Protein AF-0000000066262542 (afdb_homodimer)

Sequence (974 aa):
MKPSTEWWRYLAPLAVIAIIALIPVPAGLESHTWLYFAVFTGVIVGLILEPVPGAVVAMVGISIIAILSPWLLFSPEQLAQPGFKFTAKSLSWAVSGFSNSVIWLIFAAFMFGTGYEKNGLGRRIALILVKKMGHRTLFLGYAVMFSELILAPVTPSNSARGAGIIYPIIRNLPPLYQLQPNDSSSRSIGSYIMWIGIVADCVTSAIFLTAMAPNLLLIGLMKSASHATLSWGDWFLGMLPLSILLVLLVPRLAYVLYPPVLKSGDQVPRWAETELQAMGPLCSREKRMLGLMVGALVLWIFGGDYIDAAMVGYSVVALMLLLRIISWDDIVSNKAAWNVFFWLASLITLATGLNNTGFISWFGKLLAGSLSGYSPTMVMVALIVVFYLLRYFFASATAYTSALAPMMIAAALAMPEIPLPVFCLMVGAAIGLGSILTPYATGPSPIYYGSGYLPTADYWRLGAIFGLIFLVLLVITGLLWMPVVLLMKPSTEWWRYLAPLAVIAIIALIPVPAGLESHTWLYFAVFTGVIVGLILEPVPGAVVAMVGISIIAILSPWLLFSPEQLAQPGFKFTAKSLSWAVSGFSNSVIWLIFAAFMFGTGYEKNGLGRRIALILVKKMGHRTLFLGYAVMFSELILAPVTPSNSARGAGIIYPIIRNLPPLYQLQPNDSSSRSIGSYIMWIGIVADCVTSAIFLTAMAPNLLLIGLMKSASHATLSWGDWFLGMLPLSILLVLLVPRLAYVLYPPVLKSGDQVPRWAETELQAMGPLCSREKRMLGLMVGALVLWIFGGDYIDAAMVGYSVVALMLLLRIISWDDIVSNKAAWNVFFWLASLITLATGLNNTGFISWFGKLLAGSLSGYSPTMVMVALIVVFYLLRYFFASATAYTSALAPMMIAAALAMPEIPLPVFCLMVGAAIGLGSILTPYATGPSPIYYGSGYLPTADYWRLGAIFGLIFLVLLVITGLLWMPVVLL

pLDDT: mean 90.98, std 7.81, range [27.45, 98.5]

Radius of gyration: 30.6 Å; Cα contacts (8 Å, |Δi|>4): 1559; chains: 2; bounding box: 64×81×64 Å

Nearest PDB structures (foldseek):
  6wtw-assembly1_A  TM=5.558E-01  e=2.334E-24  Lactobacillus acidophilus
  8uvc-assembly1_A  TM=8.130E-01  e=3.502E-17  Homo sapiens
  7jsj-assembly1_A  TM=8.618E-01  e=4.309E-16  Homo sapiens
  4f35-assembly2_B  TM=8.814E-01  e=4.849E-12  Vibrio cholerae
  4r0c-assembly1_B  TM=6.297E-01  e=1.258E-06  Alcanivorax borkumensis SK2

Secondary structure (DSSP, 8-state):
---SGGGHHHHHHHHHHHHHHHSPPPTT--HHHHHHHHHHHHHHHHHHH-SS-HHHHHHHHHHHHHHTHHHHT--HHHHHSTT--HHHHHHHHHTGGGG-HHHHHHHHHHHHHHHHHHHTHHHHHHHHHHHHHTTBHHHHHHHHHHHHHHHGGG---HHIIIIIIIHHHHTTHHHHTTPPTT-GGGGTHHHHHHHHHHHHHHHHHHHSGGG-HHHHHHHHHHHHHH-----HHHHHHHHHHHHHHHHHHHHHHHHHHS--S--B-SHHHHHHHHHHHHH-SPPHHHHHHHHHHHHHHHHHHH-TTTS-HHHHHHHHHHHHHHTTSS-HHHHHT-HHHHHHHHHHHHHHHHHHHHHHTTHHHHHHHHHHHHHTTS-HHHHHHHHHHHHHHGGGG-S-HHHHHHHHHHHHHHHHHH-TTS-HHHHHHHHHHHHHHGGGGSTTSSTTHHHHHTTSSS-HHHHHHHHHHHHHHHHHHHHHHHHHTHHHHH-/---STTTHHHHHHHHHHHHHHHSPPPTT--HHHHHHHHHHHHHHHHHHH-SS-HHHHHHHHHHHHHHTHHHHT--HHHHHSTT--HHHHHHHHHTGGGG-HHHHHHHHHHHHHHHHHHHTHHHHHHHHHHHHHTTBHHHHHHHHHHHHHHHGGG---HHIIIIIIIHHHHTTHHHHTTPPTT-GGGTTHHHHHHHHHHHHHHHHHHHSGGG-HHHHHHHHHHHHHH-----HHHHHHHHHHHHHHHHHHHHHHHHHHS--S--B-SHHHHHHHHHHHHH-SPPHHHHHHHHHHHHHHHHHHH-TTTS-HHHHHHHHHHHHHHTTSS-HHHHHT-HHHHHHHHHHHHHHHHHHHHHHTTHHHHHHHHHHHHHTTS-HHHHHHHHHHHHHHGGGG-S-HHHHHHHHHHHHHHHHHH-TTS-HHHHHHHHHHHHHHGGGGSTTSSTTHHHHHTTSSS-HHHHHHHHHHHHHHHHHHHHHHHHHTHHHHH-

Solvent-accessible surface area (backbone atoms only — not comparable to full-atom values): 48150 Å² total; per-residue (Å²): 133,80,86,90,79,66,54,57,40,62,46,46,21,54,48,47,21,49,55,50,53,68,43,78,68,54,89,96,52,53,64,25,31,46,41,34,48,16,49,52,52,13,37,46,46,25,42,70,58,43,65,49,62,51,54,54,39,44,46,42,43,46,36,53,42,40,69,42,18,80,54,28,60,40,53,73,70,56,65,64,38,87,87,54,51,63,39,60,52,27,47,47,47,64,34,47,21,56,45,39,60,51,52,44,30,51,45,26,21,39,52,45,32,49,39,32,60,75,61,42,46,57,53,49,52,35,33,50,34,30,34,74,30,20,49,30,43,63,40,31,36,45,21,51,36,50,34,39,51,70,47,20,61,38,23,23,43,49,35,55,45,34,48,60,47,48,38,65,57,57,65,56,50,30,54,75,72,74,47,55,67,73,37,88,71,26,64,19,51,39,26,36,48,43,50,41,46,54,50,31,40,22,49,32,26,32,36,28,50,42,6,22,59,47,42,38,46,50,51,42,44,44,26,55,68,68,69,49,82,80,51,60,34,54,43,34,63,42,29,39,69,53,42,54,51,46,68,61,42,47,41,54,49,42,44,68,76,43,45,43,69,54,56,63,43,64,63,54,20,51,49,27,46,53,52,47,59,70,66,50,74,90,46,72,60,44,51,53,50,50,51,51,51,53,51,47,52,50,37,37,59,69,27,63,91,68,37,33,60,31,50,49,30,49,38,50,50,39,47,33,45,74,67,61,56,39,54,70,65,57,59,37,57,34,38,67,46,48,46,51,44,52,34,48,20,42,51,37,22,55,48,37,50,42,40,73,43,41,45,42,60,50,51,7,53,55,46,31,66,75,46,64,87,51,55,55,66,59,50,51,51,51,50,49,52,49,58,37,58,54,38,78,79,29,55,38,52,54,47,45,41,66,60,44,43,64,56,53,50,27,53,34,67,29,35,78,81,37,55,55,72,45,52,49,50,46,50,38,34,34,58,20,41,35,29,43,46,43,62,46,19,35,74,33,28,47,54,44,43,65,57,41,36,41,53,68,70,54,49,48,50,49,12,48,54,51,34,48,51,48,50,52,49,46,54,51,37,46,70,65,44,18,46,65,70,75,93,125,96,72,74,86,61,54,58,40,62,46,48,20,56,50,47,22,50,55,50,55,69,43,77,69,55,89,94,50,53,65,26,31,48,41,34,47,16,47,51,51,13,34,45,46,26,42,71,58,43,65,49,61,51,54,55,40,44,45,42,45,46,37,53,42,41,70,42,19,80,54,26,61,38,52,72,71,55,64,65,38,87,87,54,50,63,39,62,52,27,48,47,47,65,35,47,21,55,42,39,62,50,52,45,30,52,46,26,22,38,52,44,34,50,39,32,62,75,60,42,46,57,54,50,52,34,34,52,34,29,35,73,30,20,50,30,44,63,40,30,35,44,21,53,37,49,34,38,51,71,47,19,62,38,22,23,44,49,35,53,45,35,48,58,47,48,38,65,56,57,64,57,49,32,52,75,73,74,47,60,67,72,38,89,71,30,64,20,51,41,25,35,50,42,50,41,47,53,50,32,42,21,50,32,28,32,36,29,50,42,6,21,60,45,41,38,47,49,52,41,43,44,26,54,69,68,69,49,82,79,51,60,33,56,43,34,62,44,30,38,68,52,41,54,50,46,68,62,41,47,40,54,48,43,46,68,78,42,45,43,68,55,56,62,45,66,63,54,19,50,50,27,47,52,53,47,59,72,67,50,74,91,47,73,60,44,52,54,51,51,51,52,51,52,50,47,51,50,36,36,59,69,26,64,91,68,36,34,60,31,51,48,32,48,38,49,51,37,48,33,44,75,69,61,58,40,53,72,65,57,60,38,57,34,38,68,44,47,47,51,43,53,34,48,20,43,52,37,21,54,51,35,50,42,39,72,44,40,45,42,62,50,52,7,53,56,46,31,66,75,46,64,86,51,55,54,66,57,51,51,51,51,51,48,52,51,58,37,58,53,38,78,77,29,56,38,52,54,46,44,41,68,60,44,42,62,56,53,50,26,54,34,67,28,36,77,81,35,55,56,72,45,53,50,50,44,49,39,32,34,59,20,41,36,28,44,46,43,61,47,19,33,74,32,30,46,56,44,45,64,57,40,36,42,55,70,68,55,49,48,52,50,12,47,53,51,33,50,52,48,51,51,48,46,53,53,38,45,70,64,44,19,46,66,70,75,94

InterPro domains:
  IPR001898 Solute carrier family 13 [PF00939] (5-486)
  IPR001898 Solute carrier family 13 [TIGR00785] (24-482)
  IPR030676 Citrate carrier CitT-related [PIRSF002457] (5-485)
  IPR030676 Citrate carrier CitT-related [PTHR42826] (5-485)

Organism: Shigella dysenteriae serotype 1 (strain Sd197) (NCBI:txid300267)

Structure (mmCIF, N/CA/C/O backbone):
data_AF-0000000066262542-model_v1
#
loop_
_entity.id
_entity.type
_entity.pdbx_description
1 polymer 'L-tartrate/succinate antiporter'
#
loop_
_atom_site.group_PDB
_atom_site.id
_atom_site.type_symbol
_atom_site.label_atom_id
_atom_site.label_alt_id
_atom_site.label_comp_id
_atom_site.label_asym_id
_atom_site.label_entity_id
_atom_site.label_seq_id
_atom_site.pdbx_PDB_ins_code
_atom_site.Cartn_x
_atom_site.Cartn_y
_atom_site.Cartn_z
_atom_site.occupancy
_atom_site.B_iso_or_equiv
_atom_site.auth_seq_id
_atom_site.auth_comp_id
_atom_site.auth_asym_id
_atom_site.auth_atom_id
_atom_site.pdbx_PDB_model_num
ATOM 1 N N . MET A 1 1 ? -17.609 -17.094 17.469 1 27.45 1 MET A N 1
ATOM 2 C CA . MET A 1 1 ? -16.172 -17 17.703 1 27.45 1 MET A CA 1
ATOM 3 C C . MET A 1 1 ? -15.609 -18.359 18.094 1 27.45 1 MET A C 1
ATOM 5 O O . MET A 1 1 ? -15.82 -18.844 19.203 1 27.45 1 MET A O 1
ATOM 9 N N . LYS A 1 2 ? -15.742 -19.359 17.453 1 32.19 2 LYS A N 1
ATOM 10 C CA . LYS A 1 2 ? -15.68 -20.797 17.719 1 32.19 2 LYS A CA 1
ATOM 11 C C . LYS A 1 2 ? -14.531 -21.125 18.672 1 32.19 2 LYS A C 1
ATOM 13 O O . LYS A 1 2 ? -13.492 -20.453 18.656 1 32.19 2 LYS A O 1
ATOM 18 N N . PRO A 1 3 ? -14.258 -22.234 19.484 1 38.47 3 PRO A N 1
ATOM 19 C CA . PRO A 1 3 ? -13.711 -22.688 20.766 1 38.47 3 PRO A CA 1
ATOM 20 C C . PRO A 1 3 ? -12.234 -22.328 20.938 1 38.47 3 PRO A C 1
ATOM 22 O O . PRO A 1 3 ? -11.562 -21.984 19.969 1 38.47 3 PRO A O 1
ATOM 25 N N . SER A 1 4 ? -11.328 -22.391 22.297 1 44.78 4 SER A N 1
ATOM 26 C CA . SER A 1 4 ? -10.219 -22.391 23.25 1 44.78 4 SER A CA 1
ATOM 27 C C . SER A 1 4 ? -9.023 -23.156 22.688 1 44.78 4 SER A C 1
ATOM 29 O O . SER A 1 4 ? -7.91 -23.047 23.203 1 44.78 4 SER A O 1
ATOM 31 N N . THR A 1 5 ? -9.266 -24.203 21.859 1 52.88 5 THR A N 1
ATOM 32 C CA . THR A 1 5 ? -8.453 -25.375 21.594 1 52.88 5 THR A CA 1
ATOM 33 C C . THR A 1 5 ? -7.352 -25.062 20.594 1 52.88 5 THR A C 1
ATOM 35 O O . THR A 1 5 ? -6.43 -25.859 20.391 1 52.88 5 THR A O 1
ATOM 38 N N . GLU A 1 6 ? -7.391 -24.016 19.906 1 75.12 6 GLU A N 1
ATOM 39 C CA . GLU A 1 6 ? -6.391 -23.969 18.844 1 75.12 6 GLU A CA 1
ATOM 40 C C . GLU A 1 6 ? -5.266 -23 19.188 1 75.12 6 GLU A C 1
ATOM 42 O O . GLU A 1 6 ? -4.676 -22.375 18.312 1 75.12 6 GLU A O 1
ATOM 47 N N . TRP A 1 7 ? -5.043 -22.891 20.578 1 83.69 7 TRP A N 1
ATOM 48 C CA . TRP A 1 7 ? -3.975 -22.031 21.078 1 83.69 7 TRP A CA 1
ATOM 49 C C . TRP A 1 7 ? -2.609 -22.547 20.641 1 83.69 7 TRP A C 1
ATOM 51 O O . TRP A 1 7 ? -1.634 -21.797 20.609 1 83.69 7 TRP A O 1
ATOM 61 N N . TRP A 1 8 ? -2.596 -23.797 20.406 1 87 8 TRP A N 1
ATOM 62 C CA . TRP A 1 8 ? -1.317 -24.359 20 1 87 8 TRP A CA 1
ATOM 63 C C . TRP A 1 8 ? -0.829 -23.75 18.703 1 87 8 TRP A C 1
ATOM 65 O O . TRP A 1 8 ? 0.377 -23.688 18.453 1 87 8 TRP A O 1
ATOM 75 N N . ARG A 1 9 ? -1.654 -23.266 17.906 1 89.56 9 ARG A N 1
ATOM 76 C CA . ARG A 1 9 ? -1.275 -22.641 16.656 1 89.56 9 ARG A CA 1
ATOM 77 C C . ARG A 1 9 ? -0.517 -21.344 16.891 1 89.56 9 ARG A C 1
ATOM 79 O O . ARG A 1 9 ? 0.302 -20.922 16.062 1 89.56 9 ARG A O 1
ATOM 86 N N . TYR A 1 10 ? -0.833 -20.766 18.047 1 89.88 10 TYR A N 1
ATOM 87 C CA . TYR A 1 10 ? -0.13 -19.547 18.406 1 89.88 10 TYR A CA 1
ATOM 88 C C . TYR A 1 10 ? 1.23 -19.859 19.016 1 89.88 10 TYR A C 1
ATOM 90 O O . TYR A 1 10 ? 2.188 -19.094 18.828 1 89.88 10 TYR A O 1
ATOM 98 N N . LEU A 1 11 ? 1.329 -20.938 19.656 1 93 11 LEU A N 1
ATOM 99 C CA . LEU A 1 11 ? 2.531 -21.281 20.422 1 93 11 LEU A CA 1
ATOM 100 C C . LEU A 1 11 ? 3.537 -22.016 19.531 1 93 11 LEU A C 1
ATOM 102 O O . LEU A 1 11 ? 4.742 -21.953 19.781 1 93 11 LEU A O 1
ATOM 106 N N . ALA A 1 12 ? 3.064 -22.672 18.516 1 93.88 12 ALA A N 1
ATOM 107 C CA . ALA A 1 12 ? 3.926 -23.5 17.672 1 93.88 12 ALA A CA 1
ATOM 108 C C . ALA A 1 12 ? 5.023 -22.656 17.031 1 93.88 12 ALA A C 1
ATOM 110 O O . ALA A 1 12 ? 6.203 -23.016 17.094 1 93.88 12 ALA A O 1
ATOM 111 N N . PRO A 1 13 ? 4.695 -21.484 16.406 1 94.44 13 PRO A N 1
ATOM 112 C CA . PRO A 1 13 ? 5.766 -20.672 15.836 1 94.44 13 PRO A CA 1
ATOM 113 C C . PRO A 1 13 ? 6.793 -20.234 16.875 1 94.44 13 PRO A C 1
ATOM 115 O O . PRO A 1 13 ? 7.996 -20.281 16.609 1 94.44 13 PRO A O 1
ATOM 118 N N . LEU A 1 14 ? 6.336 -19.906 18.047 1 95 14 LEU A N 1
ATOM 119 C CA . LEU A 1 14 ? 7.23 -19.469 19.109 1 95 14 LEU A CA 1
ATOM 120 C C . LEU A 1 14 ? 8.102 -20.609 19.609 1 95 14 LEU A C 1
ATOM 122 O O . LEU A 1 14 ? 9.281 -20.422 19.906 1 95 14 LEU A O 1
ATOM 126 N N . ALA A 1 15 ? 7.48 -21.75 19.688 1 96.31 15 ALA A N 1
ATOM 127 C CA . ALA A 1 15 ? 8.227 -22.938 20.109 1 96.31 15 ALA A CA 1
ATOM 128 C C . ALA A 1 15 ? 9.32 -23.281 19.109 1 96.31 15 ALA A C 1
ATOM 130 O O . ALA A 1 15 ? 10.445 -23.625 19.5 1 96.31 15 ALA A O 1
ATOM 131 N N . VAL A 1 16 ? 9.008 -23.203 17.875 1 96.06 16 VAL A N 1
ATOM 132 C CA . VAL A 1 16 ? 9.984 -23.516 16.844 1 96.06 16 VAL A CA 1
ATOM 133 C C . VAL A 1 16 ? 11.141 -22.516 16.906 1 96.06 16 VAL A C 1
ATOM 135 O O . VAL A 1 16 ? 12.305 -22.906 16.781 1 96.06 16 VAL A O 1
ATOM 138 N N . ILE A 1 17 ? 10.867 -21.234 17.062 1 96.56 17 ILE A N 1
ATOM 139 C CA . ILE A 1 17 ? 11.898 -20.219 17.188 1 96.56 17 ILE A CA 1
ATOM 140 C C . ILE A 1 17 ? 12.812 -20.562 18.359 1 96.56 17 ILE A C 1
ATOM 142 O O . ILE A 1 17 ? 14.039 -20.562 18.234 1 96.56 17 ILE A O 1
ATOM 146 N N . ALA A 1 18 ? 12.188 -20.938 19.484 1 96.94 18 ALA A N 1
ATOM 147 C CA . ALA A 1 18 ? 12.945 -21.234 20.688 1 96.94 18 ALA A CA 1
ATOM 148 C C . ALA A 1 18 ? 13.805 -22.484 20.5 1 96.94 18 ALA A C 1
ATOM 150 O O . ALA A 1 18 ? 14.977 -22.516 20.891 1 96.94 18 ALA A O 1
ATOM 151 N N . ILE A 1 19 ? 13.266 -23.5 19.953 1 97.12 19 ILE A N 1
ATOM 152 C CA . ILE A 1 19 ? 13.969 -24.75 19.75 1 97.12 19 ILE A CA 1
ATOM 153 C C . ILE A 1 19 ? 15.195 -24.531 18.859 1 97.12 19 ILE A C 1
ATOM 155 O O . ILE A 1 19 ? 16.297 -24.953 19.203 1 97.12 19 ILE A O 1
ATOM 159 N N . ILE A 1 20 ? 15.031 -23.844 17.75 1 96.38 20 ILE A N 1
ATOM 160 C CA . ILE A 1 20 ? 16.141 -23.609 16.828 1 96.38 20 ILE A CA 1
ATOM 161 C C . ILE A 1 20 ? 17.172 -22.688 17.469 1 96.38 20 ILE A C 1
ATOM 163 O O . ILE A 1 20 ? 18.375 -22.922 17.344 1 96.38 20 ILE A O 1
ATOM 167 N N . ALA A 1 21 ? 16.688 -21.656 18.172 1 95.88 21 ALA A N 1
ATOM 168 C CA . ALA A 1 21 ? 17.578 -20.703 18.812 1 95.88 21 ALA A CA 1
ATOM 169 C C . ALA A 1 21 ? 18.453 -21.375 19.875 1 95.88 21 ALA A C 1
ATOM 171 O O . ALA A 1 21 ? 19.578 -20.953 20.125 1 95.88 21 ALA A O 1
ATOM 172 N N . LEU A 1 22 ? 17.891 -22.453 20.438 1 95.69 22 LEU A N 1
ATOM 173 C CA . LEU A 1 22 ? 18.609 -23.141 21.516 1 95.69 22 LEU A CA 1
ATOM 174 C C . LEU A 1 22 ? 19.578 -24.172 20.953 1 95.69 22 LEU A C 1
ATOM 176 O O . LEU A 1 22 ? 20.469 -24.641 21.672 1 95.69 22 LEU A O 1
ATOM 180 N N . ILE A 1 23 ? 19.438 -24.531 19.781 1 96.38 23 ILE A N 1
ATOM 181 C CA . ILE A 1 23 ? 20.406 -25.406 19.109 1 96.38 23 ILE A CA 1
ATOM 182 C C . ILE A 1 23 ? 21.688 -24.641 18.828 1 96.38 23 ILE A C 1
ATOM 184 O O . ILE A 1 23 ? 21.656 -23.469 18.422 1 96.38 23 ILE A O 1
ATOM 188 N N . PRO A 1 24 ? 22.812 -25.266 19.109 1 95.62 24 PRO A N 1
ATOM 189 C CA . PRO A 1 24 ? 24.062 -24.562 18.844 1 95.62 24 PRO A CA 1
ATOM 190 C C . PRO A 1 24 ? 24.219 -24.109 17.391 1 95.62 24 PRO A C 1
ATOM 192 O O . PRO A 1 24 ? 23.797 -24.828 16.484 1 95.62 24 PRO A O 1
ATOM 195 N N . VAL A 1 25 ? 24.766 -22.969 17.219 1 96.19 25 VAL A N 1
ATOM 196 C CA . VAL A 1 25 ? 24.984 -22.391 15.891 1 96.19 25 VAL A CA 1
ATOM 197 C C . VAL A 1 25 ? 25.828 -23.359 15.047 1 96.19 25 VAL A C 1
ATOM 199 O O . VAL A 1 25 ? 26.891 -23.797 15.477 1 96.19 25 VAL A O 1
ATOM 202 N N . PRO A 1 26 ? 25.328 -23.703 13.945 1 94.06 26 PRO A N 1
ATOM 203 C CA . PRO A 1 26 ? 26.109 -24.578 13.078 1 94.06 26 PRO A CA 1
ATOM 204 C C . PRO A 1 26 ? 27.453 -23.953 12.68 1 94.06 26 PRO A C 1
ATOM 206 O O . PRO A 1 26 ? 27.578 -22.734 12.617 1 94.06 26 PRO A O 1
ATOM 209 N N . ALA A 1 27 ? 28.391 -24.812 12.359 1 93.12 27 ALA A N 1
ATOM 210 C CA . ALA A 1 27 ? 29.703 -24.344 11.961 1 93.12 27 ALA A CA 1
ATOM 211 C C . ALA A 1 27 ? 29.641 -23.516 10.688 1 93.12 27 ALA A C 1
ATOM 213 O O . ALA A 1 27 ? 28.922 -23.859 9.742 1 93.12 27 ALA A O 1
ATOM 214 N N . GLY A 1 28 ? 30.281 -22.344 10.734 1 91.12 28 GLY A N 1
ATOM 215 C CA . GLY A 1 28 ? 30.359 -21.5 9.555 1 91.12 28 GLY A CA 1
ATOM 216 C C . GLY A 1 28 ? 29.266 -20.453 9.492 1 91.12 28 GLY A C 1
ATOM 217 O O . GLY A 1 28 ? 29.25 -19.625 8.578 1 91.12 28 GLY A O 1
ATOM 218 N N . LEU A 1 29 ? 28.469 -20.516 10.461 1 93.75 29 LEU A N 1
ATOM 219 C CA . LEU A 1 29 ? 27.359 -19.547 10.5 1 93.75 29 LEU A CA 1
ATOM 220 C C . LEU A 1 29 ? 27.516 -18.609 11.688 1 93.75 29 LEU A C 1
ATOM 222 O O . LEU A 1 29 ? 27.906 -19.031 12.773 1 93.75 29 LEU A O 1
ATOM 226 N N . GLU A 1 30 ? 27.25 -17.406 11.422 1 94.88 30 GLU A N 1
ATOM 227 C CA . GLU A 1 30 ? 27.266 -16.438 12.523 1 94.88 30 GLU A CA 1
ATOM 228 C C . GLU A 1 30 ? 26.016 -16.578 13.391 1 94.88 30 GLU A C 1
ATOM 230 O O . GLU A 1 30 ? 24.984 -17.047 12.93 1 94.88 30 GLU A O 1
ATOM 235 N N . SER A 1 31 ? 26.141 -16.141 14.625 1 95.69 31 SER A N 1
ATOM 236 C CA . SER A 1 31 ? 25.047 -16.266 15.586 1 95.69 31 SER A CA 1
ATOM 237 C C . SER A 1 31 ? 23.812 -15.508 15.133 1 95.69 31 SER A C 1
ATOM 239 O O . SER A 1 31 ? 22.688 -16.016 15.227 1 95.69 31 SER A O 1
ATOM 241 N N . HIS A 1 32 ? 24 -14.25 14.656 1 96.5 32 HIS A N 1
ATOM 242 C CA . HIS A 1 32 ? 22.859 -13.445 14.242 1 96.5 32 HIS A CA 1
ATOM 243 C C . HIS A 1 32 ? 22.125 -14.094 13.07 1 96.5 32 HIS A C 1
ATOM 245 O O . HIS A 1 32 ? 20.906 -14.039 12.984 1 96.5 32 HIS A O 1
ATOM 251 N N . THR A 1 33 ? 22.891 -14.727 12.164 1 96.19 33 THR A N 1
ATOM 252 C CA . THR A 1 33 ? 22.297 -15.414 11.023 1 96.19 33 THR A CA 1
ATOM 253 C C . THR A 1 33 ? 21.438 -16.578 11.477 1 96.19 33 THR A C 1
ATOM 255 O O . THR A 1 33 ? 20.328 -16.781 10.977 1 96.19 33 THR A O 1
ATOM 258 N N . TRP A 1 34 ? 21.938 -17.344 12.438 1 96.69 34 TRP A N 1
ATOM 259 C CA . TRP A 1 34 ? 21.219 -18.5 12.969 1 96.69 34 TRP A CA 1
ATOM 260 C C . TRP A 1 34 ? 19.938 -18.062 13.68 1 96.69 34 TRP A C 1
ATOM 262 O O . TRP A 1 34 ? 18.891 -18.688 13.516 1 96.69 34 TRP A O 1
ATOM 272 N N . LEU A 1 35 ? 20.047 -17.062 14.43 1 97.12 35 LEU A N 1
ATOM 273 C CA . LEU A 1 35 ? 18.875 -16.547 15.141 1 97.12 35 LEU A CA 1
ATOM 274 C C . LEU A 1 35 ? 17.859 -15.992 14.156 1 97.12 35 LEU A C 1
ATOM 276 O O . LEU A 1 35 ? 16.641 -16.125 14.375 1 97.12 35 LEU A O 1
ATOM 280 N N . TYR A 1 36 ? 18.375 -15.266 13.086 1 97.06 36 TYR A N 1
ATOM 281 C CA . TYR A 1 36 ? 17.453 -14.82 12.047 1 97.06 36 TYR A CA 1
ATOM 282 C C . TYR A 1 36 ? 16.688 -16 11.453 1 97.06 36 TYR A C 1
ATOM 284 O O . TYR A 1 36 ? 15.477 -15.938 11.281 1 97.06 36 TYR A O 1
ATOM 292 N N . PHE A 1 37 ? 17.422 -17.047 11.172 1 95.5 37 PHE A N 1
ATOM 293 C CA . PHE A 1 37 ? 16.812 -18.234 10.602 1 95.5 37 PHE A CA 1
ATOM 294 C C . PHE A 1 37 ? 15.758 -18.812 11.539 1 95.5 37 PHE A C 1
ATOM 296 O O . PHE A 1 37 ? 14.703 -19.266 11.094 1 95.5 37 PHE A O 1
ATOM 303 N N . ALA A 1 38 ? 16.031 -18.812 12.797 1 96.69 38 ALA A N 1
ATOM 304 C CA . ALA A 1 38 ? 15.07 -19.297 13.781 1 96.69 38 ALA A CA 1
ATOM 305 C C . ALA A 1 38 ? 13.758 -18.531 13.688 1 96.69 38 ALA A C 1
ATOM 307 O O . ALA A 1 38 ? 12.688 -19.125 13.609 1 96.69 38 ALA A O 1
ATOM 308 N N . VAL A 1 39 ? 13.852 -17.219 13.672 1 96.81 39 VAL A N 1
ATOM 309 C CA . VAL A 1 39 ? 12.656 -16.391 13.594 1 96.81 39 VAL A CA 1
ATOM 310 C C . VAL A 1 39 ? 11.969 -16.609 12.242 1 96.81 39 VAL A C 1
ATOM 312 O O . VAL A 1 39 ? 10.742 -16.719 12.18 1 96.81 39 VAL A O 1
ATOM 315 N N . PHE A 1 40 ? 12.773 -16.641 11.188 1 94.38 40 PHE A N 1
ATOM 316 C CA . PHE A 1 40 ? 12.234 -16.875 9.852 1 94.38 40 PHE A CA 1
ATOM 317 C C . PHE A 1 40 ? 11.438 -18.172 9.805 1 94.38 40 PHE A C 1
ATOM 319 O O . PHE A 1 40 ? 10.32 -18.203 9.281 1 94.38 40 PHE A O 1
ATOM 326 N N . THR A 1 41 ? 11.977 -19.203 10.336 1 93.19 41 THR A N 1
ATOM 327 C CA . THR A 1 41 ? 11.305 -20.516 10.359 1 93.19 41 THR A CA 1
ATOM 328 C C . THR A 1 41 ? 10.023 -20.438 11.188 1 93.19 41 THR A C 1
ATOM 330 O O . THR A 1 41 ? 9.016 -21.062 10.828 1 93.19 41 THR A O 1
ATOM 333 N N . GLY A 1 42 ? 10.094 -19.797 12.25 1 94.62 42 GLY A N 1
ATOM 334 C CA . GLY A 1 42 ? 8.883 -19.578 13.023 1 94.62 42 GLY A CA 1
ATOM 335 C C . GLY A 1 42 ? 7.785 -18.891 12.234 1 94.62 42 GLY A C 1
ATOM 336 O O . GLY A 1 42 ? 6.613 -19.266 12.328 1 94.62 42 GLY A O 1
ATOM 337 N N . VAL A 1 43 ? 8.164 -17.859 11.461 1 93.5 43 VAL A N 1
ATOM 338 C CA . VAL A 1 43 ? 7.203 -17.156 10.625 1 93.5 43 VAL A CA 1
ATOM 339 C C . VAL A 1 43 ? 6.586 -18.109 9.609 1 93.5 43 VAL A C 1
ATOM 341 O O . VAL A 1 43 ? 5.371 -18.094 9.391 1 93.5 43 VAL A O 1
ATOM 344 N N . ILE A 1 44 ? 7.402 -18.969 9.047 1 88.62 44 ILE A N 1
ATOM 345 C CA . ILE A 1 44 ? 6.922 -19.938 8.07 1 88.62 44 ILE A CA 1
ATOM 346 C C . ILE A 1 44 ? 5.922 -20.875 8.727 1 88.62 44 ILE A C 1
ATOM 348 O O . ILE A 1 44 ? 4.863 -21.172 8.164 1 88.62 44 ILE A O 1
ATOM 352 N N . VAL A 1 45 ? 6.215 -21.328 9.914 1 91.06 45 VAL A N 1
ATOM 353 C CA . VAL A 1 45 ? 5.301 -22.188 10.656 1 91.06 45 VAL A CA 1
ATOM 354 C C . VAL A 1 45 ? 3.988 -21.453 10.906 1 91.06 45 VAL A C 1
ATOM 356 O O . VAL A 1 45 ? 2.908 -22.047 10.781 1 91.06 45 VAL A O 1
ATOM 359 N N . GLY A 1 46 ? 4.117 -20.234 11.281 1 91.12 46 GLY A N 1
ATOM 360 C CA . GLY A 1 46 ? 2.924 -19.438 11.469 1 91.12 46 GLY A CA 1
ATOM 361 C C . GLY A 1 46 ? 2.104 -19.281 10.203 1 91.12 46 GLY A C 1
ATOM 362 O O . GLY A 1 46 ? 0.872 -19.266 10.25 1 91.12 46 GLY A O 1
ATOM 363 N N . LEU A 1 47 ? 2.74 -19.172 9.117 1 86.25 47 LEU A N 1
ATOM 364 C CA . LEU A 1 47 ? 2.053 -19.016 7.84 1 86.25 47 LEU A CA 1
ATOM 365 C C . LEU A 1 47 ? 1.331 -20.297 7.457 1 86.25 47 LEU A C 1
ATOM 367 O O . LEU A 1 47 ? 0.268 -20.266 6.832 1 86.25 47 LEU A O 1
ATOM 371 N N . ILE A 1 48 ? 1.893 -21.391 7.809 1 83.81 48 ILE A N 1
ATOM 372 C CA . ILE A 1 48 ? 1.307 -22.688 7.5 1 83.81 48 ILE A CA 1
ATOM 373 C C . ILE A 1 48 ? 0.108 -22.938 8.406 1 83.81 48 ILE A C 1
ATOM 375 O O . ILE A 1 48 ? -0.963 -23.328 7.941 1 83.81 48 ILE A O 1
ATOM 379 N N . LEU A 1 49 ? 0.265 -22.547 9.719 1 85.56 49 LEU A N 1
ATOM 380 C CA . LEU A 1 49 ? -0.764 -22.859 10.703 1 85.56 49 LEU A CA 1
ATOM 381 C C . LEU A 1 49 ? -1.855 -21.797 10.703 1 85.56 49 LEU A C 1
ATOM 383 O O . LEU A 1 49 ? -2.971 -22.047 11.164 1 85.56 49 LEU A O 1
ATOM 387 N N . GLU A 1 50 ? -1.546 -20.625 10.305 1 85.75 50 GLU A N 1
ATOM 388 C CA . GLU A 1 50 ? -2.445 -19.484 10.156 1 85.75 50 GLU A CA 1
ATOM 389 C C . GLU A 1 50 ? -3.26 -19.25 11.422 1 85.75 50 GLU A C 1
ATOM 391 O O . GLU A 1 50 ? -4.488 -19.172 11.375 1 85.75 50 GLU A O 1
ATOM 396 N N . PRO A 1 51 ? -2.543 -19.109 12.547 1 87.69 51 PRO A N 1
ATOM 397 C CA . PRO A 1 51 ? -3.289 -18.688 13.742 1 87.69 51 PRO A CA 1
ATOM 398 C C . PRO A 1 51 ? -3.967 -17.328 13.57 1 87.69 51 PRO A C 1
ATOM 400 O O . PRO A 1 51 ? -4.984 -17.062 14.219 1 87.69 51 PRO A O 1
ATOM 403 N N . VAL A 1 52 ? -3.354 -16.5 12.812 1 89.75 52 VAL A N 1
ATOM 404 C CA . VAL A 1 52 ? -3.834 -15.203 12.328 1 89.75 52 VAL A CA 1
ATOM 405 C C . VAL A 1 52 ? -3.57 -15.078 10.828 1 89.75 52 VAL A C 1
ATOM 407 O O . VAL A 1 52 ? -2.84 -15.883 10.25 1 89.75 52 VAL A O 1
ATOM 410 N N . PRO A 1 53 ? -4.266 -14.164 10.219 1 87.56 53 PRO A N 1
ATOM 411 C CA . PRO A 1 53 ? -4.004 -14.016 8.789 1 87.56 53 PRO A CA 1
ATOM 412 C C . PRO A 1 53 ? -2.514 -13.906 8.469 1 87.56 53 PRO A C 1
ATOM 414 O O . PRO A 1 53 ? -1.748 -13.352 9.266 1 87.56 53 PRO A O 1
ATOM 417 N N . GLY A 1 54 ? -2.172 -14.461 7.426 1 86.75 54 GLY A N 1
ATOM 418 C CA . GLY A 1 54 ? -0.781 -14.539 7.012 1 86.75 54 GLY A CA 1
ATOM 419 C C . GLY A 1 54 ? -0.066 -13.203 7.051 1 86.75 54 GLY A C 1
ATOM 420 O O . GLY A 1 54 ? 1.083 -13.125 7.492 1 86.75 54 GLY A O 1
ATOM 421 N N . ALA A 1 55 ? -0.753 -12.188 6.617 1 89.62 55 ALA A N 1
ATOM 422 C CA . ALA A 1 55 ? -0.156 -10.859 6.617 1 89.62 55 ALA A CA 1
ATOM 423 C C . ALA A 1 55 ? 0.24 -10.43 8.031 1 89.62 55 ALA A C 1
ATOM 425 O O . ALA A 1 55 ? 1.271 -9.781 8.219 1 89.62 55 ALA A O 1
ATOM 426 N N . VAL A 1 56 ? -0.536 -10.797 8.969 1 93.5 56 VAL A N 1
ATOM 427 C CA . VAL A 1 56 ? -0.28 -10.438 10.359 1 93.5 56 VAL A CA 1
ATOM 428 C C . VAL A 1 56 ? 0.93 -11.211 10.875 1 93.5 56 VAL A C 1
ATOM 430 O O . VAL A 1 56 ? 1.777 -10.648 11.578 1 93.5 56 VAL A O 1
ATOM 433 N N . VAL A 1 57 ? 0.997 -12.484 10.508 1 93.19 57 VAL A N 1
ATOM 434 C CA . VAL A 1 57 ? 2.137 -13.305 10.906 1 93.19 57 VAL A CA 1
ATOM 435 C C . VAL A 1 57 ? 3.43 -12.68 10.383 1 93.19 57 VAL A C 1
ATOM 437 O O . VAL A 1 57 ? 4.406 -12.547 11.125 1 93.19 57 VAL A O 1
ATOM 440 N N . ALA A 1 58 ? 3.369 -12.336 9.141 1 93.19 58 ALA A N 1
ATOM 441 C CA . ALA A 1 58 ? 4.551 -11.742 8.523 1 93.19 58 ALA A CA 1
ATOM 442 C C . ALA A 1 58 ? 4.906 -10.414 9.188 1 93.19 58 ALA A C 1
ATOM 444 O O . ALA A 1 58 ? 6.082 -10.125 9.43 1 93.19 58 ALA A O 1
ATOM 445 N N . MET A 1 59 ? 3.939 -9.625 9.5 1 94.69 59 MET A N 1
ATOM 446 C CA . MET A 1 59 ? 4.16 -8.336 10.141 1 94.69 59 MET A CA 1
ATOM 447 C C . MET A 1 59 ? 4.797 -8.508 11.516 1 94.69 59 MET A C 1
ATOM 449 O O . MET A 1 59 ? 5.703 -7.762 11.891 1 94.69 59 MET A O 1
ATOM 453 N N . VAL A 1 60 ? 4.328 -9.43 12.234 1 96.06 60 VAL A N 1
ATOM 454 C CA . VAL A 1 60 ? 4.867 -9.703 13.562 1 96.06 60 VAL A CA 1
ATOM 455 C C . VAL A 1 60 ? 6.316 -10.164 13.445 1 96.06 60 VAL A C 1
ATOM 457 O O . VAL A 1 60 ? 7.18 -9.711 14.203 1 96.06 60 VAL A O 1
ATOM 460 N N . GLY A 1 61 ? 6.531 -11.055 12.523 1 96.19 61 GLY A N 1
ATOM 461 C CA . GLY A 1 61 ? 7.895 -11.5 12.289 1 96.19 61 GLY A CA 1
ATOM 462 C C . GLY A 1 61 ? 8.844 -10.375 11.953 1 96.19 61 GLY A C 1
ATOM 463 O O . GLY A 1 61 ? 9.938 -10.281 12.516 1 96.19 61 GLY A O 1
ATOM 464 N N . ILE A 1 62 ? 8.445 -9.5 11.086 1 96.62 62 ILE A N 1
ATOM 465 C CA . ILE A 1 62 ? 9.266 -8.359 10.672 1 96.62 62 ILE A CA 1
ATOM 466 C C . ILE A 1 62 ? 9.508 -7.441 11.867 1 96.62 62 ILE A C 1
ATOM 468 O O . ILE A 1 62 ? 10.625 -6.957 12.07 1 96.62 62 ILE A O 1
ATOM 472 N N . SER A 1 63 ? 8.492 -7.242 12.656 1 96.62 63 SER A N 1
ATOM 473 C CA . SER A 1 63 ? 8.625 -6.406 13.844 1 96.62 63 SER A CA 1
ATOM 474 C C . SER A 1 63 ? 9.656 -6.98 14.812 1 96.62 63 SER A C 1
ATOM 476 O O . SER A 1 63 ? 10.516 -6.258 15.305 1 96.62 63 SER A O 1
ATOM 478 N N . ILE A 1 64 ? 9.57 -8.242 15.047 1 96.62 64 ILE A N 1
ATOM 479 C CA . ILE A 1 64 ? 10.484 -8.914 15.961 1 96.62 64 ILE A CA 1
ATOM 480 C C . ILE A 1 64 ? 11.922 -8.766 15.453 1 96.62 64 ILE A C 1
ATOM 482 O O . ILE A 1 64 ? 12.812 -8.375 16.203 1 96.62 64 ILE A O 1
ATOM 486 N N . ILE A 1 65 ? 12.078 -9.008 14.219 1 97.12 65 ILE A N 1
ATOM 487 C CA . ILE A 1 65 ? 13.414 -8.977 13.633 1 97.12 65 ILE A CA 1
ATOM 488 C C . ILE A 1 65 ? 13.945 -7.547 13.641 1 97.12 65 ILE A C 1
ATOM 490 O O . ILE A 1 65 ? 15.109 -7.316 13.992 1 97.12 65 ILE A O 1
ATOM 494 N N . ALA A 1 66 ? 13.133 -6.621 13.273 1 95.81 66 ALA A N 1
ATOM 495 C CA . ALA A 1 66 ? 13.562 -5.23 13.195 1 95.81 66 ALA A CA 1
ATOM 496 C C . ALA A 1 66 ? 13.922 -4.691 14.578 1 95.81 66 ALA A C 1
ATOM 498 O O . ALA A 1 66 ? 14.922 -3.994 14.742 1 95.81 66 ALA A O 1
ATOM 499 N N . ILE A 1 67 ? 13.133 -4.988 15.578 1 95.19 67 ILE A N 1
ATOM 500 C CA . ILE A 1 67 ? 13.359 -4.508 16.938 1 95.19 67 ILE A CA 1
ATOM 501 C C . ILE A 1 67 ? 14.617 -5.152 17.5 1 95.19 67 ILE A C 1
ATOM 503 O O . ILE A 1 67 ? 15.422 -4.488 18.156 1 95.19 67 ILE A O 1
ATOM 507 N N . LEU A 1 68 ? 14.836 -6.418 17.188 1 96.5 68 LEU A N 1
ATOM 508 C CA . LEU A 1 68 ? 16 -7.145 17.703 1 96.5 68 LEU A CA 1
ATOM 509 C C . LEU A 1 68 ? 17.094 -7.215 16.641 1 96.5 68 LEU A C 1
ATOM 511 O O . LEU A 1 68 ? 17.906 -8.148 16.641 1 96.5 68 LEU A O 1
ATOM 515 N N . SER A 1 69 ? 17.125 -6.199 15.812 1 96.19 69 SER A N 1
ATOM 516 C CA . SER A 1 69 ? 17.984 -6.211 14.633 1 96.19 69 SER A CA 1
ATOM 517 C C . SER A 1 69 ? 19.453 -6.305 15.008 1 96.19 69 SER A C 1
ATOM 519 O O . SER A 1 69 ? 20.234 -6.938 14.297 1 96.19 69 SER A O 1
ATOM 521 N N . PRO A 1 70 ? 19.922 -5.75 16.172 1 95.94 70 PRO A N 1
ATOM 522 C CA . PRO A 1 70 ? 21.344 -5.887 16.516 1 95.94 70 PRO A CA 1
ATOM 523 C C . PRO A 1 70 ? 21.766 -7.336 16.734 1 95.94 70 PRO A C 1
ATOM 525 O O . PRO A 1 70 ? 22.938 -7.676 16.594 1 95.94 70 PRO A O 1
ATOM 528 N N . TRP A 1 71 ? 20.766 -8.188 16.953 1 96 71 TRP A N 1
ATOM 529 C CA . TRP A 1 71 ? 21.078 -9.578 17.266 1 96 71 TRP A CA 1
ATOM 530 C C . TRP A 1 71 ? 20.625 -10.508 16.141 1 96 71 TRP A C 1
ATOM 532 O O . TRP A 1 71 ? 21.047 -11.664 16.078 1 96 71 TRP A O 1
ATOM 542 N N . LEU A 1 72 ? 19.812 -9.984 15.234 1 96.62 72 LEU A N 1
ATOM 543 C CA . LEU A 1 72 ? 19.188 -10.875 14.258 1 96.62 72 LEU A CA 1
ATOM 544 C C . LEU A 1 72 ? 19.578 -10.484 12.836 1 96.62 72 LEU A C 1
ATOM 546 O O . LEU A 1 72 ? 19.641 -11.336 11.945 1 96.62 72 LEU A O 1
ATOM 550 N N . LEU A 1 73 ? 19.844 -9.211 12.57 1 95.62 73 LEU A N 1
ATOM 551 C CA . LEU A 1 73 ? 19.953 -8.734 11.195 1 95.62 73 LEU A CA 1
ATOM 552 C C . LEU A 1 73 ? 21.391 -8.336 10.875 1 95.62 73 LEU A C 1
ATOM 554 O O . LEU A 1 73 ? 21.828 -8.453 9.727 1 95.62 73 LEU A O 1
ATOM 558 N N . PHE A 1 74 ? 22.047 -7.777 11.867 1 96.81 74 PHE A N 1
ATOM 559 C CA . PHE A 1 74 ? 23.344 -7.164 11.578 1 96.81 74 PHE A CA 1
ATOM 560 C C . PHE A 1 74 ? 24.469 -7.906 12.281 1 96.81 74 PHE A C 1
ATOM 562 O O . PHE A 1 74 ? 24.297 -8.352 13.422 1 96.81 74 PHE A O 1
ATOM 569 N N . SER A 1 75 ? 25.594 -7.98 11.625 1 95.44 75 SER A N 1
ATOM 570 C CA . SER A 1 75 ? 26.781 -8.578 12.211 1 95.44 75 SER A CA 1
ATOM 571 C C . SER A 1 75 ? 27.469 -7.605 13.172 1 95.44 75 SER A C 1
ATOM 573 O O . SER A 1 75 ? 27.25 -6.395 13.102 1 95.44 75 SER A O 1
ATOM 575 N N . PRO A 1 76 ? 28.219 -8.195 14.047 1 93.88 76 PRO A N 1
ATOM 576 C CA . PRO A 1 76 ? 29 -7.312 14.922 1 93.88 76 PRO A CA 1
ATOM 577 C C . PRO A 1 76 ? 29.906 -6.359 14.148 1 93.88 76 PRO A C 1
ATOM 579 O O . PRO A 1 76 ? 30.109 -5.219 14.578 1 93.88 76 PRO A O 1
ATOM 582 N N . GLU A 1 77 ? 30.422 -6.773 13.031 1 94.12 77 GLU A N 1
ATOM 583 C CA . GLU A 1 77 ? 31.266 -5.941 12.195 1 94.12 77 GLU A CA 1
ATOM 584 C C . GLU A 1 77 ? 30.5 -4.75 11.625 1 94.12 77 GLU A C 1
ATOM 586 O O . GLU A 1 77 ? 31.016 -3.633 11.586 1 94.12 77 GLU A O 1
ATOM 591 N N . GLN A 1 78 ? 29.281 -5.016 11.211 1 94 78 GLN A N 1
ATOM 592 C CA . GLN A 1 78 ? 28.438 -3.949 10.695 1 94 78 GLN A CA 1
ATOM 593 C C . GLN A 1 78 ? 28.078 -2.943 11.781 1 94 78 GLN A C 1
ATOM 595 O O . GLN A 1 78 ? 28.156 -1.732 11.57 1 94 78 GLN A O 1
ATOM 600 N N . LEU A 1 79 ? 27.766 -3.424 12.969 1 94.56 79 LEU A N 1
ATOM 601 C CA . LEU A 1 79 ? 27.344 -2.58 14.078 1 94.56 79 LEU A CA 1
ATOM 602 C C . LEU A 1 79 ? 28.5 -1.693 14.547 1 94.56 79 LEU A C 1
ATOM 604 O O . LEU A 1 79 ? 28.266 -0.61 15.094 1 94.56 79 LEU A O 1
ATOM 608 N N . ALA A 1 80 ? 29.734 -2.137 14.227 1 94.06 80 ALA A N 1
ATOM 609 C CA . ALA A 1 80 ? 30.922 -1.419 14.688 1 94.06 80 ALA A CA 1
ATOM 610 C C . ALA A 1 80 ? 31.312 -0.326 13.695 1 94.06 80 ALA A C 1
ATOM 612 O O . ALA A 1 80 ? 32.125 0.536 14.016 1 94.06 80 ALA A O 1
ATOM 613 N N . GLN A 1 81 ? 30.75 -0.281 12.547 1 93.81 81 GLN A N 1
ATOM 614 C CA . GLN A 1 81 ? 31.078 0.729 11.547 1 93.81 81 GLN A CA 1
ATOM 615 C C . GLN A 1 81 ? 30.656 2.121 12.008 1 93.81 81 GLN A C 1
ATOM 617 O O . GLN A 1 81 ? 29.562 2.291 12.555 1 93.81 81 GLN A O 1
ATOM 622 N N . PRO A 1 82 ? 31.562 3.039 11.781 1 91.31 82 PRO A N 1
ATOM 623 C CA . PRO A 1 82 ? 31.219 4.402 12.188 1 91.31 82 PRO A CA 1
ATOM 624 C C . PRO A 1 82 ? 30 4.941 11.453 1 91.31 82 PRO A C 1
ATOM 626 O O . PRO A 1 82 ? 29.891 4.785 10.227 1 91.31 82 PRO A O 1
ATOM 629 N N . GLY A 1 83 ? 29.047 5.453 12.195 1 88.75 83 GLY A N 1
ATOM 630 C CA . GLY A 1 83 ? 27.875 6.066 11.602 1 88.75 83 GLY A CA 1
ATOM 631 C C . GLY A 1 83 ? 26.75 5.078 11.336 1 88.75 83 GLY A C 1
ATOM 632 O O . GLY A 1 83 ? 25.703 5.449 10.812 1 88.75 83 GLY A O 1
ATOM 633 N N . PHE A 1 84 ? 27.016 3.789 11.719 1 91.38 84 PHE A N 1
ATOM 634 C CA . PHE A 1 84 ? 26 2.766 11.484 1 91.38 84 PHE A CA 1
ATOM 635 C C . PHE A 1 84 ? 24.828 2.941 12.445 1 91.38 84 PHE A C 1
ATOM 637 O O . PHE A 1 84 ? 24.969 2.734 13.648 1 91.38 84 PHE A O 1
ATOM 644 N N . LYS A 1 85 ? 23.75 3.387 11.914 1 90.56 85 LYS A N 1
ATOM 645 C CA . LYS A 1 85 ? 22.531 3.527 12.695 1 90.56 85 LYS A CA 1
ATOM 646 C C . LYS A 1 85 ? 21.594 2.342 12.477 1 90.56 85 LYS A C 1
ATOM 648 O O . LYS A 1 85 ? 20.797 2.342 11.539 1 90.56 85 LYS A O 1
ATOM 653 N N . PHE A 1 86 ? 21.656 1.398 13.352 1 93.5 86 PHE A N 1
ATOM 654 C CA . PHE A 1 86 ? 20.906 0.157 13.156 1 93.5 86 PHE A CA 1
ATOM 655 C C . PHE A 1 86 ? 19.406 0.419 13.133 1 93.5 86 PHE A C 1
ATOM 657 O O . PHE A 1 86 ? 18.656 -0.309 12.477 1 93.5 86 PHE A O 1
ATOM 664 N N . THR A 1 87 ? 18.906 1.502 13.789 1 91.69 87 THR A N 1
ATOM 665 C CA . THR A 1 87 ? 17.484 1.818 13.805 1 91.69 87 THR A CA 1
ATOM 666 C C . THR A 1 87 ? 17 2.193 12.406 1 91.69 87 THR A C 1
ATOM 668 O O . THR A 1 87 ? 15.992 1.676 11.938 1 91.69 87 THR A O 1
ATOM 671 N N . ALA A 1 88 ? 17.797 2.982 11.758 1 88.62 88 ALA A N 1
ATOM 672 C CA . ALA A 1 88 ? 17.438 3.408 10.406 1 88.62 88 ALA A CA 1
ATOM 673 C C . ALA A 1 88 ? 17.578 2.258 9.414 1 88.62 88 ALA A C 1
ATOM 675 O O . ALA A 1 88 ? 16.734 2.094 8.523 1 88.62 88 ALA A O 1
ATOM 676 N N . LYS A 1 89 ? 18.609 1.513 9.578 1 92.81 89 LYS A N 1
ATOM 677 C CA . LYS A 1 89 ? 18.875 0.413 8.656 1 92.81 89 LYS A CA 1
ATOM 678 C C . LYS A 1 89 ? 17.844 -0.699 8.82 1 92.81 89 LYS A C 1
ATOM 680 O O . LYS A 1 89 ? 17.453 -1.34 7.84 1 92.81 89 LYS A O 1
ATOM 685 N N . SER A 1 90 ? 17.484 -0.971 10.055 1 94.62 90 SER A N 1
ATOM 686 C CA . SER A 1 90 ? 16.469 -1.989 10.297 1 94.62 90 SER A CA 1
ATOM 687 C C . SER A 1 90 ? 15.125 -1.594 9.68 1 94.62 90 SER A C 1
ATOM 689 O O . SER A 1 90 ? 14.406 -2.441 9.141 1 94.62 90 SER A O 1
ATOM 691 N N . LEU A 1 91 ? 14.781 -0.385 9.781 1 92.19 91 LEU A N 1
ATOM 692 C CA . LEU A 1 91 ? 13.555 0.086 9.156 1 92.19 91 LEU A CA 1
ATOM 693 C C . LEU A 1 91 ? 13.641 -0.034 7.637 1 92.19 91 LEU A C 1
ATOM 695 O O . LEU A 1 91 ? 12.68 -0.456 6.984 1 92.19 91 LEU A O 1
ATOM 699 N N . SER A 1 92 ? 14.75 0.376 7.129 1 90.62 92 SER A N 1
ATOM 700 C CA . SER A 1 92 ? 14.953 0.255 5.691 1 90.62 92 SER A CA 1
ATOM 701 C C . SER A 1 92 ? 14.773 -1.187 5.227 1 90.62 92 SER A C 1
ATOM 703 O O . SER A 1 92 ? 14.141 -1.438 4.199 1 90.62 92 SER A O 1
ATOM 705 N N . TRP A 1 93 ? 15.281 -2.068 5.938 1 93.81 93 TRP A N 1
ATOM 706 C CA . TRP A 1 93 ? 15.102 -3.484 5.637 1 93.81 93 TRP A CA 1
ATOM 707 C C . TRP A 1 93 ? 13.625 -3.873 5.727 1 93.81 93 TRP A C 1
ATOM 709 O O . TRP A 1 93 ? 13.094 -4.52 4.824 1 93.81 93 TRP A O 1
ATOM 719 N N . ALA A 1 94 ? 12.953 -3.439 6.781 1 94.12 94 ALA A N 1
ATOM 720 C CA . ALA A 1 94 ? 11.586 -3.84 7.074 1 94.12 94 ALA A CA 1
ATOM 721 C C . ALA A 1 94 ? 10.641 -3.453 5.938 1 94.12 94 ALA A C 1
ATOM 723 O O . ALA A 1 94 ? 9.633 -4.121 5.703 1 94.12 94 ALA A O 1
ATOM 724 N N . VAL A 1 95 ? 11 -2.428 5.215 1 90.25 95 VAL A N 1
ATOM 725 C CA . VAL A 1 95 ? 10.062 -1.94 4.207 1 90.25 95 VAL A CA 1
ATOM 726 C C . VAL A 1 95 ? 10.656 -2.141 2.814 1 90.25 95 VAL A C 1
ATOM 728 O O . VAL A 1 95 ? 10.117 -1.631 1.826 1 90.25 95 VAL A O 1
ATOM 731 N N . SER A 1 96 ? 11.734 -2.809 2.67 1 88.56 96 SER A N 1
ATOM 732 C CA . SER A 1 96 ? 12.461 -2.969 1.414 1 88.56 96 SER A CA 1
ATOM 733 C C . SER A 1 96 ? 11.633 -3.744 0.393 1 88.56 96 SER A C 1
ATOM 735 O O . SER A 1 96 ? 11.75 -3.512 -0.812 1 88.56 96 SER A O 1
ATOM 737 N N . GLY A 1 97 ? 10.781 -4.648 0.886 1 88.25 97 GLY A N 1
ATOM 738 C CA . GLY A 1 97 ? 9.961 -5.434 -0.022 1 88.25 97 GLY A CA 1
ATOM 739 C C . GLY A 1 97 ? 8.969 -4.594 -0.804 1 88.25 97 GLY A C 1
ATOM 740 O O . GLY A 1 97 ? 8.555 -4.977 -1.9 1 88.25 97 GLY A O 1
ATOM 741 N N . PHE A 1 98 ? 8.648 -3.459 -0.332 1 87.81 98 PHE A N 1
ATOM 742 C CA . PHE A 1 98 ? 7.59 -2.648 -0.918 1 87.81 98 PHE A CA 1
ATOM 743 C C . PHE A 1 98 ? 8.117 -1.846 -2.104 1 87.81 98 PHE A C 1
ATOM 745 O O . PHE A 1 98 ? 7.336 -1.253 -2.852 1 87.81 98 PHE A O 1
ATOM 752 N N . SER A 1 99 ? 9.367 -1.901 -2.309 1 84 99 SER A N 1
ATOM 753 C CA . SER A 1 99 ? 9.953 -1.264 -3.486 1 84 99 SER A CA 1
ATOM 754 C C . SER A 1 99 ? 10.344 -2.297 -4.539 1 84 99 SER A C 1
ATOM 756 O O . SER A 1 99 ? 10.992 -1.963 -5.531 1 84 99 SER A O 1
ATOM 758 N N . ASN A 1 100 ? 9.992 -3.543 -4.211 1 85.75 100 ASN A N 1
ATOM 759 C CA . ASN A 1 100 ? 10.242 -4.59 -5.191 1 85.75 100 ASN A CA 1
ATOM 760 C C . ASN A 1 100 ? 9.367 -4.43 -6.43 1 85.75 100 ASN A C 1
ATOM 762 O O . ASN A 1 100 ? 8.141 -4.324 -6.312 1 85.75 100 ASN A O 1
ATOM 766 N N . SER A 1 101 ? 9.969 -4.469 -7.574 1 84.06 101 SER A N 1
ATOM 767 C CA . SER A 1 101 ? 9.281 -4.188 -8.828 1 84.06 101 SER A CA 1
ATOM 768 C C . SER A 1 101 ? 8.211 -5.234 -9.117 1 84.06 101 SER A C 1
ATOM 770 O O . SER A 1 101 ? 7.184 -4.93 -9.727 1 84.06 101 SER A O 1
ATOM 772 N N . VAL A 1 102 ? 8.414 -6.422 -8.68 1 83.25 102 VAL A N 1
ATOM 773 C CA . VAL A 1 102 ? 7.527 -7.531 -9.023 1 83.25 102 VAL A CA 1
ATOM 774 C C . VAL A 1 102 ? 6.184 -7.355 -8.328 1 83.25 102 VAL A C 1
ATOM 776 O O . VAL A 1 102 ? 5.137 -7.703 -8.883 1 83.25 102 VAL A O 1
ATOM 779 N N . ILE A 1 103 ? 6.234 -6.762 -7.18 1 86.5 103 ILE A N 1
ATOM 780 C CA . ILE A 1 103 ? 5.008 -6.59 -6.41 1 86.5 103 ILE A CA 1
ATOM 781 C C . ILE A 1 103 ? 4.105 -5.562 -7.098 1 86.5 103 ILE A C 1
ATOM 783 O O . ILE A 1 103 ? 2.879 -5.664 -7.031 1 86.5 103 ILE A O 1
ATOM 787 N N . TRP A 1 104 ? 4.633 -4.688 -7.785 1 89.12 104 TRP A N 1
ATOM 788 C CA . TRP A 1 104 ? 3.854 -3.66 -8.469 1 89.12 104 TRP A CA 1
ATOM 789 C C . TRP A 1 104 ? 3.211 -4.219 -9.734 1 89.12 104 TRP A C 1
ATOM 791 O O . TRP A 1 104 ? 2.154 -3.746 -10.164 1 89.12 104 TRP A O 1
ATOM 801 N N . LEU A 1 105 ? 3.887 -5.18 -10.32 1 89 105 LEU A N 1
ATOM 802 C CA . LEU A 1 105 ? 3.262 -5.883 -11.438 1 89 105 LEU A CA 1
ATOM 803 C C . LEU A 1 105 ? 1.997 -6.605 -10.984 1 89 105 LEU A C 1
ATOM 805 O O . LEU A 1 105 ? 0.98 -6.582 -11.68 1 89 105 LEU A O 1
ATOM 809 N N . ILE A 1 106 ? 2.088 -7.191 -9.883 1 87.25 106 ILE A N 1
ATOM 810 C CA . ILE A 1 106 ? 0.926 -7.91 -9.367 1 87.25 106 ILE A CA 1
ATOM 811 C C . ILE A 1 106 ? -0.181 -6.918 -9.016 1 87.25 106 ILE A C 1
ATOM 813 O O . ILE A 1 106 ? -1.362 -7.191 -9.242 1 87.25 106 ILE A O 1
ATOM 817 N N . PHE A 1 107 ? 0.231 -5.82 -8.383 1 89.56 107 PHE A N 1
ATOM 818 C CA . PHE A 1 107 ? -0.735 -4.781 -8.055 1 89.56 107 PHE A CA 1
ATOM 819 C C . PHE A 1 107 ? -1.471 -4.309 -9.297 1 89.56 107 PHE A C 1
ATOM 821 O O . PHE A 1 107 ? -2.699 -4.203 -9.297 1 89.56 107 PHE A O 1
ATOM 828 N N . ALA A 1 108 ? -0.776 -4.086 -10.352 1 91.94 108 ALA A N 1
ATOM 829 C CA . ALA A 1 108 ? -1.369 -3.664 -11.617 1 91.94 108 ALA A CA 1
ATOM 830 C C . ALA A 1 108 ? -2.303 -4.738 -12.164 1 91.94 108 ALA A C 1
ATOM 832 O O . ALA A 1 108 ? -3.389 -4.43 -12.664 1 91.94 108 ALA A O 1
ATOM 833 N N . ALA A 1 109 ? -1.888 -5.93 -12.023 1 89.94 109 ALA A N 1
ATOM 834 C CA . ALA A 1 109 ? -2.689 -7.035 -12.547 1 89.94 109 ALA A CA 1
ATOM 835 C C . ALA A 1 109 ? -4.031 -7.125 -11.82 1 89.94 109 ALA A C 1
ATOM 837 O O . ALA A 1 109 ? -5.062 -7.391 -12.445 1 89.94 109 ALA A O 1
ATOM 838 N N . PHE A 1 110 ? -4.051 -6.91 -10.586 1 90.38 110 PHE A N 1
ATOM 839 C CA . PHE A 1 110 ? -5.297 -6.914 -9.836 1 90.38 110 PHE A CA 1
ATOM 840 C C . PHE A 1 110 ? -6.223 -5.797 -10.305 1 90.38 110 PHE A C 1
ATOM 842 O O . PHE A 1 110 ? -7.441 -5.973 -10.352 1 90.38 110 PHE A O 1
ATOM 849 N N . MET A 1 111 ? -5.59 -4.676 -10.633 1 93.38 111 MET A N 1
ATOM 850 C CA . MET A 1 111 ? -6.41 -3.574 -11.125 1 93.38 111 MET A CA 1
ATOM 851 C C . MET A 1 111 ? -6.984 -3.9 -12.5 1 93.38 111 MET A C 1
ATOM 853 O O . MET A 1 111 ? -8.109 -3.512 -12.82 1 93.38 111 MET A O 1
ATOM 857 N N . PHE A 1 112 ? -6.195 -4.598 -13.305 1 91.94 112 PHE A N 1
ATOM 858 C CA . PHE A 1 112 ? -6.719 -5.086 -14.578 1 91.94 112 PHE A CA 1
ATOM 859 C C . PHE A 1 112 ? -7.938 -5.973 -14.352 1 91.94 112 PHE A C 1
ATOM 861 O O . PHE A 1 112 ? -8.953 -5.824 -15.039 1 91.94 112 PHE A O 1
ATOM 868 N N . GLY A 1 113 ? -7.777 -6.848 -13.406 1 88.44 113 GLY A N 1
ATOM 869 C CA . GLY A 1 113 ? -8.891 -7.723 -13.07 1 88.44 113 GLY A CA 1
ATOM 870 C C . GLY A 1 113 ? -10.141 -6.973 -12.656 1 88.44 113 GLY A C 1
ATOM 871 O O . GLY A 1 113 ? -11.242 -7.328 -13.055 1 88.44 113 GLY A O 1
ATOM 872 N N . THR A 1 114 ? -9.945 -5.922 -11.891 1 89.38 114 THR A N 1
ATOM 873 C CA . THR A 1 114 ? -11.062 -5.078 -11.477 1 89.38 114 THR A CA 1
ATOM 874 C C . THR A 1 114 ? -11.742 -4.445 -12.68 1 89.38 114 THR A C 1
ATOM 876 O O . THR A 1 114 ? -12.969 -4.34 -12.727 1 89.38 114 THR A O 1
ATOM 879 N N . GLY A 1 115 ? -10.992 -4.023 -13.617 1 89.75 115 GLY A N 1
ATOM 880 C CA . GLY A 1 115 ? -11.555 -3.48 -14.836 1 89.75 115 GLY A CA 1
ATOM 881 C C . GLY A 1 115 ? -12.406 -4.48 -15.602 1 89.75 115 GLY A C 1
ATOM 882 O O . GLY A 1 115 ? -13.5 -4.148 -16.062 1 89.75 115 GLY A O 1
ATOM 883 N N . TYR A 1 116 ? -11.945 -5.684 -15.633 1 87.19 116 TYR A N 1
ATOM 884 C CA . TYR A 1 116 ? -12.68 -6.746 -16.312 1 87.19 116 TYR A CA 1
ATOM 885 C C . TYR A 1 116 ? -13.992 -7.047 -15.602 1 87.19 116 TYR A C 1
ATOM 887 O O . TYR A 1 116 ? -15.023 -7.254 -16.25 1 87.19 116 TYR A O 1
ATOM 895 N N . GLU A 1 117 ? -13.875 -7.086 -14.398 1 83.31 117 GLU A N 1
ATOM 896 C CA . GLU A 1 117 ? -15.055 -7.422 -13.609 1 83.31 117 GLU A CA 1
ATOM 897 C C . GLU A 1 117 ? -16.109 -6.32 -13.688 1 83.31 117 GLU A C 1
ATOM 899 O O . GLU A 1 117 ? -17.297 -6.602 -13.875 1 83.31 117 GLU A O 1
ATOM 904 N N . LYS A 1 118 ? -15.68 -5.156 -13.562 1 86.12 118 LYS A N 1
ATOM 905 C CA . LYS A 1 118 ? -16.609 -4.031 -13.508 1 86.12 118 LYS A CA 1
ATOM 906 C C . LYS A 1 118 ? -17.281 -3.809 -14.859 1 86.12 118 LYS A C 1
ATOM 908 O O . LYS A 1 118 ? -18.438 -3.387 -14.922 1 86.12 118 LYS A O 1
ATOM 913 N N . ASN A 1 119 ? -16.609 -4.145 -15.914 1 87.38 119 ASN A N 1
ATOM 914 C CA . ASN A 1 119 ? -17.188 -3.863 -17.219 1 87.38 119 ASN A CA 1
ATOM 915 C C . ASN A 1 119 ? -17.797 -5.113 -17.844 1 87.38 119 ASN A C 1
ATOM 917 O O . ASN A 1 119 ? -18.375 -5.055 -18.938 1 87.38 119 ASN A O 1
ATOM 921 N N . GLY A 1 120 ? -17.703 -6.254 -17.172 1 87.06 120 GLY A N 1
ATOM 922 C CA . GLY A 1 120 ? -18.344 -7.48 -17.625 1 87.06 120 GLY A CA 1
ATOM 923 C C . GLY A 1 120 ? -17.625 -8.125 -18.797 1 87.06 120 GLY A C 1
ATOM 924 O O . GLY A 1 120 ? -18.141 -9.07 -19.406 1 87.06 120 GLY A O 1
ATOM 925 N N . LEU A 1 121 ? -16.516 -7.672 -19.109 1 89.69 121 LEU A N 1
ATOM 926 C CA . LEU A 1 121 ? -15.789 -8.164 -20.266 1 89.69 121 LEU A CA 1
ATOM 927 C C . LEU A 1 121 ? -15.406 -9.625 -20.094 1 89.69 121 LEU A C 1
ATOM 929 O O . LEU A 1 121 ? -15.422 -10.398 -21.047 1 89.69 121 LEU A O 1
ATOM 933 N N . GLY A 1 122 ? -15.008 -10.008 -18.906 1 88.19 122 GLY A N 1
ATOM 934 C CA . GLY A 1 122 ? -14.68 -11.398 -18.656 1 88.19 122 GLY A CA 1
ATOM 935 C C . GLY A 1 122 ? -15.844 -12.344 -18.906 1 88.19 122 GLY A C 1
ATOM 936 O O . GLY A 1 122 ? -15.688 -13.359 -19.594 1 88.19 122 GLY A O 1
ATOM 937 N N . ARG A 1 123 ? -16.906 -12 -18.375 1 91.38 123 ARG A N 1
ATOM 938 C CA . ARG A 1 123 ? -18.125 -12.781 -18.578 1 91.38 123 ARG A CA 1
ATOM 939 C C . ARG A 1 123 ? -18.5 -12.828 -20.062 1 91.38 123 ARG A C 1
ATOM 941 O O . ARG A 1 123 ? -18.891 -13.875 -20.578 1 91.38 123 ARG A O 1
ATOM 948 N N . ARG A 1 124 ? -18.406 -11.75 -20.719 1 93.69 124 ARG A N 1
ATOM 949 C CA . ARG A 1 124 ? -18.75 -11.656 -22.125 1 93.69 124 ARG A CA 1
ATOM 950 C C . ARG A 1 124 ? -17.859 -12.578 -22.969 1 93.69 124 ARG A C 1
ATOM 952 O O . ARG A 1 124 ? -18.359 -13.297 -23.844 1 93.69 124 ARG A O 1
ATOM 959 N N . ILE A 1 125 ? -16.609 -12.539 -22.703 1 92.19 125 ILE A N 1
ATOM 960 C CA . ILE A 1 125 ? -15.664 -13.367 -23.438 1 92.19 125 ILE A CA 1
ATOM 961 C C . ILE A 1 125 ? -16 -14.844 -23.25 1 92.19 125 ILE A C 1
ATOM 963 O O . ILE A 1 125 ? -16.078 -15.602 -24.219 1 92.19 125 ILE A O 1
ATOM 967 N N . ALA A 1 126 ? -16.234 -15.203 -22.047 1 92.06 126 ALA A N 1
ATOM 968 C CA . ALA A 1 126 ? -16.562 -16.594 -21.734 1 92.06 126 ALA A CA 1
ATOM 969 C C . ALA A 1 126 ? -17.859 -17.016 -22.438 1 92.06 126 ALA A C 1
ATOM 971 O O . ALA A 1 126 ? -17.922 -18.109 -23 1 92.06 126 ALA A O 1
ATOM 972 N N . LEU A 1 127 ? -18.875 -16.156 -22.438 1 93.88 127 LEU A N 1
ATOM 973 C CA . LEU A 1 127 ? -20.172 -16.469 -23.047 1 93.88 127 LEU A CA 1
ATOM 974 C C . LEU A 1 127 ? -20.047 -16.562 -24.562 1 93.88 127 LEU A C 1
ATOM 976 O O . LEU A 1 127 ? -20.719 -17.375 -25.188 1 93.88 127 LEU A O 1
ATOM 980 N N . ILE A 1 128 ? -19.25 -15.773 -25.125 1 95.25 128 ILE A N 1
ATOM 981 C CA . ILE A 1 128 ? -19.031 -15.82 -26.578 1 95.25 128 ILE A CA 1
ATOM 982 C C . ILE A 1 128 ? -18.438 -17.172 -26.969 1 95.25 128 ILE A C 1
ATOM 984 O O . ILE A 1 128 ? -18.859 -17.797 -27.938 1 95.25 128 ILE A O 1
ATOM 988 N N . LEU A 1 129 ? -17.484 -17.594 -26.172 1 94.62 129 LEU A N 1
ATOM 989 C CA . LEU A 1 129 ? -16.828 -18.859 -26.469 1 94.62 129 LEU A CA 1
ATOM 990 C C . LEU A 1 129 ? -17.781 -20.031 -26.266 1 94.62 129 LEU A C 1
ATOM 992 O O . LEU A 1 129 ? -17.797 -20.969 -27.062 1 94.62 129 LEU A O 1
ATOM 996 N N . VAL A 1 130 ? -18.547 -19.922 -25.234 1 93 130 VAL A N 1
ATOM 997 C CA . VAL A 1 130 ? -19.531 -20.969 -24.969 1 93 130 VAL A CA 1
ATOM 998 C C . VAL A 1 130 ? -20.578 -20.984 -26.094 1 93 130 VAL A C 1
ATOM 1000 O O . VAL A 1 130 ? -21 -22.062 -26.531 1 93 130 VAL A O 1
ATOM 1003 N N . LYS A 1 131 ? -21 -19.859 -26.484 1 94.94 131 LYS A N 1
ATOM 1004 C CA . LYS A 1 131 ? -21.984 -19.766 -27.562 1 94.94 131 LYS A CA 1
ATOM 1005 C C . LYS A 1 131 ? -21.422 -20.375 -28.859 1 94.94 131 LYS A C 1
ATOM 1007 O O . LYS A 1 131 ? -22.109 -21.156 -29.531 1 94.94 131 LYS A O 1
ATOM 1012 N N . LYS A 1 132 ? -20.234 -20.109 -29.141 1 95.44 132 LYS A N 1
ATOM 1013 C CA . LYS A 1 132 ? -19.641 -20.516 -30.422 1 95.44 132 LYS A CA 1
ATOM 1014 C C . LYS A 1 132 ? -19.234 -21.984 -30.406 1 95.44 132 LYS A C 1
ATOM 1016 O O . LYS A 1 132 ? -19.297 -22.672 -31.422 1 95.44 132 LYS A O 1
ATOM 1021 N N . MET A 1 133 ? -18.859 -22.453 -29.234 1 93.81 133 MET A N 1
ATOM 1022 C CA . MET A 1 133 ? -18.234 -23.766 -29.188 1 93.81 133 MET A CA 1
ATOM 1023 C C . MET A 1 133 ? -19.094 -24.75 -28.406 1 93.81 133 MET A C 1
ATOM 1025 O O . MET A 1 133 ? -18.844 -25.953 -28.422 1 93.81 133 MET A O 1
ATOM 1029 N N . GLY A 1 134 ? -20.141 -24.328 -27.844 1 89.81 134 GLY A N 1
ATOM 1030 C CA . GLY A 1 134 ? -20.875 -25.125 -26.875 1 89.81 134 GLY A CA 1
ATOM 1031 C C . GLY A 1 134 ? -21.812 -26.125 -27.5 1 89.81 134 GLY A C 1
ATOM 1032 O O . GLY A 1 134 ? -22.625 -26.734 -26.812 1 89.81 134 GLY A O 1
ATOM 1033 N N . HIS A 1 135 ? -21.688 -26.391 -28.781 1 91.81 135 HIS A N 1
ATOM 1034 C CA . HIS A 1 135 ? -22.562 -27.344 -29.453 1 91.81 135 HIS A CA 1
ATOM 1035 C C . HIS A 1 135 ? -22.125 -28.781 -29.172 1 91.81 135 HIS A C 1
ATOM 1037 O O . HIS A 1 135 ? -22.938 -29.703 -29.266 1 91.81 135 HIS A O 1
ATOM 1043 N N . ARG A 1 136 ? -20.922 -28.938 -28.969 1 93.19 136 ARG A N 1
ATOM 1044 C CA . ARG A 1 136 ? -20.359 -30.234 -28.562 1 93.19 136 ARG A CA 1
ATOM 1045 C C . ARG A 1 136 ? -19.688 -30.125 -27.188 1 93.19 136 ARG A C 1
ATOM 1047 O O . ARG A 1 136 ? -19.031 -29.125 -26.891 1 93.19 136 ARG A O 1
ATOM 1054 N N . THR A 1 137 ? -19.891 -31.219 -26.469 1 91.31 137 THR A N 1
ATOM 1055 C CA . THR A 1 137 ? -19.422 -31.188 -25.094 1 91.31 137 THR A CA 1
ATOM 1056 C C . THR A 1 137 ? -17.906 -31.047 -25.031 1 91.31 137 THR A C 1
ATOM 1058 O O . THR A 1 137 ? -17.359 -30.359 -24.156 1 91.31 137 THR A O 1
ATOM 1061 N N . LEU A 1 138 ? -17.203 -31.734 -25.891 1 94.12 138 LEU A N 1
ATOM 1062 C CA . LEU A 1 138 ? -15.742 -31.594 -25.953 1 94.12 138 LEU A CA 1
ATOM 1063 C C . LEU A 1 138 ? -15.352 -30.141 -26.203 1 94.12 138 LEU A C 1
ATOM 1065 O O . LEU A 1 138 ? -14.461 -29.609 -25.531 1 94.12 138 LEU A O 1
ATOM 1069 N N . PHE A 1 139 ? -16.016 -29.484 -27.109 1 95.12 139 PHE A N 1
ATOM 1070 C CA . PHE A 1 139 ? -15.695 -28.109 -27.453 1 95.12 139 PHE A CA 1
ATOM 1071 C C . PHE A 1 139 ? -16.156 -27.156 -26.359 1 95.12 139 PHE A C 1
ATOM 1073 O O . PHE A 1 139 ? -15.594 -26.062 -26.188 1 95.12 139 PHE A O 1
ATOM 1080 N N . LEU A 1 140 ? -17.172 -27.609 -25.672 1 93.62 140 LEU A N 1
ATOM 1081 C CA . LEU A 1 140 ? -17.531 -26.859 -24.469 1 93.62 140 LEU A CA 1
ATOM 1082 C C . LEU A 1 140 ? -16.375 -26.844 -23.469 1 93.62 140 LEU A C 1
ATOM 1084 O O . LEU A 1 140 ? -16.109 -25.812 -22.844 1 93.62 140 LEU A O 1
ATOM 1088 N N . GLY A 1 141 ? -15.711 -27.984 -23.312 1 95.19 141 GLY A N 1
ATOM 1089 C CA . GLY A 1 141 ? -14.516 -28.031 -22.5 1 95.19 141 GLY A CA 1
ATOM 1090 C C . GLY A 1 141 ? -13.422 -27.078 -22.969 1 95.19 141 GLY A C 1
ATOM 1091 O O . GLY A 1 141 ? -12.789 -26.391 -22.172 1 95.19 141 GLY A O 1
ATOM 1092 N N . TYR A 1 142 ? -13.242 -27.031 -24.297 1 97.25 142 TYR A N 1
ATOM 1093 C CA . TYR A 1 142 ? -12.266 -26.109 -24.859 1 97.25 142 TYR A CA 1
ATOM 1094 C C . TYR A 1 142 ? -12.688 -24.656 -24.641 1 97.25 142 TYR A C 1
ATOM 1096 O O . TYR A 1 142 ? -11.844 -23.781 -24.469 1 97.25 142 TYR A O 1
ATOM 1104 N N . ALA A 1 143 ? -13.977 -24.406 -24.672 1 96.25 143 ALA A N 1
ATOM 1105 C CA . ALA A 1 143 ? -14.469 -23.047 -24.422 1 96.25 143 ALA A CA 1
ATOM 1106 C C . ALA A 1 143 ? -14.086 -22.594 -23.016 1 96.25 143 ALA A C 1
ATOM 1108 O O . ALA A 1 143 ? -13.672 -21.453 -22.812 1 96.25 143 ALA A O 1
ATOM 1109 N N . VAL A 1 144 ? -14.242 -23.484 -22.094 1 95.56 144 VAL A N 1
ATOM 1110 C CA . VAL A 1 144 ? -13.875 -23.188 -20.719 1 95.56 144 VAL A CA 1
ATOM 1111 C C . VAL A 1 144 ? -12.367 -22.953 -20.625 1 95.56 144 VAL A C 1
ATOM 1113 O O . VAL A 1 144 ? -11.922 -21.969 -20.016 1 95.56 144 VAL A O 1
ATOM 1116 N N . MET A 1 145 ? -11.594 -23.781 -21.234 1 97.56 145 MET A N 1
ATOM 1117 C CA . MET A 1 145 ? -10.141 -23.672 -21.234 1 97.56 145 MET A CA 1
ATOM 1118 C C . MET A 1 145 ? -9.68 -22.375 -21.859 1 97.56 145 MET A C 1
ATOM 1120 O O . MET A 1 145 ? -8.844 -21.656 -21.297 1 97.56 145 MET A O 1
ATOM 1124 N N . PHE A 1 146 ? -10.266 -22.031 -22.969 1 97.25 146 PHE A N 1
ATOM 1125 C CA . PHE A 1 146 ? -9.875 -20.812 -23.672 1 97.25 146 PHE A CA 1
ATOM 1126 C C . PHE A 1 146 ? -10.328 -19.562 -22.922 1 97.25 146 PHE A C 1
ATOM 1128 O O . PHE A 1 146 ? -9.656 -18.547 -22.938 1 97.25 146 PHE A O 1
ATOM 1135 N N . SER A 1 147 ? -11.461 -19.656 -22.312 1 95.56 147 SER A N 1
ATOM 1136 C CA . SER A 1 147 ? -11.898 -18.531 -21.484 1 95.56 147 SER A CA 1
ATOM 1137 C C . SER A 1 147 ? -10.898 -18.25 -20.375 1 95.56 147 SER A C 1
ATOM 1139 O O . SER A 1 147 ? -10.508 -17.109 -20.156 1 95.56 147 SER A O 1
ATOM 1141 N N . GLU A 1 148 ? -10.477 -19.328 -19.734 1 96.12 148 GLU A N 1
ATOM 1142 C CA . GLU A 1 148 ? -9.453 -19.203 -18.703 1 96.12 148 GLU A CA 1
ATOM 1143 C C . GLU A 1 148 ? -8.164 -18.625 -19.281 1 96.12 148 GLU A C 1
ATOM 1145 O O . GLU A 1 148 ? -7.539 -17.75 -18.672 1 96.12 148 GLU A O 1
ATOM 1150 N N . LEU A 1 149 ? -7.797 -19.125 -20.375 1 96.12 149 LEU A N 1
ATOM 1151 C CA . LEU A 1 149 ? -6.543 -18.75 -21.016 1 96.12 149 LEU A CA 1
ATOM 1152 C C . LEU A 1 149 ? -6.539 -17.266 -21.359 1 96.12 149 LEU A C 1
ATOM 1154 O O . LEU A 1 149 ? -5.543 -16.562 -21.141 1 96.12 149 LEU A O 1
ATOM 1158 N N . ILE A 1 150 ? -7.621 -16.766 -21.844 1 94.12 150 ILE A N 1
ATOM 1159 C CA . ILE A 1 150 ? -7.715 -15.383 -22.297 1 94.12 150 ILE A CA 1
ATOM 1160 C C . ILE A 1 150 ? -7.73 -14.445 -21.094 1 94.12 150 ILE A C 1
ATOM 1162 O O . ILE A 1 150 ? -7.16 -13.359 -21.141 1 94.12 150 ILE A O 1
ATOM 1166 N N . LEU A 1 151 ? -8.258 -14.891 -20 1 92.81 151 LEU A N 1
ATOM 1167 C CA . LEU A 1 151 ? -8.406 -14.039 -18.828 1 92.81 151 LEU A CA 1
ATOM 1168 C C . LEU A 1 151 ? -7.16 -14.102 -17.953 1 92.81 151 LEU A C 1
ATOM 1170 O O . LEU A 1 151 ? -6.887 -13.172 -17.188 1 92.81 151 LEU A O 1
ATOM 1174 N N . ALA A 1 152 ? -6.406 -15.094 -18.062 1 95.06 152 ALA A N 1
ATOM 1175 C CA . ALA A 1 152 ? -5.355 -15.461 -17.125 1 95.06 152 ALA A CA 1
ATOM 1176 C C . ALA A 1 152 ? -4.242 -14.414 -17.109 1 95.06 152 ALA A C 1
ATOM 1178 O O . ALA A 1 152 ? -3.693 -14.094 -16.047 1 95.06 152 ALA A O 1
ATOM 1179 N N . PRO A 1 153 ? -3.854 -13.828 -18.219 1 91.88 153 PRO A N 1
ATOM 1180 C CA . PRO A 1 153 ? -2.709 -12.914 -18.219 1 91.88 153 PRO A CA 1
ATOM 1181 C C . PRO A 1 153 ? -2.971 -11.648 -17.406 1 91.88 153 PRO A C 1
ATOM 1183 O O . PRO A 1 153 ? -2.025 -10.984 -16.969 1 91.88 153 PRO A O 1
ATOM 1186 N N . VAL A 1 154 ? -4.223 -11.336 -17.125 1 87.38 154 VAL A N 1
ATOM 1187 C CA . VAL A 1 154 ? -4.5 -10.039 -16.516 1 87.38 154 VAL A CA 1
ATOM 1188 C C . VAL A 1 154 ? -5.297 -10.234 -15.219 1 87.38 154 VAL A C 1
ATOM 1190 O O . VAL A 1 154 ? -5.887 -9.289 -14.703 1 87.38 154 VAL A O 1
ATOM 1193 N N . THR A 1 155 ? -5.469 -11.43 -14.781 1 87.81 155 THR A N 1
ATOM 1194 C CA . THR A 1 155 ? -6.168 -11.734 -13.539 1 87.81 155 THR A CA 1
ATOM 1195 C C . THR A 1 155 ? -5.301 -12.602 -12.625 1 87.81 155 THR A C 1
ATOM 1197 O O . THR A 1 155 ? -5.438 -13.82 -12.609 1 87.81 155 THR A O 1
ATOM 1200 N N . PRO A 1 156 ? -4.602 -11.898 -11.805 1 88.75 156 PRO A N 1
ATOM 1201 C CA . PRO A 1 156 ? -3.605 -12.625 -11.016 1 88.75 156 PRO A CA 1
ATOM 1202 C C . PRO A 1 156 ? -4.238 -13.492 -9.93 1 88.75 156 PRO A C 1
ATOM 1204 O O . PRO A 1 156 ? -3.557 -14.328 -9.328 1 88.75 156 PRO A O 1
ATOM 1207 N N . SER A 1 157 ? -5.504 -13.328 -9.703 1 86.81 157 SER A N 1
ATOM 1208 C CA . SER A 1 157 ? -6.227 -14.188 -8.773 1 86.81 157 SER A CA 1
ATOM 1209 C C . SER A 1 157 ? -6.918 -15.336 -9.5 1 86.81 157 SER A C 1
ATOM 1211 O O . SER A 1 157 ? -7.949 -15.141 -10.148 1 86.81 157 SER A O 1
ATOM 1213 N N . ASN A 1 158 ? -6.336 -16.453 -9.305 1 91.25 158 ASN A N 1
ATOM 1214 C CA . ASN A 1 158 ? -6.961 -17.594 -9.961 1 91.25 158 ASN A CA 1
ATOM 1215 C C . ASN A 1 158 ? -8.328 -17.906 -9.352 1 91.25 158 ASN A C 1
ATOM 1217 O O . ASN A 1 158 ? -9.195 -18.453 -10.031 1 91.25 158 ASN A O 1
ATOM 1221 N N . SER A 1 159 ? -8.516 -17.453 -8.102 1 88.44 159 SER A N 1
ATOM 1222 C CA . SER A 1 159 ? -9.828 -17.594 -7.488 1 88.44 159 SER A CA 1
ATOM 1223 C C . SER A 1 159 ? -10.836 -16.656 -8.141 1 88.44 159 SER A C 1
ATOM 1225 O O . SER A 1 159 ? -11.977 -17.047 -8.406 1 88.44 159 SER A O 1
ATOM 1227 N N . ALA A 1 160 ? -10.398 -15.508 -8.352 1 87.31 160 ALA A N 1
ATOM 1228 C CA . ALA A 1 160 ? -11.289 -14.539 -8.992 1 87.31 160 ALA A CA 1
ATOM 1229 C C . ALA A 1 160 ? -11.648 -14.977 -10.406 1 87.31 160 ALA A C 1
ATOM 1231 O O . ALA A 1 160 ? -12.781 -14.797 -10.852 1 87.31 160 ALA A O 1
ATOM 1232 N N . ARG A 1 161 ? -10.719 -15.508 -11.039 1 91.12 161 ARG A N 1
ATOM 1233 C CA . ARG A 1 161 ? -10.93 -15.953 -12.414 1 91.12 161 ARG A CA 1
ATOM 1234 C C . ARG A 1 161 ? -11.75 -17.234 -12.453 1 91.12 161 ARG A C 1
ATOM 1236 O O . ARG A 1 161 ? -12.844 -17.266 -13.023 1 91.12 161 ARG A O 1
ATOM 1243 N N . GLY A 1 162 ? -11.328 -18.25 -11.773 1 92 162 GLY A N 1
ATOM 1244 C CA . GLY A 1 162 ? -11.969 -19.562 -11.797 1 92 162 GLY A CA 1
ATOM 1245 C C . GLY A 1 162 ? -13.297 -19.594 -11.055 1 92 162 GLY A C 1
ATOM 1246 O O . GLY A 1 162 ? -14.312 -19.984 -11.617 1 92 162 GLY A O 1
ATOM 1247 N N . ALA A 1 163 ? -13.258 -19.109 -9.852 1 89.44 163 ALA A N 1
ATOM 1248 C CA . ALA A 1 163 ? -14.445 -19.172 -9.008 1 89.44 163 ALA A CA 1
ATOM 1249 C C . ALA A 1 163 ? -15.352 -17.969 -9.25 1 89.44 163 ALA A C 1
ATOM 1251 O O . ALA A 1 163 ? -16.578 -18.078 -9.133 1 89.44 163 ALA A O 1
ATOM 1252 N N . GLY A 1 164 ? -14.812 -16.969 -9.641 1 88.19 164 GLY A N 1
ATOM 1253 C CA . GLY A 1 164 ? -15.594 -15.75 -9.711 1 88.19 164 GLY A CA 1
ATOM 1254 C C . GLY A 1 164 ? -16.203 -15.516 -11.078 1 88.19 164 GLY A C 1
ATOM 1255 O O . GLY A 1 164 ? -17.312 -14.961 -11.188 1 88.19 164 GLY A O 1
ATOM 1256 N N . ILE A 1 165 ? -15.492 -15.844 -12.078 1 90 165 ILE A N 1
ATOM 1257 C CA . ILE A 1 165 ? -15.969 -15.516 -13.414 1 90 165 ILE A CA 1
ATOM 1258 C C . ILE A 1 165 ? -16.438 -16.781 -14.125 1 90 165 ILE A C 1
ATOM 1260 O O . ILE A 1 165 ? -17.562 -16.844 -14.617 1 90 165 ILE A O 1
ATOM 1264 N N . ILE A 1 166 ? -15.688 -17.812 -14.078 1 93.31 166 ILE A N 1
ATOM 1265 C CA . ILE A 1 166 ? -15.938 -18.984 -14.914 1 93.31 166 ILE A CA 1
ATOM 1266 C C . ILE A 1 166 ? -16.969 -19.875 -14.242 1 93.31 166 ILE A C 1
ATOM 1268 O O . ILE A 1 166 ? -17.938 -20.312 -14.875 1 93.31 166 ILE A O 1
ATOM 1272 N N . TYR A 1 167 ? -16.891 -20.062 -12.961 1 93.88 167 TYR A N 1
ATOM 1273 C CA . TYR A 1 167 ? -17.734 -21 -12.234 1 93.88 167 TYR A CA 1
ATOM 1274 C C . TYR A 1 167 ? -19.203 -20.625 -12.352 1 93.88 167 TYR A C 1
ATOM 1276 O O . TYR A 1 167 ? -20.047 -21.469 -12.664 1 93.88 167 TYR A O 1
ATOM 1284 N N . PRO A 1 168 ? -19.516 -19.375 -12.18 1 90.69 168 PRO A N 1
ATOM 1285 C CA . PRO A 1 168 ? -20.938 -19.016 -12.297 1 90.69 168 PRO A CA 1
ATOM 1286 C C . PRO A 1 168 ? -21.5 -19.281 -13.688 1 90.69 168 PRO A C 1
ATOM 1288 O O . PRO A 1 168 ? -22.703 -19.547 -13.828 1 90.69 168 PRO A O 1
ATOM 1291 N N . ILE A 1 169 ? -20.719 -19.25 -14.594 1 91.38 169 ILE A N 1
ATOM 1292 C CA . ILE A 1 169 ? -21.156 -19.516 -15.961 1 91.38 169 ILE A CA 1
ATOM 1293 C C . ILE A 1 169 ? -21.375 -21.016 -16.156 1 91.38 169 ILE A C 1
ATOM 1295 O O . ILE A 1 169 ? -22.438 -21.438 -16.609 1 91.38 169 ILE A O 1
ATOM 1299 N N . ILE A 1 170 ? -20.5 -21.766 -15.734 1 90.88 170 ILE A N 1
ATOM 1300 C CA . ILE A 1 170 ? -20.547 -23.188 -16.047 1 90.88 170 ILE A CA 1
ATOM 1301 C C . ILE A 1 170 ? -21.516 -23.875 -15.078 1 90.88 170 ILE A C 1
ATOM 1303 O O . ILE A 1 170 ? -22.078 -24.922 -15.406 1 90.88 170 ILE A O 1
ATOM 1307 N N . ARG A 1 171 ? -21.688 -23.328 -13.93 1 90.38 171 ARG A N 1
ATOM 1308 C CA . ARG A 1 171 ? -22.609 -23.922 -12.961 1 90.38 171 ARG A CA 1
ATOM 1309 C C . ARG A 1 171 ? -24.031 -23.891 -13.484 1 90.38 171 ARG A C 1
ATOM 1311 O O . ARG A 1 171 ? -24.875 -24.672 -13.055 1 90.38 171 ARG A O 1
ATOM 1318 N N . ASN A 1 172 ? -24.344 -23.062 -14.375 1 87.81 172 ASN A N 1
ATOM 1319 C CA . ASN A 1 172 ? -25.672 -22.922 -14.938 1 87.81 172 ASN A CA 1
ATOM 1320 C C . ASN A 1 172 ? -25.922 -23.906 -16.062 1 87.81 172 ASN A C 1
ATOM 1322 O O . ASN A 1 172 ? -27.047 -24.062 -16.547 1 87.81 172 ASN A O 1
ATOM 1326 N N . LEU A 1 173 ? -24.969 -24.594 -16.375 1 85.31 173 LEU A N 1
ATOM 1327 C CA . LEU A 1 173 ? -25.078 -25.422 -17.578 1 85.31 173 LEU A CA 1
ATOM 1328 C C . LEU A 1 173 ? -25.75 -26.75 -17.266 1 85.31 173 LEU A C 1
ATOM 1330 O O . LEU A 1 173 ? -26.656 -27.188 -17.984 1 85.31 173 LEU A O 1
ATOM 1334 N N . PRO A 1 174 ? -25.438 -27.359 -16.172 1 81.62 174 PRO A N 1
ATOM 1335 C CA . PRO A 1 174 ? -26.031 -28.672 -15.891 1 81.62 174 PRO A CA 1
ATOM 1336 C C . PRO A 1 174 ? -27.547 -28.594 -15.719 1 81.62 174 PRO A C 1
ATOM 1338 O O . PRO A 1 174 ? -28.281 -29.453 -16.234 1 81.62 174 PRO A O 1
ATOM 1341 N N . PRO A 1 175 ? -28.016 -27.578 -15.078 1 79.25 175 PRO A N 1
ATOM 1342 C CA . PRO A 1 175 ? -29.469 -27.484 -14.922 1 79.25 175 PRO A CA 1
ATOM 1343 C C . PRO A 1 175 ? -30.188 -27.375 -16.25 1 79.25 175 PRO A C 1
ATOM 1345 O O . PRO A 1 175 ? -31.375 -27.734 -16.359 1 79.25 175 PRO A O 1
ATOM 1348 N N . LEU A 1 176 ? -29.531 -26.938 -17.234 1 82.12 176 LEU A N 1
ATOM 1349 C CA . LEU A 1 176 ? -30.141 -26.844 -18.562 1 82.12 176 LEU A CA 1
ATOM 1350 C C . LEU A 1 176 ? -30.516 -28.219 -19.094 1 82.12 176 LEU A C 1
ATOM 1352 O O . LEU A 1 176 ? -31.422 -28.359 -19.906 1 82.12 176 LEU A O 1
ATOM 1356 N N . TYR A 1 177 ? -29.828 -29.203 -18.625 1 78.69 177 TYR A N 1
ATOM 1357 C CA . TYR A 1 177 ? -30.078 -30.578 -19.031 1 78.69 177 TYR A CA 1
ATOM 1358 C C . TYR A 1 177 ? -30.781 -31.375 -17.938 1 78.69 177 TYR A C 1
ATOM 1360 O O . TYR A 1 177 ? -30.75 -32.594 -17.922 1 78.69 177 TYR A O 1
ATOM 1368 N N . GLN A 1 178 ? -31.297 -30.672 -16.938 1 73.31 178 GLN A N 1
ATOM 1369 C CA . GLN A 1 178 ? -32.094 -31.219 -15.828 1 73.31 178 GLN A CA 1
ATOM 1370 C C . GLN A 1 178 ? -31.219 -32.125 -14.953 1 73.31 178 GLN A C 1
ATOM 1372 O O . GLN A 1 178 ? -31.688 -33.156 -14.477 1 73.31 178 GLN A O 1
ATOM 1377 N N . LEU A 1 179 ? -30.031 -31.719 -15 1 74.69 179 LEU A N 1
ATOM 1378 C CA . LEU A 1 179 ? -29.125 -32.438 -14.109 1 74.69 179 LEU A CA 1
ATOM 1379 C C . LEU A 1 179 ? -28.953 -31.703 -12.789 1 74.69 179 LEU A C 1
ATOM 1381 O O . LEU A 1 179 ? -28.797 -30.484 -12.766 1 74.69 179 LEU A O 1
ATOM 1385 N N . GLN A 1 180 ? -29.25 -32.469 -11.625 1 73.25 180 GLN A N 1
ATOM 1386 C CA . GLN A 1 180 ? -29.141 -31.859 -10.305 1 73.25 180 GLN A CA 1
ATOM 1387 C C . GLN A 1 180 ? -27.859 -32.281 -9.602 1 73.25 180 GLN A C 1
ATOM 1389 O O . GLN A 1 180 ? -27.328 -33.344 -9.859 1 73.25 180 GLN A O 1
ATOM 1394 N N . PRO A 1 181 ? -27.438 -31.516 -8.703 1 74.88 181 PRO A N 1
ATOM 1395 C CA . PRO A 1 181 ? -26.25 -31.891 -7.926 1 74.88 181 PRO A CA 1
ATOM 1396 C C . PRO A 1 181 ? -26.469 -33.125 -7.062 1 74.88 181 PRO A C 1
ATOM 1398 O O . PRO A 1 181 ? -27.562 -33.344 -6.539 1 74.88 181 PRO A O 1
ATOM 1401 N N . ASN A 1 182 ? -25.469 -33.938 -6.906 1 69.5 182 ASN A N 1
ATOM 1402 C CA . ASN A 1 182 ? -25.453 -35.094 -6.039 1 69.5 182 ASN A CA 1
ATOM 1403 C C . ASN A 1 182 ? -26.375 -36.188 -6.566 1 69.5 182 ASN A C 1
ATOM 1405 O O . ASN A 1 182 ? -26.875 -37.031 -5.793 1 69.5 182 ASN A O 1
ATOM 1409 N N . ASP A 1 183 ? -26.922 -36 -7.793 1 66.06 183 ASP A N 1
ATOM 1410 C CA . ASP A 1 183 ? -27.688 -37.094 -8.406 1 66.06 183 ASP A CA 1
ATOM 1411 C C . ASP A 1 183 ? -26.781 -38.062 -9.133 1 66.06 183 ASP A C 1
ATOM 1413 O O . ASP A 1 183 ? -25.688 -37.719 -9.57 1 66.06 183 ASP A O 1
ATOM 1417 N N . SER A 1 184 ? -27.047 -39.375 -8.969 1 60.03 184 SER A N 1
ATOM 1418 C CA . SER A 1 184 ? -26.266 -40.469 -9.539 1 60.03 184 SER A CA 1
ATOM 1419 C C . SER A 1 184 ? -25.984 -40.25 -11.023 1 60.03 184 SER A C 1
ATOM 1421 O O . SER A 1 184 ? -25.016 -40.75 -11.562 1 60.03 184 SER A O 1
ATOM 1423 N N . SER A 1 185 ? -26.859 -39.531 -11.641 1 56.16 185 SER A N 1
ATOM 1424 C CA . SER A 1 185 ? -26.656 -39.25 -13.062 1 56.16 185 SER A CA 1
ATOM 1425 C C . SER A 1 185 ? -25.609 -38.156 -13.258 1 56.16 185 SER A C 1
ATOM 1427 O O . SER A 1 185 ? -25.484 -37.594 -14.344 1 56.16 185 SER A O 1
ATOM 1429 N N . SER A 1 186 ? -24.953 -37.875 -12.18 1 54.09 186 SER A N 1
ATOM 1430 C CA . SER A 1 186 ? -24 -36.781 -12.164 1 54.09 186 SER A CA 1
ATOM 1431 C C . SER A 1 186 ? -22.812 -37.062 -13.086 1 54.09 186 SER A C 1
ATOM 1433 O O . SER A 1 186 ? -22.031 -36.156 -13.391 1 54.09 186 SER A O 1
ATOM 1435 N N . ARG A 1 187 ? -22.547 -38.344 -13.367 1 60.62 187 ARG A N 1
ATOM 1436 C CA . ARG A 1 187 ? -21.547 -38.594 -14.398 1 60.62 187 ARG A CA 1
ATOM 1437 C C . ARG A 1 187 ? -21.922 -37.938 -15.719 1 60.62 187 ARG A C 1
ATOM 1439 O O . ARG A 1 187 ? -21.25 -38.125 -16.734 1 60.62 187 ARG A O 1
ATOM 1446 N N . SER A 1 188 ? -22.672 -36.938 -15.508 1 72 188 SER A N 1
ATOM 1447 C CA . SER A 1 188 ? -23.328 -36.125 -16.531 1 72 188 SER A CA 1
ATOM 1448 C C . SER A 1 188 ? -22.453 -34.969 -16.938 1 72 188 SER A C 1
ATOM 1450 O O . SER A 1 188 ? -21.281 -34.875 -16.562 1 72 188 SER A O 1
ATOM 1452 N N . ILE A 1 189 ? -22.75 -34.25 -17.766 1 82.19 189 ILE A N 1
ATOM 1453 C CA . ILE A 1 189 ? -22.141 -33.031 -18.281 1 82.19 189 ILE A CA 1
ATOM 1454 C C . ILE A 1 189 ? -21.625 -32.156 -17.141 1 82.19 189 ILE A C 1
ATOM 1456 O O . ILE A 1 189 ? -20.625 -31.453 -17.281 1 82.19 189 ILE A O 1
ATOM 1460 N N . GLY A 1 190 ? -22.188 -32.375 -15.953 1 86.75 190 GLY A N 1
ATOM 1461 C CA . GLY A 1 190 ? -21.812 -31.594 -14.789 1 86.75 190 GLY A CA 1
ATOM 1462 C C . GLY A 1 190 ? -20.438 -31.938 -14.258 1 86.75 190 GLY A C 1
ATOM 1463 O O . GLY A 1 190 ? -19.625 -31.031 -13.992 1 86.75 190 GLY A O 1
ATOM 1464 N N . SER A 1 191 ? -20.172 -33.219 -14.133 1 90.38 191 SER A N 1
ATOM 1465 C CA . SER A 1 191 ? -18.891 -33.656 -13.617 1 90.38 191 SER A CA 1
ATOM 1466 C C . SER A 1 191 ? -17.75 -33.281 -14.562 1 90.38 191 SER A C 1
ATOM 1468 O O . SER A 1 191 ? -16.703 -32.812 -14.125 1 90.38 191 SER A O 1
ATOM 1470 N N . TYR A 1 192 ? -18.031 -33.438 -15.812 1 92.12 192 TYR A N 1
ATOM 1471 C CA . TYR A 1 192 ? -17.016 -33.125 -16.828 1 92.12 192 TYR A CA 1
ATOM 1472 C C . TYR A 1 192 ? -16.688 -31.625 -16.828 1 92.12 192 TYR A C 1
ATOM 1474 O O . TYR A 1 192 ? -15.523 -31.234 -16.781 1 92.12 192 TYR A O 1
ATOM 1482 N N . ILE A 1 193 ? -17.656 -30.812 -16.766 1 92 193 ILE A N 1
ATOM 1483 C CA . ILE A 1 193 ? -17.453 -29.391 -16.922 1 92 193 ILE A CA 1
ATOM 1484 C C . ILE A 1 193 ? -16.844 -28.797 -15.656 1 92 193 ILE A C 1
ATOM 1486 O O . ILE A 1 193 ? -16.016 -27.891 -15.727 1 92 193 ILE A O 1
ATOM 1490 N N . MET A 1 194 ? -17.234 -29.328 -14.523 1 93.94 194 MET A N 1
ATOM 1491 C CA . MET A 1 194 ? -16.641 -28.875 -13.273 1 93.94 194 MET A CA 1
ATOM 1492 C C . MET A 1 194 ? -15.164 -29.25 -13.195 1 93.94 194 MET A C 1
ATOM 1494 O O . MET A 1 194 ? -14.336 -28.438 -12.773 1 93.94 194 MET A O 1
ATOM 1498 N N . TRP A 1 195 ? -14.914 -30.453 -13.633 1 95.56 195 TRP A N 1
ATOM 1499 C CA . TRP A 1 195 ? -13.523 -30.891 -13.625 1 95.56 195 TRP A CA 1
ATOM 1500 C C . TRP A 1 195 ? -12.68 -30.031 -14.578 1 95.56 195 TRP A C 1
ATOM 1502 O O . TRP A 1 195 ? -11.586 -29.609 -14.227 1 95.56 195 TRP A O 1
ATOM 1512 N N . ILE A 1 196 ? -13.219 -29.719 -15.734 1 95.69 196 ILE A N 1
ATOM 1513 C CA . ILE A 1 196 ? -12.5 -28.906 -16.703 1 95.69 196 ILE A CA 1
ATOM 1514 C C . ILE A 1 196 ? -12.297 -27.5 -16.156 1 95.69 196 ILE A C 1
ATOM 1516 O O . ILE A 1 196 ? -11.266 -26.875 -16.406 1 95.69 196 ILE A O 1
ATOM 1520 N N . GLY A 1 197 ? -13.273 -27.062 -15.461 1 96 197 GLY A N 1
ATOM 1521 C CA . GLY A 1 197 ? -13.148 -25.75 -14.859 1 96 197 GLY A CA 1
ATOM 1522 C C . GLY A 1 197 ? -11.953 -25.625 -13.938 1 96 197 GLY A C 1
ATOM 1523 O O . GLY A 1 197 ? -11.133 -24.719 -14.094 1 96 197 GLY A O 1
ATOM 1524 N N . ILE A 1 198 ? -11.82 -26.594 -13.031 1 96.88 198 ILE A N 1
ATOM 1525 C CA . ILE A 1 198 ? -10.758 -26.5 -12.039 1 96.88 198 ILE A CA 1
ATOM 1526 C C . ILE A 1 198 ? -9.414 -26.812 -12.695 1 96.88 198 ILE A C 1
ATOM 1528 O O . ILE A 1 198 ? -8.406 -26.172 -12.398 1 96.88 198 ILE A O 1
ATOM 1532 N N . VAL A 1 199 ? -9.367 -27.781 -13.617 1 97.56 199 VAL A N 1
ATOM 1533 C CA . VAL A 1 199 ? -8.102 -28.156 -14.242 1 97.56 199 VAL A CA 1
ATOM 1534 C C . VAL A 1 199 ? -7.621 -27.016 -15.148 1 97.56 199 VAL A C 1
ATOM 1536 O O . VAL A 1 199 ? -6.426 -26.734 -15.195 1 97.56 199 VAL A O 1
ATOM 1539 N N . ALA A 1 200 ? -8.547 -26.406 -15.844 1 97.38 200 ALA A N 1
ATOM 1540 C CA . ALA A 1 200 ? -8.188 -25.281 -16.688 1 97.38 200 ALA A CA 1
ATOM 1541 C C . ALA A 1 200 ? -7.582 -24.141 -15.867 1 97.38 200 ALA A C 1
ATOM 1543 O O . ALA A 1 200 ? -6.598 -23.516 -16.281 1 97.38 200 ALA A O 1
ATOM 1544 N N . ASP A 1 201 ? -8.164 -23.875 -14.773 1 97.19 201 ASP A N 1
ATOM 1545 C CA . ASP A 1 201 ? -7.672 -22.828 -13.883 1 97.19 201 ASP A CA 1
ATOM 1546 C C . ASP A 1 201 ? -6.25 -23.125 -13.414 1 97.19 201 ASP A C 1
ATOM 1548 O O . ASP A 1 201 ? -5.395 -22.25 -13.398 1 97.19 201 ASP A O 1
ATOM 1552 N N . CYS A 1 202 ? -5.973 -24.375 -13.078 1 97.12 202 CYS A N 1
ATOM 1553 C CA . CYS A 1 202 ? -4.652 -24.766 -12.602 1 97.12 202 CYS A CA 1
ATOM 1554 C C . CYS A 1 202 ? -3.619 -24.656 -13.719 1 97.12 202 CYS A C 1
ATOM 1556 O O . CYS A 1 202 ? -2.51 -24.172 -13.5 1 97.12 202 CYS A O 1
ATOM 1558 N N . VAL A 1 203 ? -4.004 -25.062 -14.875 1 97.69 203 VAL A N 1
ATOM 1559 C CA . VAL A 1 203 ? -3.098 -25.047 -16.016 1 97.69 203 VAL A CA 1
ATOM 1560 C C . VAL A 1 203 ? -2.768 -23.609 -16.391 1 97.69 203 VAL A C 1
ATOM 1562 O O . VAL A 1 203 ? -1.597 -23.25 -16.547 1 97.69 203 VAL A O 1
ATOM 1565 N N . THR A 1 204 ? -3.758 -22.781 -16.531 1 97.06 204 THR A N 1
ATOM 1566 C CA . THR A 1 204 ? -3.547 -21.422 -16.984 1 97.06 204 THR A CA 1
ATOM 1567 C C . THR A 1 204 ? -2.811 -20.594 -15.93 1 97.06 204 THR A C 1
ATOM 1569 O O . THR A 1 204 ? -2.191 -19.578 -16.234 1 97.06 204 THR A O 1
ATOM 1572 N N . SER A 1 205 ? -2.873 -21.047 -14.672 1 96.44 205 SER A N 1
ATOM 1573 C CA . SER A 1 205 ? -2.158 -20.375 -13.594 1 96.44 205 SER A CA 1
ATOM 1574 C C . SER A 1 205 ? -0.649 -20.516 -13.75 1 96.44 205 SER A C 1
ATOM 1576 O O . SER A 1 205 ? 0.117 -19.734 -13.195 1 96.44 205 SER A O 1
ATOM 1578 N N . ALA A 1 206 ? -0.242 -21.484 -14.516 1 96.38 206 ALA A N 1
ATOM 1579 C CA . ALA A 1 206 ? 1.184 -21.719 -14.734 1 96.38 206 ALA A CA 1
ATOM 1580 C C . ALA A 1 206 ? 1.676 -21 -15.977 1 96.38 206 ALA A C 1
ATOM 1582 O O . ALA A 1 206 ? 2.871 -20.719 -16.109 1 96.38 206 ALA A O 1
ATOM 1583 N N . ILE A 1 207 ? 0.809 -20.625 -16.875 1 96.31 207 ILE A N 1
ATOM 1584 C CA . ILE A 1 207 ? 1.179 -20.203 -18.219 1 96.31 207 ILE A CA 1
ATOM 1585 C C . ILE A 1 207 ? 1.749 -18.797 -18.172 1 96.31 207 ILE A C 1
ATOM 1587 O O . ILE A 1 207 ? 2.771 -18.516 -18.812 1 96.31 207 ILE A O 1
ATOM 1591 N N . PHE A 1 208 ? 1.084 -17.906 -17.438 1 95.44 208 PHE A N 1
ATOM 1592 C CA . PHE A 1 208 ? 1.494 -16.5 -17.406 1 95.44 208 PHE A CA 1
ATOM 1593 C C . PHE A 1 208 ? 2.012 -16.125 -16.031 1 95.44 208 PHE A C 1
ATOM 1595 O O . PHE A 1 208 ? 1.474 -16.562 -15.016 1 95.44 208 PHE A O 1
ATOM 1602 N N . LEU A 1 209 ? 3.014 -15.289 -16.016 1 94.75 209 LEU A N 1
ATOM 1603 C CA . LEU A 1 209 ? 3.586 -14.797 -14.773 1 94.75 209 LEU A CA 1
ATOM 1604 C C . LEU A 1 209 ? 2.52 -14.125 -13.914 1 94.75 209 LEU A C 1
ATOM 1606 O O . LEU A 1 209 ? 2.469 -14.336 -12.703 1 94.75 209 LEU A O 1
ATOM 1610 N N . THR A 1 210 ? 1.571 -13.422 -14.555 1 93.69 210 THR A N 1
ATOM 1611 C CA . THR A 1 210 ? 0.578 -12.617 -13.852 1 93.69 210 THR A CA 1
ATOM 1612 C C . THR A 1 210 ? -0.712 -13.406 -13.648 1 93.69 210 THR A C 1
ATOM 1614 O O . THR A 1 210 ? -1.751 -12.828 -13.312 1 93.69 210 THR A O 1
ATOM 1617 N N . ALA A 1 211 ? -0.642 -14.719 -13.852 1 95.12 211 ALA A N 1
ATOM 1618 C CA . ALA A 1 211 ? -1.872 -15.5 -13.773 1 95.12 211 ALA A CA 1
ATOM 1619 C C . ALA A 1 211 ? -2.164 -15.922 -12.336 1 95.12 211 ALA A C 1
ATOM 1621 O O . ALA A 1 211 ? -3.287 -16.312 -12.016 1 95.12 211 ALA A O 1
ATOM 1622 N N . MET A 1 212 ? -1.091 -15.867 -11.562 1 93.38 212 MET A N 1
ATOM 1623 C CA . MET A 1 212 ? -1.239 -16.266 -10.164 1 93.38 212 MET A CA 1
ATOM 1624 C C . MET A 1 212 ? -0.234 -15.523 -9.281 1 93.38 212 MET A C 1
ATOM 1626 O O . MET A 1 212 ? 0.931 -15.375 -9.656 1 93.38 212 MET A O 1
ATOM 1630 N N . ALA A 1 213 ? -0.68 -15.133 -8.125 1 90.94 213 ALA A N 1
ATOM 1631 C CA . ALA A 1 213 ? 0.131 -14.328 -7.215 1 90.94 213 ALA A CA 1
ATOM 1632 C C . ALA A 1 213 ? 1.39 -15.078 -6.789 1 90.94 213 ALA A C 1
ATOM 1634 O O . ALA A 1 213 ? 2.48 -14.508 -6.762 1 90.94 213 ALA A O 1
ATOM 1635 N N . PRO A 1 214 ? 1.366 -16.344 -6.535 1 94.19 214 PRO A N 1
ATOM 1636 C CA . PRO A 1 214 ? 2.559 -17.062 -6.094 1 94.19 214 PRO A CA 1
ATOM 1637 C C . PRO A 1 214 ? 3.66 -17.094 -7.152 1 94.19 214 PRO A C 1
ATOM 1639 O O . PRO A 1 214 ? 4.84 -17.219 -6.816 1 94.19 214 PRO A O 1
ATOM 1642 N N . ASN A 1 215 ? 3.289 -16.984 -8.469 1 95.81 215 ASN A N 1
ATOM 1643 C CA . ASN A 1 215 ? 4.312 -16.875 -9.5 1 95.81 215 ASN A CA 1
ATOM 1644 C C . ASN A 1 215 ? 5.195 -15.648 -9.289 1 95.81 215 ASN A C 1
ATOM 1646 O O . ASN A 1 215 ? 6.422 -15.734 -9.383 1 95.81 215 ASN A O 1
ATOM 1650 N N . LEU A 1 216 ? 4.535 -14.672 -9.008 1 92.19 216 LEU A N 1
ATOM 1651 C CA . LEU A 1 216 ? 5.238 -13.414 -8.797 1 92.19 216 LEU A CA 1
ATOM 1652 C C . LEU A 1 216 ? 6.055 -13.453 -7.512 1 92.19 216 LEU A C 1
ATOM 1654 O O . LEU A 1 216 ? 7.141 -12.875 -7.441 1 92.19 216 LEU A O 1
ATOM 1658 N N . LEU A 1 217 ? 5.496 -14.062 -6.535 1 91.69 217 LEU A N 1
ATOM 1659 C CA . LEU A 1 217 ? 6.25 -14.258 -5.301 1 91.69 217 LEU A CA 1
ATOM 1660 C C . LEU A 1 217 ? 7.551 -15.008 -5.566 1 91.69 217 LEU A C 1
ATOM 1662 O O . LEU A 1 217 ? 8.609 -14.602 -5.094 1 91.69 217 LEU A O 1
ATOM 1666 N N . LEU A 1 218 ? 7.461 -16.016 -6.336 1 95.25 218 LEU A N 1
ATOM 1667 C CA . LEU A 1 218 ? 8.641 -16.812 -6.68 1 95.25 218 LEU A CA 1
ATOM 1668 C C . LEU A 1 218 ? 9.703 -15.945 -7.348 1 95.25 218 LEU A C 1
ATOM 1670 O O . LEU A 1 218 ? 10.867 -15.984 -6.961 1 95.25 218 LEU A O 1
ATOM 1674 N N . ILE A 1 219 ? 9.312 -15.148 -8.281 1 94 219 ILE A N 1
ATOM 1675 C CA . ILE A 1 219 ? 10.258 -14.344 -9.039 1 94 219 ILE A CA 1
ATOM 1676 C C . ILE A 1 219 ? 10.82 -13.234 -8.148 1 94 219 ILE A C 1
ATOM 1678 O O . ILE A 1 219 ? 11.992 -12.867 -8.273 1 94 219 ILE A O 1
ATOM 1682 N N . GLY A 1 220 ? 9.977 -12.734 -7.32 1 90.5 220 GLY A N 1
ATOM 1683 C CA . GLY A 1 220 ? 10.477 -11.781 -6.348 1 90.5 220 GLY A CA 1
ATOM 1684 C C . GLY A 1 220 ? 11.531 -12.359 -5.426 1 90.5 220 GLY A C 1
ATOM 1685 O O . GLY A 1 220 ? 12.539 -11.711 -5.129 1 90.5 220 GLY A O 1
ATOM 1686 N N . LEU A 1 221 ? 11.289 -13.562 -4.992 1 91.25 221 LEU A N 1
ATOM 1687 C CA . LEU A 1 221 ? 12.234 -14.258 -4.121 1 91.25 221 LEU A CA 1
ATOM 1688 C C . LEU A 1 221 ? 13.523 -14.578 -4.867 1 91.25 221 LEU A C 1
ATOM 1690 O O . LEU A 1 221 ? 14.617 -14.461 -4.309 1 91.25 221 LEU A O 1
ATOM 1694 N N . MET A 1 222 ? 13.398 -14.953 -6.066 1 93.38 222 MET A N 1
ATOM 1695 C CA . MET A 1 222 ? 14.562 -15.219 -6.902 1 93.38 222 MET A CA 1
ATOM 1696 C C . MET A 1 222 ? 15.43 -13.977 -7.035 1 93.38 222 MET A C 1
ATOM 1698 O O . MET A 1 222 ? 16.656 -14.039 -6.867 1 93.38 222 MET A O 1
ATOM 1702 N N . LYS A 1 223 ? 14.766 -12.93 -7.285 1 89.38 223 LYS A N 1
ATOM 1703 C CA . LYS A 1 223 ? 15.477 -11.664 -7.445 1 89.38 223 LYS A CA 1
ATOM 1704 C C . LYS A 1 223 ? 16.172 -11.258 -6.148 1 89.38 223 LYS A C 1
ATOM 1706 O O . LYS A 1 223 ? 17.312 -10.781 -6.176 1 89.38 223 LYS A O 1
ATOM 1711 N N . SER A 1 224 ? 15.547 -11.469 -5.145 1 85.44 224 SER A N 1
ATOM 1712 C CA . SER A 1 224 ? 16.094 -11.094 -3.846 1 85.44 224 SER A CA 1
ATOM 1713 C C . SER A 1 224 ? 17.312 -11.961 -3.492 1 85.44 224 SER A C 1
ATOM 1715 O O . SER A 1 224 ? 18.266 -11.484 -2.879 1 85.44 224 SER A O 1
ATOM 1717 N N . ALA A 1 225 ? 17.281 -13.18 -3.904 1 86.94 225 ALA A N 1
ATOM 1718 C CA . ALA A 1 225 ? 18.312 -14.141 -3.514 1 86.94 225 ALA A CA 1
ATOM 1719 C C . ALA A 1 225 ? 19.516 -14.062 -4.449 1 86.94 225 ALA A C 1
ATOM 1721 O O . ALA A 1 225 ? 20.641 -14.344 -4.043 1 86.94 225 ALA A O 1
ATOM 1722 N N . SER A 1 226 ? 19.312 -13.703 -5.676 1 88.62 226 SER A N 1
ATOM 1723 C CA . SER A 1 226 ? 20.391 -13.859 -6.645 1 88.62 226 SER A CA 1
ATOM 1724 C C . SER A 1 226 ? 20.531 -12.609 -7.508 1 88.62 226 SER A C 1
ATOM 1726 O O . SER A 1 226 ? 21.469 -12.508 -8.305 1 88.62 226 SER A O 1
ATOM 1728 N N . HIS A 1 227 ? 19.547 -11.648 -7.434 1 83.81 227 HIS A N 1
ATOM 1729 C CA . HIS A 1 227 ? 19.5 -10.445 -8.266 1 83.81 227 HIS A CA 1
ATOM 1730 C C . HIS A 1 227 ? 19.188 -10.789 -9.719 1 83.81 227 HIS A C 1
ATOM 1732 O O . HIS A 1 227 ? 19.125 -9.906 -10.57 1 83.81 227 HIS A O 1
ATOM 1738 N N . ALA A 1 228 ? 19 -12.133 -9.953 1 87.06 228 ALA A N 1
ATOM 1739 C CA . ALA A 1 228 ? 18.562 -12.539 -11.289 1 87.06 228 ALA A CA 1
ATOM 1740 C C . ALA A 1 228 ? 17.094 -12.188 -11.508 1 87.06 228 ALA A C 1
ATOM 1742 O O . ALA A 1 228 ? 16.328 -12.062 -10.555 1 87.06 228 ALA A O 1
ATOM 1743 N N . THR A 1 229 ? 16.828 -11.922 -12.773 1 86.62 229 THR A N 1
ATOM 1744 C CA . THR A 1 229 ? 15.453 -11.562 -13.102 1 86.62 229 THR A CA 1
ATOM 1745 C C . THR A 1 229 ? 14.922 -12.453 -14.219 1 86.62 229 THR A C 1
ATOM 1747 O O . THR A 1 229 ? 15.688 -12.961 -15.039 1 86.62 229 THR A O 1
ATOM 1750 N N . LEU A 1 230 ? 13.719 -12.789 -14.109 1 90.94 230 LEU A N 1
ATOM 1751 C CA . LEU A 1 230 ? 12.945 -13.445 -15.156 1 90.94 230 LEU A CA 1
ATOM 1752 C C . LEU A 1 230 ? 11.812 -12.547 -15.641 1 90.94 230 LEU A C 1
ATOM 1754 O O . LEU A 1 230 ? 10.859 -12.289 -14.898 1 90.94 230 LEU A O 1
ATOM 1758 N N . SER A 1 231 ? 11.898 -12.078 -16.859 1 90.06 231 SER A N 1
ATOM 1759 C CA . SER A 1 231 ? 10.898 -11.156 -17.391 1 90.06 231 SER A CA 1
ATOM 1760 C C . SER A 1 231 ? 9.578 -11.867 -17.672 1 90.06 231 SER A C 1
ATOM 1762 O O . SER A 1 231 ? 9.531 -13.102 -17.703 1 90.06 231 SER A O 1
ATOM 1764 N N . TRP A 1 232 ? 8.555 -11.117 -17.844 1 91.94 232 TRP A N 1
ATOM 1765 C CA . TRP A 1 232 ? 7.254 -11.656 -18.219 1 91.94 232 TRP A CA 1
ATOM 1766 C C . TRP A 1 232 ? 7.352 -12.438 -19.531 1 91.94 232 TRP A C 1
ATOM 1768 O O . TRP A 1 232 ? 6.801 -13.531 -19.656 1 91.94 232 TRP A O 1
ATOM 1778 N N . GLY A 1 233 ? 8.078 -11.852 -20.5 1 91.38 233 GLY A N 1
ATOM 1779 C CA . GLY A 1 233 ? 8.25 -12.508 -21.781 1 91.38 233 GLY A CA 1
ATOM 1780 C C . GLY A 1 233 ? 9.023 -13.812 -21.672 1 91.38 233 GLY A C 1
ATOM 1781 O O . GLY A 1 233 ? 8.664 -14.797 -22.328 1 91.38 233 GLY A O 1
ATOM 1782 N N . ASP A 1 234 ? 10.062 -13.805 -20.844 1 93.06 234 ASP A N 1
ATOM 1783 C CA . ASP A 1 234 ? 10.828 -15.031 -20.625 1 93.06 234 ASP A CA 1
ATOM 1784 C C . ASP A 1 234 ? 9.945 -16.141 -20.047 1 93.06 234 ASP A C 1
ATOM 1786 O O . ASP A 1 234 ? 10.031 -17.297 -20.469 1 93.06 234 ASP A O 1
ATOM 1790 N N . TRP A 1 235 ? 9.141 -15.75 -19.109 1 95.56 235 TRP A N 1
ATOM 1791 C CA . TRP A 1 235 ? 8.219 -16.703 -18.5 1 95.56 235 TRP A CA 1
ATOM 1792 C C . TRP A 1 235 ? 7.273 -17.281 -19.562 1 95.56 235 TRP A C 1
ATOM 1794 O O . TRP A 1 235 ? 7.109 -18.5 -19.641 1 95.56 235 TRP A O 1
ATOM 1804 N N . PHE A 1 236 ? 6.738 -16.422 -20.359 1 94.94 236 PHE A N 1
ATOM 1805 C CA . PHE A 1 236 ? 5.758 -16.828 -21.359 1 94.94 236 PHE A CA 1
ATOM 1806 C C . PHE A 1 236 ? 6.395 -17.719 -22.406 1 94.94 236 PHE A C 1
ATOM 1808 O O . PHE A 1 236 ? 5.871 -18.797 -22.703 1 94.94 236 PHE A O 1
ATOM 1815 N N . LEU A 1 237 ? 7.543 -17.328 -22.891 1 94.94 237 LEU A N 1
ATOM 1816 C CA . LEU A 1 237 ? 8.219 -18.094 -23.938 1 94.94 237 LEU A CA 1
ATOM 1817 C C . LEU A 1 237 ? 8.695 -19.438 -23.391 1 94.94 237 LEU A C 1
ATOM 1819 O O . LEU A 1 237 ? 8.648 -20.453 -24.078 1 94.94 237 LEU A O 1
ATOM 1823 N N . GLY A 1 238 ? 9.133 -19.406 -22.156 1 96.44 238 GLY A N 1
ATOM 1824 C CA . GLY A 1 238 ? 9.57 -20.641 -21.531 1 96.44 238 GLY A CA 1
ATOM 1825 C C . GLY A 1 238 ? 8.445 -21.641 -21.344 1 96.44 238 GLY A C 1
ATOM 1826 O O . GLY A 1 238 ? 8.656 -22.859 -21.453 1 96.44 238 GLY A O 1
ATOM 1827 N N . MET A 1 239 ? 7.262 -21.156 -21.094 1 97.38 239 MET A N 1
ATOM 1828 C CA . MET A 1 239 ? 6.117 -22 -20.781 1 97.38 239 MET A CA 1
ATOM 1829 C C . MET A 1 239 ? 5.402 -22.438 -22.062 1 97.38 239 MET A C 1
ATOM 1831 O O . MET A 1 239 ? 4.52 -23.297 -22.016 1 97.38 239 MET A O 1
ATOM 1835 N N . LEU A 1 240 ? 5.773 -21.969 -23.141 1 96.56 240 LEU A N 1
ATOM 1836 C CA . LEU A 1 240 ? 4.977 -22.031 -24.359 1 96.56 240 LEU A CA 1
ATOM 1837 C C . LEU A 1 240 ? 4.68 -23.469 -24.75 1 96.56 240 LEU A C 1
ATOM 1839 O O . LEU A 1 240 ? 3.516 -23.844 -24.891 1 96.56 240 LEU A O 1
ATOM 1843 N N . PRO A 1 241 ? 5.695 -24.328 -24.953 1 97.12 241 PRO A N 1
ATOM 1844 C CA . PRO A 1 241 ? 5.359 -25.688 -25.359 1 97.12 241 PRO A CA 1
ATOM 1845 C C . PRO A 1 241 ? 4.523 -26.422 -24.312 1 97.12 241 PRO A C 1
ATOM 1847 O O . PRO A 1 241 ? 3.611 -27.172 -24.672 1 97.12 241 PRO A O 1
ATOM 1850 N N . LEU A 1 242 ? 4.848 -26.266 -23.078 1 97.69 242 LEU A N 1
ATOM 1851 C CA . LEU A 1 242 ? 4.055 -26.875 -22.016 1 97.69 242 LEU A CA 1
ATOM 1852 C C . LEU A 1 242 ? 2.613 -26.391 -22.062 1 97.69 242 LEU A C 1
ATOM 1854 O O . LEU A 1 242 ? 1.678 -27.172 -21.922 1 97.69 242 LEU A O 1
ATOM 1858 N N . SER A 1 243 ? 2.467 -25.078 -22.266 1 97 243 SER A N 1
ATOM 1859 C CA . SER A 1 243 ? 1.148 -24.453 -22.297 1 97 243 SER A CA 1
ATOM 1860 C C . SER A 1 243 ? 0.327 -24.984 -23.484 1 97 243 SER A C 1
ATOM 1862 O O . SER A 1 243 ? -0.842 -25.328 -23.312 1 97 243 SER A O 1
ATOM 1864 N N . ILE A 1 244 ? 0.913 -25.031 -24.625 1 97.38 244 ILE A N 1
ATOM 1865 C CA . ILE A 1 244 ? 0.211 -25.484 -25.812 1 97.38 244 ILE A CA 1
ATOM 1866 C C . ILE A 1 244 ? -0.228 -26.938 -25.641 1 97.38 244 ILE A C 1
ATOM 1868 O O . ILE A 1 244 ? -1.383 -27.281 -25.891 1 97.38 244 ILE A O 1
ATOM 1872 N N . LEU A 1 245 ? 0.63 -27.734 -25.156 1 97.56 245 LEU A N 1
ATOM 1873 C CA . LEU A 1 245 ? 0.334 -29.141 -24.953 1 97.56 245 LEU A CA 1
ATOM 1874 C C . LEU A 1 245 ? -0.813 -29.312 -23.953 1 97.56 245 LEU A C 1
ATOM 1876 O O . LEU A 1 245 ? -1.754 -30.062 -24.219 1 97.56 245 LEU A O 1
ATOM 1880 N N . LEU A 1 246 ? -0.75 -28.609 -22.906 1 98.06 246 LEU A N 1
ATOM 1881 C CA . LEU A 1 246 ? -1.744 -28.797 -21.844 1 98.06 246 LEU A CA 1
ATOM 1882 C C . LEU A 1 246 ? -3.092 -28.219 -22.266 1 98.06 246 LEU A C 1
ATOM 1884 O O . LEU A 1 246 ? -4.141 -28.812 -21.984 1 98.06 246 LEU A O 1
ATOM 1888 N N . VAL A 1 247 ? -3.068 -27.047 -22.922 1 97.5 247 VAL A N 1
ATOM 1889 C CA . VAL A 1 247 ? -4.309 -26.422 -23.359 1 97.5 247 VAL A CA 1
ATOM 1890 C C . VAL A 1 247 ? -5.035 -27.328 -24.344 1 97.5 247 VAL A C 1
ATOM 1892 O O . VAL A 1 247 ? -6.266 -27.438 -24.312 1 97.5 247 VAL A O 1
ATOM 1895 N N . LEU A 1 248 ? -4.285 -28.047 -25.141 1 97.19 248 LEU A N 1
ATOM 1896 C CA . LEU A 1 248 ? -4.879 -28.938 -26.125 1 97.19 248 LEU A CA 1
ATOM 1897 C C . LEU A 1 248 ? -5.207 -30.297 -25.516 1 97.19 248 LEU A C 1
ATOM 1899 O O . LEU A 1 248 ? -6.25 -30.875 -25.828 1 97.19 248 LEU A O 1
ATOM 1903 N N . LEU A 1 249 ? -4.449 -30.719 -24.625 1 97.31 249 LEU A N 1
ATOM 1904 C CA . LEU A 1 249 ? -4.543 -32.094 -24.125 1 97.31 249 LEU A CA 1
ATOM 1905 C C . LEU A 1 249 ? -5.574 -32.188 -23 1 97.31 249 LEU A C 1
ATOM 1907 O O . LEU A 1 249 ? -6.273 -33.188 -22.891 1 97.31 249 LEU A O 1
ATOM 1911 N N . VAL A 1 250 ? -5.742 -31.203 -22.203 1 97 250 VAL A N 1
ATOM 1912 C CA . VAL A 1 250 ? -6.477 -31.297 -20.953 1 97 250 VAL A CA 1
ATOM 1913 C C . VAL A 1 250 ? -7.957 -31.531 -21.234 1 97 250 VAL A C 1
ATOM 1915 O O . VAL A 1 250 ? -8.562 -32.469 -20.703 1 97 250 VAL A O 1
ATOM 1918 N N . PRO A 1 251 ? -8.578 -30.703 -22.109 1 95.88 251 PRO A N 1
ATOM 1919 C CA . PRO A 1 251 ? -9.992 -30.984 -22.375 1 95.88 251 PRO A CA 1
ATOM 1920 C C . PRO A 1 251 ? -10.211 -32.344 -23.016 1 95.88 251 PRO A C 1
ATOM 1922 O O . PRO A 1 251 ? -11.188 -33.031 -22.703 1 95.88 251 PRO A O 1
ATOM 1925 N N . ARG A 1 252 ? -9.289 -32.781 -23.875 1 95.88 252 ARG A N 1
ATOM 1926 C CA . ARG A 1 252 ? -9.398 -34.094 -24.531 1 95.88 252 ARG A CA 1
ATOM 1927 C C . ARG A 1 252 ? -9.219 -35.219 -23.516 1 95.88 252 ARG A C 1
ATOM 1929 O O . ARG A 1 252 ? -9.945 -36.188 -23.547 1 95.88 252 ARG A O 1
ATOM 1936 N N . LEU A 1 253 ? -8.273 -35.094 -22.688 1 95.94 253 LEU A N 1
ATOM 1937 C CA . LEU A 1 253 ? -8.008 -36.094 -21.672 1 95.94 253 LEU A CA 1
ATOM 1938 C C . LEU A 1 253 ? -9.18 -36.219 -20.719 1 95.94 253 LEU A C 1
ATOM 1940 O O . LEU A 1 253 ? -9.547 -37.344 -20.312 1 95.94 253 LEU A O 1
ATOM 1944 N N . ALA A 1 254 ? -9.711 -35.094 -20.297 1 95 254 ALA A N 1
ATOM 1945 C CA . ALA A 1 254 ? -10.883 -35.125 -19.422 1 95 254 ALA A CA 1
ATOM 1946 C C . ALA A 1 254 ? -12.062 -35.812 -20.094 1 95 254 ALA A C 1
ATOM 1948 O O . ALA A 1 254 ? -12.812 -36.562 -19.453 1 95 254 ALA A O 1
ATOM 1949 N N . TYR A 1 255 ? -12.195 -35.562 -21.359 1 93.44 255 TYR A N 1
ATOM 1950 C CA . TYR A 1 255 ? -13.281 -36.125 -22.141 1 93.44 255 TYR A CA 1
ATOM 1951 C C . TYR A 1 255 ? -13.164 -37.656 -22.203 1 93.44 255 TYR A C 1
ATOM 1953 O O . TYR A 1 255 ? -14.18 -38.344 -22.203 1 93.44 255 TYR A O 1
ATOM 1961 N N . VAL A 1 256 ? -11.977 -38.125 -22.172 1 93.44 256 VAL A N 1
ATOM 1962 C CA . VAL A 1 256 ? -11.742 -39.562 -22.297 1 93.44 256 VAL A CA 1
ATOM 1963 C C . VAL A 1 256 ? -11.781 -40.188 -20.906 1 93.44 256 VAL A C 1
ATOM 1965 O O . VAL A 1 256 ? -12.375 -41.25 -20.734 1 93.44 256 VAL A O 1
ATOM 1968 N N . LEU A 1 257 ? -11.266 -39.594 -19.922 1 92.31 257 LEU A N 1
ATOM 1969 C CA . LEU A 1 257 ? -11.125 -40.188 -18.594 1 92.31 257 LEU A CA 1
ATOM 1970 C C . LEU A 1 257 ? -12.383 -39.969 -17.766 1 92.31 257 LEU A C 1
ATOM 1972 O O . LEU A 1 257 ? -12.664 -40.75 -16.844 1 92.31 257 LEU A O 1
ATOM 1976 N N . TYR A 1 258 ? -13.023 -38.938 -18.047 1 90.44 258 TYR A N 1
ATOM 1977 C CA . TYR A 1 258 ? -14.273 -38.594 -17.375 1 90.44 258 TYR A CA 1
ATOM 1978 C C . TYR A 1 258 ? -15.352 -38.188 -18.375 1 90.44 258 TYR A C 1
ATOM 1980 O O . TYR A 1 258 ? -15.836 -37.062 -18.359 1 90.44 258 TYR A O 1
ATOM 1988 N N . PRO A 1 259 ? -15.75 -39.125 -19.156 1 88.06 259 PRO A N 1
ATOM 1989 C CA . PRO A 1 259 ? -16.625 -38.844 -20.297 1 88.06 259 PRO A CA 1
ATOM 1990 C C . PRO A 1 259 ? -18 -38.375 -19.875 1 88.06 259 PRO A C 1
ATOM 1992 O O . PRO A 1 259 ? -18.625 -38.938 -18.984 1 88.06 259 PRO A O 1
ATOM 1995 N N . PRO A 1 260 ? -18.359 -37.281 -20.578 1 86.31 260 PRO A N 1
ATOM 1996 C CA . PRO A 1 260 ? -19.734 -36.844 -20.359 1 86.31 260 PRO A CA 1
ATOM 1997 C C . PRO A 1 260 ? -20.781 -37.75 -21 1 86.31 260 PRO A C 1
ATOM 1999 O O . PRO A 1 260 ? -20.5 -38.375 -22.016 1 86.31 260 PRO A O 1
ATOM 2002 N N . VAL A 1 261 ? -21.906 -37.781 -20.375 1 81.75 261 VAL A N 1
ATOM 2003 C CA . VAL A 1 261 ? -22.969 -38.594 -20.922 1 81.75 261 VAL A CA 1
ATOM 2004 C C . VAL A 1 261 ? -23.594 -37.906 -22.141 1 81.75 261 VAL A C 1
ATOM 2006 O O . VAL A 1 261 ? -23.859 -38.531 -23.156 1 81.75 261 VAL A O 1
ATOM 2009 N N . LEU A 1 262 ? -23.781 -36.656 -21.984 1 81.38 262 LEU A N 1
ATOM 2010 C CA . LEU A 1 262 ? -24.281 -35.844 -23.094 1 81.38 262 LEU A CA 1
ATOM 2011 C C . LEU A 1 262 ? -23.125 -35.344 -23.969 1 81.38 262 LEU A C 1
ATOM 2013 O O . LEU A 1 262 ? -22.219 -34.656 -23.469 1 81.38 262 LEU A O 1
ATOM 2017 N N . LYS A 1 263 ? -23.203 -35.594 -25.219 1 85.19 263 LYS A N 1
ATOM 2018 C CA . LYS A 1 263 ? -22.047 -35.25 -26.062 1 85.19 263 LYS A CA 1
ATOM 2019 C C . LYS A 1 263 ? -22.344 -34.062 -26.953 1 85.19 263 LYS A C 1
ATOM 2021 O O . LYS A 1 263 ? -21.438 -33.438 -27.469 1 85.19 263 LYS A O 1
ATOM 2026 N N . SER A 1 264 ? -23.641 -33.844 -27.172 1 85.94 264 SER A N 1
ATOM 2027 C CA . SER A 1 264 ? -24.016 -32.688 -27.984 1 85.94 264 SER A CA 1
ATOM 2028 C C . SER A 1 264 ? -25.359 -32.094 -27.531 1 85.94 264 SER A C 1
ATOM 2030 O O . SER A 1 264 ? -26.109 -32.75 -26.828 1 85.94 264 SER A O 1
ATOM 2032 N N . GLY A 1 265 ? -25.469 -30.875 -27.719 1 83.12 265 GLY A N 1
ATOM 2033 C CA . GLY A 1 265 ? -26.719 -30.219 -27.406 1 83.12 265 GLY A CA 1
ATOM 2034 C C . GLY A 1 265 ? -26.719 -28.734 -27.766 1 83.12 265 GLY A C 1
ATOM 2035 O O . GLY A 1 265 ? -25.672 -28.094 -27.734 1 83.12 265 GLY A O 1
ATOM 2036 N N . ASP A 1 266 ? -27.891 -28.234 -28.078 1 89.81 266 ASP A N 1
ATOM 2037 C CA . ASP A 1 266 ? -28.016 -26.844 -28.484 1 89.81 266 ASP A CA 1
ATOM 2038 C C . ASP A 1 266 ? -28.484 -25.969 -27.328 1 89.81 266 ASP A C 1
ATOM 2040 O O . ASP A 1 266 ? -28.516 -24.734 -27.453 1 89.81 266 ASP A O 1
ATOM 2044 N N . GLN A 1 267 ? -28.688 -26.531 -26.266 1 89.19 267 GLN A N 1
ATOM 2045 C CA . GLN A 1 267 ? -29.219 -25.781 -25.141 1 89.19 267 GLN A CA 1
ATOM 2046 C C . GLN A 1 267 ? -28.188 -24.797 -24.578 1 89.19 267 GLN A C 1
ATOM 2048 O O . GLN A 1 267 ? -28.531 -23.672 -24.219 1 89.19 267 GLN A O 1
ATOM 2053 N N . VAL A 1 268 ? -26.984 -25.203 -24.578 1 90.62 268 VAL A N 1
ATOM 2054 C CA . VAL A 1 268 ? -25.906 -24.406 -24 1 90.62 268 VAL A CA 1
ATOM 2055 C C . VAL A 1 268 ? -25.641 -23.188 -24.859 1 90.62 268 VAL A C 1
ATOM 2057 O O . VAL A 1 268 ? -25.641 -22.047 -24.359 1 90.62 268 VAL A O 1
ATOM 2060 N N . PRO A 1 269 ? -25.484 -23.344 -26.156 1 93.81 269 PRO A N 1
ATOM 2061 C CA . PRO A 1 269 ? -25.281 -22.156 -26.984 1 93.81 269 PRO A CA 1
ATOM 2062 C C . PRO A 1 269 ? -26.469 -21.219 -26.984 1 93.81 269 PRO A C 1
ATOM 2064 O O . PRO A 1 269 ? -26.312 -20 -27.047 1 93.81 269 PRO A O 1
ATOM 2067 N N . ARG A 1 270 ? -27.641 -21.719 -26.906 1 94.12 270 ARG A N 1
ATOM 2068 C CA . ARG A 1 270 ? -28.844 -20.891 -26.875 1 94.12 270 ARG A CA 1
ATOM 2069 C C . ARG A 1 270 ? -28.906 -20.078 -25.578 1 94.12 270 ARG A C 1
ATOM 2071 O O . ARG A 1 270 ? -29.297 -18.906 -25.594 1 94.12 270 ARG A O 1
ATOM 2078 N N . TRP A 1 271 ? -28.625 -20.75 -24.562 1 93.44 271 TRP A N 1
ATOM 2079 C CA . TRP A 1 271 ? -28.578 -20.047 -23.281 1 93.44 271 TRP A CA 1
ATOM 2080 C C . TRP A 1 271 ? -27.547 -18.938 -23.297 1 93.44 271 TRP A C 1
ATOM 2082 O O . TRP A 1 271 ? -27.812 -17.812 -22.844 1 93.44 271 TRP A O 1
ATOM 2092 N N . ALA A 1 272 ? -26.375 -19.234 -23.766 1 95.19 272 ALA A N 1
ATOM 2093 C CA . ALA A 1 272 ? -25.312 -18.25 -23.844 1 95.19 272 ALA A CA 1
ATOM 2094 C C . ALA A 1 272 ? -25.719 -17.062 -24.719 1 95.19 272 ALA A C 1
ATOM 2096 O O . ALA A 1 272 ? -25.375 -15.922 -24.422 1 95.19 272 ALA A O 1
ATOM 2097 N N . GLU A 1 273 ? -26.375 -17.391 -25.766 1 95.25 273 GLU A N 1
ATOM 2098 C CA . GLU A 1 273 ? -26.859 -16.328 -26.656 1 95.25 273 GLU A CA 1
ATOM 2099 C C . GLU A 1 273 ? -27.859 -15.422 -25.938 1 95.25 273 GLU A C 1
ATOM 2101 O O . GLU A 1 273 ? -27.828 -14.203 -26.109 1 95.25 273 GLU A O 1
ATOM 2106 N N . THR A 1 274 ? -28.703 -16 -25.203 1 95.06 274 THR A N 1
ATOM 2107 C CA . THR A 1 274 ? -29.688 -15.234 -24.453 1 95.06 274 THR A CA 1
ATOM 2108 C C . THR A 1 274 ? -29 -14.352 -23.422 1 95.06 274 THR A C 1
ATOM 2110 O O . THR A 1 274 ? -29.391 -13.188 -23.234 1 95.06 274 THR A O 1
ATOM 2113 N N . GLU A 1 275 ? -28.047 -14.938 -22.781 1 94.38 275 GLU A N 1
ATOM 2114 C CA . GLU A 1 275 ? -27.297 -14.172 -21.797 1 94.38 275 GLU A CA 1
ATOM 2115 C C . GLU A 1 275 ? -26.562 -13 -22.438 1 94.38 275 GLU A C 1
ATOM 2117 O O . GLU A 1 275 ? -26.516 -11.906 -21.891 1 94.38 275 GLU A O 1
ATOM 2122 N N . LEU A 1 276 ? -25.969 -13.195 -23.609 1 95 276 LEU A N 1
ATOM 2123 C CA . LEU A 1 276 ? -25.219 -12.164 -24.328 1 95 276 LEU A CA 1
ATOM 2124 C C . LEU A 1 276 ? -26.156 -11.055 -24.797 1 95 276 LEU A C 1
ATOM 2126 O O . LEU A 1 276 ? -25.781 -9.883 -24.781 1 95 276 LEU A O 1
ATOM 2130 N N . GLN A 1 277 ? -27.281 -11.445 -25.219 1 94.69 277 GLN A N 1
ATOM 2131 C CA . GLN A 1 277 ? -28.281 -10.461 -25.641 1 94.69 277 GLN A CA 1
ATOM 2132 C C . GLN A 1 277 ? -28.719 -9.578 -24.469 1 94.69 277 GLN A C 1
ATOM 2134 O O . GLN A 1 277 ? -28.922 -8.375 -24.641 1 94.69 277 GLN A O 1
ATOM 2139 N N . ALA A 1 278 ? -28.797 -10.242 -23.406 1 93.62 278 ALA A N 1
ATOM 2140 C CA . ALA A 1 278 ? -29.172 -9.508 -22.203 1 93.62 278 ALA A CA 1
ATOM 2141 C C . ALA A 1 278 ? -28.094 -8.508 -21.797 1 93.62 278 ALA A C 1
ATOM 2143 O O . ALA A 1 278 ? -28.391 -7.438 -21.266 1 93.62 278 ALA A O 1
ATOM 2144 N N . MET A 1 279 ? -26.859 -8.781 -22.094 1 92.19 279 MET A N 1
ATOM 2145 C CA . MET A 1 279 ? -25.734 -7.91 -21.766 1 92.19 279 MET A CA 1
ATOM 2146 C C . MET A 1 279 ? -25.672 -6.727 -22.734 1 92.19 279 MET A C 1
ATOM 2148 O O . MET A 1 279 ? -25.094 -5.684 -22.406 1 92.19 279 MET A O 1
ATOM 2152 N N . GLY A 1 280 ? -26.203 -6.863 -23.922 1 90.69 280 GLY A N 1
ATOM 2153 C CA . GLY A 1 280 ? -26.172 -5.789 -24.891 1 90.69 280 GLY A CA 1
ATOM 2154 C C . GLY A 1 280 ? -24.891 -5.746 -25.703 1 90.69 280 GLY A C 1
ATOM 2155 O O . GLY A 1 280 ? -24.016 -6.605 -25.531 1 90.69 280 GLY A O 1
ATOM 2156 N N . PRO A 1 281 ? -24.781 -4.82 -26.547 1 90 281 PRO A N 1
ATOM 2157 C CA . PRO A 1 281 ? -23.578 -4.719 -27.375 1 90 281 PRO A CA 1
ATOM 2158 C C . PRO A 1 281 ? -22.359 -4.234 -26.594 1 90 281 PRO A C 1
ATOM 2160 O O . PRO A 1 281 ? -22.5 -3.766 -25.453 1 90 281 PRO A O 1
ATOM 2163 N N . LEU A 1 282 ? -21.219 -4.512 -27.219 1 89.44 282 LEU A N 1
ATOM 2164 C CA . LEU A 1 282 ? -19.969 -4.07 -26.609 1 89.44 282 LEU A CA 1
ATOM 2165 C C . LEU A 1 282 ? -19.984 -2.562 -26.375 1 89.44 282 LEU A C 1
ATOM 2167 O O . LEU A 1 282 ? -20.156 -1.789 -27.328 1 89.44 282 LEU A O 1
ATOM 2171 N N . CYS A 1 283 ? -19.812 -2.16 -25.172 1 87.88 283 CYS A N 1
ATOM 2172 C CA . CYS A 1 283 ? -19.812 -0.747 -24.812 1 87.88 283 CYS A CA 1
ATOM 2173 C C . CYS A 1 283 ? -18.422 -0.134 -25.016 1 87.88 283 CYS A C 1
ATOM 2175 O O . CYS A 1 283 ? -17.438 -0.856 -25.156 1 87.88 283 CYS A O 1
ATOM 2177 N N . SER A 1 284 ? -18.359 1.194 -25.078 1 90.88 284 SER A N 1
ATOM 2178 C CA . SER A 1 284 ? -17.125 1.932 -25.297 1 90.88 284 SER A CA 1
ATOM 2179 C C . SER A 1 284 ? -16.094 1.625 -24.203 1 90.88 284 SER A C 1
ATOM 2181 O O . SER A 1 284 ? -14.906 1.532 -24.484 1 90.88 284 SER A O 1
ATOM 2183 N N . ARG A 1 285 ? -16.547 1.481 -23.062 1 90.12 285 ARG A N 1
ATOM 2184 C CA . ARG A 1 285 ? -15.656 1.171 -21.953 1 90.12 285 ARG A CA 1
ATOM 2185 C C . ARG A 1 285 ? -15.023 -0.206 -22.125 1 90.12 285 ARG A C 1
ATOM 2187 O O . ARG A 1 285 ? -13.852 -0.4 -21.797 1 90.12 285 ARG A O 1
ATOM 2194 N N . GLU A 1 286 ? -15.789 -1.168 -22.594 1 91.94 286 GLU A N 1
ATOM 2195 C CA . GLU A 1 286 ? -15.273 -2.51 -22.859 1 91.94 286 GLU A CA 1
ATOM 2196 C C . GLU A 1 286 ? -14.219 -2.494 -23.953 1 91.94 286 GLU A C 1
ATOM 2198 O O . GLU A 1 286 ? -13.203 -3.182 -23.859 1 91.94 286 GLU A O 1
ATOM 2203 N N . LYS A 1 287 ? -14.453 -1.733 -24.969 1 93.62 287 LYS A N 1
ATOM 2204 C CA . LYS A 1 287 ? -13.508 -1.638 -26.062 1 93.62 287 LYS A CA 1
ATOM 2205 C C . LYS A 1 287 ? -12.188 -1.021 -25.609 1 93.62 287 LYS A C 1
ATOM 2207 O O . LYS A 1 287 ? -11.109 -1.494 -25.984 1 93.62 287 LYS A O 1
ATOM 2212 N N . ARG A 1 288 ? -12.289 0.022 -24.859 1 94.5 288 ARG A N 1
ATOM 2213 C CA . ARG A 1 288 ? -11.086 0.662 -24.344 1 94.5 288 ARG A CA 1
ATOM 2214 C C . ARG A 1 288 ? -10.305 -0.291 -23.438 1 94.5 288 ARG A C 1
ATOM 2216 O O . ARG A 1 288 ? -9.078 -0.344 -23.5 1 94.5 288 ARG A O 1
ATOM 2223 N N . MET A 1 289 ? -11.07 -1.028 -22.641 1 93.56 289 MET A N 1
ATOM 2224 C CA . MET A 1 289 ? -10.43 -2.006 -21.766 1 93.56 289 MET A CA 1
ATOM 2225 C C . MET A 1 289 ? -9.703 -3.07 -22.578 1 93.56 289 MET A C 1
ATOM 2227 O O . MET A 1 289 ? -8.562 -3.416 -22.266 1 93.56 289 MET A O 1
ATOM 2231 N N . LEU A 1 290 ? -10.336 -3.559 -23.594 1 92.94 290 LEU A N 1
ATOM 2232 C CA . LEU A 1 290 ? -9.727 -4.57 -24.453 1 92.94 290 LEU A CA 1
ATOM 2233 C C . LEU A 1 290 ? -8.477 -4.027 -25.125 1 92.94 290 LEU A C 1
ATOM 2235 O O . LEU A 1 290 ? -7.461 -4.723 -25.219 1 92.94 290 LEU A O 1
ATOM 2239 N N . GLY A 1 291 ? -8.578 -2.822 -25.641 1 94.69 291 GLY A N 1
ATOM 2240 C CA . GLY A 1 291 ? -7.418 -2.191 -26.25 1 94.69 291 GLY A CA 1
ATOM 2241 C C . GLY A 1 291 ? -6.234 -2.064 -25.312 1 94.69 291 GLY A C 1
ATOM 2242 O O . GLY A 1 291 ? -5.098 -2.332 -25.703 1 94.69 291 GLY A O 1
ATOM 2243 N N . LEU A 1 292 ? -6.453 -1.646 -24.109 1 95.19 292 LEU A N 1
ATOM 2244 C CA . LEU A 1 292 ? -5.398 -1.485 -23.125 1 95.19 292 LEU A CA 1
ATOM 2245 C C . LEU A 1 292 ? -4.785 -2.832 -22.75 1 95.19 292 LEU A C 1
ATOM 2247 O O . LEU A 1 292 ? -3.568 -2.941 -22.594 1 95.19 292 LEU A O 1
ATOM 2251 N N . MET A 1 293 ? -5.641 -3.855 -22.688 1 92.44 293 MET A N 1
ATOM 2252 C CA . MET A 1 293 ? -5.145 -5.18 -22.344 1 92.44 293 MET A CA 1
ATOM 2253 C C . MET A 1 293 ? -4.262 -5.746 -23.453 1 92.44 293 MET A C 1
ATOM 2255 O O . MET A 1 293 ? -3.205 -6.316 -23.172 1 92.44 293 MET A O 1
ATOM 2259 N N . VAL A 1 294 ? -4.703 -5.617 -24.609 1 94.06 294 VAL A N 1
ATOM 2260 C CA . VAL A 1 294 ? -3.91 -6.074 -25.734 1 94.06 294 VAL A CA 1
ATOM 2261 C C . VAL A 1 294 ? -2.6 -5.297 -25.797 1 94.06 294 VAL A C 1
ATOM 2263 O O . VAL A 1 294 ? -1.538 -5.871 -26.047 1 94.06 294 VAL A O 1
ATOM 2266 N N . GLY A 1 295 ? -2.699 -3.998 -25.594 1 95.06 295 GLY A N 1
ATOM 2267 C CA . GLY A 1 295 ? -1.498 -3.178 -25.531 1 95.06 295 GLY A CA 1
ATOM 2268 C C . GLY A 1 295 ? -0.513 -3.625 -24.469 1 95.06 295 GLY A C 1
ATOM 2269 O O . GLY A 1 295 ? 0.689 -3.717 -24.734 1 95.06 295 GLY A O 1
ATOM 2270 N N . ALA A 1 296 ? -1.023 -3.93 -23.312 1 94 296 ALA A N 1
ATOM 2271 C CA . ALA A 1 296 ? -0.172 -4.398 -22.219 1 94 296 ALA A CA 1
ATOM 2272 C C . ALA A 1 296 ? 0.502 -5.719 -22.578 1 94 296 ALA A C 1
ATOM 2274 O O . ALA A 1 296 ? 1.704 -5.891 -22.359 1 94 296 ALA A O 1
ATOM 2275 N N . LEU A 1 297 ? -0.262 -6.617 -23.172 1 92.81 297 LEU A N 1
ATOM 2276 C CA . LEU A 1 297 ? 0.276 -7.922 -23.562 1 92.81 297 LEU A CA 1
ATOM 2277 C C . LEU A 1 297 ? 1.371 -7.773 -24.609 1 92.81 297 LEU A C 1
ATOM 2279 O O . LEU A 1 297 ? 2.418 -8.414 -24.516 1 92.81 297 LEU A O 1
ATOM 2283 N N . VAL A 1 298 ? 1.137 -6.941 -25.531 1 94.44 298 VAL A N 1
ATOM 2284 C CA . VAL A 1 298 ? 2.115 -6.707 -26.594 1 94.44 298 VAL A CA 1
ATOM 2285 C C . VAL A 1 298 ? 3.4 -6.141 -25.984 1 94.44 298 VAL A C 1
ATOM 2287 O O . VAL A 1 298 ? 4.5 -6.582 -26.328 1 94.44 298 VAL A O 1
ATOM 2290 N N . LEU A 1 299 ? 3.258 -5.234 -25.094 1 94.38 299 LEU A N 1
ATOM 2291 C CA . LEU A 1 299 ? 4.426 -4.621 -24.469 1 94.38 299 LEU A CA 1
ATOM 2292 C C . LEU A 1 299 ? 5.133 -5.602 -23.547 1 94.38 299 LEU A C 1
ATOM 2294 O O . LEU A 1 299 ? 6.359 -5.566 -23.422 1 94.38 299 LEU A O 1
ATOM 2298 N N . TRP A 1 300 ? 4.363 -6.457 -22.906 1 91.88 300 TRP A N 1
ATOM 2299 C CA . TRP A 1 300 ? 4.961 -7.453 -22.031 1 91.88 300 TRP A CA 1
ATOM 2300 C C . TRP A 1 300 ? 5.777 -8.469 -22.828 1 91.88 300 TRP A C 1
ATOM 2302 O O . TRP A 1 300 ? 6.832 -8.914 -22.375 1 91.88 300 TRP A O 1
ATOM 2312 N N . ILE A 1 301 ? 5.328 -8.75 -23.953 1 89.12 301 ILE A N 1
ATOM 2313 C CA . ILE A 1 301 ? 5.988 -9.766 -24.766 1 89.12 301 ILE A CA 1
ATOM 2314 C C . ILE A 1 301 ? 7.16 -9.141 -25.531 1 89.12 301 ILE A C 1
ATOM 2316 O O . ILE A 1 301 ? 8.258 -9.695 -25.547 1 89.12 301 ILE A O 1
ATOM 2320 N N . PHE A 1 302 ? 6.984 -7.867 -26.062 1 90.62 302 PHE A N 1
ATOM 2321 C CA . PHE A 1 302 ? 7.957 -7.348 -27 1 90.62 302 PHE A CA 1
ATOM 2322 C C . PHE A 1 302 ? 8.633 -6.094 -26.453 1 90.62 302 PHE A C 1
ATOM 2324 O O . PHE A 1 302 ? 9.617 -5.617 -27.016 1 90.62 302 PHE A O 1
ATOM 2331 N N . GLY A 1 303 ? 8.156 -5.547 -25.453 1 90.38 303 GLY A N 1
ATOM 2332 C CA . GLY A 1 303 ? 8.609 -4.227 -25.031 1 90.38 303 GLY A CA 1
ATOM 2333 C C . GLY A 1 303 ? 9.664 -4.277 -23.938 1 90.38 303 GLY A C 1
ATOM 2334 O O . GLY A 1 303 ? 9.984 -3.256 -23.328 1 90.38 303 GLY A O 1
ATOM 2335 N N . GLY A 1 304 ? 10.242 -5.406 -23.625 1 86.62 304 GLY A N 1
ATOM 2336 C CA . GLY A 1 304 ? 11.156 -5.594 -22.5 1 86.62 304 GLY A CA 1
ATOM 2337 C C . GLY A 1 304 ? 12.359 -4.676 -22.562 1 86.62 304 GLY A C 1
ATOM 2338 O O . GLY A 1 304 ? 12.867 -4.25 -21.516 1 86.62 304 GLY A O 1
ATOM 2339 N N . ASP A 1 305 ? 12.812 -4.289 -23.75 1 87.62 305 ASP A N 1
ATOM 2340 C CA . ASP A 1 305 ? 13.992 -3.447 -23.922 1 87.62 305 ASP A CA 1
ATOM 2341 C C . ASP A 1 305 ? 13.656 -1.975 -23.703 1 87.62 305 ASP A C 1
ATOM 2343 O O . ASP A 1 305 ? 14.547 -1.152 -23.484 1 87.62 305 ASP A O 1
ATOM 2347 N N . TYR A 1 306 ? 12.352 -1.676 -23.656 1 90.88 306 TYR A N 1
ATOM 2348 C CA . TYR A 1 306 ? 12 -0.26 -23.656 1 90.88 306 TYR A CA 1
ATOM 2349 C C . TYR A 1 306 ? 11.234 0.114 -22.391 1 90.88 306 TYR A C 1
ATOM 2351 O O . TYR A 1 306 ? 11.219 1.28 -22 1 90.88 306 TYR A O 1
ATOM 2359 N N . ILE A 1 307 ? 10.586 -0.855 -21.844 1 93.31 307 ILE A N 1
ATOM 2360 C CA . ILE A 1 307 ? 9.773 -0.559 -20.656 1 93.31 307 ILE A CA 1
ATOM 2361 C C . ILE A 1 307 ? 9.672 -1.802 -19.781 1 93.31 307 ILE A C 1
ATOM 2363 O O . ILE A 1 307 ? 9.453 -2.908 -20.281 1 93.31 307 ILE A O 1
ATOM 2367 N N . ASP A 1 308 ? 9.898 -1.586 -18.5 1 92.19 308 ASP A N 1
ATOM 2368 C CA . ASP A 1 308 ? 9.75 -2.676 -17.547 1 92.19 308 ASP A CA 1
ATOM 2369 C C . ASP A 1 308 ? 8.305 -3.15 -17.469 1 92.19 308 ASP A C 1
ATOM 2371 O O . ASP A 1 308 ? 7.375 -2.35 -17.609 1 92.19 308 ASP A O 1
ATOM 2375 N N . ALA A 1 309 ? 8.141 -4.445 -17.266 1 91.31 309 ALA A N 1
ATOM 2376 C CA . ALA A 1 309 ? 6.805 -5.031 -17.234 1 91.31 309 ALA A CA 1
ATOM 2377 C C . ALA A 1 309 ? 5.941 -4.375 -16.172 1 91.31 309 ALA A C 1
ATOM 2379 O O . ALA A 1 309 ? 4.754 -4.117 -16.391 1 91.31 309 ALA A O 1
ATOM 2380 N N . ALA A 1 310 ? 6.539 -4.156 -15.016 1 92.44 310 ALA A N 1
ATOM 2381 C CA . ALA A 1 310 ? 5.793 -3.516 -13.938 1 92.44 310 ALA A CA 1
ATOM 2382 C C . ALA A 1 310 ? 5.383 -2.096 -14.32 1 92.44 310 ALA A C 1
ATOM 2384 O O . ALA A 1 310 ? 4.297 -1.636 -13.953 1 92.44 310 ALA A O 1
ATOM 2385 N N . MET A 1 311 ? 6.215 -1.406 -15.016 1 94.81 311 MET A N 1
ATOM 2386 C CA . MET A 1 311 ? 5.91 -0.042 -15.438 1 94.81 311 MET A CA 1
ATOM 2387 C C . MET A 1 311 ? 4.797 -0.029 -16.469 1 94.81 311 MET A C 1
ATOM 2389 O O . MET A 1 311 ? 3.982 0.896 -16.5 1 94.81 311 MET A O 1
ATOM 2393 N N . VAL A 1 312 ? 4.836 -1.045 -17.359 1 95.19 312 VAL A N 1
ATOM 2394 C CA . VAL A 1 312 ? 3.711 -1.196 -18.281 1 95.19 312 VAL A CA 1
ATOM 2395 C C . VAL A 1 312 ? 2.408 -1.277 -17.484 1 95.19 312 VAL A C 1
ATOM 2397 O O . VAL A 1 312 ? 1.455 -0.548 -17.766 1 95.19 312 VAL A O 1
ATOM 2400 N N . GLY A 1 313 ? 2.412 -2.164 -16.547 1 94.5 313 GLY A N 1
ATOM 2401 C CA . GLY A 1 313 ? 1.229 -2.312 -15.711 1 94.5 313 GLY A CA 1
ATOM 2402 C C . GLY A 1 313 ? 0.809 -1.021 -15.039 1 94.5 313 GLY A C 1
ATOM 2403 O O . GLY A 1 313 ? -0.361 -0.636 -15.102 1 94.5 313 GLY A O 1
ATOM 2404 N N . TYR A 1 314 ? 1.773 -0.369 -14.398 1 95.31 314 TYR A N 1
ATOM 2405 C CA . TYR A 1 314 ? 1.532 0.89 -13.703 1 95.31 314 TYR A CA 1
ATOM 2406 C C . TYR A 1 314 ? 0.921 1.924 -14.641 1 95.31 314 TYR A C 1
ATOM 2408 O O . TYR A 1 314 ? -0.052 2.594 -14.289 1 95.31 314 TYR A O 1
ATOM 2416 N N . SER A 1 315 ? 1.411 2.057 -15.836 1 96.62 315 SER A N 1
ATOM 2417 C CA . SER A 1 315 ? 0.975 3.051 -16.812 1 96.62 315 SER A CA 1
ATOM 2418 C C . SER A 1 315 ? -0.413 2.725 -17.344 1 96.62 315 SER A C 1
ATOM 2420 O O . SER A 1 315 ? -1.228 3.625 -17.562 1 96.62 315 SER A O 1
ATOM 2422 N N . VAL A 1 316 ? -0.625 1.507 -17.562 1 96.44 316 VAL A N 1
ATOM 2423 C CA . VAL A 1 316 ? -1.932 1.102 -18.078 1 96.44 316 VAL A CA 1
ATOM 2424 C C . VAL A 1 316 ? -3.004 1.377 -17.016 1 96.44 316 VAL A C 1
ATOM 2426 O O . VAL A 1 316 ? -4.109 1.807 -17.344 1 96.44 316 VAL A O 1
ATOM 2429 N N . VAL A 1 317 ? -2.684 1.125 -15.781 1 96.12 317 VAL A N 1
ATOM 2430 C CA . VAL A 1 317 ? -3.635 1.431 -14.719 1 96.12 317 VAL A CA 1
ATOM 2431 C C . VAL A 1 317 ? -3.93 2.928 -14.703 1 96.12 317 VAL A C 1
ATOM 2433 O O . VAL A 1 317 ? -5.086 3.338 -14.562 1 96.12 317 VAL A O 1
ATOM 2436 N N . ALA A 1 318 ? -2.902 3.715 -14.844 1 96 318 ALA A N 1
ATOM 2437 C CA . ALA A 1 318 ? -3.094 5.16 -14.922 1 96 318 ALA A CA 1
ATOM 2438 C C . ALA A 1 318 ? -4.031 5.535 -16.062 1 96 318 ALA A C 1
ATOM 2440 O O . ALA A 1 318 ? -4.918 6.375 -15.898 1 96 318 ALA A O 1
ATOM 2441 N N . LEU A 1 319 ? -3.885 4.906 -17.156 1 96.44 319 LEU A N 1
ATOM 2442 C CA . LEU A 1 319 ? -4.734 5.172 -18.312 1 96.44 319 LEU A CA 1
ATOM 2443 C C . LEU A 1 319 ? -6.164 4.719 -18.062 1 96.44 319 LEU A C 1
ATOM 2445 O O . LEU A 1 319 ? -7.117 5.371 -18.5 1 96.44 319 LEU A O 1
ATOM 2449 N N . MET A 1 320 ? -6.27 3.582 -17.422 1 96.31 320 MET A N 1
ATOM 2450 C CA . MET A 1 320 ? -7.602 3.096 -17.078 1 96.31 320 MET A CA 1
ATOM 2451 C C . MET A 1 320 ? -8.344 4.113 -16.219 1 96.31 320 MET A C 1
ATOM 2453 O O . MET A 1 320 ? -9.555 4.281 -16.344 1 96.31 320 MET A O 1
ATOM 2457 N N . LEU A 1 321 ? -7.641 4.742 -15.344 1 95.75 321 LEU A N 1
ATOM 2458 C CA . LEU A 1 321 ? -8.234 5.754 -14.477 1 95.75 321 LEU A CA 1
ATOM 2459 C C . LEU A 1 321 ? -8.617 6.996 -15.273 1 95.75 321 LEU A C 1
ATOM 2461 O O . LEU A 1 321 ? -9.703 7.551 -15.086 1 95.75 321 LEU A O 1
ATOM 2465 N N . LEU A 1 322 ? -7.801 7.414 -16.203 1 93.81 322 LEU A N 1
ATOM 2466 C CA . LEU A 1 322 ? -8.062 8.586 -17.031 1 93.81 322 LEU A CA 1
ATOM 2467 C C . LEU A 1 322 ? -9.258 8.352 -17.938 1 93.81 322 LEU A C 1
ATOM 2469 O O . LEU A 1 322 ? -10.039 9.273 -18.203 1 93.81 322 LEU A O 1
ATOM 2473 N N . LEU A 1 323 ? -9.344 7.117 -18.375 1 94.19 323 LEU A N 1
ATOM 2474 C CA . LEU A 1 323 ? -10.414 6.785 -19.312 1 94.19 323 LEU A CA 1
ATOM 2475 C C . LEU A 1 323 ? -11.672 6.355 -18.562 1 94.19 323 LEU A C 1
ATOM 2477 O O . LEU A 1 323 ? -12.648 5.918 -19.172 1 94.19 323 LEU A O 1
ATOM 2481 N N . ARG A 1 324 ? -11.656 6.344 -17.25 1 92.81 324 ARG A N 1
ATOM 2482 C CA . ARG A 1 324 ? -12.789 6.086 -16.359 1 92.81 324 ARG A CA 1
ATOM 2483 C C . ARG A 1 324 ? -13.289 4.656 -16.531 1 92.81 324 ARG A C 1
ATOM 2485 O O . ARG A 1 324 ? -14.5 4.41 -16.469 1 92.81 324 ARG A O 1
ATOM 2492 N N . ILE A 1 325 ? -12.336 3.818 -16.875 1 94.38 325 ILE A N 1
ATOM 2493 C CA . ILE A 1 325 ? -12.648 2.395 -16.875 1 94.38 325 ILE A CA 1
ATOM 2494 C C . ILE A 1 325 ? -12.852 1.924 -15.43 1 94.38 325 ILE A C 1
ATOM 2496 O O . ILE A 1 325 ? -13.758 1.13 -15.156 1 94.38 325 ILE A O 1
ATOM 2500 N N . ILE A 1 326 ? -11.953 2.361 -14.594 1 94.69 326 ILE A N 1
ATOM 2501 C CA . ILE A 1 326 ? -12.086 2.203 -13.148 1 94.69 326 ILE A CA 1
ATOM 2502 C C . ILE A 1 326 ? -11.93 3.559 -12.461 1 94.69 326 ILE A C 1
ATOM 2504 O O . ILE A 1 326 ? -11.461 4.52 -13.078 1 94.69 326 ILE A O 1
ATOM 2508 N N . SER A 1 327 ? -12.406 3.613 -11.234 1 95 327 SER A N 1
ATOM 2509 C CA . SER A 1 327 ? -12.266 4.828 -10.438 1 95 327 SER A CA 1
ATOM 2510 C C . SER A 1 327 ? -11.188 4.664 -9.367 1 95 327 SER A C 1
ATOM 2512 O O . SER A 1 327 ? -10.742 3.551 -9.094 1 95 327 SER A O 1
ATOM 2514 N N . TRP A 1 328 ? -10.703 5.746 -8.867 1 93.94 328 TRP A N 1
ATOM 2515 C CA . TRP A 1 328 ? -9.734 5.695 -7.777 1 93.94 328 TRP A CA 1
ATOM 2516 C C . TRP A 1 328 ? -10.312 4.961 -6.57 1 93.94 328 TRP A C 1
ATOM 2518 O O . TRP A 1 328 ? -9.586 4.262 -5.855 1 93.94 328 TRP A O 1
ATOM 2528 N N . ASP A 1 329 ? -11.562 5.113 -6.371 1 94.25 329 ASP A N 1
ATOM 2529 C CA . ASP A 1 329 ? -12.227 4.41 -5.281 1 94.25 329 ASP A CA 1
ATOM 2530 C C . ASP A 1 329 ? -12.117 2.896 -5.457 1 94.25 329 ASP A C 1
ATOM 2532 O O . ASP A 1 329 ? -12 2.158 -4.477 1 94.25 329 ASP A O 1
ATOM 2536 N N . ASP A 1 330 ? -12.133 2.457 -6.688 1 93.94 330 ASP A N 1
ATOM 2537 C CA . ASP A 1 330 ? -11.992 1.031 -6.969 1 93.94 330 ASP A CA 1
ATOM 2538 C C . ASP A 1 330 ? -10.625 0.521 -6.527 1 93.94 330 ASP A C 1
ATOM 2540 O O . ASP A 1 330 ? -10.492 -0.625 -6.09 1 93.94 330 ASP A O 1
ATOM 2544 N N . ILE A 1 331 ? -9.656 1.374 -6.648 1 93.56 331 ILE A N 1
ATOM 2545 C CA . ILE A 1 331 ? -8.289 0.983 -6.309 1 93.56 331 ILE A CA 1
ATOM 2546 C C . ILE A 1 331 ? -8.133 0.93 -4.789 1 93.56 331 ILE A C 1
ATOM 2548 O O . ILE A 1 331 ? -7.699 -0.084 -4.238 1 93.56 331 ILE A O 1
ATOM 2552 N N . VAL A 1 332 ? -8.555 1.913 -4.102 1 93.12 332 VAL A N 1
ATOM 2553 C CA . VAL A 1 332 ? -8.305 2 -2.668 1 93.12 332 VAL A CA 1
ATOM 2554 C C . VAL A 1 332 ? -9.227 1.036 -1.922 1 93.12 332 VAL A C 1
ATOM 2556 O O . VAL A 1 332 ? -8.961 0.684 -0.77 1 93.12 332 VAL A O 1
ATOM 2559 N N . SER A 1 333 ? -10.297 0.574 -2.613 1 92.56 333 SER A N 1
ATOM 2560 C CA . SER A 1 333 ? -11.25 -0.332 -1.975 1 92.56 333 SER A CA 1
ATOM 2561 C C . SER A 1 333 ? -10.945 -1.785 -2.326 1 92.56 333 SER A C 1
ATOM 2563 O O . SER A 1 333 ? -11.664 -2.693 -1.906 1 92.56 333 SER A O 1
ATOM 2565 N N . ASN A 1 334 ? -9.938 -1.973 -3.107 1 92.38 334 ASN A N 1
ATOM 2566 C CA . ASN A 1 334 ? -9.625 -3.33 -3.541 1 92.38 334 ASN A CA 1
ATOM 2567 C C . ASN A 1 334 ? -8.914 -4.121 -2.447 1 92.38 334 ASN A C 1
ATOM 2569 O O . ASN A 1 334 ? -7.688 -4.227 -2.449 1 92.38 334 ASN A O 1
ATOM 2573 N N . LYS A 1 335 ? -9.617 -4.789 -1.609 1 90.62 335 LYS A N 1
ATOM 2574 C CA . LYS A 1 335 ? -9.086 -5.477 -0.435 1 90.62 335 LYS A CA 1
ATOM 2575 C C . LYS A 1 335 ? -8.125 -6.594 -0.839 1 90.62 335 LYS A C 1
ATOM 2577 O O . LYS A 1 335 ? -7.074 -6.766 -0.222 1 90.62 335 LYS A O 1
ATOM 2582 N N . ALA A 1 336 ? -8.5 -7.281 -1.898 1 86.81 336 ALA A N 1
ATOM 2583 C CA . ALA A 1 336 ? -7.699 -8.414 -2.344 1 86.81 336 ALA A CA 1
ATOM 2584 C C . ALA A 1 336 ? -6.32 -7.957 -2.814 1 86.81 336 ALA A C 1
ATOM 2586 O O . ALA A 1 336 ? -5.305 -8.57 -2.475 1 86.81 336 ALA A O 1
ATOM 2587 N N . ALA A 1 337 ? -6.305 -6.891 -3.559 1 89.69 337 ALA A N 1
ATOM 2588 C CA . ALA A 1 337 ? -5.047 -6.363 -4.086 1 89.69 337 ALA A CA 1
ATOM 2589 C C . ALA A 1 337 ? -4.121 -5.922 -2.953 1 89.69 337 ALA A C 1
ATOM 2591 O O . ALA A 1 337 ? -2.934 -6.25 -2.949 1 89.69 337 ALA A O 1
ATOM 2592 N N . TRP A 1 338 ? -4.645 -5.254 -1.989 1 90.81 338 TRP A N 1
ATOM 2593 C CA . TRP A 1 338 ? -3.834 -4.734 -0.893 1 90.81 338 TRP A CA 1
ATOM 2594 C C . TRP A 1 338 ? -3.355 -5.863 0.011 1 90.81 338 TRP A C 1
ATOM 2596 O O . TRP A 1 338 ? -2.254 -5.805 0.561 1 90.81 338 TRP A O 1
ATOM 2606 N N . ASN A 1 339 ? -4.199 -6.848 0.16 1 89.56 339 ASN A N 1
ATOM 2607 C CA . ASN A 1 339 ? -3.797 -8.023 0.92 1 89.56 339 ASN A CA 1
ATOM 2608 C C . ASN A 1 339 ? -2.582 -8.703 0.295 1 89.56 339 ASN A C 1
ATOM 2610 O O . ASN A 1 339 ? -1.594 -8.969 0.98 1 89.56 339 ASN A O 1
ATOM 2614 N N . VAL A 1 340 ? -2.73 -8.953 -0.948 1 86.31 340 VAL A N 1
ATOM 2615 C CA . VAL A 1 340 ? -1.649 -9.641 -1.652 1 86.31 340 VAL A CA 1
ATOM 2616 C C . VAL A 1 340 ? -0.414 -8.742 -1.698 1 86.31 340 VAL A C 1
ATOM 2618 O O . VAL A 1 340 ? 0.711 -9.219 -1.522 1 86.31 340 VAL A O 1
ATOM 2621 N N . PHE A 1 341 ? -0.617 -7.461 -1.948 1 88.75 341 PHE A N 1
ATOM 2622 C CA . PHE A 1 341 ? 0.462 -6.48 -2 1 88.75 341 PHE A CA 1
ATOM 2623 C C . PHE A 1 341 ? 1.283 -6.512 -0.717 1 88.75 341 PHE A C 1
ATOM 2625 O O . PHE A 1 341 ? 2.51 -6.633 -0.761 1 88.75 341 PHE A O 1
ATOM 2632 N N . PHE A 1 342 ? 0.65 -6.461 0.414 1 88.38 342 PHE A N 1
ATOM 2633 C CA . PHE A 1 342 ? 1.313 -6.418 1.711 1 88.38 342 PHE A CA 1
ATOM 2634 C C . PHE A 1 342 ? 1.959 -7.758 2.035 1 88.38 342 PHE A C 1
ATOM 2636 O O . PHE A 1 342 ? 3.08 -7.809 2.545 1 88.38 342 PHE A O 1
ATOM 2643 N N . TRP A 1 343 ? 1.286 -8.734 1.662 1 85.88 343 TRP A N 1
ATOM 2644 C CA . TRP A 1 343 ? 1.765 -10.086 1.942 1 85.88 343 TRP A CA 1
ATOM 2645 C C . TRP A 1 343 ? 3.045 -10.383 1.17 1 85.88 343 TRP A C 1
ATOM 2647 O O . TRP A 1 343 ? 4.039 -10.828 1.749 1 85.88 343 TRP A O 1
ATOM 2657 N N . LEU A 1 344 ? 2.996 -10.148 -0.042 1 87.19 344 LEU A N 1
ATOM 2658 C CA . LEU A 1 344 ? 4.141 -10.469 -0.889 1 87.19 344 LEU A CA 1
ATOM 2659 C C . LEU A 1 344 ? 5.34 -9.594 -0.526 1 87.19 344 LEU A C 1
ATOM 2661 O O . LEU A 1 344 ? 6.473 -10.086 -0.46 1 87.19 344 LEU A O 1
ATOM 2665 N N . ALA A 1 345 ? 5.062 -8.344 -0.306 1 90.69 345 ALA A N 1
ATOM 2666 C CA . ALA A 1 345 ? 6.141 -7.438 0.076 1 90.69 345 ALA A CA 1
ATOM 2667 C C . ALA A 1 345 ? 6.809 -7.895 1.371 1 90.69 345 ALA A C 1
ATOM 2669 O O . ALA A 1 345 ? 8.039 -7.859 1.49 1 90.69 345 ALA A O 1
ATOM 2670 N N . SER A 1 346 ? 6.047 -8.352 2.336 1 92 346 SER A N 1
ATOM 2671 C CA . SER A 1 346 ? 6.566 -8.789 3.627 1 92 346 SER A CA 1
ATOM 2672 C C . SER A 1 346 ? 7.406 -10.055 3.488 1 92 346 SER A C 1
ATOM 2674 O O . SER A 1 346 ? 8.461 -10.18 4.113 1 92 346 SER A O 1
ATOM 2676 N N . LEU A 1 347 ? 6.957 -10.938 2.635 1 89.12 347 LEU A N 1
ATOM 2677 C CA . LEU A 1 347 ? 7.684 -12.188 2.459 1 89.12 347 LEU A CA 1
ATOM 2678 C C . LEU A 1 347 ? 9 -11.953 1.729 1 89.12 347 LEU A C 1
ATOM 2680 O O . LEU A 1 347 ? 10.016 -12.578 2.047 1 89.12 347 LEU A O 1
ATOM 2684 N N . ILE A 1 348 ? 8.906 -11.094 0.805 1 88.62 348 ILE A N 1
ATOM 2685 C CA . ILE A 1 348 ? 10.133 -10.734 0.1 1 88.62 348 ILE A CA 1
ATOM 2686 C C . ILE A 1 348 ? 11.117 -10.086 1.072 1 88.62 348 ILE A C 1
ATOM 2688 O O . ILE A 1 348 ? 12.312 -10.375 1.037 1 88.62 348 ILE A O 1
ATOM 2692 N N . THR A 1 349 ? 10.617 -9.219 1.946 1 93.06 349 THR A N 1
ATOM 2693 C CA . THR A 1 349 ? 11.445 -8.594 2.971 1 93.06 349 THR A CA 1
ATOM 2694 C C . THR A 1 349 ? 12.117 -9.656 3.842 1 93.06 349 THR A C 1
ATOM 2696 O O . THR A 1 349 ? 13.328 -9.609 4.062 1 93.06 349 THR A O 1
ATOM 2699 N N . LEU A 1 350 ? 11.406 -10.617 4.27 1 92.88 350 LEU A N 1
ATOM 2700 C CA . LEU A 1 350 ? 11.93 -11.68 5.121 1 92.88 350 LEU A CA 1
ATOM 2701 C C . LEU A 1 350 ? 12.977 -12.508 4.379 1 92.88 350 LEU A C 1
ATOM 2703 O O . LEU A 1 350 ? 14 -12.875 4.957 1 92.88 350 LEU A O 1
ATOM 2707 N N . ALA A 1 351 ? 12.695 -12.711 3.162 1 88.25 351 ALA A N 1
ATOM 2708 C CA . ALA A 1 351 ? 13.641 -13.469 2.35 1 88.25 351 ALA A CA 1
ATOM 2709 C C . ALA A 1 351 ? 14.93 -12.68 2.129 1 88.25 351 ALA A C 1
ATOM 2711 O O . ALA A 1 351 ? 16.016 -13.258 2.119 1 88.25 351 ALA A O 1
ATOM 2712 N N . THR A 1 352 ? 14.797 -11.414 1.9 1 89.31 352 THR A N 1
ATOM 2713 C CA . THR A 1 352 ? 15.977 -10.562 1.731 1 89.31 352 THR A CA 1
ATOM 2714 C C . THR A 1 352 ? 16.844 -10.586 2.986 1 89.31 352 THR A C 1
ATOM 2716 O O . THR A 1 352 ? 18.078 -10.57 2.898 1 89.31 352 THR A O 1
ATOM 2719 N N . GLY A 1 353 ? 16.203 -10.578 4.129 1 92.94 353 GLY A N 1
ATOM 2720 C CA . GLY A 1 353 ? 16.953 -10.695 5.363 1 92.94 353 GLY A CA 1
ATOM 2721 C C . GLY A 1 353 ? 17.734 -12 5.469 1 92.94 353 GLY A C 1
ATOM 2722 O O . GLY A 1 353 ? 18.875 -12.016 5.934 1 92.94 353 GLY A O 1
ATOM 2723 N N . LEU A 1 354 ? 17.109 -13.023 5.07 1 90.38 354 LEU A N 1
ATOM 2724 C CA . LEU A 1 354 ? 17.766 -14.336 5.082 1 90.38 354 LEU A CA 1
ATOM 2725 C C . LEU A 1 354 ? 18.984 -14.336 4.176 1 90.38 354 LEU A C 1
ATOM 2727 O O . LEU A 1 354 ? 20.016 -14.922 4.523 1 90.38 354 LEU A O 1
ATOM 2731 N N . ASN A 1 355 ? 18.875 -13.68 3.09 1 88.25 355 ASN A N 1
ATOM 2732 C CA . ASN A 1 355 ? 19.984 -13.547 2.154 1 88.25 355 ASN A CA 1
ATOM 2733 C C . ASN A 1 355 ? 21.078 -12.633 2.703 1 88.25 355 ASN A C 1
ATOM 2735 O O . ASN A 1 355 ? 22.266 -12.977 2.652 1 88.25 355 ASN A O 1
ATOM 2739 N N . ASN A 1 356 ? 20.672 -11.508 3.23 1 91.62 356 ASN A N 1
ATOM 2740 C CA . ASN A 1 356 ? 21.609 -10.492 3.711 1 91.62 356 ASN A CA 1
ATOM 2741 C C . ASN A 1 356 ? 22.453 -11.016 4.879 1 91.62 356 ASN A C 1
ATOM 2743 O O . ASN A 1 356 ? 23.609 -10.617 5.043 1 91.62 356 ASN A O 1
ATOM 2747 N N . THR A 1 357 ? 21.859 -11.891 5.668 1 93.88 357 THR A N 1
ATOM 2748 C CA . THR A 1 357 ? 22.562 -12.406 6.836 1 93.88 357 THR A CA 1
ATOM 2749 C C . THR A 1 357 ? 23.547 -13.5 6.434 1 93.88 357 THR A C 1
ATOM 2751 O O . THR A 1 357 ? 24.406 -13.898 7.23 1 93.88 357 THR A O 1
ATOM 2754 N N . GLY A 1 358 ? 23.422 -14.062 5.203 1 89.25 358 GLY A N 1
ATOM 2755 C CA . GLY A 1 358 ? 24.375 -15.039 4.699 1 89.25 358 GLY A CA 1
ATOM 2756 C C . GLY A 1 358 ? 23.891 -16.469 4.84 1 89.25 358 GLY A C 1
ATOM 2757 O O . GLY A 1 358 ? 24.641 -17.406 4.555 1 89.25 358 GLY A O 1
ATOM 2758 N N . PHE A 1 359 ? 22.672 -16.641 5.258 1 91.12 359 PHE A N 1
ATOM 2759 C CA . PHE A 1 359 ? 22.172 -18 5.469 1 91.12 359 PHE A CA 1
ATOM 2760 C C . PHE A 1 359 ? 22.094 -18.766 4.148 1 91.12 359 PHE A C 1
ATOM 2762 O O . PHE A 1 359 ? 22.469 -19.938 4.078 1 91.12 359 PHE A O 1
ATOM 2769 N N . ILE A 1 360 ? 21.594 -18.141 3.141 1 85.56 360 ILE A N 1
ATOM 2770 C CA . ILE A 1 360 ? 21.375 -18.797 1.855 1 85.56 360 ILE A CA 1
ATOM 2771 C C . ILE A 1 360 ? 22.703 -19.281 1.284 1 85.56 360 ILE A C 1
ATOM 2773 O O . ILE A 1 360 ? 22.797 -20.406 0.789 1 85.56 360 ILE A O 1
ATOM 2777 N N . SER A 1 361 ? 23.719 -18.422 1.401 1 84.62 361 SER A N 1
ATOM 2778 C CA . SER A 1 361 ? 25.047 -18.797 0.932 1 84.62 361 SER A CA 1
ATOM 2779 C C . SER A 1 361 ? 25.578 -20 1.715 1 84.62 361 SER A C 1
ATOM 2781 O O . SER A 1 361 ? 26.125 -20.938 1.128 1 84.62 361 SER A O 1
ATOM 2783 N N . TRP A 1 362 ? 25.453 -19.953 2.971 1 88.5 362 TRP A N 1
ATOM 2784 C CA . TRP A 1 362 ? 25.906 -21.031 3.836 1 88.5 362 TRP A CA 1
ATOM 2785 C C . TRP A 1 362 ? 25.172 -22.328 3.523 1 88.5 362 TRP A C 1
ATOM 2787 O O . TRP A 1 362 ? 25.797 -23.391 3.371 1 88.5 362 TRP A O 1
ATOM 2797 N N . PHE A 1 363 ? 23.875 -22.25 3.488 1 86.31 363 PHE A N 1
ATOM 2798 C CA . PHE A 1 363 ? 23.031 -23.406 3.217 1 86.31 363 PHE A CA 1
ATOM 2799 C C . PHE A 1 363 ? 23.359 -24 1.847 1 86.31 363 PHE A C 1
ATOM 2801 O O . PHE A 1 363 ? 23.375 -25.219 1.68 1 86.31 363 PHE A O 1
ATOM 2808 N N . GLY A 1 364 ? 23.531 -23.172 0.888 1 80.88 364 GLY A N 1
ATOM 2809 C CA . GLY A 1 364 ? 23.922 -23.625 -0.438 1 80.88 364 GLY A CA 1
ATOM 2810 C C . GLY A 1 364 ? 25.219 -24.406 -0.439 1 80.88 364 GLY A C 1
ATOM 2811 O O . GLY A 1 364 ? 25.328 -25.438 -1.093 1 80.88 364 GLY A O 1
ATOM 2812 N N . LYS A 1 365 ? 26.156 -23.891 0.276 1 82.94 365 LYS A N 1
ATOM 2813 C CA . LYS A 1 365 ? 27.453 -24.578 0.373 1 82.94 365 LYS A CA 1
ATOM 2814 C C . LYS A 1 365 ? 27.297 -25.953 1.036 1 82.94 365 LYS A C 1
ATOM 2816 O O . LYS A 1 365 ? 27.938 -26.922 0.631 1 82.94 365 LYS A O 1
ATOM 2821 N N . LEU A 1 366 ? 26.484 -25.969 2.016 1 83.25 366 LEU A N 1
ATOM 2822 C CA . LEU A 1 366 ? 26.219 -27.234 2.699 1 83.25 366 LEU A CA 1
ATOM 2823 C C . LEU A 1 366 ? 25.594 -28.234 1.743 1 83.25 366 LEU A C 1
ATOM 2825 O O . LEU A 1 366 ? 25.984 -29.406 1.741 1 83.25 366 LEU A O 1
ATOM 2829 N N . LEU A 1 367 ? 24.656 -27.781 0.956 1 81.19 367 LEU A N 1
ATOM 2830 C CA . LEU A 1 367 ? 23.969 -28.656 0.014 1 81.19 367 LEU A CA 1
ATOM 2831 C C . LEU A 1 367 ? 24.906 -29.078 -1.117 1 81.19 367 LEU A C 1
ATOM 2833 O O . LEU A 1 367 ? 24.828 -30.203 -1.598 1 81.19 367 LEU A O 1
ATOM 2837 N N . ALA A 1 368 ? 25.641 -28.141 -1.546 1 80.31 368 ALA A N 1
ATOM 2838 C CA . ALA A 1 368 ? 26.609 -28.453 -2.605 1 80.31 368 ALA A CA 1
ATOM 2839 C C . ALA A 1 368 ? 27.5 -29.609 -2.215 1 80.31 368 ALA A C 1
ATOM 2841 O O . ALA A 1 368 ? 27.797 -30.484 -3.041 1 80.31 368 ALA A O 1
ATOM 2842 N N . GLY A 1 369 ? 27.906 -29.578 -1.03 1 80 369 GLY A N 1
ATOM 2843 C CA . GLY A 1 369 ? 28.734 -30.672 -0.542 1 80 369 GLY A CA 1
ATOM 2844 C C . GLY A 1 369 ? 28.016 -32 -0.525 1 80 369 GLY A C 1
ATOM 2845 O O . GLY A 1 369 ? 28.578 -33.031 -0.9 1 80 369 GLY A O 1
ATOM 2846 N N . SER A 1 370 ? 26.75 -32.031 -0.229 1 81.38 370 SER A N 1
ATOM 2847 C CA . SER A 1 370 ? 25.969 -33.25 -0.105 1 81.38 370 SER A CA 1
ATOM 2848 C C . SER A 1 370 ? 25.531 -33.75 -1.472 1 81.38 370 SER A C 1
ATOM 2850 O O . SER A 1 370 ? 25.234 -34.938 -1.626 1 81.38 370 SER A O 1
ATOM 2852 N N . LEU A 1 371 ? 25.453 -32.875 -2.461 1 80.69 371 LEU A N 1
ATOM 2853 C CA . LEU A 1 371 ? 24.922 -33.25 -3.77 1 80.69 371 LEU A CA 1
ATOM 2854 C C . LEU A 1 371 ? 26.047 -33.406 -4.789 1 80.69 371 LEU A C 1
ATOM 2856 O O . LEU A 1 371 ? 25.781 -33.625 -5.973 1 80.69 371 LEU A O 1
ATOM 2860 N N . SER A 1 372 ? 27.25 -33.219 -4.391 1 77.88 372 SER A N 1
ATOM 2861 C CA . SER A 1 372 ? 28.406 -33.219 -5.281 1 77.88 372 SER A CA 1
ATOM 2862 C C . SER A 1 372 ? 28.469 -34.531 -6.09 1 77.88 372 SER A C 1
ATOM 2864 O O . SER A 1 372 ? 28.953 -34.531 -7.223 1 77.88 372 SER A O 1
ATOM 2866 N N . GLY A 1 373 ? 27.859 -35.531 -5.711 1 80.31 373 GLY A N 1
ATOM 2867 C CA . GLY A 1 373 ? 27.984 -36.781 -6.426 1 80.31 373 GLY A CA 1
ATOM 2868 C C . GLY A 1 373 ? 26.859 -37 -7.426 1 80.31 373 GLY A C 1
ATOM 2869 O O . GLY A 1 373 ? 26.906 -37.969 -8.211 1 80.31 373 GLY A O 1
ATOM 2870 N N . TYR A 1 374 ? 26.016 -36.125 -7.555 1 87.5 374 TYR A N 1
ATOM 2871 C CA . TYR A 1 374 ? 24.859 -36.281 -8.438 1 87.5 374 TYR A CA 1
ATOM 2872 C C . TYR A 1 374 ? 24.906 -35.281 -9.586 1 87.5 374 TYR A C 1
ATOM 2874 O O . TYR A 1 374 ? 25.469 -34.219 -9.461 1 87.5 374 TYR A O 1
ATOM 2882 N N . SER A 1 375 ? 24.422 -35.781 -10.695 1 92 375 SER A N 1
ATOM 2883 C CA . SER A 1 375 ? 24.328 -34.875 -11.836 1 92 375 SER A CA 1
ATOM 2884 C C . SER A 1 375 ? 23.359 -33.719 -11.555 1 92 375 SER A C 1
ATOM 2886 O O . SER A 1 375 ? 22.328 -33.906 -10.922 1 92 375 SER A O 1
ATOM 2888 N N . PRO A 1 376 ? 23.734 -32.531 -11.984 1 91.5 376 PRO A N 1
ATOM 2889 C CA . PRO A 1 376 ? 22.859 -31.375 -11.773 1 91.5 376 PRO A CA 1
ATOM 2890 C C . PRO A 1 376 ? 21.453 -31.594 -12.312 1 91.5 376 PRO A C 1
ATOM 2892 O O . PRO A 1 376 ? 20.469 -31.156 -11.688 1 91.5 376 PRO A O 1
ATOM 2895 N N . THR A 1 377 ? 21.344 -32.25 -13.383 1 93.81 377 THR A N 1
ATOM 2896 C CA . THR A 1 377 ? 20.047 -32.5 -13.969 1 93.81 377 THR A CA 1
ATOM 2897 C C . THR A 1 377 ? 19.203 -33.406 -13.055 1 93.81 377 THR A C 1
ATOM 2899 O O . THR A 1 377 ? 18.016 -33.156 -12.867 1 93.81 377 THR A O 1
ATOM 2902 N N . MET A 1 378 ? 19.812 -34.375 -12.516 1 93.38 378 MET A N 1
ATOM 2903 C CA . MET A 1 378 ? 19.109 -35.281 -11.602 1 93.38 378 MET A CA 1
ATOM 2904 C C . MET A 1 378 ? 18.656 -34.562 -10.352 1 93.38 378 MET A C 1
ATOM 2906 O O . MET A 1 378 ? 17.562 -34.812 -9.844 1 93.38 378 MET A O 1
ATOM 2910 N N . VAL A 1 379 ? 19.531 -33.75 -9.906 1 92.88 379 VAL A N 1
ATOM 2911 C CA . VAL A 1 379 ? 19.203 -32.969 -8.711 1 92.88 379 VAL A CA 1
ATOM 2912 C C . VAL A 1 379 ? 18.031 -32.031 -9.008 1 92.88 379 VAL A C 1
ATOM 2914 O O . VAL A 1 379 ? 17.094 -31.922 -8.211 1 92.88 379 VAL A O 1
ATOM 2917 N N . MET A 1 380 ? 18.094 -31.375 -10.109 1 94.38 380 MET A N 1
ATOM 2918 C CA . MET A 1 380 ? 17.031 -30.469 -10.508 1 94.38 380 MET A CA 1
ATOM 2919 C C . MET A 1 380 ? 15.695 -31.188 -10.578 1 94.38 380 MET A C 1
ATOM 2921 O O . MET A 1 380 ? 14.695 -30.719 -10.039 1 94.38 380 MET A O 1
ATOM 2925 N N . VAL A 1 381 ? 15.688 -32.312 -11.195 1 95.62 381 VAL A N 1
ATOM 2926 C CA . VAL A 1 381 ? 14.461 -33.094 -11.367 1 95.62 381 VAL A CA 1
ATOM 2927 C C . VAL A 1 381 ? 13.953 -33.594 -10.016 1 95.62 381 VAL A C 1
ATOM 2929 O O . VAL A 1 381 ? 12.758 -33.5 -9.727 1 95.62 381 VAL A O 1
ATOM 2932 N N . ALA A 1 382 ? 14.859 -34.062 -9.211 1 94.25 382 ALA A N 1
ATOM 2933 C CA . ALA A 1 382 ? 14.477 -34.531 -7.879 1 94.25 382 ALA A CA 1
ATOM 2934 C C . ALA A 1 382 ? 13.852 -33.406 -7.055 1 94.25 382 ALA A C 1
ATOM 2936 O O . ALA A 1 382 ? 12.836 -33.625 -6.379 1 94.25 382 ALA A O 1
ATOM 2937 N N . LEU A 1 383 ? 14.453 -32.281 -7.125 1 94.44 383 LEU A N 1
ATOM 2938 C CA . LEU A 1 383 ? 13.945 -31.141 -6.363 1 94.44 383 LEU A CA 1
ATOM 2939 C C . LEU A 1 383 ? 12.57 -30.734 -6.859 1 94.44 383 LEU A C 1
ATOM 2941 O O . LEU A 1 383 ? 11.68 -30.422 -6.059 1 94.44 383 LEU A O 1
ATOM 2945 N N . ILE A 1 384 ? 12.359 -30.766 -8.133 1 97.12 384 ILE A N 1
ATOM 2946 C CA . ILE A 1 384 ? 11.07 -30.375 -8.703 1 97.12 384 ILE A CA 1
ATOM 2947 C C . ILE A 1 384 ? 10.008 -31.391 -8.273 1 97.12 384 ILE A C 1
ATOM 2949 O O . ILE A 1 384 ? 8.891 -31 -7.902 1 97.12 384 ILE A O 1
ATOM 2953 N N . VAL A 1 385 ? 10.383 -32.625 -8.305 1 96.62 385 VAL A N 1
ATOM 2954 C CA . VAL A 1 385 ? 9.438 -33.688 -7.934 1 96.62 385 VAL A CA 1
ATOM 2955 C C . VAL A 1 385 ? 9.062 -33.531 -6.461 1 96.62 385 VAL A C 1
ATOM 2957 O O . VAL A 1 385 ? 7.883 -33.625 -6.105 1 96.62 385 VAL A O 1
ATOM 2960 N N . VAL A 1 386 ? 10.031 -33.281 -5.676 1 94.31 386 VAL A N 1
ATOM 2961 C CA . VAL A 1 386 ? 9.789 -33.125 -4.246 1 94.31 386 VAL A CA 1
ATOM 2962 C C . VAL A 1 386 ? 8.93 -31.891 -4 1 94.31 386 VAL A C 1
ATOM 2964 O O . VAL A 1 386 ? 7.957 -31.938 -3.25 1 94.31 386 VAL A O 1
ATOM 2967 N N . PHE A 1 387 ? 9.312 -30.812 -4.613 1 95.75 387 PHE A N 1
ATOM 2968 C CA . PHE A 1 387 ? 8.555 -29.578 -4.504 1 95.75 387 PHE A CA 1
ATOM 2969 C C . PHE A 1 387 ? 7.102 -29.797 -4.918 1 95.75 387 PHE A C 1
ATOM 2971 O O . PHE A 1 387 ? 6.18 -29.391 -4.203 1 95.75 387 PHE A O 1
ATOM 2978 N N . TYR A 1 388 ? 6.953 -30.484 -5.992 1 97.19 388 TYR A N 1
ATOM 2979 C CA . TYR A 1 388 ? 5.637 -30.75 -6.562 1 97.19 388 TYR A CA 1
ATOM 2980 C C . TYR A 1 388 ? 4.797 -31.594 -5.625 1 97.19 388 TYR A C 1
ATOM 2982 O O . TYR A 1 388 ? 3.629 -31.297 -5.379 1 97.19 388 TYR A O 1
ATOM 2990 N N . LEU A 1 389 ? 5.332 -32.594 -5.004 1 94.5 389 LEU A N 1
ATOM 2991 C CA . LEU A 1 389 ? 4.605 -33.531 -4.172 1 94.5 389 LEU A CA 1
ATOM 2992 C C . LEU A 1 389 ? 4.305 -32.938 -2.801 1 94.5 389 LEU A C 1
ATOM 2994 O O . LEU A 1 389 ? 3.293 -33.281 -2.182 1 94.5 389 LEU A O 1
ATOM 2998 N N . LEU A 1 390 ? 5.082 -32 -2.398 1 93.31 390 LEU A N 1
ATOM 2999 C CA . LEU A 1 390 ? 4.859 -31.391 -1.099 1 93.31 390 LEU A CA 1
ATOM 3000 C C . LEU A 1 390 ? 3.627 -30.484 -1.13 1 93.31 390 LEU A C 1
ATOM 3002 O O . LEU A 1 390 ? 3.113 -30.094 -0.081 1 93.31 390 LEU A O 1
ATOM 3006 N N . ARG A 1 391 ? 3.178 -30.266 -2.316 1 93.5 391 ARG A N 1
ATOM 3007 C CA . ARG A 1 391 ? 1.955 -29.484 -2.465 1 93.5 391 ARG A CA 1
ATOM 3008 C C . ARG A 1 391 ? 0.787 -30.141 -1.748 1 93.5 391 ARG A C 1
ATOM 3010 O O . ARG A 1 391 ? -0.136 -29.469 -1.288 1 93.5 391 ARG A O 1
ATOM 3017 N N . TYR A 1 392 ? 0.832 -31.438 -1.538 1 90.56 392 TYR A N 1
ATOM 3018 C CA . TYR A 1 392 ? -0.228 -32.219 -0.907 1 90.56 392 TYR A CA 1
ATOM 3019 C C . TYR A 1 392 ? -0.486 -31.734 0.515 1 90.56 392 TYR A C 1
ATOM 3021 O O . TYR A 1 392 ? -1.596 -31.875 1.034 1 90.56 392 TYR A O 1
ATOM 3029 N N . PHE A 1 393 ? 0.447 -31.062 1.025 1 86.5 393 PHE A N 1
ATOM 3030 C CA . PHE A 1 393 ? 0.341 -30.719 2.441 1 86.5 393 PHE A CA 1
ATOM 3031 C C . PHE A 1 393 ? -0.057 -29.266 2.629 1 86.5 393 PHE A C 1
ATOM 3033 O O . PHE A 1 393 ? -0.17 -28.781 3.76 1 86.5 393 PHE A O 1
ATOM 3040 N N . PHE A 1 394 ? -0.205 -28.594 1.516 1 88.75 394 PHE A N 1
ATOM 3041 C CA . PHE A 1 394 ? -0.495 -27.172 1.604 1 88.75 394 PHE A CA 1
ATOM 3042 C C . PHE A 1 394 ? -1.848 -26.859 0.978 1 88.75 394 PHE A C 1
ATOM 3044 O O . PHE A 1 394 ? -2.125 -27.266 -0.152 1 88.75 394 PHE A O 1
ATOM 3051 N N . ALA A 1 395 ? -2.639 -26.141 1.736 1 85.31 395 ALA A N 1
ATOM 3052 C CA . ALA A 1 395 ? -3.939 -25.719 1.223 1 85.31 395 ALA A CA 1
ATOM 3053 C C . ALA A 1 395 ? -3.84 -24.359 0.524 1 85.31 395 ALA A C 1
ATOM 3055 O O . ALA A 1 395 ? -4.742 -23.969 -0.219 1 85.31 395 ALA A O 1
ATOM 3056 N N . SER A 1 396 ? -2.715 -23.719 0.737 1 85.12 396 SER A N 1
ATOM 3057 C CA . SER A 1 396 ? -2.494 -22.391 0.179 1 85.12 396 SER A CA 1
ATOM 3058 C C . SER A 1 396 ? -1.263 -22.359 -0.722 1 85.12 396 SER A C 1
ATOM 3060 O O . SER A 1 396 ? -0.168 -22.734 -0.296 1 85.12 396 SER A O 1
ATOM 3062 N N . ALA A 1 397 ? -1.54 -21.906 -1.944 1 90.12 397 ALA A N 1
ATOM 3063 C CA . ALA A 1 397 ? -0.424 -21.797 -2.881 1 90.12 397 ALA A CA 1
ATOM 3064 C C . ALA A 1 397 ? 0.593 -20.766 -2.408 1 90.12 397 ALA A C 1
ATOM 3066 O O . ALA A 1 397 ? 1.799 -20.938 -2.6 1 90.12 397 ALA A O 1
ATOM 3067 N N . THR A 1 398 ? 0.095 -19.781 -1.81 1 86.31 398 THR A N 1
ATOM 3068 C CA . THR A 1 398 ? 0.973 -18.734 -1.306 1 86.31 398 THR A CA 1
ATOM 3069 C C . THR A 1 398 ? 1.835 -19.25 -0.158 1 86.31 398 THR A C 1
ATOM 3071 O O . THR A 1 398 ? 3.039 -19 -0.115 1 86.31 398 THR A O 1
ATOM 3074 N N . ALA A 1 399 ? 1.192 -19.953 0.733 1 83.38 399 ALA A N 1
ATOM 3075 C CA . ALA A 1 399 ? 1.937 -20.547 1.837 1 83.38 399 ALA A CA 1
ATOM 3076 C C . ALA A 1 399 ? 2.963 -21.562 1.324 1 83.38 399 ALA A C 1
ATOM 3078 O O . ALA A 1 399 ? 4.105 -21.578 1.786 1 83.38 399 ALA A O 1
ATOM 3079 N N . TYR A 1 400 ? 2.516 -22.328 0.399 1 91.12 400 TYR A N 1
ATOM 3080 C CA . TYR A 1 400 ? 3.346 -23.344 -0.243 1 91.12 400 TYR A CA 1
ATOM 3081 C C . TYR A 1 400 ? 4.59 -22.703 -0.86 1 91.12 400 TYR A C 1
ATOM 3083 O O . TYR A 1 400 ? 5.711 -23.141 -0.587 1 91.12 400 TYR A O 1
ATOM 3091 N N . THR A 1 401 ? 4.477 -21.656 -1.546 1 93.31 401 THR A N 1
ATOM 3092 C CA . THR A 1 401 ? 5.57 -20.984 -2.238 1 93.31 401 THR A CA 1
ATOM 3093 C C . THR A 1 401 ? 6.469 -20.25 -1.246 1 93.31 401 THR A C 1
ATOM 3095 O O . THR A 1 401 ? 7.695 -20.312 -1.353 1 93.31 401 THR A O 1
ATOM 3098 N N . SER A 1 402 ? 5.867 -19.641 -0.321 1 87.94 402 SER A N 1
ATOM 3099 C CA . SER A 1 402 ? 6.625 -18.906 0.68 1 87.94 402 SER A CA 1
ATOM 3100 C C . SER A 1 402 ? 7.523 -19.828 1.49 1 87.94 402 SER A C 1
ATOM 3102 O O . SER A 1 402 ? 8.641 -19.453 1.853 1 87.94 402 SER A O 1
ATOM 3104 N N . ALA A 1 403 ? 7.02 -21 1.761 1 85.44 403 ALA A N 1
ATOM 3105 C CA . ALA A 1 403 ? 7.734 -21.922 2.627 1 85.44 403 ALA A CA 1
ATOM 3106 C C . ALA A 1 403 ? 8.852 -22.641 1.866 1 85.44 403 ALA A C 1
ATOM 3108 O O . ALA A 1 403 ? 9.945 -22.844 2.4 1 85.44 403 ALA A O 1
ATOM 3109 N N . LEU A 1 404 ? 8.609 -22.922 0.636 1 90 404 LEU A N 1
ATOM 3110 C CA . LEU A 1 404 ? 9.5 -23.891 0.001 1 90 404 LEU A CA 1
ATOM 3111 C C . LEU A 1 404 ? 10.359 -23.219 -1.061 1 90 404 LEU A C 1
ATOM 3113 O O . LEU A 1 404 ? 11.469 -23.688 -1.35 1 90 404 LEU A O 1
ATOM 3117 N N . ALA A 1 405 ? 9.898 -22.156 -1.637 1 93.31 405 ALA A N 1
ATOM 3118 C CA . ALA A 1 405 ? 10.609 -21.547 -2.756 1 93.31 405 ALA A CA 1
ATOM 3119 C C . ALA A 1 405 ? 12 -21.078 -2.336 1 93.31 405 ALA A C 1
ATOM 3121 O O . ALA A 1 405 ? 12.977 -21.297 -3.053 1 93.31 405 ALA A O 1
ATOM 3122 N N . PRO A 1 406 ? 12.125 -20.406 -1.195 1 88.06 406 PRO A N 1
ATOM 3123 C CA . PRO A 1 406 ? 13.469 -20 -0.794 1 88.06 406 PRO A CA 1
ATOM 3124 C C . PRO A 1 406 ? 14.453 -21.156 -0.691 1 88.06 406 PRO A C 1
ATOM 3126 O O . PRO A 1 406 ? 15.625 -21.016 -1.049 1 88.06 406 PRO A O 1
ATOM 3129 N N . MET A 1 407 ? 13.93 -22.266 -0.231 1 86 407 MET A N 1
ATOM 3130 C CA . MET A 1 407 ? 14.766 -23.453 -0.105 1 86 407 MET A CA 1
ATOM 3131 C C . MET A 1 407 ? 15.156 -24 -1.478 1 86 407 MET A C 1
ATOM 3133 O O . MET A 1 407 ? 16.297 -24.422 -1.682 1 86 407 MET A O 1
ATOM 3137 N N . MET A 1 408 ? 14.25 -23.969 -2.391 1 92.5 408 MET A N 1
ATOM 3138 C CA . MET A 1 408 ? 14.531 -24.422 -3.754 1 92.5 408 MET A CA 1
ATOM 3139 C C . MET A 1 408 ? 15.57 -23.516 -4.41 1 92.5 408 MET A C 1
ATOM 3141 O O . MET A 1 408 ? 16.5 -24.016 -5.059 1 92.5 408 MET A O 1
ATOM 3145 N N . ILE A 1 409 ? 15.406 -22.266 -4.211 1 92.44 409 ILE A N 1
ATOM 3146 C CA . ILE A 1 409 ? 16.328 -21.297 -4.801 1 92.44 409 ILE A CA 1
ATOM 3147 C C . ILE A 1 409 ? 17.719 -21.469 -4.199 1 92.44 409 ILE A C 1
ATOM 3149 O O . ILE A 1 409 ? 18.719 -21.469 -4.922 1 92.44 409 ILE A O 1
ATOM 3153 N N . ALA A 1 410 ? 17.734 -21.672 -2.945 1 86.5 410 ALA A N 1
ATOM 3154 C CA . ALA A 1 410 ? 19.016 -21.875 -2.27 1 86.5 410 ALA A CA 1
ATOM 3155 C C . ALA A 1 410 ? 19.719 -23.125 -2.797 1 86.5 410 ALA A C 1
ATOM 3157 O O . ALA A 1 410 ? 20.938 -23.109 -3.014 1 86.5 410 ALA A O 1
ATOM 3158 N N . ALA A 1 411 ? 18.953 -24.125 -2.965 1 86.25 411 ALA A N 1
ATOM 3159 C CA . ALA A 1 411 ? 19.516 -25.375 -3.479 1 86.25 411 ALA A CA 1
ATOM 3160 C C . ALA A 1 411 ? 20.094 -25.172 -4.879 1 86.25 411 ALA A C 1
ATOM 3162 O O . ALA A 1 411 ? 21.172 -25.703 -5.191 1 86.25 411 ALA A O 1
ATOM 3163 N N . ALA A 1 412 ? 19.391 -24.484 -5.676 1 90.81 412 ALA A N 1
ATOM 3164 C CA . ALA A 1 412 ? 19.859 -24.234 -7.035 1 90.81 412 ALA A CA 1
ATOM 3165 C C . ALA A 1 412 ? 21.125 -23.375 -7.02 1 90.81 412 ALA A C 1
ATOM 3167 O O . ALA A 1 412 ? 22.047 -23.609 -7.812 1 90.81 412 ALA A O 1
ATOM 3168 N N . LEU A 1 413 ? 21.172 -22.453 -6.168 1 87.69 413 LEU A N 1
ATOM 3169 C CA . LEU A 1 413 ? 22.312 -21.547 -6.09 1 87.69 413 LEU A CA 1
ATOM 3170 C C . LEU A 1 413 ? 23.547 -22.297 -5.586 1 87.69 413 LEU A C 1
ATOM 3172 O O . LEU A 1 413 ? 24.688 -21.875 -5.852 1 87.69 413 LEU A O 1
ATOM 3176 N N . ALA A 1 414 ? 23.312 -23.328 -4.93 1 84.06 414 ALA A N 1
ATOM 3177 C CA . ALA A 1 414 ? 24.406 -24.141 -4.391 1 84.06 414 ALA A CA 1
ATOM 3178 C C . ALA A 1 414 ? 25.094 -24.938 -5.496 1 84.06 414 ALA A C 1
ATOM 3180 O O . ALA A 1 414 ? 26.25 -25.359 -5.344 1 84.06 414 ALA A O 1
ATOM 3181 N N . MET A 1 415 ? 24.438 -25.172 -6.531 1 88 415 MET A N 1
ATOM 3182 C CA . MET A 1 415 ? 24.984 -25.875 -7.684 1 88 415 MET A CA 1
ATOM 3183 C C . MET A 1 415 ? 24.969 -25 -8.93 1 88 415 MET A C 1
ATOM 3185 O O . MET A 1 415 ? 24.047 -25.062 -9.734 1 88 415 MET A O 1
ATOM 3189 N N . PRO A 1 416 ? 26.031 -24.375 -9.148 1 85 416 PRO A N 1
ATOM 3190 C CA . PRO A 1 416 ? 26.094 -23.375 -10.227 1 85 416 PRO A CA 1
ATOM 3191 C C . PRO A 1 416 ? 25.734 -23.969 -11.586 1 85 416 PRO A C 1
ATOM 3193 O O . PRO A 1 416 ? 25.344 -23.234 -12.5 1 85 416 PRO A O 1
ATOM 3196 N N . GLU A 1 417 ? 25.844 -25.25 -11.664 1 88.56 417 GLU A N 1
ATOM 3197 C CA . GLU A 1 417 ? 25.531 -25.906 -12.93 1 88.56 417 GLU A CA 1
ATOM 3198 C C . GLU A 1 417 ? 24.031 -25.922 -13.18 1 88.56 417 GLU A C 1
ATOM 3200 O O . GLU A 1 417 ? 23.578 -26.141 -14.305 1 88.56 417 GLU A O 1
ATOM 3205 N N . ILE A 1 418 ? 23.297 -25.703 -12.211 1 91.69 418 ILE A N 1
ATOM 3206 C CA . ILE A 1 418 ? 21.844 -25.594 -12.367 1 91.69 418 ILE A CA 1
ATOM 3207 C C . ILE A 1 418 ? 21.484 -24.172 -12.812 1 91.69 418 ILE A C 1
ATOM 3209 O O . ILE A 1 418 ? 21.719 -23.203 -12.078 1 91.69 418 ILE A O 1
ATOM 3213 N N . PRO A 1 419 ? 20.984 -24.125 -14.008 1 94.56 419 PRO A N 1
ATOM 3214 C CA . PRO A 1 419 ? 20.547 -22.781 -14.422 1 94.56 419 PRO A CA 1
ATOM 3215 C C . PRO A 1 419 ? 19.359 -22.281 -13.617 1 94.56 419 PRO A C 1
ATOM 3217 O O . PRO A 1 419 ? 18.234 -22.781 -13.781 1 94.56 419 PRO A O 1
ATOM 3220 N N . LEU A 1 420 ? 19.578 -21.25 -12.883 1 94.5 420 LEU A N 1
ATOM 3221 C CA . LEU A 1 420 ? 18.594 -20.766 -11.914 1 94.5 420 LEU A CA 1
ATOM 3222 C C . LEU A 1 420 ? 17.312 -20.328 -12.609 1 94.5 420 LEU A C 1
ATOM 3224 O O . LEU A 1 420 ? 16.219 -20.688 -12.172 1 94.5 420 LEU A O 1
ATOM 3228 N N . PRO A 1 421 ? 17.375 -19.578 -13.773 1 95.06 421 PRO A N 1
ATOM 3229 C CA . PRO A 1 421 ? 16.141 -19.156 -14.43 1 95.06 421 PRO A CA 1
ATOM 3230 C C . PRO A 1 421 ? 15.289 -20.328 -14.906 1 95.06 421 PRO A C 1
ATOM 3232 O O . PRO A 1 421 ? 14.062 -20.297 -14.789 1 95.06 421 PRO A O 1
ATOM 3235 N N . VAL A 1 422 ? 15.961 -21.375 -15.375 1 96.38 422 VAL A N 1
ATOM 3236 C CA . VAL A 1 422 ? 15.258 -22.562 -15.844 1 96.38 422 VAL A CA 1
ATOM 3237 C C . VAL A 1 422 ? 14.602 -23.281 -14.664 1 96.38 422 VAL A C 1
ATOM 3239 O O . VAL A 1 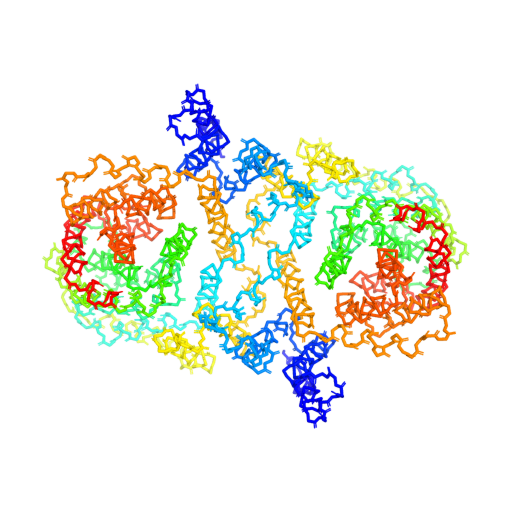422 ? 13.422 -23.625 -14.719 1 96.38 422 VAL A O 1
ATOM 3242 N N . PHE A 1 423 ? 15.383 -23.438 -13.656 1 96.94 423 PHE A N 1
ATOM 3243 C CA . PHE A 1 423 ? 14.891 -24.125 -12.469 1 96.94 423 PHE A CA 1
ATOM 3244 C C . PHE A 1 423 ? 13.711 -23.375 -11.859 1 96.94 423 PHE A C 1
ATOM 3246 O O . PHE A 1 423 ? 12.703 -24 -11.492 1 96.94 423 PHE A O 1
ATOM 3253 N N . CYS A 1 424 ? 13.781 -22.078 -11.773 1 96.94 424 CYS A N 1
ATOM 3254 C CA . CYS A 1 424 ? 12.703 -21.281 -11.195 1 96.94 424 CYS A CA 1
ATOM 3255 C C . CYS A 1 424 ? 11.461 -21.328 -12.078 1 96.94 424 CYS A C 1
ATOM 3257 O O . CYS A 1 424 ? 10.336 -21.297 -11.578 1 96.94 424 CYS A O 1
ATOM 3259 N N . LEU A 1 425 ? 11.664 -21.359 -13.367 1 97.56 425 LEU A N 1
ATOM 3260 C CA . LEU A 1 425 ? 10.516 -21.516 -14.266 1 97.56 425 LEU A CA 1
ATOM 3261 C C . LEU A 1 425 ? 9.82 -22.844 -14.023 1 97.56 425 LEU A C 1
ATOM 3263 O O . LEU A 1 425 ? 8.586 -22.922 -14.031 1 97.56 425 LEU A O 1
ATOM 3267 N N . MET A 1 426 ? 10.617 -23.859 -13.789 1 98 426 MET A N 1
ATOM 3268 C CA . MET A 1 426 ? 10.039 -25.172 -13.492 1 98 426 MET A CA 1
ATOM 3269 C C . MET A 1 426 ? 9.289 -25.156 -12.172 1 98 426 MET A C 1
ATOM 3271 O O . MET A 1 426 ? 8.195 -25.703 -12.07 1 98 426 MET A O 1
ATOM 3275 N N . VAL A 1 427 ? 9.875 -24.516 -11.227 1 97.69 427 VAL A N 1
ATOM 3276 C CA . VAL A 1 427 ? 9.219 -24.375 -9.938 1 97.69 427 VAL A CA 1
ATOM 3277 C C . VAL A 1 427 ? 7.906 -23.594 -10.109 1 97.69 427 VAL A C 1
ATOM 3279 O O . VAL A 1 427 ? 6.879 -23.984 -9.539 1 97.69 427 VAL A O 1
ATOM 3282 N N . GLY A 1 428 ? 7.988 -22.531 -10.875 1 97.5 428 GLY A N 1
ATOM 3283 C CA . GLY A 1 428 ? 6.797 -21.75 -11.156 1 97.5 428 GLY A CA 1
ATOM 3284 C C . GLY A 1 428 ? 5.688 -22.562 -11.805 1 97.5 428 GLY A C 1
ATOM 3285 O O . GLY A 1 428 ? 4.52 -22.438 -11.43 1 97.5 428 GLY A O 1
ATOM 3286 N N . ALA A 1 429 ? 6.066 -23.375 -12.742 1 98 429 ALA A N 1
ATOM 3287 C CA . ALA A 1 429 ? 5.094 -24.266 -13.383 1 98 429 ALA A CA 1
ATOM 3288 C C . ALA A 1 429 ? 4.469 -25.219 -12.375 1 98 429 ALA A C 1
ATOM 3290 O O . ALA A 1 429 ? 3.26 -25.453 -12.398 1 98 429 ALA A O 1
ATOM 3291 N N . ALA A 1 430 ? 5.277 -25.688 -11.5 1 98 430 ALA A N 1
ATOM 3292 C CA . ALA A 1 430 ? 4.836 -26.656 -10.508 1 98 430 ALA A CA 1
ATOM 3293 C C . ALA A 1 430 ? 3.82 -26.047 -9.547 1 98 430 ALA A C 1
ATOM 3295 O O . ALA A 1 430 ? 2.912 -26.719 -9.07 1 98 430 ALA A O 1
ATOM 3296 N N . ILE A 1 431 ? 3.945 -24.781 -9.297 1 97.12 431 ILE A N 1
ATOM 3297 C CA . ILE A 1 431 ? 3.049 -24.109 -8.367 1 97.12 431 ILE A CA 1
ATOM 3298 C C . ILE A 1 431 ? 1.614 -24.172 -8.883 1 97.12 431 ILE A C 1
ATOM 3300 O O . ILE A 1 431 ? 0.706 -24.594 -8.164 1 97.12 431 ILE A O 1
ATOM 3304 N N . GLY A 1 432 ? 1.449 -23.812 -10.109 1 96.44 432 GLY A N 1
ATOM 3305 C CA . GLY A 1 432 ? 0.122 -23.828 -10.703 1 96.44 432 GLY A CA 1
ATOM 3306 C C . GLY A 1 432 ? -0.384 -25.219 -11 1 96.44 432 GLY A C 1
ATOM 3307 O O . GLY A 1 432 ? -1.499 -25.578 -10.609 1 96.44 432 GLY A O 1
ATOM 3308 N N . LEU A 1 433 ? 0.456 -26.047 -11.594 1 97.69 433 LEU A N 1
ATOM 3309 C CA . LEU A 1 433 ? 0.058 -27.375 -12.031 1 97.69 433 LEU A CA 1
ATOM 3310 C C . LEU A 1 433 ? -0.202 -28.281 -10.828 1 97.69 433 LEU A C 1
ATOM 3312 O O . LEU A 1 433 ? -1.13 -29.094 -10.852 1 97.69 433 LEU A O 1
ATOM 3316 N N . GLY A 1 434 ? 0.561 -28.062 -9.82 1 96.56 434 GLY A N 1
ATOM 3317 C CA . GLY A 1 434 ? 0.439 -28.906 -8.633 1 96.56 434 GLY A CA 1
ATOM 3318 C C . GLY A 1 434 ? -0.821 -28.625 -7.836 1 96.56 434 GLY A C 1
ATOM 3319 O O . GLY A 1 434 ? -1.202 -29.422 -6.977 1 96.56 434 GLY A O 1
ATOM 3320 N N . SER A 1 435 ? -1.451 -27.562 -8.18 1 95.38 435 SER A N 1
ATOM 3321 C CA . SER A 1 435 ? -2.662 -27.203 -7.457 1 95.38 435 SER A CA 1
ATOM 3322 C C . SER A 1 435 ? -3.809 -28.156 -7.773 1 95.38 435 SER A C 1
ATOM 3324 O O . SER A 1 435 ? -4.828 -28.156 -7.082 1 95.38 435 SER A O 1
ATOM 3326 N N . ILE A 1 436 ? -3.66 -29.047 -8.727 1 96.62 436 ILE A N 1
ATOM 3327 C CA . ILE A 1 436 ? -4.715 -29.953 -9.148 1 96.62 436 ILE A CA 1
ATOM 3328 C C . ILE A 1 436 ? -4.715 -31.188 -8.25 1 96.62 436 ILE A C 1
ATOM 3330 O O . ILE A 1 436 ? -5.672 -31.969 -8.258 1 96.62 436 ILE A O 1
ATOM 3334 N N . LEU A 1 437 ? -3.734 -31.344 -7.402 1 95.12 437 LEU A N 1
ATOM 3335 C CA . LEU A 1 437 ? -3.463 -32.594 -6.695 1 95.12 437 LEU A CA 1
ATOM 3336 C C . LEU A 1 437 ? -4.504 -32.844 -5.609 1 95.12 437 LEU A C 1
ATOM 3338 O O . LEU A 1 437 ? -4.793 -33.969 -5.273 1 95.12 437 LEU A O 1
ATOM 3342 N N . THR A 1 438 ? -5.031 -31.734 -5.012 1 93.5 438 THR A N 1
ATOM 3343 C CA . THR A 1 438 ? -5.961 -31.906 -3.898 1 93.5 438 THR A CA 1
ATOM 3344 C C . THR A 1 438 ? -7.16 -30.969 -4.051 1 93.5 438 THR A C 1
ATOM 3346 O O . THR A 1 438 ? -7.086 -29.969 -4.766 1 93.5 438 THR A O 1
ATOM 3349 N N . PRO A 1 439 ? -8.242 -31.281 -3.445 1 93.56 439 PRO A N 1
ATOM 3350 C CA . PRO A 1 439 ? -9.445 -30.453 -3.559 1 93.56 439 PRO A CA 1
ATOM 3351 C C . PRO A 1 439 ? -9.359 -29.188 -2.711 1 93.56 439 PRO A C 1
ATOM 3353 O O . PRO A 1 439 ? -10.312 -28.406 -2.674 1 93.56 439 PRO A O 1
ATOM 3356 N N . TYR A 1 440 ? -8.211 -28.953 -2.113 1 89.88 440 TYR A N 1
ATOM 3357 C CA . TYR A 1 440 ? -8.086 -27.766 -1.261 1 89.88 440 TYR A CA 1
ATOM 3358 C C . TYR A 1 440 ? -6.844 -26.969 -1.625 1 89.88 440 TYR A C 1
ATOM 3360 O O . TYR A 1 440 ? -6.551 -25.953 -0.991 1 89.88 440 TYR A O 1
ATOM 3368 N N . ALA A 1 441 ? -6.098 -27.297 -2.639 1 89.56 441 ALA A N 1
ATOM 3369 C CA . ALA A 1 441 ? -4.754 -26.797 -2.896 1 89.56 441 ALA A CA 1
ATOM 3370 C C . ALA A 1 441 ? -4.805 -25.359 -3.439 1 89.56 441 ALA A C 1
ATOM 3372 O O . ALA A 1 441 ? -3.787 -24.672 -3.463 1 89.56 441 ALA A O 1
ATOM 3373 N N . THR A 1 442 ? -5.938 -24.922 -3.891 1 90 442 THR A N 1
ATOM 3374 C CA . THR A 1 442 ? -6.059 -23.562 -4.418 1 90 442 THR A CA 1
ATOM 3375 C C . THR A 1 442 ? -7.449 -23 -4.137 1 90 442 THR A C 1
ATOM 3377 O O . THR A 1 442 ? -8.352 -23.734 -3.73 1 90 442 THR A O 1
ATOM 3380 N N . GLY A 1 443 ? -7.648 -21.828 -4.234 1 86.44 443 GLY A N 1
ATOM 3381 C CA . GLY A 1 443 ? -8.859 -21.109 -3.881 1 86.44 443 GLY A CA 1
ATOM 3382 C C . GLY A 1 443 ? -10.102 -21.641 -4.566 1 86.44 443 GLY A C 1
ATOM 3383 O O . GLY A 1 443 ? -11.125 -21.875 -3.922 1 86.44 443 GLY A O 1
ATOM 3384 N N . PRO A 1 444 ? -9.977 -21.891 -5.809 1 92.81 444 PRO A N 1
ATOM 3385 C CA . PRO A 1 444 ? -11.164 -22.359 -6.531 1 92.81 444 PRO A CA 1
ATOM 3386 C C . PRO A 1 444 ? -11.477 -23.828 -6.273 1 92.81 444 PRO A C 1
ATOM 3388 O O . PRO A 1 444 ? -12.594 -24.281 -6.547 1 92.81 444 PRO A O 1
ATOM 3391 N N . SER A 1 445 ? -10.586 -24.594 -5.762 1 93.38 445 SER A N 1
ATOM 3392 C CA . SER A 1 445 ? -10.75 -26.047 -5.629 1 93.38 445 SER A CA 1
ATOM 3393 C C . SER A 1 445 ? -11.953 -26.391 -4.762 1 93.38 445 SER A C 1
ATOM 3395 O O . SER A 1 445 ? -12.797 -27.188 -5.152 1 93.38 445 SER A O 1
ATOM 3397 N N . PRO A 1 446 ? -12.094 -25.688 -3.641 1 90.94 446 PRO A N 1
ATOM 3398 C CA . PRO A 1 446 ? -13.25 -26.016 -2.807 1 90.94 446 PRO A CA 1
ATOM 3399 C C . PRO A 1 446 ? -14.578 -25.641 -3.465 1 90.94 446 PRO A C 1
ATOM 3401 O O . PRO A 1 446 ? -15.609 -26.266 -3.193 1 90.94 446 PRO A O 1
ATOM 3404 N N . ILE A 1 447 ? -14.562 -24.719 -4.293 1 91.5 447 ILE A N 1
ATOM 3405 C CA . ILE A 1 447 ? -15.781 -24.266 -4.961 1 91.5 447 ILE A CA 1
ATOM 3406 C C . ILE A 1 447 ? -16.219 -25.312 -5.988 1 91.5 447 ILE A C 1
ATOM 3408 O O . ILE A 1 447 ? -17.391 -25.703 -6.02 1 91.5 447 ILE A O 1
ATOM 3412 N N . TYR A 1 448 ? -15.328 -25.75 -6.734 1 93.56 448 TYR A N 1
ATOM 3413 C CA . TYR A 1 448 ? -15.633 -26.781 -7.727 1 93.56 448 TYR A CA 1
ATOM 3414 C C . TYR A 1 448 ? -15.945 -28.109 -7.062 1 93.56 448 TYR A C 1
ATOM 3416 O O . TYR A 1 448 ? -16.891 -28.797 -7.445 1 93.56 448 TYR A O 1
ATOM 3424 N N . TYR A 1 449 ? -15.148 -28.406 -6.066 1 91.56 449 TYR A N 1
ATOM 3425 C CA . TYR A 1 449 ? -15.344 -29.641 -5.305 1 91.56 449 TYR A CA 1
ATOM 3426 C C . TYR A 1 449 ? -16.703 -29.641 -4.613 1 91.56 449 TYR A C 1
ATOM 3428 O O . TYR A 1 449 ? -17.375 -30.672 -4.555 1 91.56 449 TYR A O 1
ATOM 3436 N N . GLY A 1 450 ? -17.109 -28.516 -4.137 1 89.94 450 GLY A N 1
ATOM 3437 C CA . GLY A 1 450 ? -18.375 -28.375 -3.41 1 89.94 450 GLY A CA 1
ATOM 3438 C C . GLY A 1 450 ? -19.562 -28.125 -4.312 1 89.94 450 GLY A C 1
ATOM 3439 O O . GLY A 1 450 ? -20.672 -27.859 -3.832 1 89.94 450 GLY A O 1
ATOM 3440 N N . SER A 1 451 ? -19.328 -28.172 -5.57 1 89.12 451 SER A N 1
ATOM 3441 C CA . SER A 1 451 ? -20.391 -27.891 -6.535 1 89.12 451 SER A CA 1
ATOM 3442 C C . SER A 1 451 ? -21.484 -28.953 -6.48 1 89.12 451 SER A C 1
ATOM 3444 O O . SER A 1 451 ? -22.609 -28.734 -6.938 1 89.12 451 SER A O 1
ATOM 3446 N N . GLY A 1 452 ? -21.078 -30.156 -5.934 1 87.38 452 GLY A N 1
ATOM 3447 C CA . GLY A 1 452 ? -22 -31.281 -5.91 1 87.38 452 GLY A CA 1
ATOM 3448 C C . GLY A 1 452 ? -21.891 -32.188 -7.125 1 87.38 452 GLY A C 1
ATOM 3449 O O . GLY A 1 452 ? -22.516 -33.25 -7.184 1 87.38 452 GLY A O 1
ATOM 3450 N N . TYR A 1 453 ? -20.969 -31.828 -8.008 1 89.81 453 TYR A N 1
ATOM 3451 C CA . TYR A 1 453 ? -20.859 -32.594 -9.234 1 89.81 453 TYR A CA 1
ATOM 3452 C C . TYR A 1 453 ? -19.531 -33.344 -9.273 1 89.81 453 TYR A C 1
ATOM 3454 O O . TYR A 1 453 ? -19.297 -34.156 -10.188 1 89.81 453 TYR A O 1
ATOM 3462 N N . LEU A 1 454 ? -18.703 -33.125 -8.297 1 90.75 454 LEU A N 1
ATOM 3463 C CA . LEU A 1 454 ? -17.406 -33.781 -8.25 1 90.75 454 LEU A CA 1
ATOM 3464 C C . LEU A 1 454 ? -17.25 -34.625 -6.984 1 90.75 454 LEU A C 1
ATOM 3466 O O . LEU A 1 454 ? -16.828 -34.094 -5.949 1 90.75 454 LEU A O 1
ATOM 3470 N N . PRO A 1 455 ? -17.547 -35.844 -7.137 1 89.56 455 PRO A N 1
ATOM 3471 C CA . PRO A 1 455 ? -17.344 -36.688 -5.953 1 89.56 455 PRO A CA 1
ATOM 3472 C C . PRO A 1 455 ? -15.898 -36.719 -5.48 1 89.56 455 PRO A C 1
ATOM 3474 O O . PRO A 1 455 ? -14.977 -36.625 -6.301 1 89.56 455 PRO A O 1
ATOM 3477 N N . THR A 1 456 ? -15.727 -36.938 -4.219 1 91.19 456 THR A N 1
ATOM 3478 C CA . THR A 1 456 ? -14.422 -36.875 -3.57 1 91.19 456 THR A CA 1
ATOM 3479 C C . THR A 1 456 ? -13.461 -37.875 -4.191 1 91.19 456 THR A C 1
ATOM 3481 O O . THR A 1 456 ? -12.32 -37.562 -4.508 1 91.19 456 THR A O 1
ATOM 3484 N N . ALA A 1 457 ? -13.945 -39.062 -4.387 1 91.19 457 ALA A N 1
ATOM 3485 C CA . ALA A 1 457 ? -13.109 -40.125 -4.926 1 91.19 457 ALA A CA 1
ATOM 3486 C C . ALA A 1 457 ? -12.633 -39.781 -6.336 1 91.19 457 ALA A C 1
ATOM 3488 O O . ALA A 1 457 ? -11.484 -40.094 -6.699 1 91.19 457 ALA A O 1
ATOM 3489 N N . ASP A 1 458 ? -13.477 -39.188 -7.07 1 92.25 458 ASP A N 1
ATOM 3490 C CA . ASP A 1 458 ? -13.133 -38.844 -8.445 1 92.25 458 ASP A CA 1
ATOM 3491 C C . ASP A 1 458 ? -12.117 -37.688 -8.477 1 92.25 458 ASP A C 1
ATOM 3493 O O . ASP A 1 458 ? -11.211 -37.688 -9.312 1 92.25 458 ASP A O 1
ATOM 3497 N N . TYR A 1 459 ? -12.336 -36.781 -7.57 1 94.31 459 TYR A N 1
ATOM 3498 C CA . TYR A 1 459 ? -11.391 -35.656 -7.527 1 94.31 459 TYR A CA 1
ATOM 3499 C C . TYR A 1 459 ? -9.977 -36.188 -7.246 1 94.31 459 TYR A C 1
ATOM 3501 O O . TYR A 1 459 ? -9.023 -35.781 -7.922 1 94.31 459 TYR A O 1
ATOM 3509 N N . TRP A 1 460 ? -9.828 -37.062 -6.277 1 94.62 460 TRP A N 1
ATOM 3510 C CA . TRP A 1 460 ? -8.516 -37.562 -5.902 1 94.62 460 TRP A CA 1
ATOM 3511 C C . TRP A 1 460 ? -7.922 -38.406 -7.027 1 94.62 460 TRP A C 1
ATOM 3513 O O . TRP A 1 460 ? -6.727 -38.312 -7.32 1 94.62 460 TRP A O 1
ATOM 3523 N N . ARG A 1 461 ? -8.734 -39.188 -7.629 1 95.5 461 ARG A N 1
ATOM 3524 C CA . ARG A 1 461 ? -8.273 -40.031 -8.727 1 95.5 461 ARG A CA 1
ATOM 3525 C C . ARG A 1 461 ? -7.812 -39.188 -9.914 1 95.5 461 ARG A C 1
ATOM 3527 O O . ARG A 1 461 ? -6.699 -39.375 -10.414 1 95.5 461 ARG A O 1
ATOM 3534 N N . LEU A 1 462 ? -8.68 -38.344 -10.336 1 96.12 462 LEU A N 1
ATOM 3535 C CA . LEU A 1 462 ? -8.359 -37.5 -11.484 1 96.12 462 LEU A CA 1
ATOM 3536 C C . LEU A 1 462 ? -7.203 -36.562 -11.156 1 96.12 462 LEU A C 1
ATOM 3538 O O . LEU A 1 462 ? -6.348 -36.281 -12.008 1 96.12 462 LEU A O 1
ATOM 3542 N N . GLY A 1 463 ? -7.223 -36.031 -9.922 1 96.81 463 GLY A N 1
ATOM 3543 C CA . GLY A 1 463 ? -6.109 -35.188 -9.5 1 96.81 463 GLY A CA 1
ATOM 3544 C C . GLY A 1 463 ? -4.766 -35.875 -9.586 1 96.81 463 GLY A C 1
ATOM 3545 O O . GLY A 1 463 ? -3.773 -35.281 -10 1 96.81 463 GLY A O 1
ATOM 3546 N N . ALA A 1 464 ? -4.789 -37.125 -9.203 1 96.5 464 ALA A N 1
ATOM 3547 C CA . ALA A 1 464 ? -3.555 -37.906 -9.266 1 96.5 464 ALA A CA 1
ATOM 3548 C C . ALA A 1 464 ? -3.133 -38.156 -10.711 1 96.5 464 ALA A C 1
ATOM 3550 O O . ALA A 1 464 ? -1.954 -38.031 -11.047 1 96.5 464 ALA A O 1
ATOM 3551 N N . ILE A 1 465 ? -4.047 -38.5 -11.562 1 97.44 465 ILE A N 1
ATOM 3552 C CA . ILE A 1 465 ? -3.754 -38.812 -12.953 1 97.44 465 ILE A CA 1
ATOM 3553 C C . ILE A 1 465 ? -3.273 -37.562 -13.688 1 97.44 465 ILE A C 1
ATOM 3555 O O . ILE A 1 465 ? -2.207 -37.562 -14.305 1 97.44 465 ILE A O 1
ATOM 3559 N N . PHE A 1 466 ? -4.07 -36.531 -13.609 1 98 466 PHE A N 1
ATOM 3560 C CA . PHE A 1 466 ? -3.689 -35.281 -14.266 1 98 466 PHE A CA 1
ATOM 3561 C C . PHE A 1 466 ? -2.412 -34.719 -13.656 1 98 466 PHE A C 1
ATOM 3563 O O . PHE A 1 466 ? -1.539 -34.219 -14.375 1 98 466 PHE A O 1
ATOM 3570 N N . GLY A 1 467 ? -2.371 -34.812 -12.32 1 97.69 467 GLY A N 1
ATOM 3571 C CA . GLY A 1 467 ? -1.159 -34.344 -11.656 1 97.69 467 GLY A CA 1
ATOM 3572 C C . GLY A 1 467 ? 0.096 -35.031 -12.172 1 97.69 467 GLY A C 1
ATOM 3573 O O . GLY A 1 467 ? 1.117 -34.375 -12.391 1 97.69 467 GLY A O 1
ATOM 3574 N N . LEU A 1 468 ? -0.031 -36.281 -12.336 1 97.75 468 LEU A N 1
ATOM 3575 C CA . LEU A 1 468 ? 1.117 -37.031 -12.828 1 97.75 468 LEU A CA 1
ATOM 3576 C C . LEU A 1 468 ? 1.457 -36.625 -14.266 1 97.75 468 LEU A C 1
ATOM 3578 O O . LEU A 1 468 ? 2.631 -36.469 -14.602 1 97.75 468 LEU A O 1
ATOM 3582 N N . ILE A 1 469 ? 0.478 -36.5 -15.07 1 97.94 469 ILE A N 1
ATOM 3583 C CA . ILE A 1 469 ? 0.685 -36.094 -16.453 1 97.94 469 ILE A CA 1
ATOM 3584 C C . ILE A 1 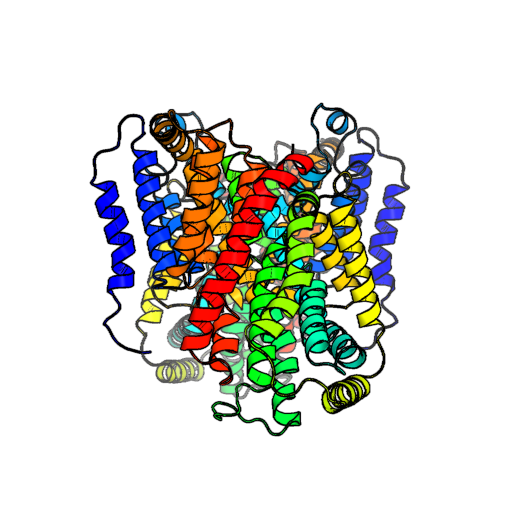469 ? 1.329 -34.719 -16.5 1 97.94 469 ILE A C 1
ATOM 3586 O O . ILE A 1 469 ? 2.266 -34.469 -17.266 1 97.94 469 ILE A O 1
ATOM 3590 N N . PHE A 1 470 ? 0.817 -33.812 -15.68 1 98.5 470 PHE A N 1
ATOM 3591 C CA . PHE A 1 470 ? 1.371 -32.469 -15.602 1 98.5 470 PHE A CA 1
ATOM 3592 C C . PHE A 1 470 ? 2.842 -32.5 -15.195 1 98.5 470 PHE A C 1
ATOM 3594 O O . PHE A 1 470 ? 3.674 -31.812 -15.797 1 98.5 470 PHE A O 1
ATOM 3601 N N . LEU A 1 471 ? 3.156 -33.312 -14.211 1 98.19 471 LEU A N 1
ATOM 3602 C CA . LEU A 1 471 ? 4.523 -33.406 -13.719 1 98.19 471 LEU A CA 1
ATOM 3603 C C . LEU A 1 471 ? 5.461 -33.938 -14.797 1 98.19 471 LEU A C 1
ATOM 3605 O O . LEU A 1 471 ? 6.555 -33.406 -15 1 98.19 471 LEU A O 1
ATOM 3609 N N . VAL A 1 472 ? 5.031 -34.969 -15.5 1 98.12 472 VAL A N 1
ATOM 3610 C CA . VAL A 1 472 ? 5.848 -35.562 -16.547 1 98.12 472 VAL A CA 1
ATOM 3611 C C . VAL A 1 472 ? 6.098 -34.562 -17.656 1 98.12 472 VAL A C 1
ATOM 3613 O O . VAL A 1 472 ? 7.234 -34.375 -18.109 1 98.12 472 VAL A O 1
ATOM 3616 N N . LEU A 1 473 ? 5.055 -33.906 -18.109 1 98.25 473 LEU A N 1
ATOM 3617 C CA . LEU A 1 473 ? 5.195 -32.938 -19.172 1 98.25 473 LEU A CA 1
ATOM 3618 C C . LEU A 1 473 ? 6.051 -31.766 -18.734 1 98.25 473 LEU A C 1
ATOM 3620 O O . LEU A 1 473 ? 6.801 -31.188 -19.531 1 98.25 473 LEU A O 1
ATOM 3624 N N . LEU A 1 474 ? 5.898 -31.391 -17.469 1 98.38 474 LEU A N 1
ATOM 3625 C CA . LEU A 1 474 ? 6.707 -30.312 -16.922 1 98.38 474 LEU A CA 1
ATOM 3626 C C . LEU A 1 474 ? 8.188 -30.672 -16.969 1 98.38 474 LEU A C 1
ATOM 3628 O O . LEU A 1 474 ? 9.008 -29.875 -17.438 1 98.38 474 LEU A O 1
ATOM 3632 N N . VAL A 1 475 ? 8.508 -31.859 -16.5 1 97.88 475 VAL A N 1
ATOM 3633 C CA . VAL A 1 475 ? 9.906 -32.281 -16.453 1 97.88 475 VAL A CA 1
ATOM 3634 C C . VAL A 1 475 ? 10.469 -32.375 -17.875 1 97.88 475 VAL A C 1
ATOM 3636 O O . VAL A 1 475 ? 11.57 -31.906 -18.141 1 97.88 475 VAL A O 1
ATOM 3639 N N . ILE A 1 476 ? 9.688 -32.875 -18.812 1 97.81 476 ILE A N 1
ATOM 3640 C CA . ILE A 1 476 ? 10.133 -33.031 -20.188 1 97.81 476 ILE A CA 1
ATOM 3641 C C . ILE A 1 476 ? 10.375 -31.656 -20.812 1 97.81 476 ILE A C 1
ATOM 3643 O O . ILE A 1 476 ? 11.445 -31.406 -21.375 1 97.81 476 ILE A O 1
ATOM 3647 N N . THR A 1 477 ? 9.438 -30.812 -20.734 1 97.62 477 THR A N 1
ATOM 3648 C CA . THR A 1 477 ? 9.562 -29.5 -21.359 1 97.62 477 THR A CA 1
ATOM 3649 C C . THR A 1 477 ? 10.594 -28.656 -20.625 1 97.62 477 THR A C 1
ATOM 3651 O O . THR A 1 477 ? 11.266 -27.812 -21.219 1 97.62 477 THR A O 1
ATOM 3654 N N . GLY A 1 478 ? 10.648 -28.828 -19.281 1 97.12 478 GLY A N 1
ATOM 3655 C CA . GLY A 1 478 ? 11.648 -28.109 -18.5 1 97.12 478 GLY A CA 1
ATOM 3656 C C . GLY A 1 478 ? 13.07 -28.438 -18.906 1 97.12 478 GLY A C 1
ATOM 3657 O O . GLY A 1 478 ? 13.938 -27.562 -18.938 1 97.12 478 GLY A O 1
ATOM 3658 N N . LEU A 1 479 ? 13.32 -29.672 -19.25 1 96.25 479 LEU A N 1
ATOM 3659 C CA . LEU A 1 479 ? 14.664 -30.125 -19.578 1 96.25 479 LEU A CA 1
ATOM 3660 C C . LEU A 1 479 ? 14.977 -29.844 -21.047 1 96.25 479 LEU A C 1
ATOM 3662 O O . LEU A 1 479 ? 16.125 -29.531 -21.406 1 96.25 479 LEU A O 1
ATOM 3666 N N . LEU A 1 480 ? 13.938 -29.812 -21.891 1 96.38 480 LEU A N 1
ATOM 3667 C CA . LEU A 1 480 ? 14.203 -29.781 -23.328 1 96.38 480 LEU A CA 1
ATOM 3668 C C . LEU A 1 480 ? 14.016 -28.375 -23.875 1 96.38 480 LEU A C 1
ATOM 3670 O O . LEU A 1 480 ? 14.734 -27.969 -24.797 1 96.38 480 LEU A O 1
ATOM 3674 N N . TRP A 1 481 ? 13.109 -27.641 -23.391 1 97.62 481 TRP A N 1
ATOM 3675 C CA . TRP A 1 481 ? 12.727 -26.391 -24.047 1 97.62 481 TRP A CA 1
ATOM 3676 C C . TRP A 1 481 ? 13.188 -25.188 -23.219 1 97.62 481 TRP A C 1
ATOM 3678 O O . TRP A 1 481 ? 13.773 -24.25 -23.766 1 97.62 481 TRP A O 1
ATOM 3688 N N . MET A 1 482 ? 12.977 -25.219 -21.906 1 96.75 482 MET A N 1
ATOM 3689 C CA . MET A 1 482 ? 13.188 -24.031 -21.078 1 96.75 482 MET A CA 1
ATOM 3690 C C . MET A 1 482 ? 14.648 -23.578 -21.141 1 96.75 482 MET A C 1
ATOM 3692 O O . MET A 1 482 ? 14.938 -22.391 -21.203 1 96.75 482 MET A O 1
ATOM 3696 N N . PRO A 1 483 ? 15.617 -24.531 -21.25 1 95.25 483 PRO A N 1
ATOM 3697 C CA . PRO A 1 483 ? 17.016 -24.109 -21.391 1 95.25 483 PRO A CA 1
ATOM 3698 C C . PRO A 1 483 ? 17.281 -23.438 -22.734 1 95.25 483 PRO A C 1
ATOM 3700 O O . PRO A 1 483 ? 18.141 -22.562 -22.844 1 95.25 483 PRO A O 1
ATOM 3703 N N . VAL A 1 484 ? 16.562 -23.781 -23.75 1 94.31 484 VAL A N 1
ATOM 3704 C CA . VAL A 1 484 ? 16.766 -23.25 -25.094 1 94.31 484 VAL A CA 1
ATOM 3705 C C . VAL A 1 484 ? 16.359 -21.766 -25.125 1 94.31 484 VAL A C 1
ATOM 3707 O O . VAL A 1 484 ? 17 -20.969 -25.812 1 94.31 484 VAL A O 1
ATOM 3710 N N . VAL A 1 485 ? 15.391 -21.453 -24.375 1 92.88 485 VAL A N 1
ATOM 3711 C CA . VAL A 1 485 ? 14.844 -20.109 -24.438 1 92.88 485 VAL A CA 1
ATOM 3712 C C . VAL A 1 485 ? 15.562 -19.203 -23.438 1 92.88 485 VAL A C 1
ATOM 3714 O O . VAL A 1 485 ? 15.727 -18.016 -23.672 1 92.88 485 VAL A O 1
ATOM 3717 N N . LEU A 1 486 ? 15.961 -19.734 -22.359 1 91.38 486 LEU A N 1
ATOM 3718 C CA . LEU A 1 486 ? 16.453 -18.906 -21.266 1 91.38 486 LEU A CA 1
ATOM 3719 C C . LEU A 1 486 ? 17.969 -18.875 -21.234 1 91.38 486 LEU A C 1
ATOM 3721 O O . LEU A 1 486 ? 18.562 -18.047 -20.547 1 91.38 486 LEU A O 1
ATOM 3725 N N . LEU A 1 487 ? 18.578 -19.859 -21.859 1 84.75 487 LEU A N 1
ATOM 3726 C CA . LEU A 1 487 ? 20.031 -19.891 -21.906 1 84.75 487 LEU A CA 1
ATOM 3727 C C . LEU A 1 487 ? 20.547 -19.578 -23.312 1 84.75 487 LEU A C 1
ATOM 3729 O O . LEU A 1 487 ? 19.875 -19.875 -24.297 1 84.75 487 LEU A O 1
ATOM 3733 N N . MET B 1 1 ? -24.016 14.539 -13.539 1 30.16 1 MET B N 1
ATOM 3734 C CA . MET B 1 1 ? -22.672 15.062 -13.352 1 30.16 1 MET B CA 1
ATOM 3735 C C . MET B 1 1 ? -22.344 16.109 -14.414 1 30.16 1 MET B C 1
ATOM 3737 O O . MET B 1 1 ? -22.391 15.812 -15.609 1 30.16 1 MET B O 1
ATOM 3741 N N . LYS B 1 2 ? -22.688 17.281 -14.297 1 39.47 2 LYS B N 1
ATOM 3742 C CA . LYS B 1 2 ? -22.578 18.453 -15.164 1 39.47 2 LYS B CA 1
ATOM 3743 C C . LYS B 1 2 ? -21.219 18.531 -15.828 1 39.47 2 LYS B C 1
ATOM 3745 O O . LYS B 1 2 ? -20.219 18.844 -15.188 1 39.47 2 LYS B O 1
ATOM 3750 N N . PRO B 1 3 ? -20.672 17.703 -16.672 1 42.44 3 PRO B N 1
ATOM 3751 C CA . PRO B 1 3 ? -19.469 17.109 -17.266 1 42.44 3 PRO B CA 1
ATOM 3752 C C . PRO B 1 3 ? -18.641 18.141 -18.047 1 42.44 3 PRO B C 1
ATOM 3754 O O . PRO B 1 3 ? -17.469 17.891 -18.344 1 42.44 3 PRO B O 1
ATOM 3757 N N . SER B 1 4 ? -19.062 18.891 -18.906 1 45.41 4 SER B N 1
ATOM 3758 C CA . SER B 1 4 ? -18.578 19.422 -20.172 1 45.41 4 SER B CA 1
ATOM 3759 C C . SER B 1 4 ? -17.547 20.516 -19.969 1 45.41 4 SER B C 1
ATOM 3761 O O . SER B 1 4 ? -16.609 20.641 -20.75 1 45.41 4 SER B O 1
ATOM 3763 N N . THR B 1 5 ? -17.828 21.516 -19.125 1 53.78 5 THR B N 1
ATOM 3764 C CA . THR B 1 5 ? -17.281 22.859 -19.031 1 53.78 5 THR B CA 1
ATOM 3765 C C . THR B 1 5 ? -15.914 22.828 -18.344 1 53.78 5 THR B C 1
ATOM 3767 O O . THR B 1 5 ? -15.18 23.812 -18.375 1 53.78 5 THR B O 1
ATOM 3770 N N . GLU B 1 6 ? -15.484 21.734 -17.703 1 75.5 6 GLU B N 1
ATOM 3771 C CA . GLU B 1 6 ? -14.258 21.922 -16.922 1 75.5 6 GLU B CA 1
ATOM 3772 C C . GLU B 1 6 ? -13.086 21.172 -17.547 1 75.5 6 GLU B C 1
ATOM 3774 O O . GLU B 1 6 ? -12.203 20.703 -16.844 1 75.5 6 GLU B O 1
ATOM 3779 N N . TRP B 1 7 ? -13.156 21.078 -19 1 83.94 7 TRP B N 1
ATOM 3780 C CA . TRP B 1 7 ? -12.094 20.391 -19.734 1 83.94 7 TRP B CA 1
ATOM 3781 C C . TRP B 1 7 ? -10.773 21.141 -19.609 1 83.94 7 TRP B C 1
ATOM 3783 O O . TRP B 1 7 ? -9.703 20.578 -19.797 1 83.94 7 TRP B O 1
ATOM 3793 N N . TRP B 1 8 ? -10.906 22.375 -19.375 1 87.38 8 TRP B N 1
ATOM 3794 C CA . TRP B 1 8 ? -9.688 23.172 -19.266 1 87.38 8 TRP B CA 1
ATOM 3795 C C . TRP B 1 8 ? -8.828 22.672 -18.109 1 87.38 8 TRP B C 1
ATOM 3797 O O . TRP B 1 8 ? -7.602 22.812 -18.125 1 87.38 8 TRP B O 1
ATOM 3807 N N . ARG B 1 9 ? -9.383 22.078 -17.156 1 89.56 9 ARG B N 1
ATOM 3808 C CA . ARG B 1 9 ? -8.633 21.547 -16.031 1 89.56 9 ARG B CA 1
ATOM 3809 C C . ARG B 1 9 ? -7.738 20.391 -16.453 1 89.56 9 ARG B C 1
ATOM 3811 O O . ARG B 1 9 ? -6.699 20.141 -15.836 1 89.56 9 ARG B O 1
ATOM 3818 N N . TYR B 1 10 ? -8.188 19.734 -17.531 1 90.06 10 TYR B N 1
ATOM 3819 C CA . TYR B 1 10 ? -7.383 18.641 -18.047 1 90.06 10 TYR B CA 1
ATOM 3820 C C . TYR B 1 10 ? -6.258 19.156 -18.938 1 90.06 10 TYR B C 1
ATOM 3822 O O . TYR B 1 10 ? -5.172 18.562 -18.969 1 90.06 10 TYR B O 1
ATOM 3830 N N . LEU B 1 11 ? -6.488 20.219 -19.562 1 93.25 11 LEU B N 1
ATOM 3831 C CA . LEU B 1 11 ? -5.555 20.734 -20.562 1 93.25 11 LEU B CA 1
ATOM 3832 C C . LEU B 1 11 ? -4.52 21.641 -19.906 1 93.25 11 LEU B C 1
ATOM 3834 O O . LEU B 1 11 ? -3.396 21.766 -20.406 1 93.25 11 LEU B O 1
ATOM 3838 N N . ALA B 1 12 ? -4.852 22.25 -18.797 1 93.94 12 ALA B N 1
ATOM 3839 C CA . ALA B 1 12 ? -3.975 23.219 -18.141 1 93.94 12 ALA B CA 1
ATOM 3840 C C . ALA B 1 12 ? -2.639 22.594 -17.766 1 93.94 12 ALA B C 1
ATOM 3842 O O . ALA B 1 12 ? -1.577 23.141 -18.078 1 93.94 12 ALA B O 1
ATOM 3843 N N . PRO B 1 13 ? -2.633 21.391 -17.109 1 94.44 13 PRO B N 1
ATOM 3844 C CA . PRO B 1 13 ? -1.344 20.766 -16.797 1 94.44 13 PRO B CA 1
ATOM 3845 C C . PRO B 1 13 ? -0.508 20.484 -18.047 1 94.44 13 PRO B C 1
ATOM 3847 O O . PRO B 1 13 ? 0.701 20.734 -18.062 1 94.44 13 PRO B O 1
ATOM 3850 N N . LEU B 1 14 ? -1.153 20.062 -19.094 1 95.19 14 LEU B N 1
ATOM 3851 C CA . LEU B 1 14 ? -0.451 19.75 -20.344 1 95.19 14 LEU B CA 1
ATOM 3852 C C . LEU B 1 14 ? 0.089 21.031 -20.984 1 95.19 14 LEU B C 1
ATOM 3854 O O . LEU B 1 14 ? 1.19 21.016 -21.547 1 95.19 14 LEU B O 1
ATOM 3858 N N . ALA B 1 15 ? -0.704 22.047 -20.922 1 96.38 15 ALA B N 1
ATOM 3859 C CA . ALA B 1 15 ? -0.277 23.328 -21.469 1 96.38 15 ALA B CA 1
ATOM 3860 C C . ALA B 1 15 ? 0.941 23.859 -20.719 1 96.38 15 ALA B C 1
ATOM 3862 O O . ALA B 1 15 ? 1.877 24.375 -21.344 1 96.38 15 ALA B O 1
ATOM 3863 N N . VAL B 1 16 ? 0.927 23.75 -19.469 1 96 16 VAL B N 1
ATOM 3864 C CA . VAL B 1 16 ? 2.043 24.234 -18.656 1 96 16 VAL B CA 1
ATOM 3865 C C . VAL B 1 16 ? 3.305 23.453 -18.984 1 96 16 VAL B C 1
ATOM 3867 O O . VAL B 1 16 ? 4.391 24.016 -19.109 1 96 16 VAL B O 1
ATOM 3870 N N . ILE B 1 17 ? 3.211 22.125 -19.094 1 96.69 17 ILE B N 1
ATOM 3871 C CA . ILE B 1 17 ? 4.348 21.297 -19.469 1 96.69 17 ILE B CA 1
ATOM 3872 C C . ILE B 1 17 ? 4.91 21.766 -20.812 1 96.69 17 ILE B C 1
ATOM 3874 O O . ILE B 1 17 ? 6.117 21.969 -20.953 1 96.69 17 ILE B O 1
ATOM 3878 N N . ALA B 1 18 ? 4.012 22.016 -21.75 1 97 18 ALA B N 1
ATOM 3879 C CA . ALA B 1 18 ? 4.426 22.406 -23.094 1 97 18 ALA B CA 1
ATOM 3880 C C . ALA B 1 18 ? 5.086 23.781 -23.078 1 97 18 ALA B C 1
ATOM 3882 O O . ALA B 1 18 ? 6.121 23.984 -23.719 1 97 18 ALA B O 1
ATOM 3883 N N . ILE B 1 19 ? 4.527 24.703 -22.406 1 97.12 19 ILE B N 1
ATOM 3884 C CA . ILE B 1 19 ? 5.035 26.062 -22.344 1 97.12 19 ILE B CA 1
ATOM 3885 C C . ILE B 1 19 ? 6.445 26.062 -21.75 1 97.12 19 ILE B C 1
ATOM 3887 O O . ILE B 1 19 ? 7.359 26.656 -22.328 1 97.12 19 ILE B O 1
ATOM 3891 N N . ILE B 1 20 ? 6.648 25.359 -20.641 1 96.31 20 ILE B N 1
ATOM 3892 C CA . ILE B 1 20 ? 7.949 25.344 -19.984 1 96.31 20 ILE B CA 1
ATOM 3893 C C . ILE B 1 20 ? 8.953 24.594 -20.859 1 96.31 20 ILE B C 1
ATOM 3895 O O . ILE B 1 20 ? 10.102 25.016 -21 1 96.31 20 ILE B O 1
ATOM 3899 N N . ALA B 1 21 ? 8.508 23.484 -21.438 1 95.88 21 ALA B N 1
ATOM 3900 C CA . ALA B 1 21 ? 9.391 22.672 -22.281 1 95.88 21 ALA B CA 1
ATOM 3901 C C . ALA B 1 21 ? 9.883 23.453 -23.484 1 95.88 21 ALA B C 1
ATOM 3903 O O . ALA B 1 21 ? 10.984 23.219 -23.984 1 95.88 21 ALA B O 1
ATOM 3904 N N . LEU B 1 22 ? 9.039 24.422 -23.922 1 95.75 22 LEU B N 1
ATOM 3905 C CA . LEU B 1 22 ? 9.375 25.188 -25.109 1 95.75 22 LEU B CA 1
ATOM 3906 C C . LEU B 1 22 ? 10.273 26.375 -24.766 1 95.75 22 LEU B C 1
ATOM 3908 O O . LEU B 1 22 ? 10.891 26.969 -25.656 1 95.75 22 LEU B O 1
ATOM 3912 N N . ILE B 1 23 ? 10.336 26.734 -23.562 1 96.31 23 ILE B N 1
ATOM 3913 C CA . ILE B 1 23 ? 11.258 27.766 -23.109 1 96.31 23 ILE B CA 1
ATOM 3914 C C . ILE B 1 23 ? 12.688 27.234 -23.141 1 96.31 23 ILE B C 1
ATOM 3916 O O . ILE B 1 23 ? 12.93 26.078 -22.75 1 96.31 23 ILE B O 1
ATOM 3920 N N . PRO B 1 24 ? 13.594 28.016 -23.641 1 95.56 24 PRO B N 1
ATOM 3921 C CA . PRO B 1 24 ? 14.984 27.547 -23.672 1 95.56 24 PRO B CA 1
ATOM 3922 C C . PRO B 1 24 ? 15.508 27.156 -22.297 1 95.56 24 PRO B C 1
ATOM 3924 O O . PRO B 1 24 ? 15.195 27.812 -21.297 1 95.56 24 PRO B O 1
ATOM 3927 N N . VAL B 1 25 ? 16.281 26.109 -22.266 1 96.25 25 VAL B N 1
ATOM 3928 C CA . VAL B 1 25 ? 16.875 25.609 -21.031 1 96.25 25 VAL B CA 1
ATOM 3929 C C . VAL B 1 25 ? 17.703 26.703 -20.375 1 96.25 25 VAL B C 1
ATOM 3931 O O . VAL B 1 25 ? 18.562 27.312 -21.016 1 96.25 25 VAL B O 1
ATOM 3934 N N . PRO B 1 26 ? 17.406 27 -19.172 1 93.94 26 PRO B N 1
ATOM 3935 C CA . PRO B 1 26 ? 18.203 28.016 -18.484 1 93.94 26 PRO B CA 1
ATOM 3936 C C . PRO B 1 26 ? 19.688 27.625 -18.391 1 93.94 26 PRO B C 1
ATOM 3938 O O . PRO B 1 26 ? 20.016 26.438 -18.375 1 93.94 26 PRO B O 1
ATOM 3941 N N . ALA B 1 27 ? 20.5 28.625 -18.281 1 93.12 27 ALA B N 1
ATOM 3942 C CA . ALA B 1 27 ? 21.953 28.391 -18.188 1 93.12 27 ALA B CA 1
ATOM 3943 C C . ALA B 1 27 ? 22.297 27.578 -16.953 1 93.12 27 ALA B C 1
ATOM 3945 O O . ALA B 1 27 ? 21.75 27.828 -15.859 1 93.12 27 ALA B O 1
ATOM 3946 N N . GLY B 1 28 ? 23.094 26.547 -17.156 1 91.19 28 GLY B N 1
ATOM 3947 C CA . GLY B 1 28 ? 23.578 25.75 -16.031 1 91.19 28 GLY B CA 1
ATOM 3948 C C . GLY B 1 28 ? 22.719 24.531 -15.758 1 91.19 28 GLY B C 1
ATOM 3949 O O . GLY B 1 28 ? 23.031 23.719 -14.875 1 91.19 28 GLY B O 1
ATOM 3950 N N . LEU B 1 29 ? 21.719 24.438 -16.516 1 93.75 29 LEU B N 1
ATOM 3951 C CA . LEU B 1 29 ? 20.812 23.297 -16.344 1 93.75 29 LEU B CA 1
ATOM 3952 C C . LEU B 1 29 ? 20.844 22.375 -17.547 1 93.75 29 LEU B C 1
ATOM 3954 O O . LEU B 1 29 ? 20.922 22.844 -18.688 1 93.75 29 LEU B O 1
ATOM 3958 N N . GLU B 1 30 ? 20.844 21.141 -17.25 1 95 30 GLU B N 1
ATOM 3959 C CA . GLU B 1 30 ? 20.781 20.188 -18.344 1 95 30 GLU B CA 1
ATOM 3960 C C . GLU B 1 30 ? 19.359 20.094 -18.922 1 95 30 GLU B C 1
ATOM 3962 O O . GLU B 1 30 ? 18.391 20.391 -18.219 1 95 30 GLU B O 1
ATOM 3967 N N . SER B 1 31 ? 19.281 19.641 -20.156 1 95.75 31 SER B N 1
ATOM 3968 C CA . SER B 1 31 ? 18 19.578 -20.859 1 95.75 31 SER B CA 1
ATOM 3969 C C . SER B 1 31 ? 17.047 18.625 -20.141 1 95.75 31 SER B C 1
ATOM 3971 O O . SER B 1 31 ? 15.859 18.922 -19.984 1 95.75 31 SER B O 1
ATOM 3973 N N . HIS B 1 32 ? 17.531 17.422 -19.75 1 96.56 32 HIS B N 1
ATOM 3974 C CA . HIS B 1 32 ? 16.656 16.453 -19.094 1 96.56 32 HIS B CA 1
ATOM 3975 C C . HIS B 1 32 ? 16.109 17 -17.781 1 96.56 32 HIS B C 1
ATOM 3977 O O . HIS B 1 32 ? 14.953 16.75 -17.438 1 96.56 32 HIS B O 1
ATOM 3983 N N . THR B 1 33 ? 16.938 17.781 -17.062 1 96.25 33 THR B N 1
ATOM 3984 C CA . THR B 1 33 ? 16.516 18.391 -15.805 1 96.25 33 THR B CA 1
ATOM 3985 C C . THR B 1 33 ? 15.383 19.375 -16.047 1 96.25 33 THR B C 1
ATOM 3987 O O . THR B 1 33 ? 14.398 19.406 -15.305 1 96.25 33 THR B O 1
ATOM 3990 N N . TRP B 1 34 ? 15.523 20.188 -17.078 1 96.69 34 TRP B N 1
ATOM 3991 C CA . TRP B 1 34 ? 14.531 21.203 -17.422 1 96.69 34 TRP B CA 1
ATOM 3992 C C . TRP B 1 34 ? 13.211 20.547 -17.844 1 96.69 34 TRP B C 1
ATOM 3994 O O . TRP B 1 34 ? 12.133 21 -17.453 1 96.69 34 TRP B O 1
ATOM 4004 N N . LEU B 1 35 ? 13.32 19.562 -18.609 1 97.12 35 LEU B N 1
ATOM 4005 C CA . LEU B 1 35 ? 12.125 18.844 -19.062 1 97.12 35 LEU B CA 1
ATOM 4006 C C . LEU B 1 35 ? 11.445 18.156 -17.891 1 97.12 35 LEU B C 1
ATOM 4008 O O . LEU B 1 35 ? 10.211 18.078 -17.828 1 97.12 35 LEU B O 1
ATOM 4012 N N . TYR B 1 36 ? 12.297 17.547 -16.969 1 97.12 36 TYR B N 1
ATOM 4013 C CA . TYR B 1 36 ? 11.711 16.984 -15.758 1 97.12 36 TYR B CA 1
ATOM 4014 C C . TYR B 1 36 ? 10.914 18.031 -14.992 1 97.12 36 TYR B C 1
ATOM 4016 O O . TYR B 1 36 ? 9.789 17.766 -14.562 1 97.12 36 TYR B O 1
ATOM 4024 N N . PHE B 1 37 ? 11.5 19.172 -14.859 1 95.5 37 PHE B N 1
ATOM 4025 C CA . PHE B 1 37 ? 10.844 20.281 -14.156 1 95.5 37 PHE B CA 1
ATOM 4026 C C . PHE B 1 37 ? 9.531 20.641 -14.836 1 95.5 37 PHE B C 1
ATOM 4028 O O . PHE B 1 37 ? 8.539 20.938 -14.156 1 95.5 37 PHE B O 1
ATOM 4035 N N . ALA B 1 38 ? 9.516 20.672 -16.109 1 96.69 38 ALA B N 1
ATOM 4036 C CA . ALA B 1 38 ? 8.297 20.969 -16.859 1 96.69 38 ALA B CA 1
ATOM 4037 C C . ALA B 1 38 ? 7.18 20 -16.5 1 96.69 38 ALA B C 1
ATOM 4039 O O . ALA B 1 38 ? 6.062 20.422 -16.172 1 96.69 38 ALA B O 1
ATOM 4040 N N . VAL B 1 39 ? 7.492 18.719 -16.516 1 96.88 39 VAL B N 1
ATOM 4041 C CA . VAL B 1 39 ? 6.488 17.719 -16.188 1 96.88 39 VAL B CA 1
ATOM 4042 C C . VAL B 1 39 ? 6.086 17.828 -14.727 1 96.88 39 VAL B C 1
ATOM 4044 O O . VAL B 1 39 ? 4.902 17.75 -14.391 1 96.88 39 VAL B O 1
ATOM 4047 N N . PHE B 1 40 ? 7.09 18.031 -13.867 1 94.38 40 PHE B N 1
ATOM 4048 C CA . PHE B 1 40 ? 6.824 18.203 -12.438 1 94.38 40 PHE B CA 1
ATOM 4049 C C . PHE B 1 40 ? 5.855 19.344 -12.203 1 94.38 40 PHE B C 1
ATOM 4051 O O . PHE B 1 40 ? 4.891 19.203 -11.445 1 94.38 40 PHE B O 1
ATOM 4058 N N . THR B 1 41 ? 6.082 20.453 -12.82 1 93.12 41 THR B N 1
ATOM 4059 C CA . THR B 1 41 ? 5.223 21.625 -12.68 1 93.12 41 THR B CA 1
ATOM 4060 C C . THR B 1 41 ? 3.818 21.344 -13.203 1 93.12 41 THR B C 1
ATOM 4062 O O . THR B 1 41 ? 2.828 21.797 -12.625 1 93.12 41 THR B O 1
ATOM 4065 N N . GLY B 1 42 ? 3.758 20.688 -14.266 1 94.69 42 GLY B N 1
ATOM 4066 C CA . GLY B 1 42 ? 2.459 20.25 -14.758 1 94.69 42 GLY B CA 1
ATOM 4067 C C . GLY B 1 42 ? 1.688 19.406 -13.758 1 94.69 42 GLY B C 1
ATOM 4068 O O . GLY B 1 42 ? 0.479 19.578 -13.602 1 94.69 42 GLY B O 1
ATOM 4069 N N . VAL B 1 43 ? 2.389 18.469 -13.109 1 93.56 43 VAL B N 1
ATOM 4070 C CA . VAL B 1 43 ? 1.762 17.641 -12.094 1 93.56 43 VAL B CA 1
ATOM 4071 C C . VAL B 1 43 ? 1.23 18.5 -10.961 1 93.56 43 VAL B C 1
ATOM 4073 O O . VAL B 1 43 ? 0.116 18.297 -10.477 1 93.56 43 VAL B O 1
ATOM 4076 N N . ILE B 1 44 ? 2.008 19.484 -10.562 1 88.38 44 ILE B N 1
ATOM 4077 C CA . ILE B 1 44 ? 1.599 20.375 -9.484 1 88.38 44 ILE B CA 1
ATOM 4078 C C . ILE B 1 44 ? 0.337 21.141 -9.898 1 88.38 44 ILE B C 1
ATOM 4080 O O . ILE B 1 44 ? -0.604 21.25 -9.109 1 88.38 44 ILE B O 1
ATOM 4084 N N . VAL B 1 45 ? 0.282 21.609 -11.109 1 91 45 VAL B N 1
ATOM 4085 C CA . VAL B 1 45 ? -0.899 22.297 -11.617 1 91 45 VAL B CA 1
ATOM 4086 C C . VAL B 1 45 ? -2.098 21.344 -11.594 1 91 45 VAL B C 1
ATOM 4088 O O . VAL B 1 45 ? -3.205 21.75 -11.227 1 91 45 VAL B O 1
ATOM 4091 N N . GLY B 1 46 ? -1.86 20.156 -12 1 91.19 46 GLY B N 1
ATOM 4092 C CA . GLY B 1 46 ? -2.916 19.156 -11.938 1 91.19 46 GLY B CA 1
ATOM 4093 C C . GLY B 1 46 ? -3.402 18.906 -10.523 1 91.19 46 GLY B C 1
ATOM 4094 O O . GLY B 1 46 ? -4.598 18.688 -10.297 1 91.19 46 GLY B O 1
ATOM 4095 N N . LEU B 1 47 ? -2.537 18.922 -9.602 1 86.12 47 LEU B N 1
ATOM 4096 C CA . LEU B 1 47 ? -2.895 18.688 -8.211 1 86.12 47 LEU B CA 1
ATOM 4097 C C . LEU B 1 47 ? -3.717 19.844 -7.66 1 86.12 47 LEU B C 1
ATOM 4099 O O . LEU B 1 47 ? -4.598 19.641 -6.82 1 86.12 47 LEU B O 1
ATOM 4103 N N . ILE B 1 48 ? -3.426 21 -8.109 1 83.69 48 ILE B N 1
ATOM 4104 C CA . ILE B 1 48 ? -4.137 22.188 -7.656 1 83.69 48 ILE B CA 1
ATOM 4105 C C . ILE B 1 48 ? -5.527 22.234 -8.281 1 83.69 48 ILE B C 1
ATOM 4107 O O . ILE B 1 48 ? -6.52 22.453 -7.582 1 83.69 48 ILE B O 1
ATOM 4111 N N . LEU B 1 49 ? -5.605 21.844 -9.594 1 85.38 49 LEU B N 1
ATOM 4112 C CA . LEU B 1 49 ? -6.863 21.953 -10.328 1 85.38 49 LEU B CA 1
ATOM 4113 C C . LEU B 1 49 ? -7.738 20.734 -10.102 1 85.38 49 LEU B C 1
ATOM 4115 O O . LEU B 1 49 ? -8.953 20.781 -10.312 1 85.38 49 LEU B O 1
ATOM 4119 N N . GLU B 1 50 ? -7.156 19.625 -9.812 1 85.69 50 GLU B N 1
ATOM 4120 C CA . GLU B 1 50 ? -7.801 18.359 -9.484 1 85.69 50 GLU B CA 1
ATOM 4121 C C . GLU B 1 50 ? -8.82 17.969 -10.555 1 85.69 50 GLU B C 1
ATOM 4123 O O . GLU B 1 50 ? -9.977 17.688 -10.234 1 85.69 50 GLU B O 1
ATOM 4128 N N . PRO B 1 51 ? -8.367 17.922 -11.805 1 87.75 51 PRO B N 1
ATOM 4129 C CA . PRO B 1 51 ? -9.273 17.359 -12.812 1 87.75 51 PRO B CA 1
ATOM 4130 C C . PRO B 1 51 ? -9.664 15.914 -12.523 1 87.75 51 PRO B C 1
ATOM 4132 O O . PRO B 1 51 ? -10.734 15.469 -12.938 1 87.75 51 PRO B O 1
ATOM 4135 N N . VAL B 1 52 ? -8.766 15.203 -11.914 1 89.88 52 VAL B N 1
ATOM 4136 C CA . VAL B 1 52 ? -8.906 13.859 -11.367 1 89.88 52 VAL B CA 1
ATOM 4137 C C . VAL B 1 52 ? -8.305 13.812 -9.961 1 89.88 52 VAL B C 1
ATOM 4139 O O . VAL B 1 52 ? -7.613 14.742 -9.547 1 89.88 52 VAL B O 1
ATOM 4142 N N . PRO B 1 53 ? -8.68 12.805 -9.242 1 87.62 53 PRO B N 1
ATOM 4143 C CA . PRO B 1 53 ? -8.094 12.742 -7.898 1 87.62 53 PRO B CA 1
ATOM 4144 C C . PRO B 1 53 ? -6.574 12.883 -7.914 1 87.62 53 PRO B C 1
ATOM 4146 O O . PRO B 1 53 ? -5.918 12.445 -8.867 1 87.62 53 PRO B O 1
ATOM 4149 N N . GLY B 1 54 ? -6.109 13.508 -6.953 1 86.75 54 GLY B N 1
ATOM 4150 C CA . GLY B 1 54 ? -4.695 13.828 -6.852 1 86.75 54 GLY B CA 1
ATOM 4151 C C . GLY B 1 54 ? -3.797 12.625 -7.074 1 86.75 54 GLY B C 1
ATOM 4152 O O . GLY B 1 54 ? -2.779 12.727 -7.762 1 86.75 54 GLY B O 1
ATOM 4153 N N . ALA B 1 55 ? -4.195 11.516 -6.52 1 89.88 55 ALA B N 1
ATOM 4154 C CA . ALA B 1 55 ? -3.398 10.305 -6.672 1 89.88 55 ALA B CA 1
ATOM 4155 C C . ALA B 1 55 ? -3.258 9.922 -8.141 1 89.88 55 ALA B C 1
ATOM 4157 O O . ALA B 1 55 ? -2.203 9.445 -8.57 1 89.88 55 ALA B O 1
ATOM 4158 N N . VAL B 1 56 ? -4.27 10.133 -8.875 1 93.62 56 VAL B N 1
ATOM 4159 C CA . VAL B 1 56 ? -4.27 9.789 -10.297 1 93.62 56 VAL B CA 1
ATOM 4160 C C . VAL B 1 56 ? -3.35 10.742 -11.055 1 93.62 56 VAL B C 1
ATOM 4162 O O . VAL B 1 56 ? -2.596 10.312 -11.938 1 93.62 56 VAL B O 1
ATOM 4165 N N . VAL B 1 57 ? -3.416 12.016 -10.695 1 93.19 57 VAL B N 1
ATOM 4166 C CA . VAL B 1 57 ? -2.543 13 -11.328 1 93.19 57 VAL B CA 1
ATOM 4167 C C . VAL B 1 57 ? -1.082 12.609 -11.109 1 93.19 57 VAL B C 1
ATOM 4169 O O . VAL B 1 57 ? -0.283 12.625 -12.047 1 93.19 57 VAL B O 1
ATOM 4172 N N . ALA B 1 58 ? -0.806 12.281 -9.883 1 93.25 58 ALA B N 1
ATOM 4173 C CA . ALA B 1 58 ? 0.564 11.898 -9.547 1 93.25 58 ALA B CA 1
ATOM 4174 C C . ALA B 1 58 ? 0.979 10.641 -10.297 1 93.25 58 ALA B C 1
ATOM 4176 O O . ALA B 1 58 ? 2.104 10.547 -10.797 1 93.25 58 ALA B O 1
ATOM 4177 N N . MET B 1 59 ? 0.11 9.703 -10.406 1 94.75 59 MET B N 1
ATOM 4178 C CA . MET B 1 59 ? 0.395 8.453 -11.102 1 94.75 59 MET B CA 1
ATOM 4179 C C . MET B 1 59 ? 0.679 8.703 -12.586 1 94.75 59 MET B C 1
ATOM 4181 O O . MET B 1 59 ? 1.59 8.102 -13.156 1 94.75 59 MET B O 1
ATOM 4185 N N . VAL B 1 60 ? -0.078 9.523 -13.164 1 96.19 60 VAL B N 1
ATOM 4186 C CA . VAL B 1 60 ? 0.105 9.852 -14.57 1 96.19 60 VAL B CA 1
ATOM 4187 C C . VAL B 1 60 ? 1.452 10.547 -14.773 1 96.19 60 VAL B C 1
ATOM 4189 O O . VAL B 1 60 ? 2.188 10.227 -15.711 1 96.19 60 VAL B O 1
ATOM 4192 N N . GLY B 1 61 ? 1.711 11.477 -13.906 1 96.19 61 GLY B N 1
ATOM 4193 C CA . GLY B 1 61 ? 3 12.148 -13.969 1 96.19 61 GLY B CA 1
ATOM 4194 C C . GLY B 1 61 ? 4.172 11.188 -13.867 1 96.19 61 GLY B C 1
ATOM 4195 O O . GLY B 1 61 ? 5.113 11.266 -14.656 1 96.19 61 GLY B O 1
ATOM 4196 N N . ILE B 1 62 ? 4.125 10.273 -12.945 1 96.69 62 ILE B N 1
ATOM 4197 C CA . ILE B 1 62 ? 5.184 9.297 -12.742 1 96.69 62 ILE B CA 1
ATOM 4198 C C . ILE B 1 62 ? 5.309 8.406 -13.977 1 96.69 62 ILE B C 1
ATOM 4200 O O . ILE B 1 62 ? 6.418 8.102 -14.422 1 96.69 62 ILE B O 1
ATOM 4204 N N . SER B 1 63 ? 4.191 8.031 -14.523 1 96.69 63 SER B N 1
ATOM 4205 C CA . SER B 1 63 ? 4.203 7.203 -15.727 1 96.69 63 SER B CA 1
ATOM 4206 C C . SER B 1 63 ? 4.883 7.918 -16.891 1 96.69 63 SER B C 1
ATOM 4208 O O . SER B 1 63 ? 5.727 7.336 -17.562 1 96.69 63 SER B O 1
ATOM 4210 N N . ILE B 1 64 ? 4.547 9.148 -17.078 1 96.69 64 ILE B N 1
ATOM 4211 C CA . ILE B 1 64 ? 5.121 9.938 -18.172 1 96.69 64 ILE B CA 1
ATOM 4212 C C . ILE B 1 64 ? 6.633 10.047 -17.984 1 96.69 64 ILE B C 1
ATOM 4214 O O . ILE B 1 64 ? 7.395 9.789 -18.922 1 96.69 64 ILE B O 1
ATOM 4218 N N . ILE B 1 65 ? 7.016 10.328 -16.812 1 97.19 65 ILE B N 1
ATOM 4219 C CA . ILE B 1 65 ? 8.43 10.523 -16.531 1 97.19 65 ILE B CA 1
ATOM 4220 C C . ILE B 1 65 ? 9.18 9.203 -16.672 1 97.19 65 ILE B C 1
ATOM 4222 O O . ILE B 1 65 ? 10.258 9.156 -17.281 1 97.19 65 ILE B O 1
ATOM 4226 N N . ALA B 1 66 ? 8.625 8.156 -16.156 1 95.88 66 ALA B N 1
ATOM 4227 C CA . ALA B 1 66 ? 9.281 6.855 -16.203 1 95.88 66 ALA B CA 1
ATOM 4228 C C . ALA B 1 66 ? 9.414 6.355 -17.625 1 95.88 66 ALA B C 1
ATOM 4230 O O . ALA B 1 66 ? 10.453 5.828 -18.016 1 95.88 66 ALA B O 1
ATOM 4231 N N . ILE B 1 67 ? 8.391 6.504 -18.422 1 95.31 67 ILE B N 1
ATOM 4232 C CA . ILE B 1 67 ? 8.391 6.043 -19.797 1 95.31 67 ILE B CA 1
ATOM 4233 C C . ILE B 1 67 ? 9.375 6.871 -20.625 1 95.31 67 ILE B C 1
ATOM 4235 O O . ILE B 1 67 ? 10.117 6.332 -21.453 1 95.31 67 ILE B O 1
ATOM 4239 N N . LEU B 1 68 ? 9.445 8.164 -20.344 1 96.62 68 LEU B N 1
ATOM 4240 C CA . LEU B 1 68 ? 10.328 9.062 -21.078 1 96.62 68 LEU B CA 1
ATOM 4241 C C . LEU B 1 68 ? 11.609 9.336 -20.297 1 96.62 68 LEU B C 1
ATOM 4243 O O . LEU B 1 68 ? 12.227 10.383 -20.453 1 96.62 68 LEU B O 1
ATOM 4247 N N . SER B 1 69 ? 11.992 8.344 -19.516 1 96.25 69 SER B N 1
ATOM 4248 C CA . SER B 1 69 ? 13.062 8.523 -18.531 1 96.25 69 SER B CA 1
ATOM 4249 C C . SER B 1 69 ? 14.383 8.844 -19.219 1 96.25 69 SER B C 1
ATOM 4251 O O . SER B 1 69 ? 15.195 9.609 -18.703 1 96.25 69 SER B O 1
ATOM 4253 N N . PRO B 1 70 ? 14.68 8.352 -20.484 1 95.94 70 PRO B N 1
ATOM 4254 C CA . PRO B 1 70 ? 15.945 8.711 -21.109 1 95.94 70 PRO B CA 1
ATOM 4255 C C . PRO B 1 70 ? 16.062 10.211 -21.391 1 95.94 70 PRO B C 1
ATOM 4257 O O . PRO B 1 70 ? 17.172 10.734 -21.5 1 95.94 70 PRO B O 1
ATOM 4260 N N . TRP B 1 71 ? 14.922 10.883 -21.375 1 96 71 TRP B N 1
ATOM 4261 C CA . TRP B 1 71 ? 14.922 12.305 -21.734 1 96 71 TRP B CA 1
ATOM 4262 C C . TRP B 1 71 ? 14.594 13.164 -20.516 1 96 71 TRP B C 1
ATOM 4264 O O . TRP B 1 71 ? 14.82 14.375 -20.531 1 96 71 TRP B O 1
ATOM 4274 N N . LEU B 1 72 ? 14.086 12.523 -19.469 1 96.69 72 LEU B N 1
ATOM 4275 C CA . LEU B 1 72 ? 13.547 13.32 -18.375 1 96.69 72 LEU B CA 1
ATOM 4276 C C . LEU B 1 72 ? 14.289 13.031 -17.062 1 96.69 72 LEU B C 1
ATOM 4278 O O . LEU B 1 72 ? 14.398 13.898 -16.203 1 96.69 72 LEU B O 1
ATOM 4282 N N . LEU B 1 73 ? 14.812 11.82 -16.891 1 95.69 73 LEU B N 1
ATOM 4283 C CA . LEU B 1 73 ? 15.289 11.398 -15.578 1 95.69 73 LEU B CA 1
ATOM 4284 C C . LEU B 1 73 ? 16.812 11.242 -15.578 1 95.69 73 LEU B C 1
ATOM 4286 O O . LEU B 1 73 ? 17.469 11.445 -14.555 1 95.69 73 LEU B O 1
ATOM 4290 N N . PHE B 1 74 ? 17.328 10.797 -16.719 1 96.94 74 PHE B N 1
ATOM 4291 C CA . PHE B 1 74 ? 18.734 10.406 -16.719 1 96.94 74 PHE B CA 1
ATOM 4292 C C . PHE B 1 74 ? 19.531 11.305 -17.641 1 96.94 74 PHE B C 1
ATOM 4294 O O . PHE B 1 74 ? 19.062 11.703 -18.703 1 96.94 74 PHE B O 1
ATOM 4301 N N . SER B 1 75 ? 20.75 11.586 -17.234 1 95.5 75 SER B N 1
ATOM 4302 C CA . SER B 1 75 ? 21.672 12.352 -18.062 1 95.5 75 SER B CA 1
ATOM 4303 C C . SER B 1 75 ? 22.281 11.492 -19.156 1 95.5 75 SER B C 1
ATOM 4305 O O . SER B 1 75 ? 22.281 10.266 -19.062 1 95.5 75 SER B O 1
ATOM 4307 N N . PRO B 1 76 ? 22.719 12.18 -20.156 1 93.94 76 PRO B N 1
ATOM 4308 C CA . PRO B 1 76 ? 23.422 11.422 -21.203 1 93.94 76 PRO B CA 1
ATOM 4309 C C . PRO B 1 76 ? 24.609 10.641 -20.656 1 93.94 76 PRO B C 1
ATOM 4311 O O . PRO B 1 76 ? 24.906 9.547 -21.141 1 93.94 76 PRO B O 1
ATOM 4314 N N . GLU B 1 77 ? 25.281 11.148 -19.672 1 94.19 77 GLU B N 1
ATOM 4315 C CA . GLU B 1 77 ? 26.422 10.477 -19.062 1 94.19 77 GLU B CA 1
ATOM 4316 C C . GLU B 1 77 ? 26 9.188 -18.359 1 94.19 77 GLU B C 1
ATOM 4318 O O . GLU B 1 77 ? 26.688 8.172 -18.453 1 94.19 77 GLU B O 1
ATOM 4323 N N . GLN B 1 78 ? 24.875 9.258 -17.688 1 94.12 78 GLN B N 1
ATOM 4324 C CA . GLN B 1 78 ? 24.344 8.07 -17.016 1 94.12 78 GLN B CA 1
ATOM 4325 C C . GLN B 1 78 ? 23.938 7.004 -18.016 1 94.12 78 GLN B C 1
ATOM 4327 O O . GLN B 1 78 ? 24.25 5.824 -17.844 1 94.12 78 GLN B O 1
ATOM 4332 N N . LEU B 1 79 ? 23.281 7.41 -19.094 1 94.69 79 LEU B N 1
ATOM 4333 C CA . LEU B 1 79 ? 22.781 6.492 -20.109 1 94.69 79 LEU B CA 1
ATOM 4334 C C . LEU B 1 79 ? 23.922 5.797 -20.828 1 94.69 79 LEU B C 1
ATOM 4336 O O . LEU B 1 79 ? 23.766 4.676 -21.328 1 94.69 79 LEU B O 1
ATOM 4340 N N . ALA B 1 80 ? 25.125 6.449 -20.781 1 94.25 80 ALA B N 1
ATOM 4341 C CA . ALA B 1 80 ? 26.281 5.926 -21.5 1 94.25 80 ALA B CA 1
ATOM 4342 C C . ALA B 1 80 ? 27.062 4.93 -20.641 1 94.25 80 ALA B C 1
ATOM 4344 O O . ALA B 1 80 ? 27.922 4.203 -21.141 1 94.25 80 ALA B O 1
ATOM 4345 N N . GLN B 1 81 ? 26.766 4.805 -19.391 1 93.81 81 GLN B N 1
ATOM 4346 C CA . GLN B 1 81 ? 27.453 3.881 -18.516 1 93.81 81 GLN B CA 1
ATOM 4347 C C . GLN B 1 81 ? 27.172 2.432 -18.891 1 93.81 81 GLN B C 1
ATOM 4349 O O . GLN B 1 81 ? 26.031 2.076 -19.172 1 93.81 81 GLN B O 1
ATOM 4354 N N . PRO B 1 82 ? 28.25 1.668 -18.891 1 91.5 82 PRO B N 1
ATOM 4355 C CA . PRO B 1 82 ? 28.047 0.259 -19.219 1 91.5 82 PRO B CA 1
ATOM 4356 C C . PRO B 1 82 ? 27.125 -0.457 -18.234 1 91.5 82 PRO B C 1
ATOM 4358 O O . PRO B 1 82 ? 27.266 -0.295 -17.016 1 91.5 82 PRO B O 1
ATOM 4361 N N . GLY B 1 83 ? 26.125 -1.131 -18.766 1 88.81 83 GLY B N 1
ATOM 4362 C CA . GLY B 1 83 ? 25.219 -1.911 -17.922 1 88.81 83 GLY B CA 1
ATOM 4363 C C . GLY B 1 83 ? 24.047 -1.113 -17.406 1 88.81 83 GLY B C 1
ATOM 4364 O O . GLY B 1 83 ? 23.203 -1.638 -16.672 1 88.81 83 GLY B O 1
ATOM 4365 N N . PHE B 1 84 ? 24.016 0.194 -17.812 1 91.5 84 PHE B N 1
ATOM 4366 C CA . PHE B 1 84 ? 22.922 1.042 -17.359 1 91.5 84 PHE B CA 1
ATOM 4367 C C . PHE B 1 84 ? 21.609 0.659 -18.031 1 91.5 84 PHE B C 1
ATOM 4369 O O . PHE B 1 84 ? 21.453 0.865 -19.25 1 91.5 84 PHE B O 1
ATOM 4376 N N . LYS B 1 85 ? 20.766 0.055 -17.297 1 90.75 85 LYS B N 1
ATOM 4377 C CA . LYS B 1 85 ? 19.438 -0.301 -17.797 1 90.75 85 LYS B CA 1
ATOM 4378 C C . LYS B 1 85 ? 18.406 0.722 -17.359 1 90.75 85 LYS B C 1
ATOM 4380 O O . LYS B 1 85 ? 17.828 0.616 -16.281 1 90.75 85 LYS B O 1
ATOM 4385 N N . PHE B 1 86 ? 18.109 1.639 -18.219 1 93.5 86 PHE B N 1
ATOM 4386 C CA . PHE B 1 86 ? 17.234 2.746 -17.844 1 93.5 86 PHE B CA 1
ATOM 4387 C C . PHE B 1 86 ? 15.844 2.244 -17.5 1 93.5 86 PHE B C 1
ATOM 4389 O O . PHE B 1 86 ? 15.141 2.85 -16.688 1 93.5 86 PHE B O 1
ATOM 4396 N N . THR B 1 87 ? 15.398 1.085 -18.047 1 91.75 87 THR B N 1
ATOM 4397 C CA . THR B 1 87 ? 14.078 0.542 -17.766 1 91.75 87 THR B CA 1
ATOM 4398 C C . THR B 1 87 ? 13.977 0.12 -16.297 1 91.75 87 THR B C 1
ATOM 4400 O O . THR B 1 87 ? 13.016 0.473 -15.609 1 91.75 87 THR B O 1
ATOM 4403 N N . ALA B 1 88 ? 15 -0.521 -15.844 1 88.62 88 ALA B N 1
ATOM 4404 C CA . ALA B 1 88 ? 15.023 -0.973 -14.453 1 88.62 88 ALA B CA 1
ATOM 4405 C C . ALA B 1 88 ? 15.18 0.204 -13.5 1 88.62 88 ALA B C 1
ATOM 4407 O O . ALA B 1 88 ? 14.539 0.249 -12.445 1 88.62 88 ALA B O 1
ATOM 4408 N N . LYS B 1 89 ? 16.047 1.109 -13.875 1 92.81 89 LYS B N 1
ATOM 4409 C CA . LYS B 1 89 ? 16.312 2.256 -13.016 1 92.81 89 LYS B CA 1
ATOM 4410 C C . LYS B 1 89 ? 15.102 3.182 -12.93 1 92.81 89 LYS B C 1
ATOM 4412 O O . LYS B 1 89 ? 14.836 3.77 -11.883 1 92.81 89 LYS B O 1
ATOM 4417 N N . SER B 1 90 ? 14.43 3.363 -14.062 1 94.69 90 SER B N 1
ATOM 4418 C CA . SER B 1 90 ? 13.227 4.195 -14.055 1 94.69 90 SER B CA 1
ATOM 4419 C C . SER B 1 90 ? 12.148 3.6 -13.164 1 94.69 90 SER B C 1
ATOM 4421 O O . SER B 1 90 ? 11.438 4.328 -12.469 1 94.69 90 SER B O 1
ATOM 4423 N N . LEU B 1 91 ? 11.992 2.342 -13.203 1 92.31 91 LEU B N 1
ATOM 4424 C CA . LEU B 1 91 ? 11.023 1.688 -12.336 1 92.31 91 LEU B CA 1
ATOM 4425 C C . LEU B 1 91 ? 11.422 1.852 -10.867 1 92.31 91 LEU B C 1
ATOM 4427 O O . LEU B 1 91 ? 10.57 2.123 -10.016 1 92.31 91 LEU B O 1
ATOM 4431 N N . SER B 1 92 ? 12.656 1.642 -10.625 1 90.69 92 SER B N 1
ATOM 4432 C CA . SER B 1 92 ? 13.148 1.824 -9.258 1 90.69 92 SER B CA 1
ATOM 4433 C C . SER B 1 92 ? 12.844 3.225 -8.742 1 90.69 92 SER B C 1
ATOM 4435 O O . SER B 1 92 ? 12.414 3.389 -7.602 1 90.69 92 SER B O 1
ATOM 4437 N N . TRP B 1 93 ? 13.031 4.16 -9.531 1 93.81 93 TRP B N 1
ATOM 4438 C CA . TRP B 1 93 ? 12.688 5.535 -9.18 1 93.81 93 TRP B CA 1
ATOM 4439 C C . TRP B 1 93 ? 11.188 5.676 -8.938 1 93.81 93 TRP B C 1
ATOM 4441 O O . TRP B 1 93 ? 10.766 6.242 -7.93 1 93.81 93 TRP B O 1
ATOM 4451 N N . ALA B 1 94 ? 10.383 5.109 -9.828 1 94.19 94 ALA B N 1
ATOM 4452 C CA . ALA B 1 94 ? 8.938 5.273 -9.812 1 94.19 94 ALA B CA 1
ATOM 4453 C C . ALA B 1 94 ? 8.344 4.758 -8.5 1 94.19 94 ALA B C 1
ATOM 4455 O O . ALA B 1 94 ? 7.312 5.258 -8.039 1 94.19 94 ALA B O 1
ATOM 4456 N N . VAL B 1 95 ? 9.016 3.824 -7.887 1 90.38 95 VAL B N 1
ATOM 4457 C CA . VAL B 1 95 ? 8.414 3.213 -6.703 1 90.38 95 VAL B CA 1
ATOM 4458 C C . VAL B 1 95 ? 9.258 3.537 -5.473 1 90.38 95 VAL B C 1
ATOM 4460 O O . VAL B 1 95 ? 9.047 2.965 -4.402 1 90.38 95 VAL B O 1
ATOM 4463 N N . SER B 1 96 ? 10.211 4.383 -5.562 1 88.62 96 SER B N 1
ATOM 4464 C CA . SER B 1 96 ? 11.164 4.684 -4.5 1 88.62 96 SER B CA 1
ATOM 4465 C C . SER B 1 96 ? 10.469 5.328 -3.305 1 88.62 96 SER B C 1
ATOM 4467 O O . SER B 1 96 ? 10.883 5.141 -2.16 1 88.62 96 SER B O 1
ATOM 4469 N N . GLY B 1 97 ? 9.391 6.078 -3.574 1 88.25 97 GLY B N 1
ATOM 4470 C CA . GLY B 1 97 ? 8.672 6.734 -2.49 1 88.25 97 GLY B CA 1
ATOM 4471 C C . GLY B 1 97 ? 8.031 5.758 -1.523 1 88.25 97 GLY B C 1
ATOM 4472 O O . GLY B 1 97 ? 7.809 6.086 -0.356 1 88.25 97 GLY B O 1
ATOM 4473 N N . PHE B 1 98 ? 7.809 4.566 -1.938 1 87.81 98 PHE B N 1
ATOM 4474 C CA . PHE B 1 98 ? 7.055 3.605 -1.146 1 87.81 98 PHE B CA 1
ATOM 4475 C C . PHE B 1 98 ? 7.953 2.926 -0.118 1 87.81 98 PHE B C 1
ATOM 4477 O O . PHE B 1 98 ? 7.465 2.234 0.779 1 87.81 98 PHE B O 1
ATOM 4484 N N . SER B 1 99 ? 9.188 3.186 -0.19 1 83.94 99 SER B N 1
ATOM 4485 C CA . SER B 1 99 ? 10.117 2.68 0.819 1 83.94 99 SER B CA 1
ATOM 4486 C C . SER B 1 99 ? 10.547 3.783 1.78 1 83.94 99 SER B C 1
ATOM 4488 O O . SER B 1 99 ? 11.438 3.584 2.604 1 83.94 99 SER B O 1
ATOM 4490 N N . ASN B 1 100 ? 9.93 4.949 1.568 1 85.69 100 ASN B N 1
ATOM 4491 C CA . ASN B 1 100 ? 10.219 6.043 2.488 1 85.69 100 ASN B CA 1
ATOM 4492 C C . ASN B 1 100 ? 9.664 5.766 3.881 1 85.69 100 ASN B C 1
ATOM 4494 O O . ASN B 1 100 ? 8.477 5.457 4.035 1 85.69 100 ASN B O 1
ATOM 4498 N N . SER B 1 101 ? 10.492 5.93 4.871 1 84.06 101 SER B N 1
ATOM 4499 C CA . SER B 1 101 ? 10.141 5.566 6.238 1 84.06 101 SER B CA 1
ATOM 4500 C C . SER B 1 101 ? 9 6.43 6.77 1 84.06 101 SER B C 1
ATOM 4502 O O . SER B 1 101 ? 8.195 5.973 7.582 1 84.06 101 SER B O 1
ATOM 4504 N N . VAL B 1 102 ? 8.906 7.621 6.324 1 82.94 102 VAL B N 1
ATOM 4505 C CA . VAL B 1 102 ? 7.949 8.578 6.871 1 82.94 102 VAL B CA 1
ATOM 4506 C C . VAL B 1 102 ? 6.531 8.172 6.473 1 82.94 102 VAL B C 1
ATOM 4508 O O . VAL B 1 102 ? 5.586 8.352 7.246 1 82.94 102 VAL B O 1
ATOM 4511 N N . ILE B 1 103 ? 6.43 7.559 5.332 1 86.38 103 ILE B N 1
ATOM 4512 C CA . ILE B 1 103 ? 5.109 7.176 4.844 1 86.38 103 ILE B CA 1
ATOM 4513 C C . ILE B 1 103 ? 4.562 6.027 5.691 1 86.38 103 ILE B C 1
ATOM 4515 O O . ILE B 1 103 ? 3.35 5.926 5.895 1 86.38 103 ILE B O 1
ATOM 4519 N N . TRP B 1 104 ? 5.363 5.27 6.227 1 89.12 104 TRP B N 1
ATOM 4520 C CA . TRP B 1 104 ? 4.934 4.141 7.047 1 89.12 104 TRP B CA 1
ATOM 4521 C C . TRP B 1 104 ? 4.5 4.609 8.43 1 89.12 104 TRP B C 1
ATOM 4523 O O . TRP B 1 104 ? 3.654 3.977 9.07 1 89.12 104 TRP B O 1
ATOM 4533 N N . LEU B 1 105 ? 5.117 5.684 8.883 1 88.94 105 LEU B N 1
ATOM 4534 C CA . LEU B 1 105 ? 4.648 6.293 10.125 1 88.94 105 LEU B CA 1
ATOM 4535 C C . LEU B 1 105 ? 3.213 6.789 9.969 1 88.94 105 LEU B C 1
ATOM 4537 O O . LEU B 1 105 ? 2.393 6.613 10.875 1 88.94 105 LEU B O 1
ATOM 4541 N N . ILE B 1 106 ? 2.957 7.355 8.883 1 87 106 ILE B N 1
ATOM 4542 C CA . ILE B 1 106 ? 1.61 7.863 8.656 1 87 106 ILE B CA 1
ATOM 4543 C C . ILE B 1 106 ? 0.632 6.699 8.531 1 87 106 ILE B C 1
ATOM 4545 O O . ILE B 1 106 ? -0.5 6.777 9.016 1 87 106 ILE B O 1
ATOM 4549 N N . PHE B 1 107 ? 1.074 5.68 7.797 1 89.38 107 PHE B N 1
ATOM 4550 C CA . PHE B 1 107 ? 0.243 4.488 7.664 1 89.38 107 PHE B CA 1
ATOM 4551 C C . PHE B 1 107 ? -0.112 3.922 9.031 1 89.38 107 PHE B C 1
ATOM 4553 O O . PHE B 1 107 ? -1.274 3.607 9.297 1 89.38 107 PHE B O 1
ATOM 4560 N N . ALA B 1 108 ? 0.823 3.83 9.898 1 91.81 108 ALA B N 1
ATOM 4561 C CA . ALA B 1 108 ? 0.601 3.34 11.25 1 91.81 108 ALA B CA 1
ATOM 4562 C C . ALA B 1 108 ? -0.353 4.254 12.016 1 91.81 108 ALA B C 1
ATOM 4564 O O . ALA B 1 108 ? -1.239 3.777 12.734 1 91.81 108 ALA B O 1
ATOM 4565 N N . ALA B 1 109 ? -0.186 5.5 11.82 1 89.88 109 ALA B N 1
ATOM 4566 C CA . ALA B 1 109 ? -1.026 6.465 12.523 1 89.88 109 ALA B CA 1
ATOM 4567 C C . ALA B 1 109 ? -2.49 6.32 12.117 1 89.88 109 ALA B C 1
ATOM 4569 O O . ALA B 1 109 ? -3.387 6.422 12.961 1 89.88 109 ALA B O 1
ATOM 4570 N N . PHE B 1 110 ? -2.742 6.078 10.906 1 90.31 110 PHE B N 1
ATOM 4571 C CA . PHE B 1 110 ? -4.109 5.859 10.445 1 90.31 110 PHE B CA 1
ATOM 4572 C C . PHE B 1 110 ? -4.707 4.613 11.086 1 90.31 110 PHE B C 1
ATOM 4574 O O . PHE B 1 110 ? -5.898 4.586 11.406 1 90.31 110 PHE B O 1
ATOM 4581 N N . MET B 1 111 ? -3.832 3.621 11.242 1 93.38 111 MET B N 1
ATOM 4582 C CA . MET B 1 111 ? -4.328 2.408 11.891 1 93.38 111 MET B CA 1
ATOM 4583 C C . MET B 1 111 ? -4.633 2.66 13.359 1 93.38 111 MET B C 1
ATOM 4585 O O . MET B 1 111 ? -5.582 2.098 13.906 1 93.38 111 MET B O 1
ATOM 4589 N N . PHE B 1 112 ? -3.818 3.49 13.992 1 91.94 112 PHE B N 1
ATOM 4590 C CA . PHE B 1 112 ? -4.121 3.91 15.352 1 91.94 112 PHE B CA 1
ATOM 4591 C C . PHE B 1 112 ? -5.492 4.578 15.422 1 91.94 112 PHE B C 1
ATOM 4593 O O . PHE B 1 112 ? -6.293 4.273 16.297 1 91.94 112 PHE B O 1
ATOM 4600 N N . GLY B 1 113 ? -5.695 5.457 14.477 1 88.44 113 GLY B N 1
ATOM 4601 C CA . GLY B 1 113 ? -6.98 6.133 14.406 1 88.44 113 GLY B CA 1
ATOM 4602 C C . GLY B 1 113 ? -8.148 5.18 14.258 1 88.44 113 GLY B C 1
ATOM 4603 O O . GLY B 1 113 ? -9.188 5.355 14.898 1 88.44 113 GLY B O 1
ATOM 4604 N N . THR B 1 114 ? -7.957 4.156 13.453 1 89.38 114 THR B N 1
ATOM 4605 C CA . THR B 1 114 ? -8.984 3.135 13.273 1 89.38 114 THR B CA 1
ATOM 4606 C C . THR B 1 114 ? -9.266 2.418 14.586 1 89.38 114 THR B C 1
ATOM 4608 O O . THR B 1 114 ? -10.422 2.107 14.898 1 89.38 114 THR B O 1
ATOM 4611 N N . GLY B 1 115 ? -8.266 2.154 15.328 1 89.69 115 GLY B N 1
ATOM 4612 C CA . GLY B 1 115 ? -8.453 1.548 16.641 1 89.69 115 GLY B CA 1
ATOM 4613 C C . GLY B 1 115 ? -9.266 2.406 17.578 1 89.69 115 GLY B C 1
ATOM 4614 O O . GLY B 1 115 ? -10.164 1.903 18.266 1 89.69 115 GLY B O 1
ATOM 4615 N N . TYR B 1 116 ? -9.023 3.67 17.547 1 87.12 116 TYR B N 1
ATOM 4616 C CA . TYR B 1 116 ? -9.758 4.605 18.391 1 87.12 116 TYR B CA 1
ATOM 4617 C C . TYR B 1 116 ? -11.227 4.672 17.984 1 87.12 116 TYR B C 1
ATOM 4619 O O . TYR B 1 116 ? -12.109 4.719 18.844 1 87.12 116 TYR B O 1
ATOM 4627 N N . GLU B 1 117 ? -11.383 4.711 16.781 1 83.25 117 GLU B N 1
ATOM 4628 C CA . GLU B 1 117 ? -12.75 4.828 16.266 1 83.25 117 GLU B CA 1
ATOM 4629 C C . GLU B 1 117 ? -13.562 3.572 16.562 1 83.25 117 GLU B C 1
ATOM 4631 O O . GLU B 1 117 ? -14.711 3.656 17 1 83.25 117 GLU B O 1
ATOM 4636 N N . LYS B 1 118 ? -12.977 2.49 16.328 1 86.06 118 LYS B N 1
ATOM 4637 C CA . LYS B 1 118 ? -13.695 1.228 16.453 1 86.06 118 LYS B CA 1
ATOM 4638 C C . LYS B 1 118 ? -14.008 0.921 17.922 1 86.06 118 LYS B C 1
ATOM 4640 O O . LYS B 1 118 ? -15.039 0.315 18.234 1 86.06 118 LYS B O 1
ATOM 4645 N N . ASN B 1 119 ? -13.203 1.376 18.797 1 87.19 119 ASN B N 1
ATOM 4646 C CA . ASN B 1 119 ? -13.414 1.034 20.203 1 87.19 119 ASN B CA 1
ATOM 4647 C C . ASN B 1 119 ? -14.078 2.182 20.969 1 87.19 119 ASN B C 1
ATOM 4649 O O . ASN B 1 119 ? -14.375 2.051 22.156 1 87.19 119 ASN B O 1
ATOM 4653 N N . GLY B 1 120 ? -14.312 3.307 20.312 1 86.94 120 GLY B N 1
ATOM 4654 C CA . GLY B 1 120 ? -15.031 4.422 20.922 1 86.94 120 GLY B CA 1
ATOM 4655 C C . GLY B 1 120 ? -14.195 5.203 21.922 1 86.94 120 GLY B C 1
ATOM 4656 O O . GLY B 1 120 ? -14.719 6.062 22.625 1 86.94 120 GLY B O 1
ATOM 4657 N N . LEU B 1 121 ? -12.984 4.941 21.969 1 89.38 121 LEU B N 1
ATOM 4658 C CA . LEU B 1 121 ? -12.109 5.57 22.953 1 89.38 121 LEU B CA 1
ATOM 4659 C C . LEU B 1 121 ? -12.023 7.074 22.719 1 89.38 121 LEU B C 1
ATOM 4661 O O . LEU B 1 121 ? -11.961 7.855 23.672 1 89.38 121 LEU B O 1
ATOM 4665 N N . GLY B 1 122 ? -11.969 7.488 21.484 1 87.94 122 GLY B N 1
ATOM 4666 C CA . GLY B 1 122 ? -11.938 8.914 21.203 1 87.94 122 GLY B CA 1
ATOM 4667 C C . GLY B 1 122 ? -13.156 9.656 21.719 1 87.94 122 GLY B C 1
ATOM 4668 O O . GLY B 1 122 ? -13.023 10.695 22.359 1 87.94 122 GLY B O 1
ATOM 4669 N N . ARG B 1 123 ? -14.242 9.125 21.422 1 91.12 123 ARG B N 1
ATOM 4670 C CA . ARG B 1 123 ? -15.492 9.703 21.906 1 91.12 123 ARG B CA 1
ATOM 4671 C C . ARG B 1 123 ? -15.539 9.711 23.438 1 91.12 123 ARG B C 1
ATOM 4673 O O . ARG B 1 123 ? -15.969 10.695 24.047 1 91.12 123 ARG B O 1
ATOM 4680 N N . ARG B 1 124 ? -15.117 8.68 24.031 1 93.5 124 ARG B N 1
ATOM 4681 C CA . ARG B 1 124 ? -15.125 8.562 25.484 1 93.5 124 ARG B CA 1
ATOM 4682 C C . ARG B 1 124 ? -14.242 9.633 26.125 1 93.5 124 ARG B C 1
ATOM 4684 O O . ARG B 1 124 ? -14.641 10.273 27.109 1 93.5 124 ARG B O 1
ATOM 4691 N N . ILE B 1 125 ? -13.094 9.797 25.594 1 92 125 ILE B N 1
ATOM 4692 C CA . ILE B 1 125 ? -12.148 10.781 26.109 1 92 125 ILE B CA 1
ATOM 4693 C C . ILE B 1 125 ? -12.766 12.172 26.031 1 92 125 ILE B C 1
ATOM 4695 O O . ILE B 1 125 ? -12.742 12.93 27 1 92 125 ILE B O 1
ATOM 4699 N N . ALA B 1 126 ? -13.305 12.477 24.922 1 91.81 126 ALA B N 1
ATOM 4700 C CA . ALA B 1 126 ? -13.922 13.781 24.719 1 91.81 126 ALA B CA 1
ATOM 4701 C C . ALA B 1 126 ? -15.078 14 25.688 1 91.81 126 ALA B C 1
ATOM 4703 O O . ALA B 1 126 ? -15.203 15.078 26.281 1 91.81 126 ALA B O 1
ATOM 4704 N N . LEU B 1 127 ? -15.914 12.992 25.906 1 93.62 127 LEU B N 1
ATOM 4705 C CA . LEU B 1 127 ? -17.078 13.094 26.781 1 93.62 127 LEU B CA 1
ATOM 4706 C C . LEU B 1 127 ? -16.641 13.234 28.234 1 93.62 127 LEU B C 1
ATOM 4708 O O . LEU B 1 127 ? -17.266 13.945 29.016 1 93.62 127 LEU B O 1
ATOM 4712 N N . ILE B 1 128 ? -15.617 12.586 28.609 1 95.12 128 ILE B N 1
ATOM 4713 C CA . ILE B 1 128 ? -15.102 12.695 29.969 1 95.12 128 ILE B CA 1
ATOM 4714 C C . ILE B 1 128 ? -14.656 14.133 30.234 1 95.12 128 ILE B C 1
ATOM 4716 O O . ILE B 1 128 ? -14.953 14.695 31.297 1 95.12 128 ILE B O 1
ATOM 4720 N N . LEU B 1 129 ? -13.992 14.695 29.266 1 94.38 129 LEU B N 1
ATOM 4721 C CA . LEU B 1 129 ? -13.5 16.062 29.422 1 94.38 129 LEU B CA 1
ATOM 4722 C C . LEU B 1 129 ? -14.656 17.047 29.469 1 94.38 129 LEU B C 1
ATOM 4724 O O . LEU B 1 129 ? -14.648 17.984 30.266 1 94.38 129 LEU B O 1
ATOM 4728 N N . VAL B 1 130 ? -15.602 16.797 28.641 1 92.69 130 VAL B N 1
ATOM 4729 C CA . VAL B 1 130 ? -16.781 17.672 28.609 1 92.69 130 VAL B CA 1
ATOM 4730 C C . VAL B 1 130 ? -17.531 17.531 29.938 1 92.69 130 VAL B C 1
ATOM 4732 O O . VAL B 1 130 ? -18.016 18.531 30.484 1 92.69 130 VAL B O 1
ATOM 4735 N N . LYS B 1 131 ? -17.672 16.375 30.406 1 94.81 131 LYS B N 1
ATOM 4736 C CA . LYS B 1 131 ? -18.359 16.141 31.672 1 94.81 131 LYS B CA 1
ATOM 4737 C C . LYS B 1 131 ? -17.641 16.844 32.812 1 94.81 131 LYS B C 1
ATOM 4739 O O . LYS B 1 131 ? -18.281 17.5 33.656 1 94.81 131 LYS B O 1
ATOM 4744 N N . LYS B 1 132 ? -16.391 16.781 32.812 1 95.31 132 LYS B N 1
ATOM 4745 C CA . LYS B 1 132 ? -15.617 17.297 33.938 1 95.31 132 LYS B CA 1
ATOM 4746 C C . LYS B 1 132 ? -15.461 18.812 33.875 1 95.31 132 LYS B C 1
ATOM 4748 O O . LYS B 1 132 ? -15.406 19.5 34.875 1 95.31 132 LYS B O 1
ATOM 4753 N N . MET B 1 133 ? -15.422 19.312 32.656 1 93.62 133 MET B N 1
ATOM 4754 C CA . MET B 1 133 ? -15.047 20.703 32.5 1 93.62 133 MET B CA 1
ATOM 4755 C C . MET B 1 133 ? -16.219 21.531 31.953 1 93.62 133 MET B C 1
ATOM 4757 O O . MET B 1 133 ? -16.156 22.766 31.938 1 93.62 133 MET B O 1
ATOM 4761 N N . GLY B 1 134 ? -17.281 20.953 31.625 1 89.69 134 GLY B N 1
ATOM 4762 C CA . GLY B 1 134 ? -18.328 21.594 30.844 1 89.69 134 GLY B CA 1
ATOM 4763 C C . GLY B 1 134 ? -19.25 22.453 31.703 1 89.69 134 GLY B C 1
ATOM 4764 O O . GLY B 1 134 ? -20.297 22.891 31.219 1 89.69 134 GLY B O 1
ATOM 4765 N N . HIS B 1 135 ? -18.906 22.734 32.906 1 91.56 135 HIS B N 1
ATOM 4766 C CA . HIS B 1 135 ? -19.75 23.547 33.781 1 91.56 135 HIS B CA 1
ATOM 4767 C C . HIS B 1 135 ? -19.625 25.031 33.438 1 91.56 135 HIS B C 1
ATOM 4769 O O . HIS B 1 135 ? -20.531 25.812 33.75 1 91.56 135 HIS B O 1
ATOM 4775 N N . ARG B 1 136 ? -18.531 25.375 32.969 1 93.19 136 ARG B N 1
ATOM 4776 C CA . ARG B 1 136 ? -18.297 26.734 32.5 1 93.19 136 ARG B CA 1
ATOM 4777 C C . ARG B 1 136 ? -17.938 26.719 31 1 93.19 136 ARG B C 1
ATOM 4779 O O . ARG B 1 136 ? -17.219 25.828 30.547 1 93.19 136 ARG B O 1
ATOM 4786 N N . THR B 1 137 ? -18.469 27.75 30.359 1 91.25 137 THR B N 1
ATOM 4787 C CA . THR B 1 137 ? -18.312 27.766 28.906 1 91.25 137 THR B CA 1
ATOM 4788 C C . THR B 1 137 ? -16.844 27.875 28.516 1 91.25 137 THR B C 1
ATOM 4790 O O . THR B 1 137 ? -16.406 27.266 27.531 1 91.25 137 THR B O 1
ATOM 4793 N N . LEU B 1 138 ? -16.078 28.703 29.219 1 94.06 138 LEU B N 1
ATOM 4794 C CA . LEU B 1 138 ? -14.648 28.781 28.938 1 94.06 138 LEU B CA 1
ATOM 4795 C C . LEU B 1 138 ? -13.984 27.422 29.078 1 94.06 138 LEU B C 1
ATOM 4797 O O . LEU B 1 138 ? -13.18 27.031 28.219 1 94.06 138 LEU B O 1
ATOM 4801 N N . PHE B 1 139 ? -14.32 26.688 30.094 1 95.06 139 PHE B N 1
ATOM 4802 C CA . PHE B 1 139 ? -13.703 25.391 30.328 1 95.06 139 PHE B CA 1
ATOM 4803 C C . PHE B 1 139 ? -14.234 24.359 29.344 1 95.06 139 PHE B C 1
ATOM 4805 O O . PHE B 1 139 ? -13.562 23.375 29.047 1 95.06 139 PHE B O 1
ATOM 4812 N N . LEU B 1 140 ? -15.445 24.625 28.906 1 93.5 140 LEU B N 1
ATOM 4813 C CA . LEU B 1 140 ? -15.922 23.797 27.797 1 93.5 140 LEU B CA 1
ATOM 4814 C C . LEU B 1 140 ? -15.031 23.953 26.578 1 93.5 140 LEU B C 1
ATOM 4816 O O . LEU B 1 140 ? -14.75 22.984 25.875 1 93.5 140 LEU B O 1
ATOM 4820 N N . GLY B 1 141 ? -14.617 25.188 26.281 1 95.19 141 GLY B N 1
ATOM 4821 C CA . GLY B 1 141 ? -13.656 25.422 25.219 1 95.19 141 GLY B CA 1
ATOM 4822 C C . GLY B 1 141 ? -12.352 24.672 25.438 1 95.19 141 GLY B C 1
ATOM 4823 O O . GLY B 1 141 ? -11.805 24.094 24.5 1 95.19 141 GLY B O 1
ATOM 4824 N N . TYR B 1 142 ? -11.867 24.672 26.688 1 97.19 142 TYR B N 1
ATOM 4825 C CA . TYR B 1 142 ? -10.648 23.938 27.016 1 97.19 142 TYR B CA 1
ATOM 4826 C C . TYR B 1 142 ? -10.867 22.438 26.859 1 97.19 142 TYR B C 1
ATOM 4828 O O . TYR B 1 142 ? -9.953 21.703 26.484 1 97.19 142 TYR B O 1
ATOM 4836 N N . ALA B 1 143 ? -12.055 21.969 27.172 1 96.12 143 ALA B N 1
ATOM 4837 C CA . ALA B 1 143 ? -12.359 20.547 27 1 96.12 143 ALA B CA 1
ATOM 4838 C C . ALA B 1 143 ? -12.227 20.141 25.531 1 96.12 143 ALA B C 1
ATOM 4840 O O . ALA B 1 143 ? -11.688 19.078 25.234 1 96.12 143 ALA B O 1
ATOM 4841 N N . VAL B 1 144 ? -12.734 20.969 24.688 1 95.5 144 VAL B N 1
ATOM 4842 C CA . VAL B 1 144 ? -12.633 20.703 23.266 1 95.5 144 VAL B CA 1
ATOM 4843 C C . VAL B 1 144 ? -11.172 20.719 22.828 1 95.5 144 VAL B C 1
ATOM 4845 O O . VAL B 1 144 ? -10.719 19.812 22.125 1 95.5 144 VAL B O 1
ATOM 4848 N N . MET B 1 145 ? -10.43 21.688 23.281 1 97.56 145 MET B N 1
ATOM 4849 C CA . MET B 1 145 ? -9.016 21.828 22.938 1 97.56 145 MET B CA 1
ATOM 4850 C C . MET B 1 145 ? -8.219 20.625 23.438 1 97.56 145 MET B C 1
ATOM 4852 O O . MET B 1 145 ? -7.426 20.047 22.688 1 97.56 145 MET B O 1
ATOM 4856 N N . PHE B 1 146 ? -8.477 20.203 24.625 1 97.19 146 PHE B N 1
ATOM 4857 C CA . PHE B 1 146 ? -7.75 19.078 25.203 1 97.19 146 PHE B CA 1
ATOM 4858 C C . PHE B 1 146 ? -8.148 17.766 24.547 1 97.19 146 PHE B C 1
ATOM 4860 O O . PHE B 1 146 ? -7.328 16.859 24.391 1 97.19 146 PHE B O 1
ATOM 4867 N N . SER B 1 147 ? -9.391 17.656 24.219 1 95.44 147 SER B N 1
ATOM 4868 C CA . SER B 1 147 ? -9.812 16.469 23.469 1 95.44 147 SER B CA 1
ATOM 4869 C C . SER B 1 147 ? -9.047 16.328 22.172 1 95.44 147 SER B C 1
ATOM 4871 O O . SER B 1 147 ? -8.531 15.258 21.844 1 95.44 147 SER B O 1
ATOM 4873 N N . GLU B 1 148 ? -8.953 17.453 21.469 1 96 148 GLU B N 1
ATOM 4874 C CA . GLU B 1 148 ? -8.172 17.469 20.234 1 96 148 GLU B CA 1
ATOM 4875 C C . GLU B 1 148 ? -6.711 17.125 20.5 1 96 148 GLU B C 1
ATOM 4877 O O . GLU B 1 148 ? -6.105 16.359 19.75 1 96 148 GLU B O 1
ATOM 4882 N N . LEU B 1 149 ? -6.199 17.703 21.5 1 96.06 149 LEU B N 1
ATOM 4883 C CA . LEU B 1 149 ? -4.789 17.531 21.844 1 96.06 149 LEU B CA 1
ATOM 4884 C C . LEU B 1 149 ? -4.469 16.078 22.141 1 96.06 149 LEU B C 1
ATOM 4886 O O . LEU B 1 149 ? -3.443 15.555 21.703 1 96.06 149 LEU B O 1
ATOM 4890 N N . ILE B 1 150 ? -5.32 15.43 22.844 1 94.06 150 ILE B N 1
ATOM 4891 C CA . ILE B 1 150 ? -5.086 14.055 23.281 1 94.06 150 ILE B CA 1
ATOM 4892 C C . ILE B 1 150 ? -5.215 13.109 22.078 1 94.06 150 ILE B C 1
ATOM 4894 O O . ILE B 1 150 ? -4.477 12.125 21.984 1 94.06 150 ILE B O 1
ATOM 4898 N N . LEU B 1 151 ? -6.027 13.43 21.156 1 92.81 151 LEU B N 1
ATOM 4899 C CA . LEU B 1 151 ? -6.289 12.547 20.016 1 92.81 151 LEU B CA 1
ATOM 4900 C C . LEU B 1 151 ? -5.297 12.805 18.891 1 92.81 151 LEU B C 1
ATOM 4902 O O . LEU B 1 151 ? -5.047 11.922 18.062 1 92.81 151 LEU B O 1
ATOM 4906 N N . ALA B 1 152 ? -4.707 13.906 18.859 1 94.94 152 ALA B N 1
ATOM 4907 C CA . ALA B 1 152 ? -3.967 14.422 17.719 1 94.94 152 ALA B CA 1
ATOM 4908 C C . ALA B 1 152 ? -2.729 13.578 17.438 1 94.94 152 ALA B C 1
ATOM 4910 O O . ALA B 1 152 ? -2.385 13.336 16.266 1 94.94 152 ALA B O 1
ATOM 4911 N N . PRO B 1 153 ? -2.014 13.078 18.422 1 91.75 153 PRO B N 1
ATOM 4912 C CA . PRO B 1 153 ? -0.767 12.367 18.141 1 91.75 153 PRO B CA 1
ATOM 4913 C C . PRO B 1 153 ? -0.993 11.062 17.375 1 91.75 153 PRO B C 1
ATOM 4915 O O . PRO B 1 153 ? -0.075 10.555 16.734 1 91.75 153 PRO B O 1
ATOM 4918 N N . VAL B 1 154 ? -2.213 10.547 17.375 1 87.19 154 VAL B N 1
ATOM 4919 C CA . VAL B 1 154 ? -2.406 9.211 16.828 1 87.19 154 VAL B CA 1
ATOM 4920 C C . VAL B 1 154 ? -3.484 9.25 15.742 1 87.19 154 VAL B C 1
ATOM 4922 O O . VAL B 1 154 ? -4 8.203 15.336 1 87.19 154 VAL B O 1
ATOM 4925 N N . THR B 1 155 ? -3.943 10.383 15.375 1 87.5 155 THR B N 1
ATOM 4926 C CA . THR B 1 155 ? -4.938 10.555 14.328 1 87.5 155 THR B CA 1
ATOM 4927 C C . THR B 1 155 ? -4.441 11.531 13.266 1 87.5 155 THR B C 1
ATOM 4929 O O . THR B 1 155 ? -4.777 12.719 13.305 1 87.5 155 THR B O 1
ATOM 4932 N N . PRO B 1 156 ? -3.834 10.953 12.297 1 88.5 156 PRO B N 1
ATOM 4933 C CA . PRO B 1 156 ? -3.172 11.82 11.32 1 88.5 156 PRO B CA 1
ATOM 4934 C C . PRO B 1 156 ? -4.16 12.555 10.422 1 88.5 156 PRO B C 1
ATOM 4936 O O . PRO B 1 156 ? -3.777 13.492 9.711 1 88.5 156 PRO B O 1
ATOM 4939 N N . SER B 1 157 ? -5.395 12.156 10.461 1 86.31 157 SER B N 1
ATOM 4940 C CA . SER B 1 157 ? -6.438 12.867 9.734 1 86.31 157 SER B CA 1
ATOM 4941 C C . SER B 1 157 ? -7.129 13.898 10.617 1 86.31 157 SER B C 1
ATOM 4943 O O . SER B 1 157 ? -7.938 13.547 11.477 1 86.31 157 SER B O 1
ATOM 4945 N N . ASN B 1 158 ? -6.797 15.094 10.336 1 91 158 ASN B N 1
ATOM 4946 C CA . ASN B 1 158 ? -7.441 16.125 11.125 1 91 158 ASN B CA 1
ATOM 4947 C C . ASN B 1 158 ? -8.938 16.203 10.844 1 91 158 ASN B C 1
ATOM 4949 O O . ASN B 1 158 ? -9.719 16.609 11.703 1 91 158 ASN B O 1
ATOM 4953 N N . SER B 1 159 ? -9.32 15.711 9.641 1 88 159 SER B N 1
ATOM 4954 C CA . SER B 1 159 ? -10.742 15.609 9.328 1 88 159 SER B CA 1
ATOM 4955 C C . SER B 1 159 ? -11.414 14.531 10.172 1 88 159 SER B C 1
ATOM 4957 O O . SER B 1 159 ? -12.516 14.734 10.688 1 88 159 SER B O 1
ATOM 4959 N N . ALA B 1 160 ? -10.75 13.484 10.266 1 87.06 160 ALA B N 1
ATOM 4960 C CA . ALA B 1 160 ? -11.305 12.391 11.07 1 87.06 160 ALA B CA 1
ATOM 4961 C C . ALA B 1 160 ? -11.414 12.789 12.539 1 87.06 160 ALA B C 1
ATOM 4963 O O . ALA B 1 160 ? -12.375 12.43 13.219 1 87.06 160 ALA B O 1
ATOM 4964 N N . ARG B 1 161 ? -10.469 13.484 12.969 1 90.88 161 ARG B N 1
ATOM 4965 C CA . ARG B 1 161 ? -10.445 13.906 14.367 1 90.88 161 ARG B CA 1
ATOM 4966 C C . ARG B 1 161 ? -11.438 15.039 14.609 1 90.88 161 ARG B C 1
ATOM 4968 O O . ARG B 1 161 ? -12.367 14.898 15.406 1 90.88 161 ARG B O 1
ATOM 4975 N N . GLY B 1 162 ? -11.359 16.109 13.859 1 91.88 162 GLY B N 1
ATOM 4976 C CA . GLY B 1 162 ? -12.18 17.281 14.047 1 91.88 162 GLY B CA 1
ATOM 4977 C C . GLY B 1 162 ? -13.625 17.078 13.617 1 91.88 162 GLY B C 1
ATOM 4978 O O . GLY B 1 162 ? -14.547 17.312 14.398 1 91.88 162 GLY B O 1
ATOM 4979 N N . ALA B 1 163 ? -13.781 16.594 12.438 1 89.31 163 ALA B N 1
ATOM 4980 C CA . ALA B 1 163 ? -15.125 16.438 11.875 1 89.31 163 ALA B CA 1
ATOM 4981 C C . ALA B 1 163 ? -15.742 15.109 12.289 1 89.31 163 ALA B C 1
ATOM 4983 O O . ALA B 1 163 ? -16.953 15.008 12.438 1 89.31 163 ALA B O 1
ATOM 4984 N N . GLY B 1 164 ? -14.961 14.227 12.531 1 87.94 164 GLY B N 1
ATOM 4985 C CA . GLY B 1 164 ? -15.492 12.891 12.75 1 87.94 164 GLY B CA 1
ATOM 4986 C C . GLY B 1 164 ? -15.742 12.578 14.211 1 87.94 164 GLY B C 1
ATOM 4987 O O . GLY B 1 164 ? -16.672 11.852 14.547 1 87.94 164 GLY B O 1
ATOM 4988 N N . ILE B 1 165 ? -14.883 13.047 15.039 1 89.75 165 ILE B N 1
ATOM 4989 C CA . ILE B 1 165 ? -14.992 12.664 16.453 1 89.75 165 ILE B CA 1
ATOM 4990 C C . ILE B 1 165 ? -15.492 13.852 17.266 1 89.75 165 ILE B C 1
ATOM 4992 O O . ILE B 1 165 ? -16.484 13.734 18 1 89.75 165 ILE B O 1
ATOM 4996 N N . ILE B 1 166 ? -14.961 14.984 17.062 1 93.12 166 ILE B N 1
ATOM 4997 C CA . ILE B 1 166 ? -15.203 16.109 17.953 1 93.12 166 ILE B CA 1
ATOM 4998 C C . ILE B 1 166 ? -16.5 16.812 17.547 1 93.12 166 ILE B C 1
ATOM 5000 O O . ILE B 1 166 ? -17.344 17.094 18.391 1 93.12 166 ILE B O 1
ATOM 5004 N N . TYR B 1 167 ? -16.734 16.984 16.281 1 93.62 167 TYR B N 1
ATOM 5005 C CA . TYR B 1 167 ? -17.859 17.766 15.781 1 93.62 167 TYR B CA 1
ATOM 5006 C C . TYR B 1 167 ? -19.188 17.141 16.203 1 93.62 167 TYR B C 1
ATOM 5008 O O . TYR B 1 167 ? -20.062 17.844 16.719 1 93.62 167 TYR B O 1
ATOM 5016 N N . PRO B 1 168 ? -19.312 15.859 16.094 1 90.44 168 PRO B N 1
ATOM 5017 C CA . PRO B 1 168 ? -20.594 15.258 16.516 1 90.44 168 PRO B CA 1
ATOM 5018 C C . PRO B 1 168 ? -20.875 15.461 18 1 90.44 168 PRO B C 1
ATOM 5020 O O . PRO B 1 168 ? -22.031 15.516 18.406 1 90.44 168 PRO B O 1
ATOM 5023 N N . ILE B 1 169 ? -19.906 15.578 18.703 1 91 169 ILE B N 1
ATOM 5024 C CA . ILE B 1 169 ? -20.078 15.789 20.141 1 91 169 ILE B CA 1
ATOM 5025 C C . ILE B 1 169 ? -20.484 17.234 20.406 1 91 169 ILE B C 1
ATOM 5027 O O . ILE B 1 169 ? -21.484 17.484 21.094 1 91 169 ILE B O 1
ATOM 5031 N N . ILE B 1 170 ? -19.859 18.109 19.828 1 90.56 170 ILE B N 1
ATOM 5032 C CA . ILE B 1 170 ? -20.094 19.516 20.172 1 90.56 170 ILE B CA 1
ATOM 5033 C C . ILE B 1 170 ? -21.328 20.031 19.453 1 90.56 170 ILE B C 1
ATOM 5035 O O . ILE B 1 170 ? -21.984 20.969 19.922 1 90.56 170 ILE B O 1
ATOM 5039 N N . ARG B 1 171 ? -21.656 19.422 18.359 1 90.19 171 ARG B N 1
ATOM 5040 C CA . ARG B 1 171 ? -22.859 19.844 17.625 1 90.19 171 ARG B CA 1
ATOM 5041 C C . ARG B 1 171 ? -24.109 19.594 18.453 1 90.19 171 ARG B C 1
ATOM 5043 O O . ARG B 1 171 ? -25.141 20.234 18.234 1 90.19 171 ARG B O 1
ATOM 5050 N N . ASN B 1 172 ? -24.078 18.734 19.375 1 87.44 172 ASN B N 1
ATOM 5051 C CA . ASN B 1 172 ? -25.219 18.391 20.203 1 87.44 172 ASN B CA 1
ATOM 5052 C C . ASN B 1 172 ? -25.359 19.359 21.391 1 87.44 172 ASN B C 1
ATOM 5054 O O . ASN B 1 172 ? -26.359 19.328 22.094 1 87.44 172 ASN B O 1
ATOM 5058 N N . LEU B 1 173 ? -24.484 20.203 21.5 1 84.5 173 LEU B N 1
ATOM 5059 C CA . LEU B 1 173 ? -24.469 21.016 22.719 1 84.5 173 LEU B CA 1
ATOM 5060 C C . LEU B 1 173 ? -25.391 22.203 22.578 1 84.5 173 LEU B C 1
ATOM 5062 O O . LEU B 1 173 ? -26.172 22.5 23.5 1 84.5 173 LEU B O 1
ATOM 5066 N N . PRO B 1 174 ? -25.422 22.844 21.453 1 80.38 174 PRO B N 1
ATOM 5067 C CA . PRO B 1 174 ? -26.266 24.031 21.344 1 80.38 174 PRO B CA 1
ATOM 5068 C C . PRO B 1 174 ? -27.75 23.719 21.5 1 80.38 174 PRO B C 1
ATOM 5070 O O . PRO B 1 174 ? -28.469 24.438 22.188 1 80.38 174 PRO B O 1
ATOM 5073 N N . PRO B 1 175 ? -28.172 22.609 20.969 1 78.25 175 PRO B N 1
ATOM 5074 C CA . PRO B 1 175 ? -29.594 22.281 21.141 1 78.25 175 PRO B CA 1
ATOM 5075 C C . PRO B 1 175 ? -29.969 22.078 22.609 1 78.25 175 PRO B C 1
ATOM 5077 O O . PRO B 1 175 ? -31.141 22.25 22.969 1 78.25 175 PRO B O 1
ATOM 5080 N N . LEU B 1 176 ? -29.047 21.766 23.406 1 81.12 176 LEU B N 1
ATOM 5081 C CA . LEU B 1 176 ? -29.328 21.594 24.828 1 81.12 176 LEU B CA 1
ATOM 5082 C C . LEU B 1 176 ? -29.781 22.906 25.453 1 81.12 176 LEU B C 1
ATOM 5084 O O . LEU B 1 176 ? -30.5 22.906 26.453 1 81.12 176 LEU B O 1
ATOM 5088 N N . TYR B 1 177 ? -29.391 23.984 24.875 1 77.75 177 TYR B N 1
ATOM 5089 C CA . TYR B 1 177 ? -29.75 25.312 25.375 1 77.75 177 TYR B CA 1
ATOM 5090 C C . TYR B 1 177 ? -30.797 25.953 24.484 1 77.75 177 TYR B C 1
ATOM 5092 O O . TYR B 1 177 ? -30.984 27.172 24.5 1 77.75 177 TYR B O 1
ATOM 5100 N N . GLN B 1 178 ? -31.438 25.156 23.609 1 71.62 178 GLN B N 1
ATOM 5101 C CA . GLN B 1 178 ? -32.531 25.562 22.719 1 71.62 178 GLN B CA 1
ATOM 5102 C C . GLN B 1 178 ? -32.031 26.578 21.688 1 71.62 178 GLN B C 1
ATOM 5104 O O . GLN B 1 178 ? -32.75 27.531 21.375 1 71.62 178 GLN B O 1
ATOM 5109 N N . LEU B 1 179 ? -30.812 26.391 21.453 1 72.56 179 LEU B N 1
ATOM 5110 C CA . LEU B 1 179 ? -30.25 27.234 20.391 1 72.56 179 LEU B CA 1
ATOM 5111 C C . LEU B 1 179 ? -30.25 26.5 19.062 1 72.56 179 LEU B C 1
ATOM 5113 O O . LEU B 1 179 ? -29.891 25.312 18.984 1 72.56 179 LEU B O 1
ATOM 5117 N N . GLN B 1 180 ? -30.938 27.172 17.984 1 71.69 180 GLN B N 1
ATOM 5118 C CA . GLN B 1 180 ? -31.031 26.547 16.672 1 71.69 180 GLN B CA 1
ATOM 5119 C C . GLN B 1 180 ? -30.016 27.156 15.703 1 71.69 180 GLN B C 1
ATOM 5121 O O . GLN B 1 180 ? -29.625 28.312 15.852 1 71.69 180 GLN B O 1
ATOM 5126 N N . PRO B 1 181 ? -29.688 26.484 14.719 1 72.75 181 PRO B N 1
ATOM 5127 C CA . PRO B 1 181 ? -28.781 27.016 13.695 1 72.75 181 PRO B CA 1
ATOM 5128 C C . PRO B 1 181 ? -29.391 28.188 12.93 1 72.75 181 PRO B C 1
ATOM 5130 O O . PRO B 1 181 ? -30.609 28.203 12.672 1 72.75 181 PRO B O 1
ATOM 5133 N N . ASN B 1 182 ? -28.594 29.141 12.57 1 67.88 182 ASN B N 1
ATOM 5134 C CA . ASN B 1 182 ? -28.969 30.297 11.742 1 67.88 182 ASN B CA 1
ATOM 5135 C C . ASN B 1 182 ? -29.906 31.234 12.492 1 67.88 182 ASN B C 1
ATOM 5137 O O . ASN B 1 182 ? -30.703 31.938 11.867 1 67.88 182 ASN B O 1
ATOM 5141 N N . ASP B 1 183 ? -30.109 30.984 13.828 1 65.25 183 ASP B N 1
ATOM 5142 C CA . ASP B 1 183 ? -30.891 31.938 14.625 1 65.25 183 ASP B CA 1
ATOM 5143 C C . ASP B 1 183 ? -30.031 33.094 15.086 1 65.25 183 ASP B C 1
ATOM 5145 O O . ASP B 1 183 ? -28.812 32.969 15.219 1 65.25 183 ASP B O 1
ATOM 5149 N N . SER B 1 184 ? -30.547 34.375 14.977 1 59.34 184 SER B N 1
ATOM 5150 C CA . SER B 1 184 ? -29.875 35.625 15.305 1 59.34 184 SER B CA 1
ATOM 5151 C C . SER B 1 184 ? -29.188 35.531 16.656 1 59.34 184 SER B C 1
ATOM 5153 O O . SER B 1 184 ? -28.266 36.312 16.938 1 59.34 184 SER B O 1
ATOM 5155 N N . SER B 1 185 ? -29.703 34.719 17.5 1 55.94 185 SER B N 1
ATOM 5156 C CA . SER B 1 185 ? -29.062 34.594 18.812 1 55.94 185 SER B CA 1
ATOM 5157 C C . SER B 1 185 ? -27.797 33.75 18.719 1 55.94 185 SER B C 1
ATOM 5159 O O . SER B 1 185 ? -27.391 33.156 19.703 1 55.94 185 SER B O 1
ATOM 5161 N N . SER B 1 186 ? -27.312 33.688 17.516 1 54.09 186 SER B N 1
ATOM 5162 C CA . SER B 1 186 ? -26.203 32.781 17.203 1 54.09 186 SER B CA 1
ATOM 5163 C C . SER B 1 186 ? -24.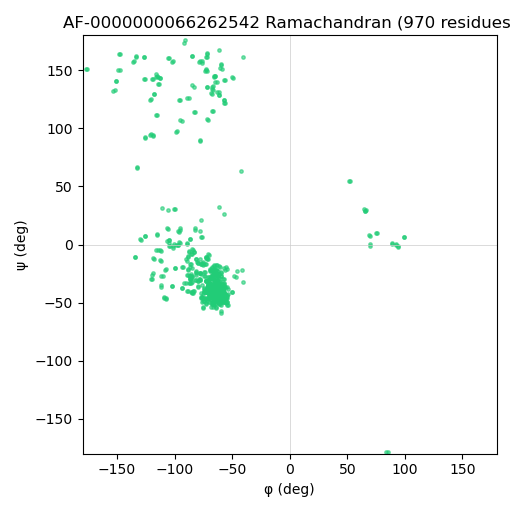938 33.156 17.969 1 54.09 186 SER B C 1
ATOM 5165 O O . SER B 1 186 ? -24 32.375 18.062 1 54.09 186 SER B O 1
ATOM 5167 N N . ARG B 1 187 ? -24.797 34.438 18.375 1 61.47 187 ARG B N 1
ATOM 5168 C CA . ARG B 1 187 ? -23.672 34.719 19.25 1 61.47 187 ARG B CA 1
ATOM 5169 C C . ARG B 1 187 ? -23.766 33.938 20.547 1 61.47 187 ARG B C 1
ATOM 5171 O O . ARG B 1 187 ? -23.078 34.25 21.531 1 61.47 187 ARG B O 1
ATOM 5178 N N . SER B 1 188 ? -24.328 32.812 20.375 1 73.69 188 SER B N 1
ATOM 5179 C CA . SER B 1 188 ? -24.656 31.859 21.438 1 73.69 188 SER B CA 1
ATOM 5180 C C . SER B 1 188 ? -23.531 30.859 21.656 1 73.69 188 SER B C 1
ATOM 5182 O O . SER B 1 188 ? -22.469 30.969 21.062 1 73.69 188 SER B O 1
ATOM 5184 N N . ILE B 1 189 ? -23.609 30.109 22.547 1 82.19 189 ILE B N 1
ATOM 5185 C CA . ILE B 1 189 ? -22.703 29.016 22.922 1 82.19 189 ILE B CA 1
ATOM 5186 C C . ILE B 1 189 ? -22.344 28.203 21.672 1 82.19 189 ILE B C 1
ATOM 5188 O O . ILE B 1 189 ? -21.234 27.688 21.578 1 82.19 189 ILE B O 1
ATOM 5192 N N . GLY B 1 190 ? -23.203 28.281 20.656 1 86.81 190 GLY B N 1
ATOM 5193 C CA . GLY B 1 190 ? -22.969 27.547 19.438 1 86.81 190 GLY B CA 1
ATOM 5194 C C . GLY B 1 190 ? -21.812 28.109 18.609 1 86.81 190 GLY B C 1
ATOM 5195 O O . GLY B 1 190 ? -20.969 27.359 18.141 1 86.81 190 GLY B O 1
ATOM 5196 N N . SER B 1 191 ? -21.812 29.406 18.453 1 90.31 191 SER B N 1
ATOM 5197 C CA . SER B 1 191 ? -20.766 30.062 17.672 1 90.31 191 SER B CA 1
ATOM 5198 C C . SER B 1 191 ? -19.406 29.891 18.328 1 90.31 191 SER B C 1
ATOM 5200 O O . SER B 1 191 ? -18.406 29.609 17.656 1 90.31 191 SER B O 1
ATOM 5202 N N . TYR B 1 192 ? -19.406 30.031 19.609 1 92.19 192 TYR B N 1
ATOM 5203 C CA . TYR B 1 192 ? -18.156 29.906 20.375 1 92.19 192 TYR B CA 1
ATOM 5204 C C . TYR B 1 192 ? -17.594 28.5 20.266 1 92.19 192 TYR B C 1
ATOM 5206 O O . TYR B 1 192 ? -16.422 28.312 19.953 1 92.19 192 TYR B O 1
ATOM 5214 N N . ILE B 1 193 ? -18.406 27.531 20.406 1 91.94 193 ILE B N 1
ATOM 5215 C CA . ILE B 1 193 ? -17.938 26.156 20.484 1 91.94 193 ILE B CA 1
ATOM 5216 C C . ILE B 1 193 ? -17.516 25.672 19.094 1 91.94 193 ILE B C 1
ATOM 5218 O O . ILE B 1 193 ? -16.562 24.906 18.953 1 91.94 193 ILE B O 1
ATOM 5222 N N . MET B 1 194 ? -18.25 26.094 18.078 1 93.88 194 MET B N 1
ATOM 5223 C CA . MET B 1 194 ? -17.875 25.719 16.719 1 93.88 194 MET B CA 1
ATOM 5224 C C . MET B 1 194 ? -16.531 26.344 16.328 1 93.88 194 MET B C 1
ATOM 5226 O O . MET B 1 194 ? -15.695 25.672 15.711 1 93.88 194 MET B O 1
ATOM 5230 N N . TRP B 1 195 ? -16.391 27.578 16.734 1 95.62 195 TRP B N 1
ATOM 5231 C CA . TRP B 1 195 ? -15.125 28.234 16.422 1 95.62 195 TRP B CA 1
ATOM 5232 C C . TRP B 1 195 ? -13.969 27.562 17.156 1 95.62 195 TRP B C 1
ATOM 5234 O O . TRP B 1 195 ? -12.914 27.312 16.562 1 95.62 195 TRP B O 1
ATOM 5244 N N . ILE B 1 196 ? -14.18 27.172 18.391 1 95.75 196 ILE B N 1
ATOM 5245 C CA . ILE B 1 196 ? -13.141 26.5 19.156 1 95.75 196 ILE B CA 1
ATOM 5246 C C . ILE B 1 196 ? -12.844 25.141 18.547 1 95.75 196 ILE B C 1
ATOM 5248 O O . ILE B 1 196 ? -11.695 24.688 18.547 1 95.75 196 ILE B O 1
ATOM 5252 N N . GLY B 1 197 ? -13.859 24.547 18.062 1 95.94 197 GLY B N 1
ATOM 5253 C CA . GLY B 1 197 ? -13.656 23.25 17.422 1 95.94 197 GLY B CA 1
ATOM 5254 C C . GLY B 1 197 ? -12.688 23.312 16.266 1 95.94 197 GLY B C 1
ATOM 5255 O O . GLY B 1 197 ? -11.711 22.562 16.219 1 95.94 197 GLY B O 1
ATOM 5256 N N . ILE B 1 198 ? -12.914 24.266 15.375 1 96.88 198 ILE B N 1
ATOM 5257 C CA . ILE B 1 198 ? -12.094 24.344 14.172 1 96.88 198 ILE B CA 1
ATOM 5258 C C . ILE B 1 198 ? -10.711 24.875 14.523 1 96.88 198 ILE B C 1
ATOM 5260 O O . ILE B 1 198 ? -9.695 24.406 14 1 96.88 198 ILE B O 1
ATOM 5264 N N . VAL B 1 199 ? -10.625 25.859 15.43 1 97.56 199 VAL B N 1
ATOM 5265 C CA . VAL B 1 199 ? -9.328 26.438 15.766 1 97.56 199 VAL B CA 1
ATOM 5266 C C . VAL B 1 199 ? -8.477 25.422 16.531 1 97.56 199 VAL B C 1
ATOM 5268 O O . VAL B 1 199 ? -7.27 25.328 16.312 1 97.56 199 VAL B O 1
ATOM 5271 N N . ALA B 1 200 ? -9.117 24.688 17.406 1 97.31 200 ALA B N 1
ATOM 5272 C CA . ALA B 1 200 ? -8.398 23.641 18.125 1 97.31 200 ALA B CA 1
ATOM 5273 C C . ALA B 1 200 ? -7.816 22.609 17.172 1 97.31 200 ALA B C 1
ATOM 5275 O O . ALA B 1 200 ? -6.68 22.156 17.344 1 97.31 200 ALA B O 1
ATOM 5276 N N . ASP B 1 201 ? -8.57 22.219 16.219 1 97.06 201 ASP B N 1
ATOM 5277 C CA . ASP B 1 201 ? -8.125 21.25 15.219 1 97.06 201 ASP B CA 1
ATOM 5278 C C . ASP B 1 201 ? -6.906 21.781 14.453 1 97.06 201 ASP B C 1
ATOM 5280 O O . ASP B 1 201 ? -5.945 21.047 14.227 1 97.06 201 ASP B O 1
ATOM 5284 N N . CYS B 1 202 ? -6.918 23.031 14.078 1 97.12 202 CYS B N 1
ATOM 5285 C CA . CYS B 1 202 ? -5.816 23.641 13.344 1 97.12 202 CYS B CA 1
ATOM 5286 C C . CYS B 1 202 ? -4.562 23.719 14.203 1 97.12 202 CYS B C 1
ATOM 5288 O O . CYS B 1 202 ? -3.463 23.422 13.734 1 97.12 202 CYS B O 1
ATOM 5290 N N . VAL B 1 203 ? -4.734 24.078 15.43 1 97.69 203 VAL B N 1
ATOM 5291 C CA . VAL B 1 203 ? -3.609 24.234 16.344 1 97.69 203 VAL B CA 1
ATOM 5292 C C . VAL B 1 203 ? -2.973 22.875 16.609 1 97.69 203 VAL B C 1
ATOM 5294 O O . VAL B 1 203 ? -1.756 22.719 16.484 1 97.69 203 VAL B O 1
ATOM 5297 N N . THR B 1 204 ? -3.764 21.906 16.938 1 97 204 THR B N 1
ATOM 5298 C CA . THR B 1 204 ? -3.234 20.594 17.312 1 97 204 THR B CA 1
ATOM 5299 C C . THR B 1 204 ? -2.625 19.906 16.094 1 97 204 THR B C 1
ATOM 5301 O O . THR B 1 204 ? -1.792 19 16.25 1 97 204 THR B O 1
ATOM 5304 N N . SER B 1 205 ? -3.029 20.297 14.898 1 96.38 205 SER B N 1
ATOM 5305 C CA . SER B 1 205 ? -2.471 19.734 13.672 1 96.38 205 SER B CA 1
ATOM 5306 C C . SER B 1 205 ? -1.008 20.125 13.5 1 96.38 205 SER B C 1
ATOM 5308 O O . SER B 1 205 ? -0.263 19.469 12.766 1 96.38 205 SER B O 1
ATOM 5310 N N . ALA B 1 206 ? -0.604 21.172 14.172 1 96.31 206 ALA B N 1
ATOM 5311 C CA . ALA B 1 206 ? 0.776 21.641 14.078 1 96.31 206 ALA B CA 1
ATOM 5312 C C . ALA B 1 206 ? 1.643 21.031 15.172 1 96.31 206 ALA B C 1
ATOM 5314 O O . ALA B 1 206 ? 2.867 20.969 15.039 1 96.31 206 ALA B O 1
ATOM 5315 N N . ILE B 1 207 ? 1.067 20.531 16.219 1 96.31 207 ILE B N 1
ATOM 5316 C CA . ILE B 1 207 ? 1.787 20.203 17.453 1 96.31 207 ILE B CA 1
ATOM 5317 C C . ILE B 1 207 ? 2.559 18.906 17.266 1 96.31 207 ILE B C 1
ATOM 5319 O O . ILE B 1 207 ? 3.727 18.797 17.641 1 96.31 207 ILE B O 1
ATOM 5323 N N . PHE B 1 208 ? 1.898 17.906 16.672 1 95.44 208 PHE B N 1
ATOM 5324 C CA . PHE B 1 208 ? 2.514 16.594 16.516 1 95.44 208 PHE B CA 1
ATOM 5325 C C . PHE B 1 208 ? 2.771 16.281 15.047 1 95.44 208 PHE B C 1
ATOM 5327 O O . PHE B 1 208 ? 1.955 16.609 14.188 1 95.44 208 PHE B O 1
ATOM 5334 N N . LEU B 1 209 ? 3.877 15.617 14.805 1 94.69 209 LEU B N 1
ATOM 5335 C CA . LEU B 1 209 ? 4.234 15.203 13.453 1 94.69 209 LEU B CA 1
ATOM 5336 C C . LEU B 1 209 ? 3.133 14.344 12.844 1 94.69 209 LEU B C 1
ATOM 5338 O O . LEU B 1 209 ? 2.781 14.523 11.672 1 94.69 209 LEU B O 1
ATOM 5342 N N . THR B 1 210 ? 2.477 13.516 13.648 1 93.62 210 THR B N 1
ATOM 5343 C CA . THR B 1 210 ? 1.503 12.539 13.172 1 93.62 210 THR B CA 1
ATOM 5344 C C . THR B 1 210 ? 0.087 13.102 13.266 1 93.62 210 THR B C 1
ATOM 5346 O O . THR B 1 210 ? -0.89 12.359 13.148 1 93.62 210 THR B O 1
ATOM 5349 N N . ALA B 1 211 ? -0.024 14.406 13.492 1 95 211 ALA B N 1
ATOM 5350 C CA . ALA B 1 211 ? -1.354 14.977 13.695 1 95 211 ALA B CA 1
ATOM 5351 C C . ALA B 1 211 ? -2.016 15.312 12.359 1 95 211 ALA B C 1
ATOM 5353 O O . ALA B 1 211 ? -3.232 15.516 12.297 1 95 211 ALA B O 1
ATOM 5354 N N . MET B 1 212 ? -1.142 15.422 11.367 1 93.31 212 MET B N 1
ATOM 5355 C CA . MET B 1 212 ? -1.652 15.766 10.039 1 93.31 212 MET B CA 1
ATOM 5356 C C . MET B 1 212 ? -0.759 15.188 8.953 1 93.31 212 MET B C 1
ATOM 5358 O O . MET B 1 212 ? 0.468 15.234 9.055 1 93.31 212 MET B O 1
ATOM 5362 N N . ALA B 1 213 ? -1.389 14.711 7.902 1 90.81 213 ALA B N 1
ATOM 5363 C CA . ALA B 1 213 ? -0.677 14.031 6.824 1 90.81 213 ALA B CA 1
ATOM 5364 C C . ALA B 1 213 ? 0.314 14.977 6.145 1 90.81 213 ALA B C 1
ATOM 5366 O O . ALA B 1 213 ? 1.452 14.594 5.863 1 90.81 213 ALA B O 1
ATOM 5367 N N . PRO B 1 214 ? 0.032 16.219 5.926 1 94.12 214 PRO B N 1
ATOM 5368 C CA . PRO B 1 214 ? 0.961 17.109 5.246 1 94.12 214 PRO B CA 1
ATOM 5369 C C . PRO B 1 214 ? 2.248 17.344 6.039 1 94.12 214 PRO B C 1
ATOM 5371 O O . PRO B 1 214 ? 3.287 17.656 5.453 1 94.12 214 PRO B O 1
ATOM 5374 N N . ASN B 1 215 ? 2.193 17.203 7.406 1 95.75 215 ASN B N 1
ATOM 5375 C CA . ASN B 1 215 ? 3.424 17.281 8.188 1 95.75 215 ASN B CA 1
ATOM 5376 C C . ASN B 1 215 ? 4.426 16.203 7.758 1 95.75 215 ASN B C 1
ATOM 5378 O O . ASN B 1 215 ? 5.613 16.5 7.582 1 95.75 215 ASN B O 1
ATOM 5382 N N . LEU B 1 216 ? 3.895 15.133 7.613 1 92.12 216 LEU B N 1
ATOM 5383 C CA . LEU B 1 216 ? 4.734 14 7.234 1 92.12 216 LEU B CA 1
ATOM 5384 C C . LEU B 1 216 ? 5.227 14.148 5.797 1 92.12 216 LEU B C 1
ATOM 5386 O O . LEU B 1 216 ? 6.352 13.758 5.48 1 92.12 216 LEU B O 1
ATOM 5390 N N . LEU B 1 217 ? 4.383 14.641 4.977 1 91.69 217 LEU B N 1
ATOM 5391 C CA . LEU B 1 217 ? 4.801 14.93 3.609 1 91.69 217 LEU B CA 1
ATOM 5392 C C . LEU B 1 217 ? 5.988 15.891 3.6 1 91.69 217 LEU B C 1
ATOM 5394 O O . LEU B 1 217 ? 6.973 15.656 2.896 1 91.69 217 LEU B O 1
ATOM 5398 N N . LEU B 1 218 ? 5.902 16.891 4.387 1 95.25 218 LEU B N 1
ATOM 5399 C CA . LEU B 1 218 ? 6.977 17.875 4.48 1 95.25 218 LEU B CA 1
ATOM 5400 C C . LEU B 1 218 ? 8.289 17.203 4.883 1 95.25 218 LEU B C 1
ATOM 5402 O O . LEU B 1 218 ? 9.328 17.438 4.254 1 95.25 218 LEU B O 1
ATOM 5406 N N . ILE B 1 219 ? 8.234 16.375 5.863 1 93.94 219 ILE B N 1
ATOM 5407 C CA . ILE B 1 219 ? 9.445 15.75 6.383 1 93.94 219 ILE B CA 1
ATOM 5408 C C . ILE B 1 219 ? 9.977 14.742 5.371 1 93.94 219 ILE B C 1
ATOM 5410 O O . ILE B 1 219 ? 11.195 14.57 5.227 1 93.94 219 ILE B O 1
ATOM 5414 N N . GLY B 1 220 ? 9.078 14.086 4.73 1 90.56 220 GLY B N 1
ATOM 5415 C CA . GLY B 1 220 ? 9.5 13.203 3.65 1 90.56 220 GLY B CA 1
ATOM 5416 C C . GLY B 1 220 ? 10.219 13.938 2.531 1 90.56 220 GLY B C 1
ATOM 5417 O O . GLY B 1 220 ? 11.227 13.453 2.012 1 90.56 220 GLY B O 1
ATOM 5418 N N . LEU B 1 221 ? 9.688 15.078 2.184 1 91.31 221 LEU B N 1
ATOM 5419 C CA . LEU B 1 221 ? 10.289 15.898 1.143 1 91.31 221 LEU B CA 1
ATOM 5420 C C . LEU B 1 221 ? 11.648 16.438 1.594 1 91.31 221 LEU B C 1
ATOM 5422 O O . LEU B 1 221 ? 12.594 16.5 0.804 1 91.31 221 LEU B O 1
ATOM 5426 N N . MET B 1 222 ? 11.719 16.812 2.799 1 93.38 222 MET B N 1
ATOM 5427 C CA . MET B 1 222 ? 12.984 17.281 3.361 1 93.38 222 MET B CA 1
ATOM 5428 C C . MET B 1 222 ? 14.055 16.203 3.277 1 93.38 222 MET B C 1
ATOM 5430 O O . MET B 1 222 ? 15.18 16.469 2.846 1 93.38 222 MET B O 1
ATOM 5434 N N . LYS B 1 223 ? 13.641 15.07 3.654 1 89.5 223 LYS B N 1
ATOM 5435 C CA . LYS B 1 223 ? 14.57 13.938 3.629 1 89.5 223 LYS B CA 1
ATOM 5436 C C . LYS B 1 223 ? 15.023 13.625 2.205 1 89.5 223 LYS B C 1
ATOM 5438 O O . LYS B 1 223 ? 16.203 13.344 1.97 1 89.5 223 LYS B O 1
ATOM 5443 N N . SER B 1 224 ? 14.164 13.719 1.36 1 85.75 224 SER B N 1
ATOM 5444 C CA . SER B 1 224 ? 14.469 13.422 -0.034 1 85.75 224 SER B CA 1
ATOM 5445 C C . SER B 1 224 ? 15.414 14.469 -0.626 1 85.75 224 SER B C 1
ATOM 5447 O O . SER B 1 224 ? 16.281 14.141 -1.441 1 85.75 224 SER B O 1
ATOM 5449 N N . ALA B 1 225 ? 15.281 15.672 -0.193 1 87.06 225 ALA B N 1
ATOM 5450 C CA . ALA B 1 225 ? 16.031 16.781 -0.78 1 87.06 225 ALA B CA 1
ATOM 5451 C C . ALA B 1 225 ? 17.406 16.922 -0.131 1 87.06 225 ALA B C 1
ATOM 5453 O O . ALA B 1 225 ? 18.359 17.391 -0.768 1 87.06 225 ALA B 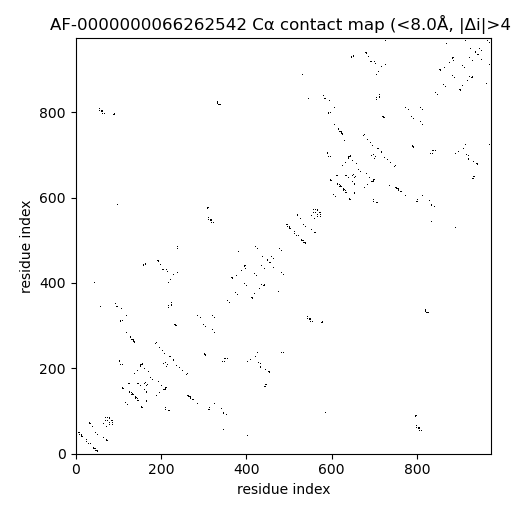O 1
ATOM 5454 N N . SER B 1 226 ? 17.531 16.547 1.11 1 88.62 226 SER B N 1
ATOM 5455 C CA . SER B 1 226 ? 18.75 16.906 1.82 1 88.62 226 SER B CA 1
ATOM 5456 C C . SER B 1 226 ? 19.297 15.711 2.607 1 88.62 226 SER B C 1
ATOM 5458 O O . SER B 1 226 ? 20.391 15.781 3.174 1 88.62 226 SER B O 1
ATOM 5460 N N . HIS B 1 227 ? 18.484 14.602 2.729 1 83.88 227 HIS B N 1
ATOM 5461 C CA . HIS B 1 227 ? 18.812 13.422 3.523 1 83.88 227 HIS B CA 1
ATOM 5462 C C . HIS B 1 227 ? 18.766 13.734 5.016 1 83.88 227 HIS B C 1
ATOM 5464 O O . HIS B 1 227 ? 19.062 12.867 5.844 1 83.88 227 HIS B O 1
ATOM 5470 N N . ALA B 1 228 ? 18.453 15.039 5.328 1 87 228 ALA B N 1
ATOM 5471 C CA . ALA B 1 228 ? 18.25 15.383 6.734 1 87 228 ALA B CA 1
ATOM 5472 C C . ALA B 1 228 ? 16.938 14.805 7.266 1 87 228 ALA B C 1
ATOM 5474 O O . ALA B 1 228 ? 16.016 14.531 6.492 1 87 228 ALA B O 1
ATOM 5475 N N . THR B 1 229 ? 17.016 14.516 8.547 1 86.5 229 THR B N 1
ATOM 5476 C CA . THR B 1 229 ? 15.82 13.945 9.156 1 86.5 229 THR B CA 1
ATOM 5477 C C . THR B 1 229 ? 15.398 14.75 10.383 1 86.5 229 THR B C 1
ATOM 5479 O O . THR B 1 229 ? 16.234 15.398 11.023 1 86.5 229 THR B O 1
ATOM 5482 N N . LEU B 1 230 ? 14.164 14.875 10.547 1 90.75 230 LEU B N 1
ATOM 5483 C CA . LEU B 1 230 ? 13.547 15.422 11.75 1 90.75 230 LEU B CA 1
ATOM 5484 C C . LEU B 1 230 ? 12.703 14.359 12.453 1 90.75 230 LEU B C 1
ATOM 5486 O O . LEU B 1 230 ? 11.672 13.93 11.93 1 90.75 230 LEU B O 1
ATOM 5490 N N . SER B 1 231 ? 13.133 13.922 13.617 1 89.94 231 SER B N 1
ATOM 5491 C CA . SER B 1 231 ? 12.438 12.859 14.336 1 89.94 231 SER B CA 1
ATOM 5492 C C . SER B 1 231 ? 11.117 13.352 14.922 1 89.94 231 SER B C 1
ATOM 5494 O O . SER B 1 231 ? 10.875 14.562 14.977 1 89.94 231 SER B O 1
ATOM 5496 N N . TRP B 1 232 ? 10.289 12.438 15.297 1 91.88 232 TRP B N 1
ATOM 5497 C CA . TRP B 1 232 ? 9.031 12.766 15.961 1 91.88 232 TRP B CA 1
ATOM 5498 C C . TRP B 1 232 ? 9.289 13.57 17.234 1 91.88 232 TRP B C 1
ATOM 5500 O O . TRP B 1 232 ? 8.602 14.562 17.5 1 91.88 232 TRP B O 1
ATOM 5510 N N . GLY B 1 233 ? 10.281 13.133 18 1 91.38 233 GLY B N 1
ATOM 5511 C CA . GLY B 1 233 ? 10.633 13.836 19.219 1 91.38 233 GLY B CA 1
ATOM 5512 C C . GLY B 1 233 ? 11.133 15.25 18.984 1 91.38 233 GLY B C 1
ATOM 5513 O O . GLY B 1 233 ? 10.781 16.172 19.719 1 91.38 233 GLY B O 1
ATOM 5514 N N . ASP B 1 234 ? 11.945 15.398 17.938 1 93 234 ASP B N 1
ATOM 5515 C CA . ASP B 1 234 ? 12.43 16.719 17.578 1 93 234 ASP B CA 1
ATOM 5516 C C . ASP B 1 234 ? 11.273 17.656 17.234 1 93 234 ASP B C 1
ATOM 5518 O O . ASP B 1 234 ? 11.258 18.828 17.656 1 93 234 ASP B O 1
ATOM 5522 N N . TRP B 1 235 ? 10.367 17.125 16.484 1 95.5 235 TRP B N 1
ATOM 5523 C CA . TRP B 1 235 ? 9.195 17.906 16.109 1 95.5 235 TRP B CA 1
ATOM 5524 C C . TRP B 1 235 ? 8.422 18.344 17.359 1 95.5 235 TRP B C 1
ATOM 5526 O O . TRP B 1 235 ? 8.078 19.516 17.5 1 95.5 235 TRP B O 1
ATOM 5536 N N . PHE B 1 236 ? 8.219 17.422 18.234 1 94.88 236 PHE B N 1
ATOM 5537 C CA . PHE B 1 236 ? 7.43 17.688 19.438 1 94.88 236 PHE B CA 1
ATOM 5538 C C . PHE B 1 236 ? 8.125 18.688 20.328 1 94.88 236 PHE B C 1
ATOM 5540 O O . PHE B 1 236 ? 7.512 19.672 20.766 1 94.88 236 PHE B O 1
ATOM 5547 N N . LEU B 1 237 ? 9.398 18.5 20.562 1 94.81 237 LEU B N 1
ATOM 5548 C CA . LEU B 1 237 ? 10.148 19.391 21.438 1 94.81 237 LEU B CA 1
ATOM 5549 C C . LEU B 1 237 ? 10.273 20.781 20.828 1 94.81 237 LEU B C 1
ATOM 5551 O O . LEU B 1 237 ? 10.219 21.781 21.531 1 94.81 237 LEU B O 1
ATOM 5555 N N . GLY B 1 238 ? 10.438 20.797 19.531 1 96.38 238 GLY B N 1
ATOM 5556 C CA . GLY B 1 238 ? 10.516 22.078 18.844 1 96.38 238 GLY B CA 1
ATOM 5557 C C . GLY B 1 238 ? 9.227 22.875 18.922 1 96.38 238 GLY B C 1
ATOM 5558 O O . GLY B 1 238 ? 9.25 24.109 19.016 1 96.38 238 GLY B O 1
ATOM 5559 N N . MET B 1 239 ? 8.117 22.188 18.938 1 97.31 239 MET B N 1
ATOM 5560 C CA . MET B 1 239 ? 6.809 22.828 18.906 1 97.31 239 MET B CA 1
ATOM 5561 C C . MET B 1 239 ? 6.328 23.172 20.312 1 97.31 239 MET B C 1
ATOM 5563 O O . MET B 1 239 ? 5.336 23.875 20.484 1 97.31 239 MET B O 1
ATOM 5567 N N . LEU B 1 240 ? 6.996 22.781 21.281 1 96.5 240 LEU B N 1
ATOM 5568 C CA . LEU B 1 240 ? 6.492 22.719 22.641 1 96.5 240 LEU B CA 1
ATOM 5569 C C . LEU B 1 240 ? 6.051 24.109 23.109 1 96.5 240 LEU B C 1
ATOM 5571 O O . LEU B 1 240 ? 4.902 24.281 23.531 1 96.5 240 LEU B O 1
ATOM 5575 N N . PRO B 1 241 ? 6.934 25.125 23.125 1 97.06 241 PRO B N 1
ATOM 5576 C CA . PRO B 1 241 ? 6.477 26.422 23.609 1 97.06 241 PRO B CA 1
ATOM 5577 C C . PRO B 1 241 ? 5.324 27 22.797 1 97.06 241 PRO B C 1
ATOM 5579 O O . PRO B 1 241 ? 4.402 27.594 23.359 1 97.06 241 PRO B O 1
ATOM 5582 N N . LEU B 1 242 ? 5.391 26.875 21.516 1 97.62 242 LEU B N 1
ATOM 5583 C CA . LEU B 1 242 ? 4.297 27.328 20.656 1 97.62 242 LEU B CA 1
ATOM 5584 C C . LEU B 1 242 ? 2.998 26.609 21.016 1 97.62 242 LEU B C 1
ATOM 5586 O O . LEU B 1 242 ? 1.94 27.234 21.094 1 97.62 242 LEU B O 1
ATOM 5590 N N . SER B 1 243 ? 3.117 25.312 21.203 1 96.94 243 SER B N 1
ATOM 5591 C CA . SER B 1 243 ? 1.959 24.484 21.516 1 96.94 243 SER B CA 1
ATOM 5592 C C . SER B 1 243 ? 1.344 24.875 22.859 1 96.94 243 SER B C 1
ATOM 5594 O O . SER B 1 243 ? 0.125 25.031 22.969 1 96.94 243 SER B O 1
ATOM 5596 N N . ILE B 1 244 ? 2.148 25.031 23.844 1 97.38 244 ILE B N 1
ATOM 5597 C CA . ILE B 1 244 ? 1.66 25.375 25.188 1 97.38 244 ILE B CA 1
ATOM 5598 C C . ILE B 1 244 ? 0.959 26.734 25.125 1 97.38 244 ILE B C 1
ATOM 5600 O O . ILE B 1 244 ? -0.148 26.891 25.656 1 97.38 244 ILE B O 1
ATOM 5604 N N . LEU B 1 245 ? 1.546 27.656 24.5 1 97.44 245 LEU B N 1
ATOM 5605 C CA . LEU B 1 245 ? 0.982 29 24.375 1 97.44 245 LEU B CA 1
ATOM 5606 C C . LEU B 1 245 ? -0.366 28.969 23.672 1 97.44 245 LEU B C 1
ATOM 5608 O O . LEU B 1 245 ? -1.337 29.562 24.141 1 97.44 245 LEU B O 1
ATOM 5612 N N . LEU B 1 246 ? -0.42 28.25 22.609 1 98 246 LEU B N 1
ATOM 5613 C CA . LEU B 1 246 ? -1.639 28.25 21.797 1 98 246 LEU B CA 1
ATOM 5614 C C . LEU B 1 246 ? -2.748 27.469 22.5 1 98 246 LEU B C 1
ATOM 5616 O O . LEU B 1 246 ? -3.912 27.875 22.469 1 98 246 LEU B O 1
ATOM 5620 N N . VAL B 1 247 ? -2.391 26.328 23.109 1 97.44 247 VAL B N 1
ATOM 5621 C CA . VAL B 1 247 ? -3.381 25.516 23.797 1 97.44 247 VAL B CA 1
ATOM 5622 C C . VAL B 1 247 ? -4.016 26.312 24.922 1 97.44 247 VAL B C 1
ATOM 5624 O O . VAL B 1 247 ? -5.219 26.203 25.172 1 97.44 247 VAL B O 1
ATOM 5627 N N . LEU B 1 248 ? -3.238 27.156 25.562 1 97.12 248 LEU B N 1
ATOM 5628 C CA . LEU B 1 248 ? -3.74 27.953 26.672 1 97.12 248 LEU B CA 1
ATOM 5629 C C . LEU B 1 248 ? -4.41 29.234 26.188 1 97.12 248 LEU B C 1
ATOM 5631 O O . LEU B 1 248 ? -5.438 29.641 26.719 1 97.12 248 LEU B O 1
ATOM 5635 N N . LEU B 1 249 ? -3.949 29.75 25.141 1 97.25 249 LEU B N 1
ATOM 5636 C CA . LEU B 1 249 ? -4.371 31.078 24.703 1 97.25 249 LEU B CA 1
ATOM 5637 C C . LEU B 1 249 ? -5.625 31 23.844 1 97.25 249 LEU B C 1
ATOM 5639 O O . LEU B 1 249 ? -6.488 31.875 23.906 1 97.25 249 LEU B O 1
ATOM 5643 N N . VAL B 1 250 ? -5.805 29.984 23.078 1 97 250 VAL B N 1
ATOM 5644 C CA . VAL B 1 250 ? -6.805 29.938 22.016 1 97 250 VAL B CA 1
ATOM 5645 C C . VAL B 1 250 ? -8.203 29.922 22.625 1 97 250 VAL B C 1
ATOM 5647 O O . VAL B 1 250 ? -9.055 30.734 22.25 1 97 250 VAL B O 1
ATOM 5650 N N . PRO B 1 251 ? -8.477 29.031 23.594 1 95.88 251 PRO B N 1
ATOM 5651 C CA . PRO B 1 251 ? -9.82 29.078 24.172 1 95.88 251 PRO B CA 1
ATOM 5652 C C . PRO B 1 251 ? -10.117 30.391 24.875 1 95.88 251 PRO B C 1
ATOM 5654 O O . PRO B 1 251 ? -11.242 30.906 24.797 1 95.88 251 PRO B O 1
ATOM 5657 N N . ARG B 1 252 ? -9.117 30.984 25.531 1 95.94 252 ARG B N 1
ATOM 5658 C CA . ARG B 1 252 ? -9.297 32.25 26.203 1 95.94 252 ARG B CA 1
ATOM 5659 C C . ARG B 1 252 ? -9.523 33.375 25.203 1 95.94 252 ARG B C 1
ATOM 5661 O O . ARG B 1 252 ? -10.383 34.25 25.406 1 95.94 252 ARG B O 1
ATOM 5668 N N . LEU B 1 253 ? -8.773 33.406 24.188 1 95.94 253 LEU B N 1
ATOM 5669 C CA . LEU B 1 253 ? -8.906 34.438 23.156 1 95.94 253 LEU B CA 1
ATOM 5670 C C . LEU B 1 253 ? -10.266 34.344 22.484 1 95.94 253 LEU B C 1
ATOM 5672 O O . LEU B 1 253 ? -10.891 35.375 22.188 1 95.94 253 LEU B O 1
ATOM 5676 N N . ALA B 1 254 ? -10.68 33.125 22.156 1 95.06 254 ALA B N 1
ATOM 5677 C CA . ALA B 1 254 ? -12 32.969 21.562 1 95.06 254 ALA B CA 1
ATOM 5678 C C . ALA B 1 254 ? -13.094 33.438 22.5 1 95.06 254 ALA B C 1
ATOM 5680 O O . ALA B 1 254 ? -14.078 34.031 22.062 1 95.06 254 ALA B O 1
ATOM 5681 N N . TYR B 1 255 ? -12.914 33.188 23.766 1 93.44 255 TYR B N 1
ATOM 5682 C CA . TYR B 1 255 ? -13.883 33.594 24.781 1 93.44 255 TYR B CA 1
ATOM 5683 C C . TYR B 1 255 ? -14.008 35.125 24.844 1 93.44 255 TYR B C 1
ATOM 5685 O O . TYR B 1 255 ? -15.094 35.656 25.078 1 93.44 255 TYR B O 1
ATOM 5693 N N . VAL B 1 256 ? -12.945 35.781 24.562 1 93.44 256 VAL B N 1
ATOM 5694 C CA . VAL B 1 256 ? -12.93 37.25 24.656 1 93.44 256 VAL B CA 1
ATOM 5695 C C . VAL B 1 256 ? -13.383 37.844 23.328 1 93.44 256 VAL B C 1
ATOM 5697 O O . VAL B 1 256 ? -14.164 38.812 23.297 1 93.44 256 VAL B O 1
ATOM 5700 N N . LEU B 1 257 ? -13 37.312 22.219 1 92.38 257 LEU B N 1
ATOM 5701 C CA . LEU B 1 257 ? -13.25 37.906 20.906 1 92.38 257 LEU B CA 1
ATOM 5702 C C . LEU B 1 257 ? -14.617 37.469 20.375 1 92.38 257 LEU B C 1
ATOM 5704 O O . LEU B 1 257 ? -15.211 38.188 19.547 1 92.38 257 LEU B O 1
ATOM 5708 N N . TYR B 1 258 ? -14.984 36.344 20.766 1 90.5 258 TYR B N 1
ATOM 5709 C CA . TYR B 1 258 ? -16.266 35.781 20.375 1 90.5 258 TYR B CA 1
ATOM 5710 C C . TYR B 1 258 ? -17.016 35.219 21.578 1 90.5 258 TYR B C 1
ATOM 5712 O O . TYR B 1 258 ? -17.297 34.031 21.641 1 90.5 258 TYR B O 1
ATOM 5720 N N . PRO B 1 259 ? -17.406 36.094 22.438 1 88.31 259 PRO B N 1
ATOM 5721 C CA . PRO B 1 259 ? -17.938 35.688 23.734 1 88.31 259 PRO B CA 1
ATOM 5722 C C . PRO B 1 259 ? -19.281 34.969 23.625 1 88.31 259 PRO B C 1
ATOM 5724 O O . PRO B 1 259 ? -20.172 35.438 22.906 1 88.31 259 PRO B O 1
ATOM 5727 N N . PRO B 1 260 ? -19.312 33.844 24.375 1 86.62 260 PRO B N 1
ATOM 5728 C CA . PRO B 1 260 ? -20.609 33.156 24.453 1 86.62 260 PRO B CA 1
ATOM 5729 C C . PRO B 1 260 ? -21.609 33.938 25.328 1 86.62 260 PRO B C 1
ATOM 5731 O O . PRO B 1 260 ? -21.219 34.594 26.281 1 86.62 260 PRO B O 1
ATOM 5734 N N . VAL B 1 261 ? -22.844 33.75 24.969 1 81.5 261 VAL B N 1
ATOM 5735 C CA . VAL B 1 261 ? -23.891 34.406 25.75 1 81.5 261 VAL B CA 1
ATOM 5736 C C . VAL B 1 261 ? -24.109 33.625 27.062 1 81.5 261 VAL B C 1
ATOM 5738 O O . VAL B 1 261 ? -24.25 34.25 28.125 1 81.5 261 VAL B O 1
ATOM 5741 N N . LEU B 1 262 ? -24.109 32.375 26.938 1 81.56 262 LEU B N 1
ATOM 5742 C CA . LEU B 1 262 ? -24.203 31.531 28.125 1 81.56 262 LEU B CA 1
ATOM 5743 C C . LEU B 1 262 ? -22.828 31.219 28.703 1 81.56 262 LEU B C 1
ATOM 5745 O O . LEU B 1 262 ? -21.969 30.672 28 1 81.56 262 LEU B O 1
ATOM 5749 N N . LYS B 1 263 ? -22.656 31.5 29.938 1 84.94 263 LYS B N 1
ATOM 5750 C CA . LYS B 1 263 ? -21.312 31.375 30.5 1 84.94 263 LYS B CA 1
ATOM 5751 C C . LYS B 1 263 ? -21.203 30.172 31.422 1 84.94 263 LYS B C 1
ATOM 5753 O O . LYS B 1 263 ? -20.094 29.703 31.703 1 84.94 263 LYS B O 1
ATOM 5758 N N . SER B 1 264 ? -22.344 29.734 31.906 1 85.56 264 SER B N 1
ATOM 5759 C CA . SER B 1 264 ? -22.344 28.547 32.75 1 85.56 264 SER B CA 1
ATOM 5760 C C . SER B 1 264 ? -23.625 27.75 32.625 1 85.56 264 SER B C 1
ATOM 5762 O O . SER B 1 264 ? -24.625 28.266 32.094 1 85.56 264 SER B O 1
ATOM 5764 N N . GLY B 1 265 ? -23.516 26.516 32.812 1 82.56 265 GLY B N 1
ATOM 5765 C CA . GLY B 1 265 ? -24.688 25.641 32.75 1 82.56 265 GLY B CA 1
ATOM 5766 C C . GLY B 1 265 ? -24.359 24.203 33.094 1 82.56 265 GLY B C 1
ATOM 5767 O O . GLY B 1 265 ? -23.25 23.734 32.812 1 82.56 265 GLY B O 1
ATOM 5768 N N . ASP B 1 266 ? -25.328 23.516 33.625 1 89.56 266 ASP B N 1
ATOM 5769 C CA . ASP B 1 266 ? -25.125 22.125 34.031 1 89.56 266 ASP B CA 1
ATOM 5770 C C . ASP B 1 266 ? -25.688 21.172 33 1 89.56 266 ASP B C 1
ATOM 5772 O O . ASP B 1 266 ? -25.5 19.953 33.094 1 89.56 266 ASP B O 1
ATOM 5776 N N . GLN B 1 267 ? -26.203 21.672 32 1 88.75 267 GLN B N 1
ATOM 5777 C CA . GLN B 1 267 ? -26.844 20.828 31 1 88.75 267 GLN B CA 1
ATOM 5778 C C . GLN B 1 267 ? -25.812 20.031 30.219 1 88.75 267 GLN B C 1
ATOM 5780 O O . GLN B 1 267 ? -26.031 18.844 29.922 1 88.75 267 GLN B O 1
ATOM 5785 N N . VAL B 1 268 ? -24.703 20.625 29.969 1 90.25 268 VAL B N 1
ATOM 5786 C CA . VAL B 1 268 ? -23.688 20 29.141 1 90.25 268 VAL B CA 1
ATOM 5787 C C . VAL B 1 268 ? -23.031 18.844 29.891 1 90.25 268 VAL B C 1
ATOM 5789 O O . VAL B 1 268 ? -22.953 17.719 29.391 1 90.25 268 VAL B O 1
ATOM 5792 N N . PRO B 1 269 ? -22.625 19.062 31.125 1 93.56 269 PRO B N 1
ATOM 5793 C CA . PRO B 1 269 ? -22.047 17.938 31.875 1 93.56 269 PRO B CA 1
ATOM 5794 C C . PRO B 1 269 ? -23.047 16.812 32.125 1 93.56 269 PRO B C 1
ATOM 5796 O O . PRO B 1 269 ? -22.672 15.633 32.125 1 93.56 269 PRO B O 1
ATOM 5799 N N . ARG B 1 270 ? -24.266 17.109 32.312 1 93.81 270 ARG B N 1
ATOM 5800 C CA . ARG B 1 270 ? -25.281 16.094 32.531 1 93.81 270 ARG B CA 1
ATOM 5801 C C . ARG B 1 270 ? -25.516 15.266 31.281 1 93.81 270 ARG B C 1
ATOM 5803 O O . ARG B 1 270 ? -25.688 14.039 31.344 1 93.81 270 ARG B O 1
ATOM 5810 N N . TRP B 1 271 ? -25.578 15.945 30.219 1 93.12 271 TRP B N 1
ATOM 5811 C CA . TRP B 1 271 ? -25.703 15.242 28.953 1 93.12 271 TRP B CA 1
ATOM 5812 C C . TRP B 1 271 ? -24.516 14.312 28.719 1 93.12 271 TRP B C 1
ATOM 5814 O O . TRP B 1 271 ? -24.688 13.156 28.312 1 93.12 271 TRP B O 1
ATOM 5824 N N . ALA B 1 272 ? -23.344 14.812 28.922 1 94.94 272 ALA B N 1
ATOM 5825 C CA . ALA B 1 272 ? -22.125 14.008 28.75 1 94.94 272 ALA B CA 1
ATOM 5826 C C . ALA B 1 272 ? -22.125 12.797 29.656 1 94.94 272 ALA B C 1
ATOM 5828 O O . ALA B 1 272 ? -21.688 11.711 29.266 1 94.94 272 ALA B O 1
ATOM 5829 N N . GLU B 1 273 ? -22.594 13.023 30.828 1 95.12 273 GLU B N 1
ATOM 5830 C CA . GLU B 1 273 ? -22.688 11.93 31.797 1 95.12 273 GLU B CA 1
ATOM 5831 C C . GLU B 1 273 ? -23.656 10.852 31.297 1 95.12 273 GLU B C 1
ATOM 5833 O O . GLU B 1 273 ? -23.375 9.656 31.438 1 95.12 273 GLU B O 1
ATOM 5838 N N . THR B 1 274 ? -24.719 11.266 30.766 1 94.94 274 THR B N 1
ATOM 5839 C CA . THR B 1 274 ? -25.703 10.328 30.234 1 94.94 274 TH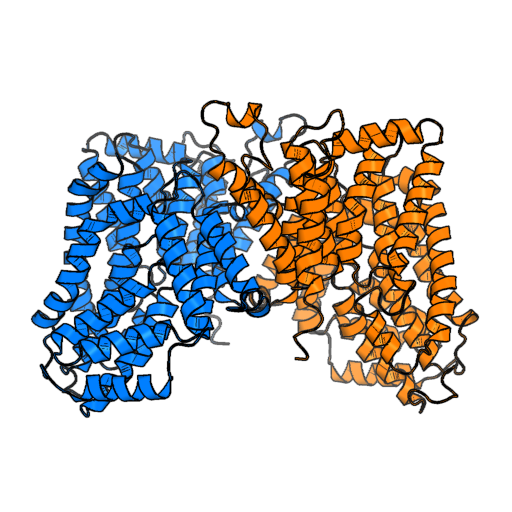R B CA 1
ATOM 5840 C C . THR B 1 274 ? -25.141 9.547 29.062 1 94.94 274 THR B C 1
ATOM 5842 O O . THR B 1 274 ? -25.344 8.344 28.953 1 94.94 274 THR B O 1
ATOM 5845 N N . GLU B 1 275 ? -24.453 10.266 28.234 1 94.12 275 GLU B N 1
ATOM 5846 C CA . GLU B 1 275 ? -23.828 9.617 27.094 1 94.12 275 GLU B CA 1
ATOM 5847 C C . GLU B 1 275 ? -22.781 8.602 27.547 1 94.12 275 GLU B C 1
ATOM 5849 O O . GLU B 1 275 ? -22.672 7.516 26.969 1 94.12 275 GLU B O 1
ATOM 5854 N N . LEU B 1 276 ? -21.984 8.906 28.562 1 94.81 276 LEU B N 1
ATOM 5855 C CA . LEU B 1 276 ? -20.938 8.031 29.078 1 94.81 276 LEU B CA 1
ATOM 5856 C C . LEU B 1 276 ? -21.547 6.789 29.719 1 94.81 276 LEU B C 1
ATOM 5858 O O . LEU B 1 276 ? -21 5.691 29.609 1 94.81 276 LEU B O 1
ATOM 5862 N N . GLN B 1 277 ? -22.609 7.004 30.375 1 94.56 277 GLN B N 1
ATOM 5863 C CA . GLN B 1 277 ? -23.312 5.879 31 1 94.56 277 GLN B CA 1
ATOM 5864 C C . GLN B 1 277 ? -23.844 4.918 29.938 1 94.56 277 GLN B C 1
ATOM 5866 O O . GLN B 1 277 ? -23.797 3.699 30.125 1 94.56 277 GLN B O 1
ATOM 5871 N N . ALA B 1 278 ? -24.266 5.527 28.922 1 93.5 278 ALA B N 1
ATOM 5872 C CA . ALA B 1 278 ? -24.781 4.715 27.828 1 93.5 278 ALA B CA 1
ATOM 5873 C C . ALA B 1 278 ? -23.656 3.898 27.172 1 93.5 278 ALA B C 1
ATOM 5875 O O . ALA B 1 278 ? -23.891 2.785 26.688 1 93.5 278 ALA B O 1
ATOM 5876 N N . MET B 1 279 ? -22.453 4.379 27.203 1 92.06 279 MET B N 1
ATOM 5877 C CA . MET B 1 279 ? -21.297 3.699 26.609 1 92.06 279 MET B CA 1
ATOM 5878 C C . MET B 1 279 ? -20.828 2.561 27.516 1 92.06 279 MET B C 1
ATOM 5880 O O . MET B 1 279 ? -20.172 1.622 27.047 1 92.06 279 MET B O 1
ATOM 5884 N N . GLY B 1 280 ? -21.109 2.629 28.781 1 90.5 280 GLY B N 1
ATOM 5885 C CA . GLY B 1 280 ? -20.688 1.593 29.719 1 90.5 280 GLY B CA 1
ATOM 5886 C C . GLY B 1 280 ? -19.266 1.782 30.219 1 90.5 280 GLY B C 1
ATOM 5887 O O . GLY B 1 280 ? -18.609 2.766 29.859 1 90.5 280 GLY B O 1
ATOM 5888 N N . PRO B 1 281 ? -18.812 0.905 31.016 1 89.81 281 PRO B N 1
ATOM 5889 C CA . PRO B 1 281 ? -17.453 1.022 31.547 1 89.81 281 PRO B CA 1
ATOM 5890 C C . PRO B 1 281 ? -16.375 0.729 30.5 1 89.81 281 PRO B C 1
ATOM 5892 O O . PRO B 1 281 ? -16.688 0.207 29.438 1 89.81 281 PRO B O 1
ATOM 5895 N N . LEU B 1 282 ? -15.188 1.205 30.859 1 89.19 282 LEU B N 1
ATOM 5896 C CA . LEU B 1 282 ? -14.047 0.962 29.969 1 89.19 282 LEU B CA 1
ATOM 5897 C C . LEU B 1 282 ? -13.859 -0.531 29.734 1 89.19 282 LEU B C 1
ATOM 5899 O O . LEU B 1 282 ? -13.688 -1.301 30.688 1 89.19 282 LEU B O 1
ATOM 5903 N N . CYS B 1 283 ? -13.906 -0.93 28.5 1 87.81 283 CYS B N 1
ATOM 5904 C CA . CYS B 1 283 ? -13.75 -2.332 28.141 1 87.81 283 CYS B CA 1
ATOM 5905 C C . CYS B 1 283 ? -12.273 -2.705 28.016 1 87.81 283 CYS B C 1
ATOM 5907 O O . CYS B 1 283 ? -11.414 -1.826 27.938 1 87.81 283 CYS B O 1
ATOM 5909 N N . SER B 1 284 ? -11.977 -4.004 28.047 1 90.75 284 SER B N 1
ATOM 5910 C CA . SER B 1 284 ? -10.617 -4.523 27.969 1 90.75 284 SER B CA 1
ATOM 5911 C C . SER B 1 284 ? -9.922 -4.074 26.688 1 90.75 284 SER B C 1
ATOM 5913 O O . SER B 1 284 ? -8.727 -3.777 26.688 1 90.75 284 SER B O 1
ATOM 5915 N N . ARG B 1 285 ? -10.625 -4.02 25.656 1 90.38 285 ARG B N 1
ATOM 5916 C CA . ARG B 1 285 ? -10.062 -3.588 24.375 1 90.38 285 ARG B CA 1
ATOM 5917 C C . ARG B 1 285 ? -9.648 -2.123 24.438 1 90.38 285 ARG B C 1
ATOM 5919 O O . ARG B 1 285 ? -8.617 -1.744 23.859 1 90.38 285 ARG B O 1
ATOM 5926 N N . GLU B 1 286 ? -10.445 -1.291 25.094 1 91.81 286 GLU B N 1
ATOM 5927 C CA . GLU B 1 286 ? -10.117 0.122 25.25 1 91.81 286 GLU B CA 1
ATOM 5928 C C . GLU B 1 286 ? -8.859 0.303 26.094 1 91.81 286 GLU B C 1
ATOM 5930 O O . GLU B 1 286 ? -8.016 1.147 25.781 1 91.81 286 GLU B O 1
ATOM 5935 N N . LYS B 1 287 ? -8.734 -0.467 27.109 1 93.56 287 LYS B N 1
ATOM 5936 C CA . LYS B 1 287 ? -7.566 -0.382 27.984 1 93.56 287 LYS B CA 1
ATOM 5937 C C . LYS B 1 287 ? -6.297 -0.78 27.234 1 93.56 287 LYS B C 1
ATOM 5939 O O . LYS B 1 287 ? -5.262 -0.126 27.375 1 93.56 287 LYS B O 1
ATOM 5944 N N . ARG B 1 288 ? -6.391 -1.843 26.516 1 94.5 288 ARG B N 1
ATOM 5945 C CA . ARG B 1 288 ? -5.242 -2.283 25.734 1 94.5 288 ARG B CA 1
ATOM 5946 C C . ARG B 1 288 ? -4.848 -1.231 24.703 1 94.5 288 ARG B C 1
ATOM 5948 O O . ARG B 1 288 ? -3.66 -0.974 24.484 1 94.5 288 ARG B O 1
ATOM 5955 N N . MET B 1 289 ? -5.875 -0.646 24.094 1 93.56 289 MET B N 1
ATOM 5956 C CA . MET B 1 289 ? -5.617 0.405 23.109 1 93.56 289 MET B CA 1
ATOM 5957 C C . MET B 1 289 ? -4.914 1.592 23.766 1 93.56 289 MET B C 1
ATOM 5959 O O . MET B 1 289 ? -3.941 2.117 23.219 1 93.56 289 MET B O 1
ATOM 5963 N N . LEU B 1 290 ? -5.379 1.994 24.906 1 92.81 290 LEU B N 1
ATOM 5964 C CA . LEU B 1 290 ? -4.777 3.109 25.625 1 92.81 290 LEU B CA 1
ATOM 5965 C C . LEU B 1 290 ? -3.334 2.793 26 1 92.81 290 LEU B C 1
ATOM 5967 O O . LEU B 1 290 ? -2.453 3.648 25.891 1 92.81 290 LEU B O 1
ATOM 5971 N N . GLY B 1 291 ? -3.119 1.595 26.5 1 94.69 291 GLY B N 1
ATOM 5972 C CA . GLY B 1 291 ? -1.769 1.176 26.844 1 94.69 291 GLY B CA 1
ATOM 5973 C C . GLY B 1 291 ? -0.814 1.227 25.656 1 94.69 291 GLY B C 1
ATOM 5974 O O . GLY B 1 291 ? 0.322 1.687 25.797 1 94.69 291 GLY B O 1
ATOM 5975 N N . LEU B 1 292 ? -1.217 0.749 24.531 1 95.25 292 LEU B N 1
ATOM 5976 C CA . LEU B 1 292 ? -0.394 0.744 23.328 1 95.25 292 LEU B CA 1
ATOM 5977 C C . LEU B 1 292 ? -0.105 2.166 22.859 1 95.25 292 LEU B C 1
ATOM 5979 O O . LEU B 1 292 ? 1.012 2.471 22.438 1 95.25 292 LEU B O 1
ATOM 5983 N N . MET B 1 293 ? -1.11 3.039 23 1 92.44 293 MET B N 1
ATOM 5984 C CA . MET B 1 293 ? -0.926 4.422 22.562 1 92.44 293 MET B CA 1
ATOM 5985 C C . MET B 1 293 ? 0.07 5.145 23.469 1 92.44 293 MET B C 1
ATOM 5987 O O . MET B 1 293 ? 0.935 5.875 22.984 1 92.44 293 MET B O 1
ATOM 5991 N N . VAL B 1 294 ? -0.073 4.969 24.703 1 94 294 VAL B N 1
ATOM 5992 C CA . VAL B 1 294 ? 0.863 5.574 25.641 1 94 294 VAL B CA 1
ATOM 5993 C C . VAL B 1 294 ? 2.266 5.02 25.391 1 94 294 VAL B C 1
ATOM 5995 O O . VAL B 1 294 ? 3.246 5.77 25.422 1 94 294 VAL B O 1
ATOM 5998 N N . GLY B 1 295 ? 2.338 3.721 25.188 1 95.06 295 GLY B N 1
ATOM 5999 C CA . GLY B 1 295 ? 3.617 3.109 24.859 1 95.06 295 GLY B CA 1
ATOM 6000 C C . GLY B 1 295 ? 4.258 3.693 23.609 1 95.06 295 GLY B C 1
ATOM 6001 O O . GLY B 1 295 ? 5.457 3.984 23.594 1 95.06 295 GLY B O 1
ATOM 6002 N N . ALA B 1 296 ? 3.459 3.883 22.594 1 94.06 296 ALA B N 1
ATOM 6003 C CA . ALA B 1 296 ? 3.961 4.469 21.344 1 94.06 296 ALA B CA 1
ATOM 6004 C C . ALA B 1 296 ? 4.473 5.887 21.578 1 94.06 296 ALA B C 1
ATOM 6006 O O . ALA B 1 296 ? 5.551 6.25 21.109 1 94.06 296 ALA B O 1
ATOM 6007 N N . LEU B 1 297 ? 3.717 6.652 22.344 1 92.75 297 LEU B N 1
ATOM 6008 C CA . LEU B 1 297 ? 4.105 8.031 22.625 1 92.75 297 LEU B CA 1
ATOM 6009 C C . LEU B 1 297 ? 5.414 8.086 23.391 1 92.75 297 LEU B C 1
ATOM 6011 O O . LEU B 1 297 ? 6.297 8.891 23.094 1 92.75 297 LEU B O 1
ATOM 6015 N N . VAL B 1 298 ? 5.527 7.25 24.344 1 94.38 298 VAL B N 1
ATOM 6016 C CA . VAL B 1 298 ? 6.742 7.203 25.156 1 94.38 298 VAL B CA 1
ATOM 6017 C C . VAL B 1 298 ? 7.938 6.84 24.266 1 94.38 298 VAL B C 1
ATOM 6019 O O . VAL B 1 298 ? 9 7.461 24.375 1 94.38 298 VAL B O 1
ATOM 6022 N N . LEU B 1 299 ? 7.75 5.906 23.422 1 94.31 299 LEU B N 1
ATOM 6023 C CA . LEU B 1 299 ? 8.836 5.477 22.547 1 94.31 299 LEU B CA 1
ATOM 6024 C C . LEU B 1 299 ? 9.148 6.543 21.5 1 94.31 299 LEU B C 1
ATOM 6026 O O . LEU B 1 299 ? 10.305 6.703 21.094 1 94.31 299 LEU B O 1
ATOM 6030 N N . TRP B 1 300 ? 8.133 7.238 21.062 1 91.94 300 TRP B N 1
ATOM 6031 C CA . TRP B 1 300 ? 8.352 8.305 20.078 1 91.94 300 TRP B CA 1
ATOM 6032 C C . TRP B 1 300 ? 9.148 9.453 20.703 1 91.94 300 TRP B C 1
ATOM 6034 O O . TRP B 1 300 ? 9.992 10.055 20.031 1 91.94 300 TRP B O 1
ATOM 6044 N N . ILE B 1 301 ? 8.914 9.68 21.906 1 88.88 301 ILE B N 1
ATOM 6045 C CA . ILE B 1 301 ? 9.562 10.812 22.578 1 88.88 301 ILE B CA 1
ATOM 6046 C C . ILE B 1 301 ? 10.961 10.398 23.047 1 88.88 301 ILE B C 1
ATOM 6048 O O . ILE B 1 301 ? 11.93 11.133 22.828 1 88.88 301 ILE B O 1
ATOM 6052 N N . PHE B 1 302 ? 11.117 9.125 23.578 1 90.44 302 PHE B N 1
ATOM 6053 C CA . PHE B 1 302 ? 12.352 8.789 24.266 1 90.44 302 PHE B CA 1
ATOM 6054 C C . PHE B 1 302 ? 13.078 7.648 23.562 1 90.44 302 PHE B C 1
ATOM 6056 O O . PHE B 1 302 ? 14.234 7.355 23.891 1 90.44 302 PHE B O 1
ATOM 6063 N N . GLY B 1 303 ? 12.492 7.008 22.688 1 90.31 303 GLY B N 1
ATOM 6064 C CA . GLY B 1 303 ? 13.047 5.773 22.156 1 90.31 303 GLY B CA 1
ATOM 6065 C C . GLY B 1 303 ? 13.828 5.973 20.859 1 90.31 303 GLY B C 1
ATOM 6066 O O . GLY B 1 303 ? 14.172 5.004 20.188 1 90.31 303 GLY B O 1
ATOM 6067 N N . GLY B 1 304 ? 14.133 7.16 20.438 1 86.44 304 GLY B N 1
ATOM 6068 C CA . GLY B 1 304 ? 14.734 7.469 19.156 1 86.44 304 GLY B CA 1
ATOM 6069 C C . GLY B 1 304 ? 16.062 6.758 18.922 1 86.44 304 GLY B C 1
ATOM 6070 O O . GLY B 1 304 ? 16.391 6.395 17.797 1 86.44 304 GLY B O 1
ATOM 6071 N N . ASP B 1 305 ? 16.812 6.48 19.984 1 87.56 305 ASP B N 1
ATOM 6072 C CA . ASP B 1 305 ? 18.109 5.844 19.875 1 87.56 305 ASP B CA 1
ATOM 6073 C C . ASP B 1 305 ? 17.984 4.332 19.719 1 87.56 305 ASP B C 1
ATOM 6075 O O . ASP B 1 305 ? 18.922 3.66 19.297 1 87.56 305 ASP B O 1
ATOM 6079 N N . TYR B 1 306 ? 16.766 3.824 19.969 1 90.81 306 TYR B N 1
ATOM 6080 C CA . TYR B 1 306 ? 16.656 2.371 20.016 1 90.81 306 TYR B CA 1
ATOM 6081 C C . TYR B 1 306 ? 15.703 1.856 18.953 1 90.81 306 TYR B C 1
ATOM 6083 O O . TYR B 1 306 ? 15.789 0.695 18.531 1 90.81 306 TYR B O 1
ATOM 6091 N N . ILE B 1 307 ? 14.812 2.703 18.562 1 93.31 307 ILE B N 1
ATOM 6092 C CA . ILE B 1 307 ? 13.82 2.258 17.594 1 93.31 307 ILE B CA 1
ATOM 6093 C C . ILE B 1 307 ? 13.32 3.453 16.781 1 93.31 307 ILE B C 1
ATOM 6095 O O . ILE B 1 307 ? 13.039 4.516 17.344 1 93.31 307 ILE B O 1
ATOM 6099 N N . ASP B 1 308 ? 13.297 3.258 15.484 1 92.19 308 ASP B N 1
ATOM 6100 C CA . ASP B 1 308 ? 12.766 4.293 14.602 1 92.19 308 ASP B CA 1
ATOM 6101 C C . ASP B 1 308 ? 11.273 4.523 14.852 1 92.19 308 ASP B C 1
ATOM 6103 O O . ASP B 1 308 ? 10.547 3.582 15.172 1 92.19 308 ASP B O 1
ATOM 6107 N N . ALA B 1 309 ? 10.859 5.773 14.711 1 91.19 309 ALA B N 1
ATOM 6108 C CA . ALA B 1 309 ? 9.477 6.133 14.984 1 91.19 309 ALA B CA 1
ATOM 6109 C C . ALA B 1 309 ? 8.516 5.32 14.117 1 91.19 309 ALA B C 1
ATOM 6111 O O . ALA B 1 309 ? 7.465 4.879 14.586 1 91.19 309 ALA B O 1
ATOM 6112 N N . ALA B 1 310 ? 8.867 5.184 12.852 1 92.38 310 ALA B N 1
ATOM 6113 C CA . ALA B 1 310 ? 8.023 4.406 11.945 1 92.38 310 ALA B CA 1
ATOM 6114 C C . ALA B 1 310 ? 7.949 2.947 12.383 1 92.38 310 ALA B C 1
ATOM 6116 O O . ALA B 1 310 ? 6.898 2.309 12.266 1 92.38 310 ALA B O 1
ATOM 6117 N N . MET B 1 311 ? 9.016 2.418 12.867 1 94.75 311 MET B N 1
ATOM 6118 C CA . MET B 1 311 ? 9.039 1.03 13.32 1 94.75 311 MET B CA 1
ATOM 6119 C C . MET B 1 311 ? 8.195 0.854 14.57 1 94.75 311 MET B C 1
ATOM 6121 O O . MET B 1 311 ? 7.57 -0.192 14.766 1 94.75 311 MET B O 1
ATOM 6125 N N . VAL B 1 312 ? 8.266 1.872 15.453 1 95.19 312 VAL B N 1
ATOM 6126 C CA . VAL B 1 312 ? 7.359 1.853 16.594 1 95.19 312 VAL B CA 1
ATOM 6127 C C . VAL B 1 312 ? 5.918 1.703 16.109 1 95.19 312 VAL B C 1
ATOM 6129 O O . VAL B 1 312 ? 5.184 0.834 16.578 1 95.19 312 VAL B O 1
ATOM 6132 N N . GLY B 1 313 ? 5.57 2.568 15.203 1 94.44 313 GLY B N 1
ATOM 6133 C CA . GLY B 1 313 ? 4.227 2.504 14.656 1 94.44 313 GLY B CA 1
ATOM 6134 C C . GLY B 1 313 ? 3.887 1.146 14.062 1 94.44 313 GLY B C 1
ATOM 6135 O O . GLY B 1 313 ? 2.838 0.576 14.375 1 94.44 313 GLY B O 1
ATOM 6136 N N . TYR B 1 314 ? 4.781 0.641 13.219 1 95.25 314 TYR B N 1
ATOM 6137 C CA . TYR B 1 314 ? 4.602 -0.654 12.57 1 95.25 314 TYR B CA 1
ATOM 6138 C C . TYR B 1 314 ? 4.391 -1.755 13.602 1 95.25 314 TYR B C 1
ATOM 6140 O O . TYR B 1 314 ? 3.482 -2.578 13.461 1 95.25 314 TYR B O 1
ATOM 6148 N N . SER B 1 315 ? 5.145 -1.778 14.664 1 96.56 315 SER B N 1
ATOM 6149 C CA . SER B 1 315 ? 5.098 -2.811 15.695 1 96.56 315 SER B CA 1
ATOM 6150 C C . SER B 1 315 ? 3.824 -2.703 16.531 1 96.56 315 SER B C 1
ATOM 6152 O O . SER B 1 315 ? 3.236 -3.719 16.906 1 96.56 315 SER B O 1
ATOM 6154 N N . VAL B 1 316 ? 3.473 -1.534 16.797 1 96.44 316 VAL B N 1
ATOM 6155 C CA . VAL B 1 316 ? 2.26 -1.338 17.594 1 96.44 316 VAL B CA 1
ATOM 6156 C C . VAL B 1 316 ? 1.043 -1.805 16.797 1 96.44 316 VAL B C 1
ATOM 6158 O O . VAL B 1 316 ? 0.12 -2.402 17.344 1 96.44 316 VAL B O 1
ATOM 6161 N N . VAL B 1 317 ? 1.037 -1.53 15.516 1 96.06 317 VAL B N 1
ATOM 6162 C CA . VAL B 1 317 ? -0.061 -2.006 14.68 1 96.06 317 VAL B CA 1
ATOM 6163 C C . VAL B 1 317 ? -0.102 -3.533 14.703 1 96.06 317 VAL B C 1
ATOM 6165 O O . VAL B 1 317 ? -1.177 -4.129 14.812 1 96.06 317 VAL B O 1
ATOM 6168 N N . ALA B 1 318 ? 1.042 -4.137 14.602 1 96 318 ALA B N 1
ATOM 6169 C CA . ALA B 1 318 ? 1.108 -5.594 14.688 1 96 318 ALA B CA 1
ATOM 6170 C C . ALA B 1 318 ? 0.516 -6.094 16 1 96 318 ALA B C 1
ATOM 6172 O O . ALA B 1 318 ? -0.235 -7.07 16.016 1 96 318 ALA B O 1
ATOM 6173 N N . LEU B 1 319 ? 0.805 -5.422 17.062 1 96.5 319 LEU B N 1
ATOM 6174 C CA . LEU B 1 319 ? 0.287 -5.805 18.375 1 96.5 319 LEU B CA 1
ATOM 6175 C C . LEU B 1 319 ? -1.222 -5.598 18.438 1 96.5 319 LEU B C 1
ATOM 6177 O O . LEU B 1 319 ? -1.934 -6.391 19.062 1 96.5 319 LEU B O 1
ATOM 6181 N N . MET B 1 320 ? -1.649 -4.504 17.859 1 96.31 320 MET B N 1
ATOM 6182 C CA . MET B 1 320 ? -3.088 -4.25 17.828 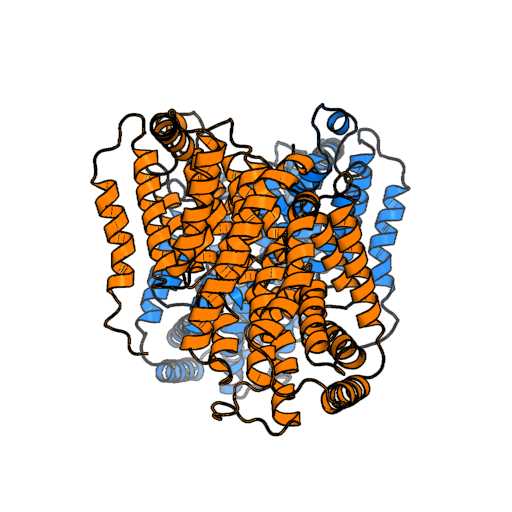1 96.31 320 MET B CA 1
ATOM 6183 C C . MET B 1 320 ? -3.822 -5.391 17.125 1 96.31 320 MET B C 1
ATOM 6185 O O . MET B 1 320 ? -4.93 -5.754 17.531 1 96.31 320 MET B O 1
ATOM 6189 N N . LEU B 1 321 ? -3.236 -5.914 16.109 1 95.75 321 LEU B N 1
ATOM 6190 C CA . LEU B 1 321 ? -3.83 -7.027 15.375 1 95.75 321 LEU B CA 1
ATOM 6191 C C . LEU B 1 321 ? -3.816 -8.297 16.219 1 95.75 321 LEU B C 1
ATOM 6193 O O . LEU B 1 321 ? -4.809 -9.031 16.266 1 95.75 321 LEU B O 1
ATOM 6197 N N . LEU B 1 322 ? -2.758 -8.562 16.938 1 93.75 322 LEU B N 1
ATOM 6198 C CA . LEU B 1 322 ? -2.635 -9.742 17.781 1 93.75 322 LEU B CA 1
ATOM 6199 C C . LEU B 1 322 ? -3.627 -9.688 18.938 1 93.75 322 LEU B C 1
ATOM 6201 O O . LEU B 1 322 ? -4.168 -10.719 19.344 1 93.75 322 LEU B O 1
ATOM 6205 N N . LEU B 1 323 ? -3.812 -8.477 19.391 1 94.12 323 LEU B N 1
ATOM 6206 C CA . LEU B 1 323 ? -4.691 -8.305 20.547 1 94.12 323 LEU B CA 1
ATOM 6207 C C . LEU B 1 323 ? -6.137 -8.102 20.109 1 94.12 323 LEU B C 1
ATOM 6209 O O . LEU B 1 323 ? -7.012 -7.824 20.922 1 94.12 323 LEU B O 1
ATOM 6213 N N . ARG B 1 324 ? -6.418 -8.125 18.828 1 92.94 324 ARG B N 1
ATOM 6214 C CA . ARG B 1 324 ? -7.742 -8.078 18.219 1 92.94 324 ARG B CA 1
ATOM 6215 C C . ARG B 1 324 ? -8.43 -6.746 18.5 1 92.94 324 ARG B C 1
ATOM 6217 O O . ARG B 1 324 ? -9.641 -6.699 18.719 1 92.94 324 ARG B O 1
ATOM 6224 N N . ILE B 1 325 ? -7.559 -5.746 18.656 1 94.25 325 ILE B N 1
ATOM 6225 C CA . ILE B 1 325 ? -8.102 -4.395 18.734 1 94.25 325 ILE B CA 1
ATOM 6226 C C . ILE B 1 325 ? -8.688 -3.992 17.391 1 94.25 325 ILE B C 1
ATOM 6228 O O . ILE B 1 325 ? -9.75 -3.359 17.328 1 94.25 325 ILE B O 1
ATOM 6232 N N . ILE B 1 326 ? -7.93 -4.293 16.359 1 94.62 326 ILE B N 1
ATOM 6233 C CA . ILE B 1 326 ? -8.406 -4.188 14.984 1 94.62 326 ILE B CA 1
ATOM 6234 C C . ILE B 1 326 ? -8.18 -5.512 14.258 1 94.62 326 ILE B C 1
ATOM 6236 O O . ILE B 1 326 ? -7.449 -6.375 14.742 1 94.62 326 ILE B O 1
ATOM 6240 N N . SER B 1 327 ? -8.898 -5.664 13.172 1 95 327 SER B N 1
ATOM 6241 C CA . SER B 1 327 ? -8.734 -6.852 12.344 1 95 327 SER B CA 1
ATOM 6242 C C . SER B 1 327 ? -7.969 -6.535 11.062 1 95 327 SER B C 1
ATOM 6244 O O . SER B 1 327 ? -7.785 -5.367 10.711 1 95 327 SER B O 1
ATOM 6246 N N . TRP B 1 328 ? -7.434 -7.535 10.445 1 93.88 328 TRP B N 1
ATOM 6247 C CA . TRP B 1 328 ? -6.746 -7.344 9.172 1 93.88 328 TRP B CA 1
ATOM 6248 C C . TRP B 1 328 ? -7.688 -6.742 8.133 1 93.88 328 TRP B C 1
ATOM 6250 O O . TRP B 1 328 ? -7.266 -5.945 7.293 1 93.88 328 TRP B O 1
ATOM 6260 N N . ASP B 1 329 ? -8.906 -7.09 8.211 1 94.25 329 ASP B N 1
ATOM 6261 C CA . ASP B 1 329 ? -9.898 -6.523 7.305 1 94.25 329 ASP B CA 1
ATOM 6262 C C . ASP B 1 329 ? -10.008 -5.008 7.48 1 94.25 329 ASP B C 1
ATOM 6264 O O . ASP B 1 329 ? -10.227 -4.281 6.512 1 94.25 329 ASP B O 1
ATOM 6268 N N . ASP B 1 330 ? -9.828 -4.559 8.695 1 93.88 330 ASP B N 1
ATOM 6269 C CA . ASP B 1 330 ? -9.867 -3.123 8.961 1 93.88 330 ASP B CA 1
ATOM 6270 C C . ASP B 1 330 ? -8.727 -2.402 8.242 1 93.88 330 ASP B C 1
ATOM 6272 O O . ASP B 1 330 ? -8.883 -1.261 7.809 1 93.88 330 ASP B O 1
ATOM 6276 N N . ILE B 1 331 ? -7.629 -3.094 8.141 1 93.56 331 ILE B N 1
ATOM 6277 C CA . ILE B 1 331 ? -6.457 -2.492 7.512 1 93.56 331 ILE B CA 1
ATOM 6278 C C . ILE B 1 331 ? -6.652 -2.441 5.996 1 93.56 331 ILE B C 1
ATOM 6280 O O . ILE B 1 331 ? -6.516 -1.381 5.383 1 93.56 331 ILE B O 1
ATOM 6284 N N . VAL B 1 332 ? -7.043 -3.479 5.398 1 93.19 332 VAL B N 1
ATOM 6285 C CA . VAL B 1 332 ? -7.102 -3.553 3.943 1 93.19 332 VAL B CA 1
ATOM 6286 C C . VAL B 1 332 ? -8.305 -2.764 3.436 1 93.19 332 VAL B C 1
ATOM 6288 O O . VAL B 1 332 ? -8.359 -2.396 2.26 1 93.19 332 VAL B O 1
ATOM 6291 N N . SER B 1 333 ? -9.266 -2.475 4.355 1 92.56 333 SER B N 1
ATOM 6292 C CA . SER B 1 333 ? -10.469 -1.748 3.959 1 92.56 333 SER B CA 1
ATOM 6293 C C . SER B 1 333 ? -10.336 -0.26 4.266 1 92.56 333 SER B C 1
ATOM 6295 O O . SER B 1 333 ? -11.273 0.509 4.035 1 92.56 333 SER B O 1
ATOM 6297 N N . ASN B 1 334 ? -9.227 0.113 4.812 1 92.31 334 ASN B N 1
ATOM 6298 C CA . ASN B 1 334 ? -9.055 1.511 5.195 1 92.31 334 ASN B CA 1
ATOM 6299 C C . ASN B 1 334 ? -8.742 2.387 3.986 1 92.31 334 ASN B C 1
ATOM 6301 O O . ASN B 1 334 ? -7.578 2.691 3.719 1 92.31 334 ASN B O 1
ATOM 6305 N N . LYS B 1 335 ? -9.719 2.912 3.332 1 90.69 335 LYS B N 1
ATOM 6306 C CA . LYS B 1 335 ? -9.578 3.658 2.084 1 90.69 335 LYS B CA 1
ATOM 6307 C C . LYS B 1 335 ? -8.75 4.922 2.287 1 90.69 335 LYS B C 1
ATOM 6309 O O . LYS B 1 335 ? -7.895 5.25 1.458 1 90.69 335 LYS B O 1
ATOM 6314 N N . ALA B 1 336 ? -8.984 5.562 3.416 1 86.75 336 ALA B N 1
ATOM 6315 C CA . ALA B 1 336 ? -8.297 6.82 3.693 1 86.75 336 ALA B CA 1
ATOM 6316 C C . ALA B 1 336 ? -6.793 6.605 3.844 1 86.75 336 ALA B C 1
ATOM 6318 O O . ALA B 1 336 ? -5.988 7.371 3.305 1 86.75 336 ALA B O 1
ATOM 6319 N N . ALA B 1 337 ? -6.438 5.559 4.535 1 89.69 337 ALA B N 1
ATOM 6320 C CA . ALA B 1 337 ? -5.027 5.258 4.766 1 89.69 337 ALA B CA 1
ATOM 6321 C C . ALA B 1 337 ? -4.312 4.949 3.451 1 89.69 337 ALA B C 1
ATOM 6323 O O . ALA B 1 337 ? -3.227 5.469 3.193 1 89.69 337 ALA B O 1
ATOM 6324 N N . TRP B 1 338 ? -4.918 4.191 2.615 1 90.88 338 TRP B N 1
ATOM 6325 C CA . TRP B 1 338 ? -4.297 3.793 1.357 1 90.88 338 TRP B CA 1
ATOM 6326 C C . TRP B 1 338 ? -4.219 4.969 0.39 1 90.88 338 TRP B C 1
ATOM 6328 O O . TRP B 1 338 ? -3.27 5.078 -0.389 1 90.88 338 TRP B O 1
ATOM 6338 N N . ASN B 1 339 ? -5.223 5.797 0.452 1 89.62 339 ASN B N 1
ATOM 6339 C CA . ASN B 1 339 ? -5.195 7.008 -0.359 1 89.62 339 ASN B CA 1
ATOM 6340 C C . ASN B 1 339 ? -4 7.895 -0.003 1 89.62 339 ASN B C 1
ATOM 6342 O O . ASN B 1 339 ? -3.246 8.305 -0.884 1 89.62 339 ASN B O 1
ATOM 6346 N N . VAL B 1 340 ? -3.908 8.133 1.253 1 86.31 340 VAL B N 1
ATOM 6347 C CA . VAL B 1 340 ? -2.828 9 1.714 1 86.31 340 VAL B CA 1
ATOM 6348 C C . VAL B 1 340 ? -1.483 8.32 1.474 1 86.31 340 VAL B C 1
ATOM 6350 O O . VAL B 1 340 ? -0.518 8.969 1.062 1 86.31 340 VAL B O 1
ATOM 6353 N N . PHE B 1 341 ? -1.408 7.016 1.74 1 88.81 341 PHE B N 1
ATOM 6354 C CA . PHE B 1 341 ? -0.199 6.23 1.537 1 88.81 341 PHE B CA 1
ATOM 6355 C C . PHE B 1 341 ? 0.303 6.367 0.105 1 88.81 341 PHE B C 1
ATOM 6357 O O . PHE B 1 341 ? 1.472 6.688 -0.121 1 88.81 341 PHE B O 1
ATOM 6364 N N . PHE B 1 342 ? -0.551 6.195 -0.868 1 88.69 342 PHE B N 1
ATOM 6365 C CA . PHE B 1 342 ? -0.192 6.234 -2.279 1 88.69 342 PHE B CA 1
ATOM 6366 C C . PHE B 1 342 ? 0.136 7.66 -2.717 1 88.69 342 PHE B C 1
ATOM 6368 O O . PHE B 1 342 ? 1.097 7.883 -3.455 1 88.69 342 PHE B O 1
ATOM 6375 N N . TRP B 1 343 ? -0.589 8.523 -2.193 1 86 343 TRP B N 1
ATOM 6376 C CA . TRP B 1 343 ? -0.414 9.922 -2.551 1 86 343 TRP B CA 1
ATOM 6377 C C . TRP B 1 343 ? 0.938 10.445 -2.072 1 86 343 TRP B C 1
ATOM 6379 O O . TRP B 1 343 ? 1.693 11.031 -2.85 1 86 343 TRP B O 1
ATOM 6389 N N . LEU B 1 344 ? 1.203 10.234 -0.875 1 87.25 344 LEU B N 1
ATOM 6390 C CA . LEU B 1 344 ? 2.439 10.75 -0.295 1 87.25 344 LEU B CA 1
ATOM 6391 C C . LEU B 1 344 ? 3.656 10.086 -0.927 1 87.25 344 LEU B C 1
ATOM 6393 O O . LEU B 1 344 ? 4.648 10.75 -1.231 1 87.25 344 LEU B O 1
ATOM 6397 N N . ALA B 1 345 ? 3.549 8.805 -1.106 1 90.81 345 ALA B N 1
ATOM 6398 C CA . ALA B 1 345 ? 4.652 8.078 -1.732 1 90.81 345 ALA B CA 1
ATOM 6399 C C . ALA B 1 345 ? 4.934 8.617 -3.135 1 90.81 345 ALA B C 1
ATOM 6401 O O . ALA B 1 345 ? 6.094 8.781 -3.521 1 90.81 345 ALA B O 1
ATOM 6402 N N . SER B 1 346 ? 3.91 8.922 -3.893 1 92.06 346 SER B N 1
ATOM 6403 C CA . SER B 1 346 ? 4.055 9.414 -5.258 1 92.06 346 SER B CA 1
ATOM 6404 C C . SER B 1 346 ? 4.688 10.805 -5.285 1 92.06 346 SER B C 1
ATOM 6406 O O . SER B 1 346 ? 5.543 11.086 -6.129 1 92.06 346 SER B O 1
ATOM 6408 N N . LEU B 1 347 ? 4.301 11.617 -4.34 1 89.12 347 LEU B N 1
ATOM 6409 C CA . LEU B 1 347 ? 4.832 12.969 -4.309 1 89.12 347 LEU B CA 1
ATOM 6410 C C . LEU B 1 347 ? 6.301 12.969 -3.889 1 89.12 347 LEU B C 1
ATOM 6412 O O . LEU B 1 347 ? 7.098 13.758 -4.402 1 89.12 347 LEU B O 1
ATOM 6416 N N . ILE B 1 348 ? 6.547 12.109 -2.986 1 88.75 348 ILE B N 1
ATOM 6417 C CA . ILE B 1 348 ? 7.938 11.969 -2.572 1 88.75 348 ILE B CA 1
ATOM 6418 C C . ILE B 1 348 ? 8.781 11.477 -3.746 1 88.75 348 ILE B C 1
ATOM 6420 O O . ILE B 1 348 ? 9.891 11.961 -3.971 1 88.75 348 ILE B O 1
ATOM 6424 N N . THR B 1 349 ? 8.25 10.523 -4.504 1 93.12 349 THR B N 1
ATOM 6425 C CA . THR B 1 349 ? 8.93 10.031 -5.695 1 93.12 349 THR B CA 1
ATOM 6426 C C . THR B 1 349 ? 9.211 11.172 -6.672 1 93.12 349 THR B C 1
ATOM 6428 O O . THR B 1 349 ? 10.336 11.32 -7.152 1 93.12 349 THR B O 1
ATOM 6431 N N . LEU B 1 350 ? 8.281 11.992 -6.914 1 92.94 350 LEU B N 1
ATOM 6432 C CA . LEU B 1 350 ? 8.422 13.109 -7.84 1 92.94 350 LEU B CA 1
ATOM 6433 C C . LEU B 1 350 ? 9.453 14.109 -7.328 1 92.94 350 LEU B C 1
ATOM 6435 O O . LEU B 1 350 ? 10.258 14.633 -8.109 1 92.94 350 LEU B O 1
ATOM 6439 N N . ALA B 1 351 ? 9.414 14.289 -6.074 1 88.31 351 ALA B N 1
ATOM 6440 C CA . ALA B 1 351 ? 10.375 15.211 -5.473 1 88.31 351 ALA B CA 1
ATOM 6441 C C . ALA B 1 351 ? 11.797 14.648 -5.555 1 88.31 351 ALA B C 1
ATOM 6443 O O . ALA B 1 351 ? 12.75 15.391 -5.77 1 88.31 351 ALA B O 1
ATOM 6444 N N . THR B 1 352 ? 11.93 13.375 -5.328 1 89.38 352 THR B N 1
ATOM 6445 C CA . THR B 1 352 ? 13.234 12.734 -5.438 1 89.38 352 THR B CA 1
ATOM 6446 C C . THR B 1 352 ? 13.797 12.875 -6.852 1 89.38 352 THR B C 1
ATOM 6448 O O . THR B 1 352 ? 15 13.062 -7.031 1 89.38 352 THR B O 1
ATOM 6451 N N . GLY B 1 353 ? 12.922 12.758 -7.824 1 93.06 353 GLY B N 1
ATOM 6452 C CA . GLY B 1 353 ? 13.359 12.969 -9.195 1 93.06 353 GLY B CA 1
ATOM 6453 C C . GLY B 1 353 ? 13.867 14.383 -9.445 1 93.06 353 GLY B C 1
ATOM 6454 O O . GLY B 1 353 ? 14.859 14.578 -10.148 1 93.06 353 GLY B O 1
ATOM 6455 N N . LEU B 1 354 ? 13.18 15.297 -8.898 1 90.31 354 LEU B N 1
ATOM 6456 C CA . LEU B 1 354 ? 13.594 16.688 -9.031 1 90.31 354 LEU B CA 1
ATOM 6457 C C . LEU B 1 354 ? 14.969 16.906 -8.414 1 90.31 354 LEU B C 1
ATOM 6459 O O . LEU B 1 354 ? 15.789 17.656 -8.961 1 90.31 354 LEU B O 1
ATOM 6463 N N . ASN B 1 355 ? 15.219 16.266 -7.34 1 88.31 355 ASN B N 1
ATOM 6464 C CA . ASN B 1 355 ? 16.516 16.328 -6.672 1 88.31 355 ASN B CA 1
ATOM 6465 C C . ASN B 1 355 ? 17.594 15.602 -7.465 1 88.31 355 ASN B C 1
ATOM 6467 O O . ASN B 1 355 ? 18.688 16.125 -7.668 1 88.31 355 ASN B O 1
ATOM 6471 N N . ASN B 1 356 ? 17.266 14.414 -7.914 1 91.69 356 ASN B N 1
ATOM 6472 C CA . ASN B 1 356 ? 18.234 13.555 -8.602 1 91.69 356 ASN B CA 1
ATOM 6473 C C . ASN B 1 356 ? 18.703 14.18 -9.914 1 91.69 356 ASN B C 1
ATOM 6475 O O . ASN B 1 356 ? 19.828 13.977 -10.336 1 91.69 356 ASN B O 1
ATOM 6479 N N . THR B 1 357 ? 17.812 14.945 -10.547 1 93.94 357 THR B N 1
ATOM 6480 C CA . THR B 1 357 ? 18.156 15.547 -11.836 1 93.94 357 THR B CA 1
ATOM 6481 C C . THR B 1 357 ? 19.016 16.797 -11.641 1 93.94 357 THR B C 1
ATOM 6483 O O . THR B 1 357 ? 19.594 17.312 -12.594 1 93.94 357 THR B O 1
ATOM 6486 N N . GLY B 1 358 ? 19.062 17.344 -10.398 1 89.38 358 GLY B N 1
ATOM 6487 C CA . GLY B 1 358 ? 19.922 18.469 -10.094 1 89.38 358 GLY B CA 1
ATOM 6488 C C . GLY B 1 358 ? 19.203 19.812 -10.102 1 89.38 358 GLY B C 1
ATOM 6489 O O . GLY B 1 358 ? 19.812 20.859 -9.961 1 89.38 358 GLY B O 1
ATOM 6490 N N . PHE B 1 359 ? 17.906 19.781 -10.242 1 91.19 359 PHE B N 1
ATOM 6491 C CA . PHE B 1 359 ? 17.156 21.031 -10.32 1 91.19 359 PHE B CA 1
ATOM 6492 C C . PHE B 1 359 ? 17.234 21.781 -9 1 91.19 359 PHE B C 1
ATOM 6494 O O . PHE B 1 359 ? 17.422 23 -8.984 1 91.19 359 PHE B O 1
ATOM 6501 N N . ILE B 1 360 ? 17.094 21.109 -7.918 1 85.56 360 ILE B N 1
ATOM 6502 C CA . ILE B 1 360 ? 17.047 21.75 -6.602 1 85.56 360 ILE B CA 1
ATOM 6503 C C . ILE B 1 360 ? 18.375 22.453 -6.324 1 85.56 360 ILE B C 1
ATOM 6505 O O . ILE B 1 360 ? 18.391 23.594 -5.84 1 85.56 360 ILE B O 1
ATOM 6509 N N . SER B 1 361 ? 19.453 21.766 -6.676 1 84.75 361 SER B N 1
ATOM 6510 C CA . SER B 1 361 ? 20.766 22.375 -6.5 1 84.75 361 SER B CA 1
ATOM 6511 C C . SER B 1 361 ? 20.922 23.625 -7.359 1 84.75 361 SER B C 1
ATOM 6513 O O . SER B 1 361 ? 21.422 24.656 -6.891 1 84.75 361 SER B O 1
ATOM 6515 N N . TRP B 1 362 ? 20.531 23.531 -8.547 1 88.5 362 TRP B N 1
ATOM 6516 C CA . TRP B 1 362 ? 20.609 24.656 -9.469 1 88.5 362 TRP B CA 1
ATOM 6517 C C . TRP B 1 362 ? 19.75 25.828 -8.984 1 88.5 362 TRP B C 1
ATOM 6519 O O . TRP B 1 362 ? 20.203 26.969 -8.953 1 88.5 362 TRP B O 1
ATOM 6529 N N . PHE B 1 363 ? 18.516 25.516 -8.672 1 86.06 363 PHE B N 1
ATOM 6530 C CA . PHE B 1 363 ? 17.578 26.531 -8.211 1 86.06 363 PHE B CA 1
ATOM 6531 C C . PHE B 1 363 ? 18.078 27.188 -6.934 1 86.06 363 PHE B C 1
ATOM 6533 O O . PHE B 1 363 ? 17.938 28.406 -6.754 1 86.06 363 PHE B O 1
ATOM 6540 N N . GLY B 1 364 ? 18.609 26.438 -6.043 1 80.81 364 GLY B N 1
ATOM 6541 C CA . GLY B 1 364 ? 19.203 26.969 -4.832 1 80.81 364 GLY B CA 1
ATOM 6542 C C . GLY B 1 364 ? 20.328 27.953 -5.098 1 80.81 364 GLY B C 1
ATOM 6543 O O . GLY B 1 364 ? 20.406 29.016 -4.469 1 80.81 364 GLY B O 1
ATOM 6544 N N . LYS B 1 365 ? 21.172 27.594 -6.008 1 82.69 365 LYS B N 1
ATOM 6545 C CA . LYS B 1 365 ? 22.266 28.484 -6.371 1 82.69 365 LYS B CA 1
ATOM 6546 C C . LYS B 1 365 ? 21.75 29.797 -6.965 1 82.69 365 LYS B C 1
ATOM 6548 O O . LYS B 1 365 ? 22.297 30.859 -6.695 1 82.69 365 LYS B O 1
ATOM 6553 N N . LEU B 1 366 ? 20.75 29.656 -7.75 1 83 366 LEU B N 1
ATOM 6554 C CA . LEU B 1 366 ? 20.141 30.844 -8.336 1 83 366 LEU B CA 1
ATOM 6555 C C . LEU B 1 366 ? 19.578 31.766 -7.254 1 83 366 LEU B C 1
ATOM 6557 O O . LEU B 1 366 ? 19.75 32.969 -7.316 1 83 366 LEU B O 1
ATOM 6561 N N . LEU B 1 367 ? 18.922 31.156 -6.281 1 80.88 367 LEU B N 1
ATOM 6562 C CA . LEU B 1 367 ? 18.312 31.938 -5.195 1 80.88 367 LEU B CA 1
ATOM 6563 C C . LEU B 1 367 ? 19.391 32.531 -4.293 1 80.88 367 LEU B C 1
ATOM 6565 O O . LEU B 1 367 ? 19.234 33.625 -3.783 1 80.88 367 LEU B O 1
ATOM 6569 N N . ALA B 1 368 ? 20.359 31.75 -4.062 1 80.12 368 ALA B N 1
ATOM 6570 C CA . ALA B 1 368 ? 21.469 32.219 -3.234 1 80.12 368 ALA B CA 1
ATOM 6571 C C . ALA B 1 368 ? 22.047 33.531 -3.789 1 80.12 368 ALA B C 1
ATOM 6573 O O . ALA B 1 368 ? 22.375 34.438 -3.031 1 80.12 368 ALA B O 1
ATOM 6574 N N . GLY B 1 369 ? 22.188 33.531 -5.035 1 79.75 369 GLY B N 1
ATOM 6575 C CA . GLY B 1 369 ? 22.688 34.75 -5.672 1 79.75 369 GLY B CA 1
ATOM 6576 C C . GLY B 1 369 ? 21.766 35.938 -5.508 1 79.75 369 GLY B C 1
ATOM 6577 O O . GLY B 1 369 ? 22.219 37.031 -5.25 1 79.75 369 GLY B O 1
ATOM 6578 N N . SER B 1 370 ? 20.469 35.719 -5.512 1 81.06 370 SER B N 1
ATOM 6579 C CA . SER B 1 370 ? 19.5 36.781 -5.441 1 81.06 370 SER B CA 1
ATOM 6580 C C . SER B 1 370 ? 19.281 37.25 -4.004 1 81.06 370 SER B C 1
ATOM 6582 O O . SER B 1 370 ? 18.812 38.375 -3.766 1 81.06 370 SER B O 1
ATOM 6584 N N . LEU B 1 371 ? 19.594 36.375 -3.033 1 80.44 371 LEU B N 1
ATOM 6585 C CA . LEU B 1 371 ? 19.297 36.688 -1.634 1 80.44 371 LEU B CA 1
ATOM 6586 C C . LEU B 1 371 ? 20.578 37.031 -0.882 1 80.44 371 LEU B C 1
ATOM 6588 O O . LEU B 1 371 ? 20.547 37.25 0.331 1 80.44 371 LEU B O 1
ATOM 6592 N N . SER B 1 372 ? 21.672 37.062 -1.54 1 77.56 372 SER B N 1
ATOM 6593 C CA . SER B 1 372 ? 22.984 37.312 -0.924 1 77.56 372 SER B CA 1
ATOM 6594 C C . SER B 1 372 ? 23 38.594 -0.132 1 77.56 372 SER B C 1
ATOM 6596 O O . SER B 1 372 ? 23.719 38.719 0.861 1 77.56 372 SER B O 1
ATOM 6598 N N . GLY B 1 373 ? 22.172 39.469 -0.351 1 80.12 373 GLY B N 1
ATOM 6599 C CA . GLY B 1 373 ? 22.219 40.75 0.339 1 80.12 373 GLY B CA 1
ATOM 6600 C C . GLY B 1 373 ? 21.328 40.812 1.567 1 80.12 373 GLY B C 1
ATOM 6601 O O . GLY B 1 373 ? 21.375 41.75 2.338 1 80.12 373 GLY B O 1
ATOM 6602 N N . TYR B 1 374 ? 20.688 39.781 1.864 1 87.44 374 TYR B N 1
ATOM 6603 C CA . TYR B 1 374 ? 19.75 39.781 2.98 1 87.44 374 TYR B CA 1
ATOM 6604 C C . TYR B 1 374 ? 20.219 38.812 4.074 1 87.44 374 TYR B C 1
ATOM 6606 O O . TYR B 1 374 ? 20.922 37.844 3.803 1 87.44 374 TYR B O 1
ATOM 6614 N N . SER B 1 375 ? 19.906 39.219 5.27 1 91.94 375 SER B N 1
ATOM 6615 C CA . SER B 1 375 ? 20.234 38.344 6.387 1 91.94 375 SER B CA 1
ATOM 6616 C C . SER B 1 375 ? 19.438 37.062 6.312 1 91.94 375 SER B C 1
ATOM 6618 O O . SER B 1 375 ? 18.266 37.062 5.926 1 91.94 375 SER B O 1
ATOM 6620 N N . PRO B 1 376 ? 20.078 35.938 6.633 1 91.44 376 PRO B N 1
ATOM 6621 C CA . PRO B 1 376 ? 19.391 34.656 6.605 1 91.44 376 PRO B CA 1
ATOM 6622 C C . PRO B 1 376 ? 18.109 34.656 7.438 1 91.44 376 PRO B C 1
ATOM 6624 O O . PRO B 1 376 ? 17.109 34.031 7.039 1 91.44 376 PRO B O 1
ATOM 6627 N N . THR B 1 377 ? 18.141 35.281 8.516 1 93.81 377 THR B N 1
ATOM 6628 C CA . THR B 1 377 ? 16.969 35.344 9.383 1 93.81 377 THR B CA 1
ATOM 6629 C C . THR B 1 377 ? 15.82 36.094 8.688 1 93.81 377 THR B C 1
ATOM 6631 O O . THR B 1 377 ? 14.672 35.656 8.758 1 93.81 377 THR B O 1
ATOM 6634 N N . MET B 1 378 ? 16.125 37.156 8.039 1 93.38 378 MET B N 1
ATOM 6635 C CA . MET B 1 378 ? 15.102 37.906 7.324 1 93.38 378 MET B CA 1
ATOM 6636 C C . MET B 1 378 ? 14.508 37.094 6.184 1 93.38 378 MET B C 1
ATOM 6638 O O . MET B 1 378 ? 13.305 37.125 5.938 1 93.38 378 MET B O 1
ATOM 6642 N N . VAL B 1 379 ? 15.383 36.406 5.543 1 92.88 379 VAL B N 1
ATOM 6643 C CA . VAL B 1 379 ? 14.922 35.594 4.438 1 92.88 379 VAL B CA 1
ATOM 6644 C C . VAL B 1 379 ? 14.023 34.469 4.973 1 92.88 379 VAL B C 1
ATOM 6646 O O . VAL B 1 379 ? 12.961 34.188 4.402 1 92.88 379 VAL B O 1
ATOM 6649 N N . MET B 1 380 ? 14.43 33.844 6.012 1 94.38 380 MET B N 1
ATOM 6650 C CA . MET B 1 380 ? 13.641 32.781 6.625 1 94.38 380 MET B CA 1
ATOM 6651 C C . MET B 1 380 ? 12.25 33.281 7.004 1 94.38 380 MET B C 1
ATOM 6653 O O . MET B 1 380 ? 11.25 32.625 6.691 1 94.38 380 MET B O 1
ATOM 6657 N N . VAL B 1 381 ? 12.188 34.406 7.625 1 95.56 381 VAL B N 1
ATOM 6658 C CA . VAL B 1 381 ? 10.922 34.969 8.086 1 95.56 381 VAL B CA 1
ATOM 6659 C C . VAL B 1 381 ? 10.062 35.344 6.883 1 95.56 381 VAL B C 1
ATOM 6661 O O . VAL B 1 381 ? 8.859 35.062 6.863 1 95.56 381 VAL B O 1
ATOM 6664 N N . ALA B 1 382 ? 10.672 35.969 5.906 1 94.19 382 ALA B N 1
ATOM 6665 C CA . ALA B 1 382 ? 9.938 36.344 4.703 1 94.19 382 ALA B CA 1
ATOM 6666 C C . ALA B 1 382 ? 9.336 35.125 4.016 1 94.19 382 ALA B C 1
ATOM 6668 O O . ALA B 1 382 ? 8.18 35.156 3.586 1 94.19 382 ALA B O 1
ATOM 6669 N N . LEU B 1 383 ? 10.117 34.094 3.93 1 94.44 383 LEU B N 1
ATOM 6670 C CA . LEU B 1 383 ? 9.648 32.875 3.277 1 94.44 383 LEU B CA 1
ATOM 6671 C C . LEU B 1 383 ? 8.5 32.25 4.062 1 94.44 383 LEU B C 1
ATOM 6673 O O . LEU B 1 383 ? 7.527 31.781 3.471 1 94.44 383 LEU B O 1
ATOM 6677 N N . ILE B 1 384 ? 8.578 32.281 5.352 1 97.12 384 ILE B N 1
ATOM 6678 C CA . ILE B 1 384 ? 7.527 31.703 6.188 1 97.12 384 ILE B CA 1
ATOM 6679 C C . ILE B 1 384 ? 6.238 32.5 6.023 1 97.12 384 ILE B C 1
ATOM 6681 O O . ILE B 1 384 ? 5.152 31.938 5.902 1 97.12 384 ILE B O 1
ATOM 6685 N N . VAL B 1 385 ? 6.402 33.812 5.988 1 96.5 385 VAL B N 1
ATOM 6686 C CA . VAL B 1 385 ? 5.242 34.688 5.855 1 96.5 385 VAL B CA 1
ATOM 6687 C C . VAL B 1 385 ? 4.578 34.438 4.496 1 96.5 385 VAL B C 1
ATOM 6689 O O . VAL B 1 385 ? 3.355 34.312 4.41 1 96.5 385 VAL B O 1
ATOM 6692 N N . VAL B 1 386 ? 5.379 34.344 3.514 1 94.12 386 VAL B N 1
ATOM 6693 C CA . VAL B 1 386 ? 4.855 34.125 2.17 1 94.12 386 VAL B CA 1
ATOM 6694 C C . VAL B 1 386 ? 4.184 32.75 2.094 1 94.12 386 VAL B C 1
ATOM 6696 O O . VAL B 1 386 ? 3.07 32.625 1.577 1 94.12 386 VAL B O 1
ATOM 6699 N N . PHE B 1 387 ? 4.863 31.766 2.59 1 95.69 387 PHE B N 1
ATOM 6700 C CA . PHE B 1 387 ? 4.309 30.422 2.627 1 95.69 387 PHE B CA 1
ATOM 6701 C C . PHE B 1 387 ? 2.971 30.406 3.354 1 95.69 387 PHE B C 1
ATOM 6703 O O . PHE B 1 387 ? 1.994 29.844 2.854 1 95.69 387 PHE B O 1
ATOM 6710 N N . TYR B 1 388 ? 2.949 31.062 4.449 1 97.06 388 TYR B N 1
ATOM 6711 C CA . TYR B 1 388 ? 1.767 31.125 5.301 1 97.06 388 TYR B CA 1
ATOM 6712 C C . TYR B 1 388 ? 0.612 31.812 4.586 1 97.06 388 TYR B C 1
ATOM 6714 O O . TYR B 1 388 ? -0.517 31.312 4.594 1 97.06 388 TYR B O 1
ATOM 6722 N N . LEU B 1 389 ? 0.831 32.875 3.879 1 94.19 389 LEU B N 1
ATOM 6723 C CA . LEU B 1 389 ? -0.206 33.656 3.24 1 94.19 389 LEU B CA 1
ATOM 6724 C C . LEU B 1 389 ? -0.701 33 1.961 1 94.19 389 LEU B C 1
ATOM 6726 O O . LEU B 1 389 ? -1.866 33.156 1.588 1 94.19 389 LEU B O 1
ATOM 6730 N N . LEU B 1 390 ? 0.107 32.219 1.383 1 93.06 390 LEU B N 1
ATOM 6731 C CA . LEU B 1 390 ? -0.289 31.531 0.154 1 93.06 390 LEU B CA 1
ATOM 6732 C C . LEU B 1 390 ? -1.318 30.453 0.442 1 93.06 390 LEU B C 1
ATOM 6734 O O . LEU B 1 390 ? -1.979 29.953 -0.475 1 93.06 390 LEU B O 1
ATOM 6738 N N . ARG B 1 391 ? -1.449 30.172 1.697 1 93.38 391 ARG B N 1
ATOM 6739 C CA . ARG B 1 391 ? -2.463 29.188 2.098 1 93.38 391 ARG B CA 1
ATOM 6740 C C . ARG B 1 391 ? -3.854 29.641 1.667 1 93.38 391 ARG B C 1
ATOM 6742 O O . ARG B 1 391 ? -4.73 28.812 1.408 1 93.38 391 ARG B O 1
ATOM 6749 N N . TYR B 1 392 ? -4.074 30.938 1.472 1 90.25 392 TYR B N 1
ATOM 6750 C CA . TYR B 1 392 ? -5.359 31.516 1.104 1 90.25 392 TYR B CA 1
ATOM 6751 C C . TYR B 1 392 ? -5.84 30.984 -0.237 1 90.25 392 TYR B C 1
ATOM 6753 O O . TYR B 1 392 ? -7.043 30.922 -0.498 1 90.25 392 TYR B O 1
ATOM 6761 N N . PHE B 1 393 ? -4.941 30.453 -0.954 1 86.25 393 PHE B N 1
ATOM 6762 C CA . PHE B 1 393 ? -5.301 30.078 -2.318 1 86.25 393 PHE B CA 1
ATOM 6763 C C . PHE B 1 393 ? -5.484 28.578 -2.443 1 86.25 393 PHE B C 1
ATOM 6765 O O . PHE B 1 393 ? -5.77 28.062 -3.529 1 86.25 393 PHE B O 1
ATOM 6772 N N . PHE B 1 394 ? -5.266 27.906 -1.337 1 88.5 394 PHE B N 1
ATOM 6773 C CA . PHE B 1 394 ? -5.328 26.453 -1.389 1 88.5 394 PHE B CA 1
ATOM 6774 C C . PHE B 1 394 ? -6.438 25.922 -0.485 1 88.5 394 PHE B C 1
ATOM 6776 O O . PHE B 1 394 ? -6.516 26.297 0.688 1 88.5 394 PHE B O 1
ATOM 6783 N N . ALA B 1 395 ? -7.254 25.078 -1.066 1 85 395 ALA B N 1
ATOM 6784 C CA . ALA B 1 395 ? -8.32 24.453 -0.285 1 85 395 ALA B CA 1
ATOM 6785 C C . ALA B 1 395 ? -7.844 23.156 0.352 1 85 395 ALA B C 1
ATOM 6787 O O . ALA B 1 395 ? -8.477 22.641 1.279 1 85 395 ALA B O 1
ATOM 6788 N N . SER B 1 396 ? -6.715 22.703 -0.135 1 84.81 396 SER B N 1
ATOM 6789 C CA . SER B 1 396 ? -6.16 21.438 0.335 1 84.81 396 SER B CA 1
ATOM 6790 C C . SER B 1 396 ? -4.777 21.625 0.945 1 84.81 396 SER B C 1
ATOM 6792 O O . SER B 1 396 ? -3.879 22.172 0.299 1 84.81 396 SER B O 1
ATOM 6794 N N . ALA B 1 397 ? -4.703 21.141 2.191 1 89.81 397 ALA B N 1
ATOM 6795 C CA . ALA B 1 397 ? -3.406 21.234 2.859 1 89.81 397 ALA B CA 1
ATOM 6796 C C . ALA B 1 397 ? -2.361 20.375 2.156 1 89.81 397 ALA B C 1
ATOM 6798 O O . ALA B 1 397 ? -1.188 20.75 2.084 1 89.81 397 ALA B O 1
ATOM 6799 N N . THR B 1 398 ? -2.814 19.328 1.656 1 86.12 398 THR B N 1
ATOM 6800 C CA . THR B 1 398 ? -1.908 18.422 0.952 1 86.12 398 THR B CA 1
ATOM 6801 C C . THR B 1 398 ? -1.414 19.062 -0.345 1 86.12 398 THR B C 1
ATOM 6803 O O . THR B 1 398 ? -0.223 19 -0.656 1 86.12 398 THR B O 1
ATOM 6806 N N . ALA B 1 399 ? -2.342 19.625 -1.059 1 83.25 399 ALA B N 1
ATOM 6807 C CA . ALA B 1 399 ? -1.965 20.328 -2.285 1 83.25 399 ALA B CA 1
ATOM 6808 C C . ALA B 1 399 ? -1.028 21.5 -1.989 1 83.25 399 ALA B C 1
ATOM 6810 O O . ALA B 1 399 ? -0.034 21.688 -2.689 1 83.25 399 ALA B O 1
ATOM 6811 N N . TYR B 1 400 ? -1.375 22.188 -0.977 1 90.94 400 TYR B N 1
ATOM 6812 C CA . TYR B 1 400 ? -0.6 23.328 -0.51 1 90.94 400 TYR B CA 1
ATOM 6813 C C . TYR B 1 400 ? 0.834 22.938 -0.193 1 90.94 400 TYR B C 1
ATOM 6815 O O . TYR B 1 400 ? 1.783 23.531 -0.696 1 90.94 400 TYR B O 1
ATOM 6823 N N . THR B 1 401 ? 1.038 21.875 0.484 1 93.25 401 THR B N 1
ATOM 6824 C CA . THR B 1 401 ? 2.352 21.406 0.909 1 93.25 401 THR B CA 1
ATOM 6825 C C . THR B 1 401 ? 3.121 20.812 -0.269 1 93.25 401 THR B C 1
ATOM 6827 O O . THR B 1 401 ? 4.316 21.078 -0.431 1 93.25 401 THR B O 1
ATOM 6830 N N . SER B 1 402 ? 2.438 20.094 -1.056 1 87.88 402 SER B N 1
ATOM 6831 C CA . SER B 1 402 ? 3.072 19.469 -2.211 1 87.88 402 SER B CA 1
ATOM 6832 C C . SER B 1 402 ? 3.609 20.531 -3.18 1 87.88 402 SER B C 1
ATOM 6834 O O . SER B 1 402 ? 4.668 20.328 -3.785 1 87.88 402 SER B O 1
ATOM 6836 N N . ALA B 1 403 ? 2.881 21.594 -3.307 1 85.31 403 ALA B N 1
ATOM 6837 C CA . ALA B 1 403 ? 3.23 22.609 -4.289 1 85.31 403 ALA B CA 1
ATOM 6838 C C . ALA B 1 403 ? 4.352 23.5 -3.771 1 85.31 403 ALA B C 1
ATOM 6840 O O . ALA B 1 403 ? 5.254 23.875 -4.527 1 85.31 403 ALA B O 1
ATOM 6841 N N . LEU B 1 404 ? 4.336 23.781 -2.518 1 89.88 404 LEU B N 1
ATOM 6842 C CA . LEU B 1 404 ? 5.172 24.891 -2.07 1 89.88 404 LEU B CA 1
ATOM 6843 C C . LEU B 1 404 ? 6.348 24.375 -1.237 1 89.88 404 LEU B C 1
ATOM 6845 O O . LEU B 1 404 ? 7.398 25.031 -1.189 1 89.88 404 LEU B O 1
ATOM 6849 N N . ALA B 1 405 ? 6.199 23.266 -0.595 1 93.25 405 ALA B N 1
ATOM 6850 C CA . ALA B 1 405 ? 7.227 22.797 0.328 1 93.25 405 ALA B CA 1
ATOM 6851 C C . ALA B 1 405 ? 8.547 22.547 -0.398 1 93.25 405 ALA B C 1
ATOM 6853 O O . ALA B 1 405 ? 9.609 22.938 0.09 1 93.25 405 ALA B O 1
ATOM 6854 N N . PRO B 1 406 ? 8.531 21.906 -1.55 1 88 406 PRO B N 1
ATOM 6855 C CA . PRO B 1 406 ? 9.805 21.703 -2.248 1 88 406 PRO B CA 1
ATOM 6856 C C . PRO B 1 406 ? 10.523 23.016 -2.543 1 88 406 PRO B C 1
ATOM 6858 O O . PRO B 1 406 ? 11.758 23.078 -2.459 1 88 406 PRO B O 1
ATOM 6861 N N . MET B 1 407 ? 9.742 24.016 -2.859 1 86.12 407 MET B N 1
ATOM 6862 C CA . MET B 1 407 ? 10.32 25.328 -3.143 1 86.12 407 MET B CA 1
ATOM 6863 C C . MET B 1 407 ? 10.906 25.938 -1.881 1 86.12 407 MET B C 1
ATOM 6865 O O . MET B 1 407 ? 11.977 26.562 -1.925 1 86.12 407 MET B O 1
ATOM 6869 N N . MET B 1 408 ? 10.242 25.797 -0.787 1 92.44 408 MET B N 1
ATOM 6870 C CA . MET B 1 408 ? 10.742 26.297 0.49 1 92.44 408 MET B CA 1
ATOM 6871 C C . MET B 1 408 ? 12.039 25.594 0.883 1 92.44 408 MET B C 1
ATOM 6873 O O . MET B 1 408 ? 12.992 26.25 1.318 1 92.44 408 MET B O 1
ATOM 6877 N N . ILE B 1 409 ? 12.055 24.328 0.697 1 92.5 409 ILE B N 1
ATOM 6878 C CA . ILE B 1 409 ? 13.219 23.531 1.051 1 92.5 409 ILE B CA 1
ATOM 6879 C C . ILE B 1 409 ? 14.398 23.922 0.16 1 92.5 409 ILE B C 1
ATOM 6881 O O . ILE B 1 409 ? 15.516 24.109 0.646 1 92.5 409 ILE B O 1
ATOM 6885 N N . ALA B 1 410 ? 14.102 24.094 -1.059 1 86.5 410 ALA B N 1
ATOM 6886 C CA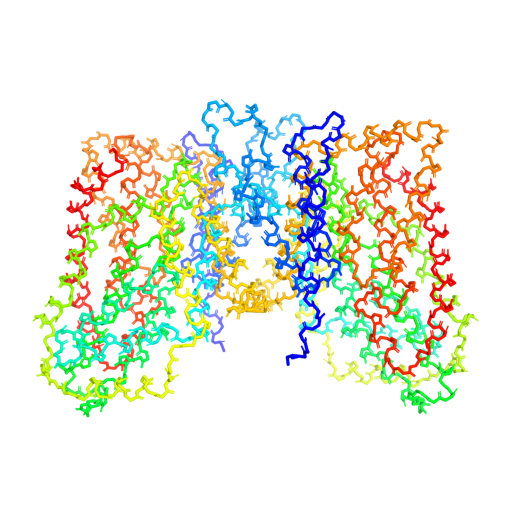 . ALA B 1 410 ? 15.148 24.5 -1.994 1 86.5 410 ALA B CA 1
ATOM 6887 C C . ALA B 1 410 ? 15.742 25.859 -1.611 1 86.5 410 ALA B C 1
ATOM 6889 O O . ALA B 1 410 ? 16.953 26.047 -1.672 1 86.5 410 ALA B O 1
ATOM 6890 N N . ALA B 1 411 ? 14.883 26.719 -1.265 1 86.25 411 ALA B N 1
ATOM 6891 C CA . ALA B 1 411 ? 15.328 28.062 -0.862 1 86.25 411 ALA B CA 1
ATOM 6892 C C . ALA B 1 411 ? 16.219 27.984 0.372 1 86.25 411 ALA B C 1
ATOM 6894 O O . ALA B 1 411 ? 17.234 28.688 0.453 1 86.25 411 ALA B O 1
ATOM 6895 N N . ALA B 1 412 ? 15.844 27.203 1.298 1 90.81 412 ALA B N 1
ATOM 6896 C CA . ALA B 1 412 ? 16.641 27.062 2.51 1 90.81 412 ALA B CA 1
ATOM 6897 C C . ALA B 1 412 ? 18 26.422 2.201 1 90.81 412 ALA B C 1
ATOM 6899 O O . ALA B 1 412 ? 19.016 26.812 2.777 1 90.81 412 ALA B O 1
ATOM 6900 N N . LEU B 1 413 ? 18 25.5 1.341 1 87.69 413 LEU B N 1
ATOM 6901 C CA . LEU B 1 413 ? 19.234 24.797 0.991 1 87.69 413 LEU B CA 1
ATOM 6902 C C . LEU B 1 413 ? 20.188 25.734 0.242 1 87.69 413 LEU B C 1
ATOM 6904 O O . LEU B 1 413 ? 21.406 25.516 0.24 1 87.69 413 LEU B O 1
ATOM 6908 N N . ALA B 1 414 ? 19.641 26.703 -0.328 1 84.06 414 ALA B N 1
ATOM 6909 C CA . ALA B 1 414 ? 20.438 27.672 -1.074 1 84.06 414 ALA B CA 1
ATOM 6910 C C . ALA B 1 414 ? 21.219 28.594 -0.13 1 84.06 414 ALA B C 1
ATOM 6912 O O . ALA B 1 414 ? 22.219 29.203 -0.525 1 84.06 414 ALA B O 1
ATOM 6913 N N . MET B 1 415 ? 20.781 28.734 1.032 1 87.94 415 MET B N 1
ATOM 6914 C CA . MET B 1 415 ? 21.438 29.531 2.055 1 87.94 415 MET B CA 1
ATOM 6915 C C . MET B 1 415 ? 21.844 28.688 3.25 1 87.94 415 MET B C 1
ATOM 6917 O O . MET B 1 415 ? 21.109 28.609 4.242 1 87.94 415 MET B O 1
ATOM 6921 N N . PRO B 1 416 ? 23.016 28.234 3.219 1 85 416 PRO B N 1
ATOM 6922 C CA . PRO B 1 416 ? 23.469 27.281 4.238 1 85 416 PRO B CA 1
ATOM 6923 C C . PRO B 1 416 ? 23.312 27.828 5.656 1 85 416 PRO B C 1
ATOM 6925 O O . PRO B 1 416 ? 23.266 27.062 6.617 1 85 416 PRO B O 1
ATOM 6928 N N . GLU B 1 417 ? 23.25 29.109 5.73 1 88.56 417 GLU B N 1
ATOM 6929 C CA . GLU B 1 417 ? 23.125 29.719 7.051 1 88.56 417 GLU B CA 1
ATOM 6930 C C . GLU B 1 417 ? 21.719 29.5 7.625 1 88.56 417 GLU B C 1
ATOM 6932 O O . GLU B 1 417 ? 21.5 29.656 8.828 1 88.56 417 GLU B O 1
ATOM 6937 N N . ILE B 1 418 ? 20.828 29.156 6.836 1 91.69 418 ILE B N 1
ATOM 6938 C CA . ILE B 1 418 ? 19.5 28.812 7.305 1 91.69 418 ILE B CA 1
ATOM 6939 C C . ILE B 1 418 ? 19.469 27.359 7.789 1 91.69 418 ILE B C 1
ATOM 6941 O O . ILE B 1 418 ? 19.688 26.438 7.004 1 91.69 418 ILE B O 1
ATOM 6945 N N . PRO B 1 419 ? 19.25 27.25 9.055 1 94.56 419 PRO B N 1
ATOM 6946 C CA . PRO B 1 419 ? 19.141 25.859 9.531 1 94.56 419 PRO B CA 1
ATOM 6947 C C . PRO B 1 419 ? 17.906 25.156 9 1 94.56 419 PRO B C 1
ATOM 6949 O O . PRO B 1 419 ? 16.781 25.469 9.414 1 94.56 419 PRO B O 1
ATOM 6952 N N . LEU B 1 420 ? 18.125 24.156 8.211 1 94.5 420 LEU B N 1
ATOM 6953 C CA . LEU B 1 420 ? 17.062 23.5 7.469 1 94.5 420 LEU B CA 1
ATOM 6954 C C . LEU B 1 420 ? 16.047 22.875 8.422 1 94.5 420 LEU B C 1
ATOM 6956 O O . LEU B 1 420 ? 14.836 23.031 8.242 1 94.5 420 LEU B O 1
ATOM 6960 N N . PRO B 1 421 ? 16.484 22.172 9.531 1 95.06 421 PRO B N 1
ATOM 6961 C CA . PRO B 1 421 ? 15.508 21.562 10.438 1 95.06 421 PRO B CA 1
ATOM 6962 C C . PRO B 1 421 ? 14.602 22.594 11.109 1 95.06 421 PRO B C 1
ATOM 6964 O O . PRO B 1 421 ? 13.406 22.359 11.266 1 95.06 421 PRO B O 1
ATOM 6967 N N . VAL B 1 422 ? 15.172 23.75 11.445 1 96.31 422 VAL B N 1
ATOM 6968 C CA . VAL B 1 422 ? 14.406 24.812 12.086 1 96.31 422 VAL B CA 1
ATOM 6969 C C . VAL B 1 422 ? 13.398 25.391 11.086 1 96.31 422 VAL B C 1
ATOM 6971 O O . VAL B 1 422 ? 12.219 25.531 11.406 1 96.31 422 VAL B O 1
ATOM 6974 N N . PHE B 1 423 ? 13.906 25.641 9.938 1 96.94 423 PHE B N 1
ATOM 6975 C CA . PHE B 1 423 ? 13.062 26.219 8.898 1 96.94 423 PHE B CA 1
ATOM 6976 C C . PHE B 1 423 ? 11.914 25.281 8.547 1 96.94 423 PHE B C 1
ATOM 6978 O O . PHE B 1 423 ? 10.766 25.719 8.422 1 96.94 423 PHE B O 1
ATOM 6985 N N . CYS B 1 424 ? 12.172 24.016 8.43 1 96.94 424 CYS B N 1
ATOM 6986 C CA . CYS B 1 424 ? 11.141 23.031 8.094 1 96.94 424 CYS B CA 1
ATOM 6987 C C . CYS B 1 424 ? 10.133 22.891 9.227 1 96.94 424 CYS B C 1
ATOM 6989 O O . CYS B 1 424 ? 8.945 22.656 8.984 1 96.94 424 CYS B O 1
ATOM 6991 N N . LEU B 1 425 ? 10.609 22.984 10.438 1 97.5 425 LEU B N 1
ATOM 6992 C CA . LEU B 1 425 ? 9.68 22.953 11.562 1 97.5 425 LEU B CA 1
ATOM 6993 C C . LEU B 1 425 ? 8.734 24.156 11.508 1 97.5 425 LEU B C 1
ATOM 6995 O O . LEU B 1 425 ? 7.539 24.016 11.789 1 97.5 425 LEU B O 1
ATOM 6999 N N . MET B 1 426 ? 9.273 25.281 11.117 1 97.94 426 MET B N 1
ATOM 7000 C CA . MET B 1 426 ? 8.445 26.469 10.984 1 97.94 426 MET B CA 1
ATOM 7001 C C . MET B 1 426 ? 7.43 26.312 9.859 1 97.94 426 MET B C 1
ATOM 7003 O O . MET B 1 426 ? 6.262 26.672 10.008 1 97.94 426 MET B O 1
ATOM 7007 N N . VAL B 1 427 ? 7.898 25.766 8.797 1 97.69 427 VAL B N 1
ATOM 7008 C CA . VAL B 1 427 ? 7.004 25.484 7.684 1 97.69 427 VAL B CA 1
ATOM 7009 C C . VAL B 1 427 ? 5.91 24.516 8.125 1 97.69 427 VAL B C 1
ATOM 7011 O O . VAL B 1 427 ? 4.738 24.703 7.801 1 97.69 427 VAL B O 1
ATOM 7014 N N . GLY B 1 428 ? 6.34 23.484 8.836 1 97.5 428 GLY B N 1
ATOM 7015 C CA . GLY B 1 428 ? 5.383 22.531 9.359 1 97.5 428 GLY B CA 1
ATOM 7016 C C . GLY B 1 428 ? 4.324 23.156 10.242 1 97.5 428 GLY B C 1
ATOM 7017 O O . GLY B 1 428 ? 3.141 22.828 10.133 1 97.5 428 GLY B O 1
ATOM 7018 N N . ALA B 1 429 ? 4.75 24.031 11.102 1 97.94 429 ALA B N 1
ATOM 7019 C CA . ALA B 1 429 ? 3.811 24.75 11.953 1 97.94 429 ALA B CA 1
ATOM 7020 C C . ALA B 1 429 ? 2.828 25.578 11.125 1 97.94 429 ALA B C 1
ATOM 7022 O O . ALA B 1 429 ? 1.633 25.609 11.422 1 97.94 429 ALA B O 1
ATOM 7023 N N . ALA B 1 430 ? 3.342 26.156 10.109 1 97.94 430 ALA B N 1
ATOM 7024 C CA . ALA B 1 430 ? 2.537 27.031 9.25 1 97.94 430 ALA B CA 1
ATOM 7025 C C . ALA B 1 430 ? 1.453 26.234 8.523 1 97.94 430 ALA B C 1
ATOM 7027 O O . ALA B 1 430 ? 0.363 26.75 8.273 1 97.94 430 ALA B O 1
ATOM 7028 N N . ILE B 1 431 ? 1.726 25 8.234 1 97.06 431 ILE B N 1
ATOM 7029 C CA . ILE B 1 431 ? 0.772 24.156 7.512 1 97.06 431 ILE B CA 1
ATOM 7030 C C . ILE B 1 431 ? -0.506 24 8.328 1 97.06 431 ILE B C 1
ATOM 7032 O O . ILE B 1 431 ? -1.606 24.25 7.832 1 97.06 431 ILE B O 1
ATOM 7036 N N . GLY B 1 432 ? -0.339 23.656 9.57 1 96.44 432 GLY B N 1
ATOM 7037 C CA . GLY B 1 432 ? -1.487 23.453 10.438 1 96.44 432 GLY B CA 1
ATOM 7038 C C . GLY B 1 432 ? -2.139 24.766 10.859 1 96.44 432 GLY B C 1
ATOM 7039 O O . GLY B 1 432 ? -3.354 24.922 10.734 1 96.44 432 GLY B O 1
ATOM 7040 N N . LEU B 1 433 ? -1.335 25.719 11.266 1 97.62 433 LEU B N 1
ATOM 7041 C CA . LEU B 1 433 ? -1.838 26.984 11.805 1 97.62 433 LEU B CA 1
ATOM 7042 C C . LEU B 1 433 ? -2.5 27.812 10.711 1 97.62 433 LEU B C 1
ATOM 7044 O O . LEU B 1 433 ? -3.521 28.453 10.953 1 97.62 433 LEU B O 1
ATOM 7048 N N . GLY B 1 434 ? -1.953 27.703 9.555 1 96.44 434 GLY B N 1
ATOM 7049 C CA . GLY B 1 434 ? -2.467 28.484 8.438 1 96.44 434 GLY B CA 1
ATOM 7050 C C . GLY B 1 434 ? -3.809 28 7.934 1 96.44 434 GLY B C 1
ATOM 7051 O O . GLY B 1 434 ? -4.496 28.703 7.195 1 96.44 434 GLY B O 1
ATOM 7052 N N . SER B 1 435 ? -4.164 26.844 8.383 1 95.25 435 SER B N 1
ATOM 7053 C CA . SER B 1 435 ? -5.43 26.266 7.938 1 95.25 435 SER B CA 1
ATOM 7054 C C . SER B 1 435 ? -6.617 27.031 8.516 1 95.25 435 SER B C 1
ATOM 7056 O O . SER B 1 435 ? -7.75 26.859 8.062 1 95.25 435 SER B O 1
ATOM 7058 N N . ILE B 1 436 ? -6.41 27.938 9.438 1 96.5 436 ILE B N 1
ATOM 7059 C CA . ILE B 1 436 ? -7.488 28.672 10.094 1 96.5 436 ILE B CA 1
ATOM 7060 C C . ILE B 1 436 ? -7.887 29.875 9.242 1 96.5 436 ILE B C 1
ATOM 7062 O O . ILE B 1 436 ? -8.938 30.484 9.469 1 96.5 436 ILE B O 1
ATOM 7066 N N . LEU B 1 437 ? -7.16 30.188 8.203 1 94.94 437 LEU B N 1
ATOM 7067 C CA . LEU B 1 437 ? -7.262 31.453 7.48 1 94.94 437 LEU B CA 1
ATOM 7068 C C . LEU B 1 437 ? -8.539 31.5 6.652 1 94.94 437 LEU B C 1
ATOM 7070 O O . LEU B 1 437 ? -9.086 32.594 6.41 1 94.94 437 LEU B O 1
ATOM 7074 N N . THR B 1 438 ? -9 30.328 6.164 1 93.38 438 THR B N 1
ATOM 7075 C CA . THR B 1 438 ? -10.164 30.312 5.285 1 93.38 438 THR B CA 1
ATOM 7076 C C . THR B 1 438 ? -11.133 29.203 5.68 1 93.38 438 THR B C 1
ATOM 7078 O O . THR B 1 438 ? -10.742 28.234 6.34 1 93.38 438 THR B O 1
ATOM 7081 N N . PRO B 1 439 ? -12.359 29.312 5.324 1 93.38 439 PRO B N 1
ATOM 7082 C CA . PRO B 1 439 ? -13.352 28.297 5.68 1 93.38 439 PRO B CA 1
ATOM 7083 C C . PRO B 1 439 ? -13.25 27.047 4.809 1 93.38 439 PRO B C 1
ATOM 7085 O O . PRO B 1 439 ? -14.047 26.125 4.965 1 93.38 439 PRO B O 1
ATOM 7088 N N . TYR B 1 440 ? -12.227 27 3.971 1 89.81 440 TYR B N 1
ATOM 7089 C CA . TYR B 1 440 ? -12.094 25.844 3.092 1 89.81 440 TYR B CA 1
ATOM 7090 C C . TYR B 1 440 ? -10.688 25.25 3.164 1 89.81 440 TYR B C 1
ATOM 7092 O O . TYR B 1 440 ? -10.367 24.297 2.463 1 89.81 440 TYR B O 1
ATOM 7100 N N . ALA B 1 441 ? -9.805 25.734 3.996 1 89.38 441 ALA B N 1
ATOM 7101 C CA . ALA B 1 441 ? -8.367 25.453 3.947 1 89.38 441 ALA B CA 1
ATOM 7102 C C . ALA B 1 441 ? -8.062 24.062 4.465 1 89.38 441 ALA B C 1
ATOM 7104 O O . ALA B 1 441 ? -6.961 23.547 4.262 1 89.38 441 ALA B O 1
ATOM 7105 N N . THR B 1 442 ? -8.984 23.438 5.133 1 89.81 442 THR B N 1
ATOM 7106 C CA . THR B 1 442 ? -8.766 22.094 5.648 1 89.81 442 THR B CA 1
ATOM 7107 C C . THR B 1 442 ? -10.07 21.297 5.668 1 89.81 442 THR B C 1
ATOM 7109 O O . THR B 1 442 ? -11.148 21.859 5.473 1 89.81 442 THR B O 1
ATOM 7112 N N . GLY B 1 443 ? -10.047 20.094 5.789 1 86.12 443 GLY B N 1
ATOM 7113 C CA . GLY B 1 443 ? -11.172 19.172 5.695 1 86.12 443 GLY B CA 1
ATOM 7114 C C . GLY B 1 443 ? -12.305 19.531 6.641 1 86.12 443 GLY B C 1
ATOM 7115 O O . GLY B 1 443 ? -13.469 19.562 6.238 1 86.12 443 GLY B O 1
ATOM 7116 N N . PRO B 1 444 ? -11.969 19.812 7.832 1 92.62 444 PRO B N 1
ATOM 7117 C CA . PRO B 1 444 ? -13.031 20.094 8.805 1 92.62 444 PRO B CA 1
ATOM 7118 C C . PRO B 1 444 ? -13.625 21.484 8.648 1 92.62 444 PRO B C 1
ATOM 7120 O O . PRO B 1 444 ? -14.711 21.75 9.172 1 92.62 444 PRO B O 1
ATOM 7123 N N . SER B 1 445 ? -13.008 22.375 7.973 1 93.25 445 SER B N 1
ATOM 7124 C CA . SER B 1 445 ? -13.43 23.781 7.906 1 93.25 445 SER B CA 1
ATOM 7125 C C . SER B 1 445 ? -14.836 23.906 7.328 1 93.25 445 SER B C 1
ATOM 7127 O O . SER B 1 445 ? -15.695 24.562 7.91 1 93.25 445 SER B O 1
ATOM 7129 N N . PRO B 1 446 ? -15.102 23.172 6.258 1 90.75 446 PRO B N 1
ATOM 7130 C CA . PRO B 1 446 ? -16.453 23.281 5.703 1 90.75 446 PRO B CA 1
ATOM 7131 C C . PRO B 1 446 ? -17.516 22.719 6.625 1 90.75 446 PRO B C 1
ATOM 7133 O O . PRO B 1 446 ? -18.672 23.156 6.598 1 90.75 446 PRO B O 1
ATOM 7136 N N . ILE B 1 447 ? -17.172 21.812 7.41 1 91.31 447 ILE B N 1
ATOM 7137 C CA . ILE B 1 447 ? -18.125 21.188 8.32 1 91.31 447 ILE B CA 1
ATOM 7138 C C . ILE B 1 447 ? -18.484 22.156 9.438 1 91.31 447 ILE B C 1
ATOM 7140 O O . ILE B 1 447 ? -19.672 22.359 9.734 1 91.31 447 ILE B O 1
ATOM 7144 N N . TYR B 1 448 ? -17.531 22.766 9.984 1 93.56 448 TYR B N 1
ATOM 7145 C CA . TYR B 1 448 ? -17.781 23.734 11.039 1 93.56 448 TYR B CA 1
ATOM 7146 C C . TYR B 1 448 ? -18.438 25 10.484 1 93.56 448 TYR B C 1
ATOM 7148 O O . TYR B 1 448 ? -19.391 25.531 11.078 1 93.56 448 TYR B O 1
ATOM 7156 N N . TYR B 1 449 ? -17.953 25.391 9.344 1 91.5 449 TYR B N 1
ATOM 7157 C CA . TYR B 1 449 ? -18.5 26.562 8.664 1 91.5 449 TYR B CA 1
ATOM 7158 C C . TYR B 1 449 ? -19.969 26.328 8.289 1 91.5 449 TYR B C 1
ATOM 7160 O O . TYR B 1 449 ? -20.797 27.234 8.398 1 91.5 449 TYR B O 1
ATOM 7168 N N . GLY B 1 450 ? -20.281 25.141 7.895 1 89.88 450 GLY B N 1
ATOM 7169 C CA . GLY B 1 450 ? -21.625 24.781 7.457 1 89.88 450 GLY B CA 1
ATOM 7170 C C . GLY B 1 450 ? -22.531 24.359 8.594 1 89.88 450 GLY B C 1
ATOM 7171 O O . GLY B 1 450 ? -23.656 23.922 8.359 1 89.88 450 GLY B O 1
ATOM 7172 N N . SER B 1 451 ? -22.047 24.453 9.781 1 88.88 451 SER B N 1
ATOM 7173 C CA . SER B 1 451 ? -22.812 24.031 10.945 1 88.88 451 SER B CA 1
ATOM 7174 C C . SER B 1 451 ? -24.047 24.906 11.156 1 88.88 451 SER B C 1
ATOM 7176 O O . SER B 1 451 ? -24.984 24.5 11.844 1 88.88 451 SER B O 1
ATOM 7178 N N . GLY B 1 452 ? -23.969 26.141 10.555 1 87 452 GLY B N 1
ATOM 7179 C CA . GLY B 1 452 ? -25.047 27.094 10.758 1 87 452 GLY B CA 1
ATOM 7180 C C . GLY B 1 452 ? -24.812 28.031 11.93 1 87 452 GLY B C 1
ATOM 7181 O O . GLY B 1 452 ? -25.578 28.969 12.148 1 87 452 GLY B O 1
ATOM 7182 N N . TYR B 1 453 ? -23.672 27.844 12.594 1 89.56 453 TYR B N 1
ATOM 7183 C CA . TYR B 1 453 ? -23.406 28.641 13.789 1 89.56 453 TYR B CA 1
ATOM 7184 C C . TYR B 1 453 ? -22.266 29.609 13.547 1 89.56 453 TYR B C 1
ATOM 7186 O O . TYR B 1 453 ? -21.953 30.438 14.398 1 89.56 453 TYR B O 1
ATOM 7194 N N . LEU B 1 454 ? -21.656 29.5 12.391 1 90.62 454 LEU B N 1
ATOM 7195 C CA . LEU B 1 454 ? -20.516 30.359 12.078 1 90.62 454 LEU B CA 1
ATOM 7196 C C . LEU B 1 454 ? -20.781 31.188 10.82 1 90.62 454 LEU B C 1
ATOM 7198 O O . LEU B 1 454 ? -20.516 30.734 9.703 1 90.62 454 LEU B O 1
ATOM 7202 N N . PRO B 1 455 ? -21.25 32.344 11.062 1 89.19 455 PRO B N 1
ATOM 7203 C CA . PRO B 1 455 ? -21.453 33.219 9.891 1 89.19 455 PRO B CA 1
ATOM 7204 C C . PRO B 1 455 ? -20.172 33.469 9.109 1 89.19 455 PRO B C 1
ATOM 7206 O O . PRO B 1 455 ? -19.094 33.531 9.703 1 89.19 455 PRO B O 1
ATOM 7209 N N . THR B 1 456 ? -20.312 33.688 7.836 1 91.06 456 THR B N 1
ATOM 7210 C CA . THR B 1 456 ? -19.188 33.812 6.918 1 91.06 456 THR B CA 1
ATOM 7211 C C . THR B 1 456 ? -18.297 35 7.336 1 91.06 456 THR B C 1
ATOM 7213 O O . THR B 1 456 ? -17.078 34.844 7.383 1 91.06 456 THR B O 1
ATOM 7216 N N . ALA B 1 457 ? -18.922 36.094 7.664 1 91 457 ALA B N 1
ATOM 7217 C CA . ALA B 1 457 ? -18.172 37.281 8.031 1 91 457 ALA B CA 1
ATOM 7218 C C . ALA B 1 457 ? -17.344 37.062 9.289 1 91 457 ALA B C 1
ATOM 7220 O O . ALA B 1 457 ? -16.219 37.531 9.398 1 91 457 ALA B O 1
ATOM 7221 N N . ASP B 1 458 ? -17.891 36.344 10.188 1 92.19 458 ASP B N 1
ATOM 7222 C CA . ASP B 1 458 ? -17.203 36.062 11.438 1 92.19 458 ASP B CA 1
ATOM 7223 C C . ASP B 1 458 ? -16.031 35.094 11.219 1 92.19 458 ASP B C 1
ATOM 7225 O O . ASP B 1 458 ? -14.977 35.25 11.844 1 92.19 458 ASP B O 1
ATOM 7229 N N . TYR B 1 459 ? -16.281 34.125 10.359 1 94.12 459 TYR B N 1
ATOM 7230 C CA . TYR B 1 459 ? -15.195 33.188 10.086 1 94.12 459 TYR B CA 1
ATOM 7231 C C . TYR B 1 459 ? -13.984 33.938 9.508 1 94.12 459 TYR B C 1
ATOM 7233 O O . TYR B 1 459 ? -12.852 33.688 9.945 1 94.12 459 TYR B O 1
ATOM 7241 N N . TRP B 1 460 ? -14.203 34.812 8.547 1 94.5 460 TRP B N 1
ATOM 7242 C CA . TRP B 1 460 ? -13.109 35.531 7.902 1 94.5 460 TRP B CA 1
ATOM 7243 C C . TRP B 1 460 ? -12.422 36.469 8.883 1 94.5 460 TRP B C 1
ATOM 7245 O O . TRP B 1 460 ? -11.195 36.594 8.898 1 94.5 460 TRP B O 1
ATOM 7255 N N . ARG B 1 461 ? -13.211 37.125 9.672 1 95.5 461 ARG B N 1
ATOM 7256 C CA . ARG B 1 461 ? -12.664 38.062 10.656 1 95.5 461 ARG B CA 1
ATOM 7257 C C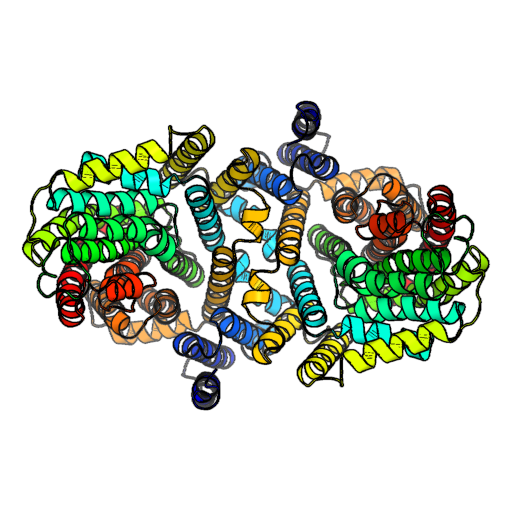 . ARG B 1 461 ? -11.82 37.312 11.688 1 95.5 461 ARG B C 1
ATOM 7259 O O . ARG B 1 461 ? -10.672 37.688 11.938 1 95.5 461 ARG B O 1
ATOM 7266 N N . LEU B 1 462 ? -12.414 36.312 12.281 1 96.12 462 LEU B N 1
ATOM 7267 C CA . LEU B 1 462 ? -11.711 35.562 13.312 1 96.12 462 LEU B CA 1
ATOM 7268 C C . LEU B 1 462 ? -10.516 34.812 12.727 1 96.12 462 LEU B C 1
ATOM 7270 O O . LEU B 1 462 ? -9.469 34.719 13.367 1 96.12 462 LEU B O 1
ATOM 7274 N N . GLY B 1 463 ? -10.719 34.281 11.5 1 96.75 463 GLY B N 1
ATOM 7275 C CA . GLY B 1 463 ? -9.609 33.625 10.828 1 96.75 463 GLY B CA 1
ATOM 7276 C C . GLY B 1 463 ? -8.414 34.531 10.633 1 96.75 463 GLY B C 1
ATOM 7277 O O . GLY B 1 463 ? -7.27 34.125 10.812 1 96.75 463 GLY B O 1
ATOM 7278 N N . ALA B 1 464 ? -8.719 35.75 10.289 1 96.44 464 ALA B N 1
ATOM 7279 C CA . ALA B 1 464 ? -7.648 36.719 10.094 1 96.44 464 ALA B CA 1
ATOM 7280 C C . ALA B 1 464 ? -6.969 37.062 11.414 1 96.44 464 ALA B C 1
ATOM 7282 O O . ALA B 1 464 ? -5.738 37.156 11.484 1 96.44 464 ALA B O 1
ATOM 7283 N N . ILE B 1 465 ? -7.719 37.25 12.453 1 97.44 465 ILE B N 1
ATOM 7284 C CA . ILE B 1 465 ? -7.188 37.656 13.758 1 97.44 465 ILE B CA 1
ATOM 7285 C C . ILE B 1 465 ? -6.359 36.5 14.336 1 97.44 465 ILE B C 1
ATOM 7287 O O . ILE B 1 465 ? -5.199 36.719 14.711 1 97.44 465 ILE B O 1
ATOM 7291 N N . PHE B 1 466 ? -6.969 35.344 14.414 1 97.94 466 PHE B N 1
ATOM 7292 C CA . PHE B 1 466 ? -6.254 34.188 14.953 1 97.94 466 PHE B CA 1
ATOM 7293 C C . PHE B 1 466 ? -5.066 33.844 14.062 1 97.94 466 PHE B C 1
ATOM 7295 O O . PHE B 1 466 ? -3.99 33.5 14.562 1 97.94 466 PHE B O 1
ATOM 7302 N N . GLY B 1 467 ? -5.328 33.906 12.75 1 97.62 467 GLY B N 1
ATOM 7303 C CA . GLY B 1 467 ? -4.234 33.656 11.828 1 97.62 467 GLY B CA 1
ATOM 7304 C C . GLY B 1 467 ? -3.023 34.531 12.07 1 97.62 467 GLY B C 1
ATOM 7305 O O . GLY B 1 467 ? -1.887 34.062 12.047 1 97.62 467 GLY B O 1
ATOM 7306 N N . LEU B 1 468 ? -3.312 35.75 12.281 1 97.62 468 LEU B N 1
ATOM 7307 C CA . LEU B 1 468 ? -2.225 36.719 12.523 1 97.62 468 LEU B CA 1
ATOM 7308 C C . LEU B 1 468 ? -1.518 36.375 13.836 1 97.62 468 LEU B C 1
ATOM 7310 O O . LEU B 1 468 ? -0.287 36.438 13.914 1 97.62 468 LEU B O 1
ATOM 7314 N N . ILE B 1 469 ? -2.258 36.094 14.844 1 97.88 469 ILE B N 1
ATOM 7315 C CA . ILE B 1 469 ? -1.688 35.75 16.141 1 97.88 469 ILE B CA 1
ATOM 7316 C C . ILE B 1 469 ? -0.831 34.5 16.016 1 97.88 469 ILE B C 1
ATOM 7318 O O . ILE B 1 469 ? 0.275 34.438 16.562 1 97.88 469 ILE B O 1
ATOM 7322 N N . PHE B 1 470 ? -1.356 33.531 15.32 1 98.44 470 PHE B N 1
ATOM 7323 C CA . PHE B 1 470 ? -0.62 32.281 15.094 1 98.44 470 PHE B CA 1
ATOM 7324 C C . PHE B 1 470 ? 0.698 32.562 14.375 1 98.44 470 PHE B C 1
ATOM 7326 O O . PHE B 1 470 ? 1.742 32.031 14.766 1 98.44 470 PHE B O 1
ATOM 7333 N N . LEU B 1 471 ? 0.644 33.375 13.359 1 98.12 471 LEU B N 1
ATOM 7334 C CA . LEU B 1 471 ? 1.835 33.688 12.578 1 98.12 471 LEU B CA 1
ATOM 7335 C C . LEU B 1 471 ? 2.885 34.406 13.438 1 98.12 471 LEU B C 1
ATOM 7337 O O . LEU B 1 471 ? 4.066 34.062 13.375 1 98.12 471 LEU B O 1
ATOM 7341 N N . VAL B 1 472 ? 2.461 35.344 14.234 1 98.12 472 VAL B N 1
ATOM 7342 C CA . VAL B 1 472 ? 3.375 36.094 15.078 1 98.12 472 VAL B CA 1
ATOM 7343 C C . VAL B 1 472 ? 4.027 35.156 16.094 1 98.12 472 VAL B C 1
ATOM 7345 O O . VAL B 1 472 ? 5.246 35.188 16.281 1 98.12 472 VAL B O 1
ATOM 7348 N N . LEU B 1 473 ? 3.23 34.375 16.75 1 98.19 473 LEU B N 1
ATOM 7349 C CA . LEU B 1 473 ? 3.766 33.438 17.75 1 98.19 473 LEU B CA 1
ATOM 7350 C C . LEU B 1 473 ? 4.684 32.406 17.109 1 98.19 473 LEU B C 1
ATOM 7352 O O . LEU B 1 473 ? 5.676 32 17.703 1 98.19 473 LEU B O 1
ATOM 7356 N N . LEU B 1 474 ? 4.324 32 15.906 1 98.31 474 LEU B N 1
ATOM 7357 C CA . LEU B 1 474 ? 5.16 31.062 15.164 1 98.31 474 LEU B CA 1
ATOM 7358 C C . LEU B 1 474 ? 6.539 31.656 14.891 1 98.31 474 LEU B C 1
ATOM 7360 O O . LEU B 1 474 ? 7.559 31.016 15.148 1 98.31 474 LEU B O 1
ATOM 7364 N N . VAL B 1 475 ? 6.547 32.875 14.383 1 97.81 475 VAL B N 1
ATOM 7365 C CA . VAL B 1 475 ? 7.805 33.531 14.039 1 97.81 475 VAL B CA 1
ATOM 7366 C C . VAL B 1 475 ? 8.641 33.75 15.305 1 97.81 475 VAL B C 1
ATOM 7368 O O . VAL B 1 475 ? 9.844 33.469 15.312 1 97.81 475 VAL B O 1
ATOM 7371 N N . ILE B 1 476 ? 8.016 34.125 16.391 1 97.75 476 ILE B N 1
ATOM 7372 C CA . ILE B 1 476 ? 8.719 34.375 17.641 1 97.75 476 ILE B CA 1
ATOM 7373 C C . ILE B 1 476 ? 9.312 33.094 18.188 1 97.75 476 ILE B C 1
ATOM 7375 O O . ILE B 1 476 ? 10.508 33 18.5 1 97.75 476 ILE B O 1
ATOM 7379 N N . THR B 1 477 ? 8.531 32.062 18.281 1 97.62 477 THR B N 1
ATOM 7380 C CA . THR B 1 477 ? 9.016 30.812 18.844 1 97.62 477 THR B CA 1
ATOM 7381 C C . THR B 1 477 ? 9.984 30.141 17.891 1 97.62 477 THR B C 1
ATOM 7383 O O . THR B 1 477 ? 10.898 29.438 18.312 1 97.62 477 THR B O 1
ATOM 7386 N N . GLY B 1 478 ? 9.727 30.281 16.562 1 97.06 478 GLY B N 1
ATOM 7387 C CA . GLY B 1 478 ? 10.633 29.734 15.578 1 97.06 478 GLY B CA 1
ATOM 7388 C C . GLY B 1 478 ? 12.031 30.297 15.664 1 97.06 478 GLY B C 1
ATOM 7389 O O . GLY B 1 478 ? 13.016 29.578 15.477 1 97.06 478 GLY B O 1
ATOM 7390 N N . LEU B 1 479 ? 12.141 31.562 15.969 1 96.19 479 LEU B N 1
ATOM 7391 C CA . LEU B 1 479 ? 13.438 32.219 16.016 1 96.19 479 LEU B CA 1
ATOM 7392 C C . LEU B 1 479 ? 14.102 32.031 17.375 1 96.19 479 LEU B C 1
ATOM 7394 O O . LEU B 1 479 ? 15.328 31.938 17.453 1 96.19 479 LEU B O 1
ATOM 7398 N N . LEU B 1 480 ? 13.289 31.844 18.406 1 96.31 480 LEU B N 1
ATOM 7399 C CA . LEU B 1 480 ? 13.859 31.891 19.75 1 96.31 480 LEU B CA 1
ATOM 7400 C C . LEU B 1 480 ? 14.031 30.484 20.312 1 96.31 480 LEU B C 1
ATOM 7402 O O . LEU B 1 480 ? 15 30.203 21.031 1 96.31 480 LEU B O 1
ATOM 7406 N N . TRP B 1 481 ? 13.172 29.594 20.031 1 97.56 481 TRP B N 1
ATOM 7407 C CA . TRP B 1 481 ? 13.156 28.312 20.719 1 97.56 481 TRP B CA 1
ATOM 7408 C C . TRP B 1 481 ? 13.617 27.188 19.797 1 97.56 481 TRP B C 1
ATOM 7410 O O . TRP B 1 481 ? 14.445 26.359 20.172 1 97.56 481 TRP B O 1
ATOM 7420 N N . MET B 1 482 ? 13.117 27.141 18.562 1 96.69 482 MET B N 1
ATOM 7421 C CA . MET B 1 482 ? 13.344 26 17.688 1 96.69 482 MET B CA 1
ATOM 7422 C C . MET B 1 482 ? 14.828 25.797 17.406 1 96.69 482 MET B C 1
ATOM 7424 O O . MET B 1 482 ? 15.32 24.672 17.391 1 96.69 482 MET B O 1
ATOM 7428 N N . PRO B 1 483 ? 15.617 26.906 17.312 1 95.12 483 PRO B N 1
ATOM 7429 C CA . PRO B 1 483 ? 17.062 26.719 17.141 1 95.12 483 PRO B CA 1
ATOM 7430 C C . PRO B 1 483 ? 17.734 26.141 18.375 1 95.12 483 PRO B C 1
ATOM 7432 O O . PRO B 1 483 ? 18.719 25.406 18.266 1 95.12 483 PRO B O 1
ATOM 7435 N N . VAL B 1 484 ? 17.203 26.359 19.531 1 94.19 484 VAL B N 1
ATOM 7436 C CA . VAL B 1 484 ? 17.781 25.891 20.797 1 94.19 484 VAL B CA 1
ATOM 7437 C C . VAL B 1 484 ? 17.641 24.375 20.891 1 94.19 484 VAL B C 1
ATOM 7439 O O . VAL B 1 484 ? 18.531 23.688 21.406 1 94.19 484 VAL B O 1
ATOM 7442 N N . VAL B 1 485 ? 16.609 23.891 20.359 1 92.75 485 VAL B N 1
ATOM 7443 C CA . VAL B 1 485 ? 16.312 22.469 20.516 1 92.75 485 VAL B CA 1
ATOM 7444 C C . VAL B 1 485 ? 16.922 21.688 19.359 1 92.75 485 VAL B C 1
ATOM 7446 O O . VAL B 1 485 ? 17.328 20.531 19.531 1 92.75 485 VAL B O 1
ATOM 7449 N N . LEU B 1 486 ? 16.984 22.25 18.234 1 91.19 486 LEU B N 1
ATOM 7450 C CA . LEU B 1 486 ? 17.359 21.484 17.047 1 91.19 486 LEU B CA 1
ATOM 7451 C C . LEU B 1 486 ? 18.812 21.703 16.688 1 91.19 486 LEU B C 1
ATOM 7453 O O . LEU B 1 486 ? 19.375 20.969 15.875 1 91.19 486 LEU B O 1
ATOM 7457 N N . LEU B 1 487 ? 19.375 22.781 17.172 1 84.44 487 LEU B N 1
ATOM 7458 C CA . LEU B 1 487 ? 20.781 23.062 16.891 1 84.44 487 LEU B CA 1
ATOM 7459 C C . LEU B 1 487 ? 21.625 22.875 18.156 1 84.44 487 LEU B C 1
ATOM 7461 O O . LEU B 1 487 ? 21.125 23.078 19.266 1 84.44 487 LEU B O 1
#

Foldseek 3Di:
DDDPPLCVLVCVLVVQLVVQLPDDDDPPADSLLSSLVSLLVSLLSNPQSCPDHNLVSLLVSLVVCLVVVVRHFDDPVQVPDPPRDSNVVSVCLQQVLLPQLLLLLLLLLCLLLVLCVVQVVLLLQLLVQCLVQVFFLLSNLLSLLVSLLVSQQRHQALCCNLVNRRCVLQLVVCVLVPDDFLDPLLLASLLLNLLSSLQSSLLSNLQFCSRHLLSSLLQLLLCLQPVDHQARQLLNQLCPVVSVCCSVVVSVVSCVVSNHPDTGDNSRSVVSVVVSVVSPDDDPLSVLSVVLVVVLVVCRNPVVVPDGNSVSSVVSSVVCCVVPSDHPCSSVVVPVSVSSSSSSSSLSSSSSSSNSSCVLVVVLQVLLVVCVVDDPLVVLLVLLVVLLVCLVSGLELNSSSSNPSSVQLSNQVSPVVRDNNLSSSLSSSSSSLSCQQALRSHNCSVVSCVSSSHDRVNSNVVSVVSSVVSSVSSSVSSVPPSVVSPD/DPPDPLCVLVCVLVVQLVVQLPDDDDPPADSLLSSLVSLLVSLLSNPQSCPDHNLVSLLVSLVVCLVVVCRHFDDPVQVPDPPRDSNVVSVCLQQVLLPQLLLLLLLLLCLLLVLCVVQVVLLLQLLVQCLVQVFFLLSNLLSLLVSLLVSQQRHQALCCNLVNRRCVLLLVVCVLVVHDFLDPLLLASLLLNLLSSQQSSLLSNLQFCNRHLLSSLLQLLLCLQPVDGQARQLLNQLCPVVSVCCSVVVSVVSCVVSNHPDTGDNSRSVVSVVVSVVSPDDDPLSVLSVVLVVVLVVCSNPVVVPDGNSVSSVVSSVVCCVVPSDHPCSSVVVPVSVSSSSSSSSLSSSSSSSNSSCVLVVVLQVLLVVCVVDDPLVVLLVLLVVLLVCLVSGLELNSSSSNCSSVQLSNQVSPVVRDNNLSSSLSSSSSSLSCQQALRSHNCSVVSCVSSSHDRVNSNVVSVVSSVVSSVSSSVSSVPPSVVSPD